Protein AF-0000000079876721 (afdb_homodimer)

pLDDT: mean 81.51, std 23.33, range [18.27, 98.5]

Foldseek 3Di:
DPDPPPPPPPPPDPPPPPPPDPDDDDDDPDDPPVPDPPPPPPPPPPPPPPPPPPPPPVVVVVVVLLLLLLLLVLQLQQLVVLVVQLVVLVPDDCVVCVVVVLLDSRAQVLLLVLLLQLLLLVLCVVQDAPLCVSNSSSSNLRRSLLSHFLQRLLLSLLVCVLVPNNVSSVVSVVVSLVSSLVSSVNSNVVNVVVLVVCVVVVPDGLDDSDDLVLVLLLLVVVLVVLVPDDLVVDDPVVSVVSVVVSVVSVVVSVVSVVSVVVSVVVSVPPDDRDHPSVVSVVVSVVVLVVLVCVLPVDDDLQVSLQSLLSNQQSVLSSQLVVLQVVCPDPVNLLAPVSQLVLNLVLNLVLLVLLLVLQVQVVPDPVSNSVCSRCVVRNPNSRRSRSNHHDSVLSVSLVVNCSNPVVSSCCNVCCSSVVSNVSSNVSNNVCCVPDPTDGPD/DPDPPPPPPPPPDPPPPPPPDDDDDDDDDDDPPVPDPPPPPPPVPPPPPPPPDPPPPVVVVLVVLLLLLLLLVLQLQQLVVLVVQLVVLVPDDPVVCVVVVLLDSRAQVLLLVLLLQLLLLVLCVVQDAPLCVSNSSSSNLRRSLLSHFLQRLLLSLLVCVLVPNNVSSVVSVVVSLVSSLVSSVNSNVVNVVVLVVCVVVVPDGLDDSDDLVLVLLLLVVVLVVLVPDDLVVDDPVVSVVSVVVSVVSVVVSVVSVVSVVVSVVVSVPPDDRDHPSVVSVVVSVVVLVVLVCVLPVDDDLQVSLSSLLSNQQSVLSSQLVVLQVVCPDPVNLLAPVSQLVLNLVLNLVLLVLLLVLQVQVVPDPVSNSVCSRCVVRNPNSRRSRSNHHDSVLSVSLVVNCSNPVVSSCCNVCCSSVVSNVSSNVSNNVCCVPDPTDGPD

Secondary structure (DSSP, 8-state):
--------------------------------------------------------THHHHHHHHHHHHHHHHHHHHHHHHHHHHHHHHHHS-GGG-HHHHHH-TTTHHHHHHHHHHHHHHHHHGGGS-GGGHHHHHIIIIIIIHHH--HHHHHHHHHHHHHTT-HHHHHHHHHHHHHHHHHHHHHHHHHHHHHHHHHHHTT---SS-SS-HHHHHHHHHHHHHHHHTS-GGGS-HHHHHHHHHHHHHHHHHHHHHHHHHHHHHHHHHHH------HHHHHHHHHHHHHHHHHHHTSS--HHHHHHHHHHHHHHHHHHHHHHHHGGGGSGGGGTS-HHHHHHHHHHHHHHHHHHHHHHHHHHH-HHHHHHIIIIIIIIIIIIIIHHHS-SHHHHHHHHHHHHH-HHHHHHHHHHHHHHHHHHHHHHHHHHHHH-SSPP--/--------------------------------------------------------THHHHHHHHHHHHHHHHHHHHHHHHHHHHHHHHHHS-GGG-HHHHHH-TTTHHHHHHHHHHHHHHHHHGGGS-GGGHHHHHIIIIIIIHHH--HHHHHHHHHHHHHTT-HHHHHHHHHHHHHHHHHHHHHHHHHHHHHHHHHHHTT---SS-SS-HHHHHHHHHHHHHHHHTS-GGGS-HHHHHHHHHHHHHHHHHHHHHHHHHHHHHHHHHHH------HHHHHHHHHHHHHHHHHHHTSS--HHHHHHHHHHHHHHHHHHHHHHHHGGGGSGGGGTS-HHHHHHHHHHHHHHHHHHHHHHHHHHH-HHHHHHIIIIIIIIIIIIIIHHHS-SHHHHHHHHHHHHH-HHHHHHHHHHHHHHHHHHHHHHHHHHHHH-SSPP--

InterPro domains:
  IPR003691 Fluoride-specific ion channel FluC [PF02537] (70-187)
  IPR003691 Fluoride-specific ion channel FluC [PF02537] (308-424)
  IPR003691 Fluoride-specific ion channel FluC [PTHR28259] (54-432)

Structure (mmCIF, N/CA/C/O backbone):
data_AF-0000000079876721-model_v1
#
loop_
_entity.id
_entity.type
_entity.pdbx_description
1 polymer 'Camphor resistance CrcB protein'
#
loop_
_atom_site.group_PDB
_atom_site.id
_atom_site.type_symbol
_atom_site.label_atom_id
_atom_site.label_alt_id
_atom_site.label_comp_id
_atom_site.label_asym_id
_atom_site.label_entity_id
_atom_site.label_seq_id
_atom_site.pdbx_PDB_ins_code
_atom_site.Cartn_x
_atom_site.Cartn_y
_atom_site.Cartn_z
_atom_site.occupancy
_atom_site.B_iso_or_equiv
_atom_site.auth_seq_id
_atom_site.auth_comp_id
_atom_site.auth_asym_id
_atom_site.auth_atom_id
_atom_site.pdbx_PDB_model_num
ATOM 1 N N . MET A 1 1 ? -32.281 11.18 18.328 1 21.39 1 MET A N 1
ATOM 2 C CA . MET A 1 1 ? -31.453 11.836 17.328 1 21.39 1 MET A CA 1
ATOM 3 C C . MET A 1 1 ? -30.547 12.883 17.969 1 21.39 1 MET A C 1
ATOM 5 O O . MET A 1 1 ? -30.781 14.086 17.797 1 21.39 1 MET A O 1
ATOM 9 N N . HIS A 1 2 ? -30.156 12.578 19.234 1 24.05 2 HIS A N 1
ATOM 10 C CA . HIS A 1 2 ? -29.438 13.406 20.188 1 24.05 2 HIS A CA 1
ATOM 11 C C . HIS A 1 2 ? -28.094 13.859 19.641 1 24.05 2 HIS A C 1
ATOM 13 O O . HIS A 1 2 ? -27.328 13.039 19.125 1 24.05 2 HIS A O 1
ATOM 19 N N . THR A 1 3 ? -28.125 15.094 19.125 1 24.52 3 THR A N 1
ATOM 20 C CA . THR A 1 3 ? -27.016 15.859 18.594 1 24.52 3 THR A CA 1
ATOM 21 C C . THR A 1 3 ? -25.797 15.742 19.516 1 24.52 3 THR A C 1
ATOM 23 O O . THR A 1 3 ? -25.875 16.031 20.703 1 24.52 3 THR A O 1
ATOM 26 N N . ILE A 1 4 ? -24.938 14.742 19.188 1 26.19 4 ILE A N 1
ATOM 27 C CA . ILE A 1 4 ? -23.656 14.523 19.844 1 26.19 4 ILE A CA 1
ATOM 28 C C . ILE A 1 4 ? -22.891 15.844 19.938 1 26.19 4 ILE A C 1
ATOM 30 O O . ILE A 1 4 ? -22.438 16.375 18.922 1 26.19 4 ILE A O 1
ATOM 34 N N . SER A 1 5 ? -23.531 16.828 20.641 1 26.7 5 SER A N 1
ATOM 35 C CA . SER A 1 5 ? -22.828 18.062 20.969 1 26.7 5 SER A CA 1
ATOM 36 C C . SER A 1 5 ? -21.375 17.781 21.344 1 26.7 5 SER A C 1
ATOM 38 O O . SER A 1 5 ? -21.109 16.969 22.219 1 26.7 5 SER A O 1
ATOM 40 N N . GLU A 1 6 ? -20.562 17.781 20.312 1 25.25 6 GLU A N 1
ATOM 41 C CA . GLU A 1 6 ? -19.109 17.75 20.438 1 25.25 6 GLU A CA 1
ATOM 42 C C . GLU A 1 6 ? -18.625 18.703 21.547 1 25.25 6 GLU A C 1
ATOM 44 O O . GLU A 1 6 ? -18.625 19.922 21.359 1 25.25 6 GLU A O 1
ATOM 49 N N . ASP A 1 7 ? -19.188 18.531 22.75 1 25.45 7 ASP A N 1
ATOM 50 C CA . ASP A 1 7 ? -18.766 19.312 23.906 1 25.45 7 ASP A CA 1
ATOM 51 C C . ASP A 1 7 ? -17.234 19.406 23.984 1 25.45 7 ASP A C 1
ATOM 53 O O . ASP A 1 7 ? -16.562 18.391 24.031 1 25.45 7 ASP A O 1
ATOM 57 N N . TYR A 1 8 ? -16.688 20.375 23.203 1 25.77 8 TYR A N 1
ATOM 58 C CA . TYR A 1 8 ? -15.297 20.797 23.312 1 25.77 8 TYR A CA 1
ATOM 59 C C . TYR A 1 8 ? -14.867 20.938 24.766 1 25.77 8 TYR A C 1
ATOM 61 O O . TYR A 1 8 ? -15.461 21.719 25.516 1 25.77 8 TYR A O 1
ATOM 69 N N . ALA A 1 9 ? -14.484 19.859 25.391 1 27.7 9 ALA A N 1
ATOM 70 C CA . ALA A 1 9 ? -13.922 19.812 26.75 1 27.7 9 ALA A CA 1
ATOM 71 C C . ALA A 1 9 ? -12.898 20.922 26.953 1 27.7 9 ALA A C 1
ATOM 73 O O . ALA A 1 9 ? -11.906 21 26.234 1 27.7 9 ALA A O 1
ATOM 74 N N . THR A 1 10 ? -13.367 22.141 27.281 1 26.62 10 THR A N 1
ATOM 75 C CA . THR A 1 10 ? -12.539 23.266 27.734 1 26.62 10 THR A CA 1
ATOM 76 C C . THR A 1 10 ? -11.43 22.781 28.656 1 26.62 10 THR A C 1
ATOM 78 O O . THR A 1 10 ? -11.703 22.094 29.656 1 26.62 10 THR A O 1
ATOM 81 N N . LEU A 1 11 ? -10.258 22.609 28.125 1 23.8 11 LEU A N 1
ATOM 82 C CA . LEU A 1 11 ? -9.031 22.281 28.828 1 23.8 11 LEU A CA 1
ATOM 83 C C . LEU A 1 11 ? -8.852 23.172 30.047 1 23.8 11 LEU A C 1
ATOM 85 O O . LEU A 1 11 ? -8.664 24.391 29.922 1 23.8 11 LEU A O 1
ATOM 89 N N . ALA A 1 12 ? -9.664 22.938 31.109 1 25.77 12 ALA A N 1
ATOM 90 C CA . ALA A 1 12 ? -9.555 23.641 32.375 1 25.77 12 ALA A CA 1
ATOM 91 C C . ALA A 1 12 ? -8.109 23.719 32.844 1 25.77 12 ALA A C 1
ATOM 93 O O . ALA A 1 12 ? -7.418 22.688 32.906 1 25.77 12 ALA A O 1
ATOM 94 N N . THR A 1 13 ? -7.461 24.859 32.562 1 24.83 13 THR A N 1
ATOM 95 C CA . THR A 1 13 ? -6.129 25.219 33.031 1 24.83 13 THR A CA 1
ATOM 96 C C . THR A 1 13 ? -5.992 25 34.531 1 24.83 13 THR A C 1
ATOM 98 O O . THR A 1 13 ? -6.859 25.422 35.312 1 24.83 13 THR A O 1
ATOM 101 N N . PRO A 1 14 ? -5.273 24.016 34.969 1 24.5 14 PRO A N 1
ATOM 102 C CA . PRO A 1 14 ? -5.121 23.641 36.375 1 24.5 14 PRO A CA 1
ATOM 103 C C . PRO A 1 14 ? -4.742 24.812 37.281 1 24.5 14 PRO A C 1
ATOM 105 O O . PRO A 1 14 ? -3.846 25.594 36.938 1 24.5 14 PRO A O 1
ATOM 108 N N . VAL A 1 15 ? -5.77 25.5 37.781 1 24.08 15 VAL A N 1
ATOM 109 C CA . VAL A 1 15 ? -5.621 26.641 38.688 1 24.08 15 VAL A CA 1
ATOM 110 C C . VAL A 1 15 ? -4.586 26.328 39.75 1 24.08 15 VAL A C 1
ATOM 112 O O . VAL A 1 15 ? -4.672 25.297 40.406 1 24.08 15 VAL A O 1
ATOM 115 N N . SER A 1 16 ? -3.393 26.891 39.625 1 22.22 16 SER A N 1
ATOM 116 C CA . SER A 1 16 ? -2.221 26.828 40.5 1 22.22 16 SER A CA 1
ATOM 117 C C . SER A 1 16 ? -2.576 27.188 41.938 1 22.22 16 SER A C 1
ATOM 119 O O . SER A 1 16 ? -3.092 28.266 42.188 1 22.22 16 SER A O 1
ATOM 121 N N . GLU A 1 17 ? -3.135 26.219 42.688 1 22.41 17 GLU A N 1
ATOM 122 C CA . GLU A 1 17 ? -3.539 26.359 44.094 1 22.41 17 GLU A CA 1
ATOM 123 C C . GLU A 1 17 ? -2.459 27.047 44.906 1 22.41 17 GLU A C 1
ATOM 125 O O . GLU A 1 17 ? -1.334 26.547 45 1 22.41 17 GLU A O 1
ATOM 130 N N . SER A 1 18 ? -2.465 28.406 44.75 1 21.98 18 SER A N 1
ATOM 131 C CA . SER A 1 18 ? -1.519 29.25 45.469 1 21.98 18 SER A CA 1
ATOM 132 C C . SER A 1 18 ? -1.49 28.891 46.969 1 21.98 18 SER A C 1
ATOM 134 O O . SER A 1 18 ? -2.539 28.672 47.594 1 21.98 18 SER A O 1
ATOM 136 N N . VAL A 1 19 ? -0.427 28.328 47.375 1 23.81 19 VAL A N 1
ATOM 137 C CA . VAL A 1 19 ? -0.068 27.812 48.688 1 23.81 19 VAL A CA 1
ATOM 138 C C . VAL A 1 19 ? -0.178 28.922 49.75 1 23.81 19 VAL A C 1
ATOM 140 O O . VAL A 1 19 ? 0.583 29.891 49.688 1 23.81 19 VAL A O 1
ATOM 143 N N . ALA A 1 20 ? -1.47 29.344 49.906 1 23.39 20 ALA A N 1
ATOM 144 C CA . ALA A 1 20 ? -1.731 30.438 50.844 1 23.39 20 ALA A CA 1
ATOM 145 C C . ALA A 1 20 ? -1.017 30.203 52.188 1 23.39 20 ALA A C 1
ATOM 147 O O . ALA A 1 20 ? -1.177 29.156 52.812 1 23.39 20 ALA A O 1
ATOM 148 N N . ASP A 1 21 ? 0.131 30.75 52.156 1 20.31 21 ASP A N 1
ATOM 149 C CA . ASP A 1 21 ? 0.982 30.75 53.344 1 20.31 21 ASP A CA 1
ATOM 150 C C . ASP A 1 21 ? 0.226 31.266 54.562 1 20.31 21 ASP A C 1
ATOM 152 O O . ASP A 1 21 ? -0.54 32.219 54.469 1 20.31 21 ASP A O 1
ATOM 156 N N . GLY A 1 22 ? -0.009 30.562 55.625 1 20.28 22 GLY A N 1
ATOM 157 C CA . GLY A 1 22 ? -0.8 30.516 56.844 1 20.28 22 GLY A CA 1
ATOM 158 C C . GLY A 1 22 ? -0.583 31.703 57.75 1 20.28 22 GLY A C 1
ATOM 159 O O . GLY A 1 22 ? -0.981 31.672 58.906 1 20.28 22 GLY A O 1
ATOM 160 N N . SER A 1 23 ? 0.168 32.812 57.125 1 18.59 23 SER A N 1
ATOM 161 C CA . SER A 1 23 ? 0.815 33.312 58.344 1 18.59 23 SER A CA 1
ATOM 162 C C . SER A 1 23 ? -0.21 33.781 59.375 1 18.59 23 SER A C 1
ATOM 164 O O . SER A 1 23 ? -1.402 33.875 59.062 1 18.59 23 SER A O 1
ATOM 166 N N . THR A 1 24 ? 0.055 35.156 59.844 1 19.25 24 THR A N 1
ATOM 167 C CA . THR A 1 24 ? 0.309 35.625 61.188 1 19.25 24 THR A CA 1
ATOM 168 C C . THR A 1 24 ? -0.986 36.062 61.875 1 19.25 24 THR A C 1
ATOM 170 O O . THR A 1 24 ? -1.98 36.344 61.188 1 19.25 24 THR A O 1
ATOM 173 N N . SER A 1 25 ? -0.875 36.844 63.031 1 18.81 25 SER A N 1
ATOM 174 C CA . SER A 1 25 ? -1.314 36.844 64.438 1 18.81 25 SER A CA 1
ATOM 175 C C . SER A 1 25 ? -2.555 37.688 64.625 1 18.81 25 SER A C 1
ATOM 177 O O . SER A 1 25 ? -3.465 37.312 65.375 1 18.81 25 SER A O 1
ATOM 179 N N . SER A 1 26 ? -2.525 39 64.062 1 19.67 26 SER A N 1
ATOM 180 C CA . SER A 1 26 ? -2.703 39.969 65.125 1 19.67 26 SER A CA 1
ATOM 181 C C . SER A 1 26 ? -4.18 40.188 65.438 1 19.67 26 SER A C 1
ATOM 183 O O . SER A 1 26 ? -5.039 39.969 64.562 1 19.67 26 SER A O 1
ATOM 185 N N . GLU A 1 27 ? -4.523 40.625 66.625 1 20.17 27 GLU A N 1
ATOM 186 C CA . GLU A 1 27 ? -5.551 40.531 67.688 1 20.17 27 GLU A CA 1
ATOM 187 C C . GLU A 1 27 ? -6.707 41.469 67.375 1 20.17 27 GLU A C 1
ATOM 189 O O . GLU A 1 27 ? -7.766 41.375 68 1 20.17 27 GLU A O 1
ATOM 194 N N . GLU A 1 28 ? -6.496 42.438 66.312 1 20.38 28 GLU A N 1
ATOM 195 C CA . GLU A 1 28 ? -7.066 43.688 66.875 1 20.38 28 GLU A CA 1
ATOM 196 C C . GLU A 1 28 ? -8.586 43.625 66.938 1 20.38 28 GLU A C 1
ATOM 198 O O . GLU A 1 28 ? -9.219 42.969 66.062 1 20.38 28 GLU A O 1
ATOM 203 N N . GLY A 1 29 ? -9.133 44.062 68 1 21.62 29 GLY A N 1
ATOM 204 C CA . GLY A 1 29 ? -10.383 43.969 68.688 1 21.62 29 GLY A CA 1
ATOM 205 C C . GLY A 1 29 ? -11.523 44.688 68 1 21.62 29 GLY A C 1
ATOM 206 O O . GLY A 1 29 ? -12.578 44.906 68.625 1 21.62 29 GLY A O 1
ATOM 207 N N . ASP A 1 30 ? -11.352 44.938 66.625 1 19.92 30 ASP A N 1
ATOM 208 C CA . ASP A 1 30 ? -12.188 46.062 66.25 1 19.92 30 ASP A CA 1
ATOM 209 C C . ASP A 1 30 ? -13.656 45.781 66.562 1 19.92 30 ASP A C 1
ATOM 211 O O . ASP A 1 30 ? -14.086 44.625 66.625 1 19.92 30 ASP A O 1
ATOM 215 N N . VAL A 1 31 ? -14.25 46.938 66.938 1 23.53 31 VAL A N 1
ATOM 216 C CA . VAL A 1 31 ? -15.523 47.375 67.5 1 23.53 31 VAL A CA 1
ATOM 217 C C . VAL A 1 31 ? -16.672 46.969 66.562 1 23.53 31 VAL A C 1
ATOM 219 O O . VAL A 1 31 ? -16.641 47.281 65.375 1 23.53 31 VAL A O 1
ATOM 222 N N . ALA A 1 32 ? -17.406 46.031 67 1 22.73 32 ALA A N 1
ATOM 223 C CA . ALA A 1 32 ? -18.453 45.188 66.438 1 22.73 32 ALA A CA 1
ATOM 224 C C . ALA A 1 32 ? -19.703 46 66.125 1 22.73 32 ALA A C 1
ATOM 226 O O . ALA A 1 32 ? -20.438 46.438 67 1 22.73 32 ALA A O 1
ATOM 227 N N . VAL A 1 33 ? -19.422 47.156 65.312 1 24.02 33 VAL A N 1
ATOM 228 C CA . VAL A 1 33 ? -20.609 48 65.25 1 24.02 33 VAL A CA 1
ATOM 229 C C . VAL A 1 33 ? -21.781 47.156 64.75 1 24.02 33 VAL A C 1
ATOM 231 O O . VAL A 1 33 ? -21.625 46.344 63.812 1 24.02 33 VAL A O 1
ATOM 234 N N . PRO A 1 34 ? -22.812 47.125 65.5 1 22.56 34 PRO A N 1
ATOM 235 C CA . PRO A 1 34 ? -24 46.281 65.438 1 22.56 34 PRO A CA 1
ATOM 236 C C . PRO A 1 34 ? -24.812 46.531 64.125 1 22.56 34 PRO A C 1
ATOM 238 O O . PRO A 1 34 ? -25.328 47.625 63.938 1 22.56 34 PRO A O 1
ATOM 241 N N . VAL A 1 35 ? -24.141 46.469 62.938 1 22.81 35 VAL A N 1
ATOM 242 C CA . VAL A 1 35 ? -24.938 46.969 61.812 1 22.81 35 VAL A CA 1
ATOM 243 C C . VAL A 1 35 ? -26.281 46.25 61.781 1 22.81 35 VAL A C 1
ATOM 245 O O . VAL A 1 35 ? -26.344 45.031 61.906 1 22.81 35 VAL A O 1
ATOM 248 N N . ASP A 1 36 ? -27.266 47.031 62.031 1 22.55 36 ASP A N 1
ATOM 249 C CA . ASP A 1 36 ? -28.703 46.75 62.062 1 22.55 36 ASP A CA 1
ATOM 250 C C . ASP A 1 36 ? -29.141 45.969 60.812 1 22.55 36 ASP A C 1
ATOM 252 O O . ASP A 1 36 ? -28.781 46.344 59.688 1 22.55 36 ASP A O 1
ATOM 256 N N . GLN A 1 37 ? -29.391 44.688 60.969 1 22.19 37 GLN A N 1
ATOM 257 C CA . GLN A 1 37 ? -29.797 43.625 60.062 1 22.19 37 GLN A CA 1
ATOM 258 C C . GLN A 1 37 ? -31.141 43.938 59.406 1 22.19 37 GLN A C 1
ATOM 260 O O . GLN A 1 37 ? -32.188 43.812 60.031 1 22.19 37 GLN A O 1
ATOM 265 N N . VAL A 1 38 ? -31.234 45.219 58.781 1 23.69 38 VAL A N 1
ATOM 266 C CA . VAL A 1 38 ? -32.531 45.5 58.188 1 23.69 38 VAL A CA 1
ATOM 267 C C . VAL A 1 38 ? -33.062 44.25 57.469 1 23.69 38 VAL A C 1
ATOM 269 O O . VAL A 1 38 ? -32.312 43.625 56.688 1 23.69 38 VAL A O 1
ATOM 272 N N . LEU A 1 39 ? -34.094 43.719 57.969 1 22.98 39 LEU A N 1
ATOM 273 C CA . LEU A 1 39 ? -34.938 42.594 57.625 1 22.98 39 LEU A CA 1
ATOM 274 C C . LEU A 1 39 ? -35.5 42.719 56.219 1 22.98 39 LEU A C 1
ATOM 276 O O . LEU A 1 39 ? -36.406 43.5 55.969 1 22.98 39 LEU A O 1
ATOM 280 N N . LEU A 1 40 ? -34.625 43.125 55.219 1 21.45 40 LEU A N 1
ATOM 281 C CA . LEU A 1 40 ? -35.312 43.344 53.938 1 21.45 40 LEU A CA 1
ATOM 282 C C . LEU A 1 40 ? -36.188 42.125 53.594 1 21.45 40 LEU A C 1
ATOM 284 O O . LEU A 1 40 ? -35.719 41 53.625 1 21.45 40 LEU A O 1
ATOM 288 N N . THR A 1 41 ? -37.438 42.219 53.875 1 22.86 41 THR A N 1
ATOM 289 C CA . THR A 1 41 ? -38.594 41.375 53.625 1 22.86 41 THR A CA 1
ATOM 290 C C . THR A 1 41 ? -38.594 40.906 52.156 1 22.86 41 THR A C 1
ATOM 292 O O . THR A 1 41 ? -38.656 41.75 51.25 1 22.86 41 THR A O 1
ATOM 295 N N . ASP A 1 42 ? -37.875 39.844 51.781 1 22.84 42 ASP A N 1
ATOM 296 C CA . ASP A 1 42 ? -37.781 39.25 50.438 1 22.84 42 ASP A CA 1
ATOM 297 C C . ASP A 1 42 ? -39.156 38.875 49.906 1 22.84 42 ASP A C 1
ATOM 299 O O . ASP A 1 42 ? -39.812 37.969 50.438 1 22.84 42 ASP A O 1
ATOM 303 N N . GLU A 1 43 ? -40.062 39.781 49.688 1 25.44 43 GLU A N 1
ATOM 304 C CA . GLU A 1 43 ? -41.281 39.406 49 1 25.44 43 GLU A CA 1
ATOM 305 C C . GLU A 1 43 ? -40.969 38.469 47.844 1 25.44 43 GLU A C 1
ATOM 307 O O . GLU A 1 43 ? -40.219 38.844 46.938 1 25.44 43 GLU A O 1
ATOM 312 N N . ALA A 1 44 ? -41.094 37.125 48 1 28.09 44 ALA A N 1
ATOM 313 C CA . ALA A 1 44 ? -40.969 35.906 47.188 1 28.09 44 ALA A CA 1
ATOM 314 C C . ALA A 1 44 ? -41.875 36.031 45.938 1 28.09 44 ALA A C 1
ATOM 316 O O . ALA A 1 44 ? -43.094 35.906 46.062 1 28.09 44 ALA A O 1
ATOM 317 N N . ALA A 1 45 ? -41.688 37.031 45.094 1 27.81 45 ALA A N 1
ATOM 318 C CA . ALA A 1 45 ? -42.469 36.938 43.875 1 27.81 45 ALA A CA 1
ATOM 319 C C . ALA A 1 45 ? -42.5 35.531 43.312 1 27.81 45 ALA A C 1
ATOM 321 O O . ALA A 1 45 ? -41.469 34.812 43.344 1 27.81 45 ALA A O 1
ATOM 322 N N . SER A 1 46 ? -43.594 34.812 43.375 1 26.58 46 SER A N 1
ATOM 323 C CA . SER A 1 46 ? -44.031 33.531 42.844 1 26.58 46 SER A CA 1
ATOM 324 C C . SER A 1 46 ? -43.562 33.312 41.438 1 26.58 46 SER A C 1
ATOM 326 O O . SER A 1 46 ? -44.031 34 40.5 1 26.58 46 SER A O 1
ATOM 328 N N . ASP A 1 47 ? -42.344 33.438 41.125 1 25.78 47 ASP A N 1
ATOM 329 C CA . ASP A 1 47 ? -41.844 33.188 39.781 1 25.78 47 ASP A CA 1
ATOM 330 C C . ASP A 1 47 ? -42.438 31.891 39.219 1 25.78 47 ASP A C 1
ATOM 332 O O . ASP A 1 47 ? -42.188 30.812 39.781 1 25.78 47 ASP A O 1
ATOM 336 N N . GLY A 1 48 ? -43.688 31.859 38.75 1 27.36 48 GLY A N 1
ATOM 337 C CA . GLY A 1 48 ? -44.281 30.797 37.938 1 27.36 48 GLY A CA 1
ATOM 338 C C . GLY A 1 48 ? -43.312 30.125 37 1 27.36 48 GLY A C 1
ATOM 339 O O . GLY A 1 48 ? -42.688 30.781 36.156 1 27.36 48 GLY A O 1
ATOM 340 N N . SER A 1 49 ? -42.625 29.094 37.469 1 28.94 49 SER A N 1
ATOM 341 C CA . SER A 1 49 ? -41.75 28.172 36.75 1 28.94 49 SER A CA 1
ATOM 342 C C . SER A 1 49 ? -42.344 27.781 35.406 1 28.94 49 SER A C 1
ATOM 344 O O . SER A 1 49 ? -43.375 27.094 35.375 1 28.94 49 SER A O 1
ATOM 346 N N . THR A 1 50 ? -42.531 28.719 34.531 1 31.14 50 THR A N 1
ATOM 347 C CA . THR A 1 50 ? -42.875 28.219 33.188 1 31.14 50 THR A CA 1
ATOM 348 C C . THR A 1 50 ? -42.094 26.953 32.875 1 31.14 50 THR A C 1
ATOM 350 O O . THR A 1 50 ? -40.844 26.953 32.875 1 31.14 50 THR A O 1
ATOM 353 N N . ALA A 1 51 ? -42.625 25.812 33.219 1 32.12 51 ALA A N 1
ATOM 354 C CA . ALA A 1 51 ? -42.188 24.469 32.844 1 32.12 51 ALA A CA 1
ATOM 355 C C . ALA A 1 51 ? -41.5 24.469 31.469 1 32.12 51 ALA A C 1
ATOM 357 O O . ALA A 1 51 ? -42.062 24.984 30.5 1 32.12 51 ALA A O 1
ATOM 358 N N . ALA A 1 52 ? -40.219 24.469 31.5 1 36 52 ALA A N 1
ATOM 359 C CA . ALA A 1 52 ? -39.406 24.188 30.312 1 36 52 ALA A CA 1
ATOM 360 C C . ALA A 1 52 ? -40.125 23.188 29.391 1 36 52 ALA A C 1
ATOM 362 O O . ALA A 1 52 ? -40.531 22.109 29.844 1 36 52 ALA A O 1
ATOM 363 N N . ALA A 1 53 ? -40.875 23.641 28.5 1 36.69 53 ALA A N 1
ATOM 364 C CA . ALA A 1 53 ? -41.406 22.766 27.484 1 36.69 53 ALA A CA 1
ATOM 365 C C . ALA A 1 53 ? -40.438 21.609 27.172 1 36.69 53 ALA A C 1
ATOM 367 O O . ALA A 1 53 ? -39.219 21.812 27.125 1 36.69 53 ALA A O 1
ATOM 368 N N . PRO A 1 54 ? -40.812 20.359 27.516 1 35.06 54 PRO A N 1
ATOM 369 C CA . PRO A 1 54 ? -39.938 19.219 27.219 1 35.06 54 PRO A CA 1
ATOM 370 C C . PRO A 1 54 ? -39.156 19.391 25.922 1 35.06 54 PRO A C 1
ATOM 372 O O . PRO A 1 54 ? -39.688 19.891 24.938 1 35.06 54 PRO A O 1
ATOM 375 N N . GLU A 1 55 ? -37.969 19.844 25.984 1 36.41 55 GLU A N 1
ATOM 376 C CA . GLU A 1 55 ? -37.062 19.828 24.844 1 36.41 55 GLU A CA 1
ATOM 377 C C . GLU A 1 55 ? -37.375 18.656 23.922 1 36.41 55 GLU A C 1
ATOM 379 O O . GLU A 1 55 ? -37.438 17.5 24.359 1 36.41 55 GLU A O 1
ATOM 384 N N . GLN A 1 56 ? -38.188 18.719 22.844 1 36.12 56 GLN A N 1
ATOM 385 C CA . GLN A 1 56 ? -38.625 17.781 21.812 1 36.12 56 GLN A CA 1
ATOM 386 C C . GLN A 1 56 ? -37.562 16.734 21.531 1 36.12 56 GLN A C 1
ATOM 388 O O . GLN A 1 56 ? -36.5 17.047 21 1 36.12 56 GLN A O 1
ATOM 393 N N . THR A 1 57 ? -37.25 15.734 22.281 1 42 57 THR A N 1
ATOM 394 C CA . THR A 1 57 ? -36.688 14.406 22.062 1 42 57 THR A CA 1
ATOM 395 C C . THR A 1 57 ? -36.969 13.922 20.641 1 42 57 THR A C 1
ATOM 397 O O . THR A 1 57 ? -36.469 12.883 20.219 1 42 57 THR A O 1
ATOM 400 N N . SER A 1 58 ? -37.938 14.352 19.922 1 44.47 58 SER A N 1
ATOM 401 C CA . SER A 1 58 ? -38.375 13.938 18.594 1 44.47 58 SER A CA 1
ATOM 402 C C . SER A 1 58 ? -37.281 14.148 17.562 1 44.47 58 SER A C 1
ATOM 404 O O . SER A 1 58 ? -37.219 13.414 16.578 1 44.47 58 SER A O 1
ATOM 406 N N . SER A 1 59 ? -36.438 15.086 17.672 1 47.88 59 SER A N 1
ATOM 407 C CA . SER A 1 59 ? -35.5 15.5 16.625 1 47.88 59 SER A CA 1
ATOM 408 C C . SER A 1 59 ? -34.344 14.516 16.5 1 47.88 59 SER A C 1
ATOM 410 O O . SER A 1 59 ? -33.844 14.273 15.398 1 47.88 59 SER A O 1
ATOM 412 N N . SER A 1 60 ? -33.844 13.922 17.625 1 51.12 60 SER A N 1
ATOM 413 C CA . SER A 1 60 ? -32.75 12.977 17.594 1 51.12 60 SER A CA 1
ATOM 414 C C . SER A 1 60 ? -33.156 11.656 16.953 1 51.12 60 SER A C 1
ATOM 416 O O . SER A 1 60 ? -32.375 11.047 16.219 1 51.12 60 SER A O 1
ATOM 418 N N . GLU A 1 61 ? -34.375 11.102 17.391 1 54.88 61 GLU A N 1
ATOM 419 C CA . GLU A 1 61 ? -34.906 9.859 16.844 1 54.88 61 GLU A CA 1
ATOM 420 C C . GLU A 1 61 ? -35.031 9.938 15.328 1 54.88 61 GLU A C 1
ATOM 422 O O . GLU A 1 61 ? -34.875 8.93 14.633 1 54.88 61 GLU A O 1
ATOM 427 N N . SER A 1 62 ? -35.062 11.18 14.883 1 67.38 62 SER A N 1
ATOM 428 C CA . SER A 1 62 ? -35.375 11.43 13.484 1 67.38 62 SER A CA 1
ATOM 429 C C . SER A 1 62 ? -34.188 11.211 12.578 1 67.38 62 SER A C 1
ATOM 431 O O . SER A 1 62 ? -34.344 10.773 11.438 1 67.38 62 SER A O 1
ATOM 433 N N . LYS A 1 63 ? -33 11.141 13.234 1 78.38 63 LYS A N 1
ATOM 434 C CA . LYS A 1 63 ? -31.828 11.039 12.359 1 78.38 63 LYS A CA 1
ATOM 435 C C . LYS A 1 63 ? -31.391 9.586 12.195 1 78.38 63 LYS A C 1
ATOM 437 O O . LYS A 1 63 ? -30.781 9.219 11.188 1 78.38 63 LYS A O 1
ATOM 442 N N . TYR A 1 64 ? -31.859 8.648 13.094 1 86.12 64 TYR A N 1
ATOM 443 C CA . TYR A 1 64 ? -31.359 7.285 13.078 1 86.12 64 TYR A CA 1
ATOM 444 C C . TYR A 1 64 ? -32.094 6.434 12.055 1 86.12 64 TYR A C 1
ATOM 446 O O . TYR A 1 64 ? -31.531 5.492 11.492 1 86.12 64 TYR A O 1
ATOM 454 N N . ILE A 1 65 ? -33.344 6.789 11.844 1 89.25 65 ILE A N 1
ATOM 455 C CA . ILE A 1 65 ? -34.156 5.977 10.945 1 89.25 65 ILE A CA 1
ATOM 456 C C . ILE A 1 65 ? -33.625 6.098 9.523 1 89.25 65 ILE A C 1
ATOM 458 O O . ILE A 1 65 ? -33.344 5.086 8.867 1 89.25 65 ILE A O 1
ATOM 462 N N . PRO A 1 66 ? -33.438 7.27 9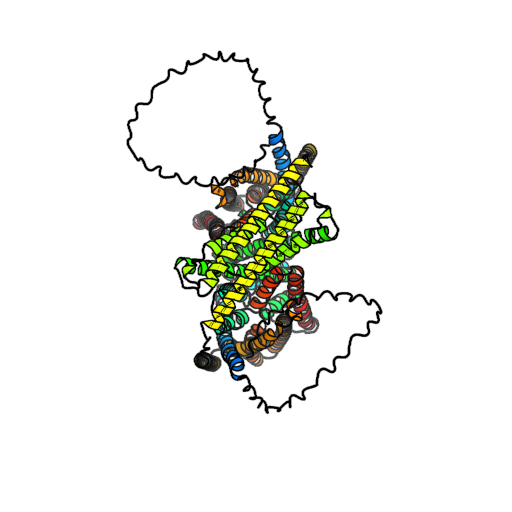.062 1 91.19 66 PRO A N 1
ATOM 463 C CA . PRO A 1 66 ? -32.875 7.363 7.715 1 91.19 66 PRO A CA 1
ATOM 464 C C . PRO A 1 66 ? -31.453 6.773 7.617 1 91.19 66 PRO A C 1
ATOM 466 O O . PRO A 1 66 ? -31.078 6.242 6.57 1 91.19 66 PRO A O 1
ATOM 469 N N . MET A 1 67 ? -30.734 6.836 8.633 1 92.5 67 MET A N 1
ATOM 470 C CA . MET A 1 67 ? -29.391 6.254 8.641 1 92.5 67 MET A CA 1
ATOM 471 C C . MET A 1 67 ? -29.453 4.734 8.523 1 92.5 67 MET A C 1
ATOM 473 O O . MET A 1 67 ? -28.703 4.133 7.762 1 92.5 67 MET A O 1
ATOM 477 N N . MET A 1 68 ? -30.375 4.164 9.266 1 94.81 68 MET A N 1
ATOM 478 C CA . MET A 1 68 ? -30.562 2.717 9.203 1 94.81 68 MET A CA 1
ATOM 479 C C . MET A 1 68 ? -30.984 2.277 7.809 1 94.81 68 MET A C 1
ATOM 481 O O . MET A 1 68 ? -30.5 1.27 7.293 1 94.81 68 MET A O 1
ATOM 485 N N . MET A 1 69 ? -31.875 3.078 7.25 1 95.62 69 MET A N 1
ATOM 486 C CA . MET A 1 69 ? -32.375 2.744 5.918 1 95.62 69 MET A CA 1
ATOM 487 C C . MET A 1 69 ? -31.266 2.91 4.879 1 95.62 69 MET A C 1
ATOM 489 O O . MET A 1 69 ? -31.156 2.121 3.938 1 95.62 69 MET A O 1
ATOM 493 N N . SER A 1 70 ? -30.484 3.875 5.074 1 95.75 70 SER A N 1
ATOM 494 C CA . SER A 1 70 ? -29.375 4.094 4.156 1 95.75 70 SER A CA 1
ATOM 495 C C . SER A 1 70 ? -28.359 2.957 4.234 1 95.75 70 SER A C 1
ATOM 497 O O . SER A 1 70 ? -27.812 2.539 3.213 1 95.75 70 SER A O 1
ATOM 499 N N . VAL A 1 71 ? -28.109 2.467 5.406 1 97.19 71 VAL A N 1
ATOM 500 C CA . VAL A 1 71 ? -27.188 1.354 5.605 1 97.19 71 VAL A CA 1
ATOM 501 C C . VAL A 1 71 ? -27.734 0.102 4.918 1 97.19 71 VAL A C 1
ATOM 503 O O . VAL A 1 71 ? -26.984 -0.638 4.277 1 97.19 71 VAL A O 1
ATOM 506 N N . VAL A 1 72 ? -29.016 -0.054 5.031 1 97.69 72 VAL A N 1
ATOM 507 C CA . VAL A 1 72 ? -29.672 -1.207 4.41 1 97.69 72 VAL A CA 1
ATOM 508 C C . VAL A 1 72 ? -29.516 -1.13 2.893 1 97.69 72 VAL A C 1
ATOM 510 O O . VAL A 1 72 ? -29.156 -2.119 2.246 1 97.69 72 VAL A O 1
ATOM 513 N N . ILE A 1 73 ? -29.75 -0.004 2.33 1 97.5 73 ILE A N 1
ATOM 514 C CA . ILE A 1 73 ? -29.625 0.198 0.891 1 97.5 73 ILE A CA 1
ATOM 515 C C . ILE A 1 73 ? -28.172 -0.04 0.465 1 97.5 73 ILE A C 1
ATOM 517 O O . ILE A 1 73 ? -27.922 -0.744 -0.514 1 97.5 73 ILE A O 1
ATOM 521 N N . GLY A 1 74 ? -27.25 0.517 1.182 1 98.12 74 GLY A N 1
ATOM 522 C CA . GLY A 1 74 ? -25.844 0.31 0.897 1 98.12 74 GLY A CA 1
ATOM 523 C C . GLY A 1 74 ? -25.422 -1.143 1.005 1 98.12 74 GLY A C 1
ATOM 524 O O . GLY A 1 74 ? -24.578 -1.608 0.23 1 98.12 74 GLY A O 1
ATOM 525 N N . ALA A 1 75 ? -26 -1.784 1.931 1 98.31 75 ALA A N 1
ATOM 526 C CA . ALA A 1 75 ? -25.656 -3.189 2.141 1 98.31 75 ALA A CA 1
ATOM 527 C C . ALA A 1 75 ? -26.047 -4.031 0.929 1 98.31 75 ALA A C 1
ATOM 529 O O . ALA A 1 75 ? -25.297 -4.918 0.513 1 98.31 75 ALA A O 1
ATOM 530 N N . TYR A 1 76 ? -27.234 -3.791 0.356 1 98 76 TYR A N 1
ATOM 531 C CA . TYR A 1 76 ? -27.688 -4.523 -0.824 1 98 76 TYR A CA 1
ATOM 532 C C . TYR A 1 76 ? -26.703 -4.344 -1.979 1 98 76 TYR A C 1
ATOM 534 O O . TYR A 1 76 ? -26.328 -5.316 -2.633 1 98 76 TYR A O 1
ATOM 542 N N . PHE A 1 77 ? -26.25 -3.166 -2.15 1 97.81 77 PHE A N 1
ATOM 543 C CA . PHE A 1 77 ? -25.328 -2.893 -3.248 1 97.81 77 PHE A CA 1
ATOM 544 C C . PHE A 1 77 ? -23.938 -3.422 -2.932 1 97.81 77 PHE A C 1
ATOM 546 O O . PHE A 1 77 ? -23.219 -3.885 -3.824 1 97.81 77 PHE A O 1
ATOM 553 N N . GLY A 1 78 ? -23.516 -3.328 -1.698 1 98.19 78 GLY A N 1
ATOM 554 C CA . GLY A 1 78 ? -22.219 -3.842 -1.3 1 98.19 78 GLY A CA 1
ATOM 555 C C . GLY A 1 78 ? -22.078 -5.34 -1.502 1 98.19 78 GLY A C 1
ATOM 556 O O . GLY A 1 78 ? -21.141 -5.801 -2.143 1 98.19 78 GLY A O 1
ATOM 557 N N . VAL A 1 79 ? -23.047 -6.062 -0.993 1 97.94 79 VAL A N 1
ATOM 558 C CA . VAL A 1 79 ? -23.047 -7.508 -1.173 1 97.94 79 VAL A CA 1
ATOM 559 C C . VAL A 1 79 ? -23.172 -7.844 -2.656 1 97.94 79 VAL A C 1
ATOM 561 O O . VAL A 1 79 ? -22.547 -8.789 -3.146 1 97.94 79 VAL A O 1
ATOM 564 N N . GLY A 1 80 ? -24.031 -7.059 -3.344 1 97.06 80 GLY A N 1
ATOM 565 C CA . GLY A 1 80 ? -24.203 -7.262 -4.773 1 97.06 80 GLY A CA 1
ATOM 566 C C . GLY A 1 80 ? -22.906 -7.16 -5.551 1 97.06 80 GLY A C 1
ATOM 567 O O . GLY A 1 80 ? -22.609 -8.023 -6.375 1 97.06 80 GLY A O 1
ATOM 568 N N . VAL A 1 81 ? -22.156 -6.18 -5.266 1 97.31 81 VAL A N 1
ATOM 569 C CA . VAL A 1 81 ? -20.891 -5.977 -5.969 1 97.31 81 VAL A CA 1
ATOM 570 C C . VAL A 1 81 ? -19.906 -7.086 -5.594 1 97.31 81 VAL A C 1
ATOM 572 O O . VAL A 1 81 ? -19.156 -7.566 -6.441 1 97.31 81 VAL A O 1
ATOM 575 N N . ARG A 1 82 ? -19.859 -7.449 -4.348 1 96.44 82 ARG A N 1
ATOM 576 C CA . ARG A 1 82 ? -19 -8.547 -3.916 1 96.44 82 ARG A CA 1
ATOM 577 C C . ARG A 1 82 ? -19.312 -9.828 -4.676 1 96.44 82 ARG A C 1
ATOM 579 O O . ARG A 1 82 ? -18.406 -10.492 -5.191 1 96.44 82 ARG A O 1
ATOM 586 N N . VAL A 1 83 ? -20.609 -10.141 -4.801 1 94.81 83 VAL A N 1
ATOM 587 C CA . VAL A 1 83 ? -21.047 -11.352 -5.488 1 94.81 83 VAL A CA 1
ATOM 588 C C . VAL A 1 83 ? -20.734 -11.242 -6.98 1 94.81 83 VAL A C 1
ATOM 590 O O . VAL A 1 83 ? -20.25 -12.203 -7.594 1 94.81 83 VAL A O 1
ATOM 593 N N . LEU A 1 84 ? -20.969 -10.062 -7.535 1 94.38 84 LEU A N 1
ATOM 594 C CA . LEU A 1 84 ? -20.703 -9.859 -8.961 1 94.38 84 LEU A CA 1
ATOM 595 C C . LEU A 1 84 ? -19.219 -10 -9.266 1 94.38 84 LEU A C 1
ATOM 597 O O . LEU A 1 84 ? -18.844 -10.594 -10.273 1 94.38 84 LEU A O 1
ATOM 601 N N . LEU A 1 85 ? -18.391 -9.469 -8.43 1 93 85 LEU A N 1
ATOM 602 C CA . LEU A 1 85 ? -16.953 -9.562 -8.633 1 93 85 LEU A CA 1
ATOM 603 C C . LEU A 1 85 ? -16.469 -11 -8.469 1 93 85 LEU A C 1
ATOM 605 O O . LEU A 1 85 ? -15.539 -11.43 -9.156 1 93 85 LEU A O 1
ATOM 609 N N . THR A 1 86 ? -17.047 -11.688 -7.582 1 89.12 86 THR A N 1
ATOM 610 C CA . THR A 1 86 ? -16.703 -13.094 -7.387 1 89.12 86 THR A CA 1
ATOM 611 C C . THR A 1 86 ? -17.094 -13.914 -8.609 1 89.12 86 THR A C 1
ATOM 613 O O . THR A 1 86 ? -16.312 -14.766 -9.062 1 89.12 86 THR A O 1
ATOM 616 N N . GLU A 1 87 ? -18.281 -13.609 -9.133 1 88.56 87 GLU A N 1
ATOM 617 C CA . GLU A 1 87 ? -18.75 -14.32 -10.32 1 88.56 87 GLU A CA 1
ATOM 618 C C . GLU A 1 87 ? -17.906 -13.953 -11.547 1 88.56 87 GLU A C 1
ATOM 620 O O . GLU A 1 87 ? -17.672 -14.789 -12.414 1 88.56 87 GLU A O 1
ATOM 625 N N . PHE A 1 88 ? -17.531 -12.719 -11.594 1 85.75 88 PHE A N 1
ATOM 626 C CA . PHE A 1 88 ? -16.672 -12.266 -12.688 1 85.75 88 PHE A CA 1
ATOM 627 C C . PHE A 1 88 ? -15.367 -13.047 -12.703 1 85.75 88 PHE A C 1
ATOM 629 O O . PHE A 1 88 ? -14.898 -13.469 -13.766 1 85.75 88 PHE A O 1
ATOM 636 N N . ALA A 1 89 ? -14.82 -13.305 -11.617 1 80.75 89 ALA A N 1
ATOM 637 C CA . ALA A 1 89 ? -13.562 -14.047 -11.5 1 80.75 89 ALA A CA 1
ATOM 638 C C . ALA A 1 89 ? -13.766 -15.516 -11.844 1 80.75 89 ALA A C 1
ATOM 640 O O . ALA A 1 89 ? -12.867 -16.156 -12.406 1 80.75 89 ALA A O 1
ATOM 641 N N . ASP A 1 90 ? -14.922 -15.992 -11.57 1 79.44 90 ASP A N 1
ATOM 642 C CA . ASP A 1 90 ? -15.211 -17.406 -11.797 1 79.44 90 ASP A CA 1
ATOM 643 C C . ASP A 1 90 ? -15.461 -17.688 -13.281 1 79.44 90 ASP A C 1
ATOM 645 O O . ASP A 1 90 ? -15.172 -18.781 -13.766 1 79.44 90 ASP A O 1
ATOM 649 N N . VAL A 1 91 ? -16.016 -16.703 -13.953 1 82.25 91 VAL A N 1
ATOM 650 C CA . VAL A 1 91 ? -16.391 -16.906 -15.352 1 82.25 91 VAL A CA 1
ATOM 651 C C . VAL A 1 91 ? -15.148 -16.797 -16.234 1 82.25 91 VAL A C 1
ATOM 653 O O . VAL A 1 91 ? -15.078 -17.422 -17.297 1 82.25 91 VAL A O 1
ATOM 656 N N . MET A 1 92 ? -14.211 -16.219 -15.727 1 81.81 92 MET A N 1
ATOM 657 C CA . MET A 1 92 ? -12.992 -16.062 -16.516 1 81.81 92 MET A CA 1
ATOM 658 C C . MET A 1 92 ? -12.211 -17.375 -16.562 1 81.81 92 MET A C 1
ATOM 660 O O . MET A 1 92 ? -12.336 -18.219 -15.68 1 81.81 92 MET A O 1
ATOM 664 N N . TYR A 1 93 ? -11.492 -17.547 -17.578 1 74.44 93 TYR A N 1
ATOM 665 C CA . TYR A 1 93 ? -10.711 -18.75 -17.812 1 74.44 93 TYR A CA 1
ATOM 666 C C . TYR A 1 93 ? -9.719 -18.984 -16.672 1 74.44 93 TYR A C 1
ATOM 668 O O . TYR A 1 93 ? -9.148 -18.016 -16.141 1 74.44 93 TYR A O 1
ATOM 676 N N . GLU A 1 94 ? -9.633 -20.188 -16.406 1 77.56 94 GLU A N 1
ATOM 677 C CA . GLU A 1 94 ? -8.75 -20.594 -15.312 1 77.56 94 GLU A CA 1
ATOM 678 C C . GLU A 1 94 ? -7.328 -20.078 -15.531 1 77.56 94 GLU A C 1
ATOM 680 O O . GLU A 1 94 ? -6.66 -19.672 -14.578 1 77.56 94 GLU A O 1
ATOM 685 N N . SER A 1 95 ? -6.98 -20.016 -16.781 1 80.06 95 SER A N 1
ATOM 686 C CA . SER A 1 95 ? -5.617 -19.609 -17.094 1 80.06 95 SER A CA 1
ATOM 687 C C . SER A 1 95 ? -5.41 -18.125 -16.812 1 80.06 95 SER A C 1
ATOM 689 O O . SER A 1 95 ? -4.277 -17.672 -16.641 1 80.06 95 SER A O 1
ATOM 691 N N . GLN A 1 96 ? -6.555 -17.438 -16.672 1 85.75 96 GLN A N 1
ATOM 692 C CA . GLN A 1 96 ? -6.469 -15.992 -16.5 1 85.75 96 GLN A CA 1
ATOM 693 C C . GLN A 1 96 ? -6.539 -15.617 -15.016 1 85.75 96 GLN A C 1
ATOM 695 O O . GLN A 1 96 ? -6.16 -14.508 -14.633 1 85.75 96 GLN A O 1
ATOM 700 N N . THR A 1 97 ? -6.938 -16.609 -14.227 1 87.38 97 THR A N 1
ATOM 701 C CA . THR A 1 97 ? -7.273 -16.188 -12.875 1 87.38 97 THR A CA 1
ATOM 702 C C . THR A 1 97 ? -6.473 -16.984 -11.844 1 87.38 97 THR A C 1
ATOM 704 O O . THR A 1 97 ? -6.898 -17.125 -10.703 1 87.38 97 THR A O 1
ATOM 707 N N . GLU A 1 98 ? -5.371 -17.453 -12.195 1 89.81 98 GLU A N 1
ATOM 708 C CA . GLU A 1 98 ? -4.566 -18.25 -11.273 1 89.81 98 GLU A CA 1
ATOM 709 C C . GLU A 1 98 ? -4.133 -17.422 -10.062 1 89.81 98 GLU A C 1
ATOM 711 O O . GLU A 1 98 ? -4.23 -17.891 -8.922 1 89.81 98 GLU A O 1
ATOM 716 N N . LEU A 1 99 ? -3.699 -16.266 -10.344 1 90.88 99 LEU A N 1
ATOM 717 C CA . LEU A 1 99 ? -3.252 -15.391 -9.266 1 90.88 99 LEU A CA 1
ATOM 718 C C . LEU A 1 99 ? -4.418 -15 -8.359 1 90.88 99 LEU A C 1
ATOM 720 O O . LEU A 1 99 ? -4.289 -15 -7.137 1 90.88 99 LEU A O 1
ATOM 724 N N . LEU A 1 100 ? -5.484 -14.75 -8.945 1 90.19 100 LEU A N 1
ATOM 725 C CA . LEU A 1 100 ? -6.664 -14.344 -8.188 1 90.19 100 LEU A CA 1
ATOM 726 C C . LEU A 1 100 ? -7.18 -15.484 -7.328 1 90.19 100 LEU A C 1
ATOM 728 O O . LEU A 1 100 ? -7.691 -15.258 -6.23 1 90.19 100 LEU A O 1
ATOM 732 N N . GLU A 1 101 ? -7.062 -16.641 -7.848 1 89.25 101 GLU A N 1
ATOM 733 C CA . GLU A 1 101 ? -7.473 -17.812 -7.086 1 89.25 101 GLU A CA 1
ATOM 734 C C . GLU A 1 101 ? -6.641 -17.969 -5.816 1 89.25 101 GLU A C 1
ATOM 736 O O . GLU A 1 101 ? -7.18 -18.266 -4.746 1 89.25 101 GLU A O 1
ATOM 741 N N . LEU A 1 102 ? -5.414 -17.688 -5.957 1 89.62 102 LEU A N 1
ATOM 742 C CA . LEU A 1 102 ? -4.516 -17.844 -4.816 1 89.62 102 LEU A CA 1
ATOM 743 C C . LEU A 1 102 ? -4.66 -16.672 -3.852 1 89.62 102 LEU A C 1
ATOM 745 O O . LEU A 1 102 ? -4.496 -16.828 -2.643 1 89.62 102 LEU A O 1
ATOM 749 N N . LEU A 1 103 ? -5.004 -15.539 -4.355 1 92 103 LEU A N 1
ATOM 750 C CA . LEU A 1 103 ? -5.219 -14.367 -3.512 1 92 103 LEU A CA 1
ATOM 751 C C . LEU A 1 103 ? -6.598 -14.406 -2.863 1 92 103 LEU A C 1
ATOM 753 O O . LEU A 1 103 ? -6.816 -13.797 -1.817 1 92 103 LEU A O 1
ATOM 757 N N . GLY A 1 104 ? -7.504 -15.062 -3.393 1 90.5 104 GLY A N 1
ATOM 758 C CA . GLY A 1 104 ? -8.859 -15.195 -2.891 1 90.5 104 GLY A CA 1
ATOM 759 C C . GLY A 1 104 ? -9.906 -14.664 -3.85 1 90.5 104 GLY A C 1
ATOM 760 O O . GLY A 1 104 ? -10.133 -13.453 -3.922 1 90.5 104 GLY A O 1
ATOM 761 N N . PHE A 1 105 ? -10.617 -15.5 -4.473 1 83.19 105 PHE A N 1
ATOM 762 C CA . PHE A 1 105 ? -11.625 -15.18 -5.48 1 83.19 105 PHE A CA 1
ATOM 763 C C . PHE A 1 105 ? -12.789 -14.414 -4.855 1 83.19 105 PHE A C 1
ATOM 765 O O . PHE A 1 105 ? -13.32 -13.484 -5.461 1 83.19 105 PHE A O 1
ATOM 772 N N . GLY A 1 106 ? -13.055 -14.758 -3.697 1 87.19 106 GLY A N 1
ATOM 773 C CA . GLY A 1 106 ? -14.297 -14.289 -3.115 1 87.19 106 GLY A CA 1
ATOM 774 C C . GLY A 1 106 ? -14.141 -13.008 -2.318 1 87.19 106 GLY A C 1
ATOM 775 O O . GLY A 1 106 ? -15.125 -12.375 -1.938 1 87.19 106 GLY A O 1
ATOM 776 N N . PHE A 1 107 ? -12.852 -12.641 -2.127 1 93 107 PHE A N 1
ATOM 777 C CA . PHE A 1 107 ? -12.75 -11.523 -1.194 1 93 107 PHE A CA 1
ATOM 778 C C . PHE A 1 107 ? -11.672 -10.539 -1.633 1 93 107 PHE A C 1
ATOM 780 O O . PHE A 1 107 ? -11.664 -9.391 -1.199 1 93 107 PHE A O 1
ATOM 787 N N . PHE A 1 108 ? -10.703 -10.883 -2.48 1 95.81 108 PHE A N 1
ATOM 788 C CA . PHE A 1 108 ? -9.578 -10.008 -2.76 1 95.81 108 PHE A CA 1
ATOM 789 C C . PHE A 1 108 ? -10.031 -8.766 -3.521 1 95.81 108 PHE A C 1
ATOM 791 O O . PHE A 1 108 ? -9.812 -7.641 -3.072 1 95.81 108 PHE A O 1
ATOM 798 N N . LEU A 1 109 ? -10.656 -8.977 -4.672 1 95.31 109 LEU A N 1
ATOM 799 C CA . LEU A 1 109 ? -11.078 -7.863 -5.512 1 95.31 109 LEU A CA 1
ATOM 800 C C . LEU A 1 109 ? -12.125 -7.016 -4.797 1 95.31 109 LEU A C 1
ATOM 802 O O . LEU A 1 109 ? -12.023 -5.785 -4.77 1 95.31 109 LEU A O 1
ATOM 806 N N . PRO A 1 110 ? -13.148 -7.656 -4.164 1 97.06 110 PRO A N 1
ATOM 807 C CA . PRO A 1 110 ? -14.125 -6.848 -3.426 1 97.06 110 PRO A CA 1
ATOM 808 C C . PRO A 1 110 ? -13.477 -6.016 -2.318 1 97.06 110 PRO A C 1
ATOM 810 O O . PRO A 1 110 ? -13.867 -4.867 -2.094 1 97.06 110 PRO A O 1
ATOM 813 N N . ASN A 1 111 ? -12.523 -6.586 -1.606 1 98 111 ASN A N 1
ATOM 814 C CA . ASN A 1 111 ? -11.836 -5.852 -0.553 1 98 111 ASN A CA 1
ATOM 815 C C . ASN A 1 111 ? -11.078 -4.652 -1.114 1 98 111 ASN A C 1
ATOM 817 O O . ASN A 1 111 ? -11.078 -3.574 -0.517 1 98 111 ASN A O 1
ATOM 821 N N . VAL A 1 112 ? -10.477 -4.844 -2.268 1 97.5 112 VAL A N 1
ATOM 822 C CA . VAL A 1 112 ? -9.727 -3.768 -2.902 1 97.5 112 VAL A CA 1
ATOM 823 C C . VAL A 1 112 ? -10.68 -2.678 -3.377 1 97.5 112 VAL A C 1
ATOM 825 O O . VAL A 1 112 ? -10.453 -1.491 -3.123 1 97.5 112 VAL A O 1
ATOM 828 N N . VAL A 1 113 ? -11.781 -3.066 -3.965 1 97.38 113 VAL A N 1
ATOM 829 C CA . VAL A 1 113 ? -12.75 -2.119 -4.496 1 97.38 113 VAL A CA 1
ATOM 830 C C . VAL A 1 113 ? -13.438 -1.383 -3.348 1 97.38 113 VAL A C 1
ATOM 832 O O . VAL A 1 113 ? -13.617 -0.164 -3.404 1 97.38 113 VAL A O 1
ATOM 835 N N . GLY A 1 114 ? -13.836 -2.131 -2.359 1 98.25 114 GLY A N 1
ATOM 836 C CA . GLY A 1 114 ? -14.469 -1.514 -1.202 1 98.25 114 GLY A CA 1
ATOM 837 C C . GLY A 1 114 ? -13.578 -0.499 -0.509 1 98.25 114 GLY A C 1
ATOM 838 O O . GLY A 1 114 ? -14.047 0.566 -0.1 1 98.25 114 GLY A O 1
ATOM 839 N N . CYS A 1 115 ? -12.312 -0.803 -0.396 1 98.44 115 CYS A N 1
ATOM 840 C CA . CYS A 1 115 ? -11.375 0.124 0.234 1 98.44 115 CYS A CA 1
ATOM 841 C C . CYS A 1 115 ? -11.164 1.357 -0.636 1 98.44 115 CYS A C 1
ATOM 843 O O . CYS A 1 115 ? -10.977 2.461 -0.12 1 98.44 115 CYS A O 1
ATOM 845 N N . PHE A 1 116 ? -11.172 1.168 -1.945 1 98.19 116 PHE A N 1
ATOM 846 C CA . PHE A 1 116 ? -11.047 2.283 -2.877 1 98.19 116 PHE A CA 1
ATOM 847 C C . PHE A 1 116 ? -12.195 3.27 -2.689 1 98.19 116 PHE A C 1
ATOM 849 O O . PHE A 1 116 ? -11.977 4.477 -2.568 1 98.19 116 PHE A O 1
ATOM 856 N N . VAL A 1 117 ? -13.367 2.771 -2.584 1 98.25 117 VAL A N 1
ATOM 857 C CA . VAL A 1 117 ? -14.555 3.609 -2.416 1 98.25 117 VAL A CA 1
ATOM 858 C C . VAL A 1 117 ? -14.531 4.254 -1.031 1 98.25 117 VAL A C 1
ATOM 860 O O . VAL A 1 117 ? -14.93 5.414 -0.874 1 98.25 117 VAL A O 1
ATOM 863 N N . MET A 1 118 ? -14.141 3.521 -0.015 1 97.69 118 MET A N 1
ATOM 864 C CA . MET A 1 118 ? -14.008 4.066 1.333 1 97.69 118 MET A CA 1
ATOM 865 C C . MET A 1 118 ? -13.078 5.27 1.346 1 97.69 118 MET A C 1
ATOM 867 O O . MET A 1 118 ? -13.359 6.277 1.992 1 97.69 118 MET A O 1
ATOM 871 N N . GLY A 1 119 ? -11.953 5.152 0.622 1 97.12 119 GLY A N 1
ATOM 872 C CA . GLY A 1 119 ? -11.031 6.273 0.521 1 97.12 119 GLY A CA 1
ATOM 873 C C . GLY A 1 119 ? -11.656 7.512 -0.094 1 97.12 119 GLY A C 1
ATOM 874 O O . GLY A 1 119 ? -11.477 8.617 0.407 1 97.12 119 GLY A O 1
ATOM 875 N N . ILE A 1 120 ? -12.414 7.297 -1.129 1 96.12 120 ILE A N 1
ATOM 876 C CA . ILE A 1 120 ? -13.102 8.406 -1.791 1 96.12 120 ILE A CA 1
ATOM 877 C C . ILE A 1 120 ? -14.086 9.055 -0.825 1 96.12 120 ILE A C 1
ATOM 879 O O . ILE A 1 120 ? -14.102 10.273 -0.667 1 96.12 120 ILE A O 1
ATOM 883 N N . ALA A 1 121 ? -14.844 8.195 -0.149 1 94.75 121 ALA A N 1
ATOM 884 C CA . ALA A 1 121 ? -15.898 8.68 0.733 1 94.75 121 ALA A CA 1
ATOM 885 C C . ALA A 1 121 ? -15.312 9.414 1.936 1 94.75 121 ALA A C 1
ATOM 887 O O . ALA A 1 121 ? -15.844 10.445 2.361 1 94.75 121 ALA A O 1
ATOM 888 N N . THR A 1 122 ? -14.281 8.938 2.504 1 90.69 122 THR A N 1
ATOM 889 C CA . THR A 1 122 ? -13.695 9.523 3.703 1 90.69 122 THR A CA 1
ATOM 890 C C . THR A 1 122 ? -13.102 10.898 3.395 1 90.69 122 THR A C 1
ATOM 892 O O . THR A 1 122 ? -13.125 11.797 4.238 1 90.69 122 THR A O 1
ATOM 895 N N . ARG A 1 123 ? -12.562 11.047 2.219 1 89.69 123 ARG A N 1
ATOM 896 C CA . ARG A 1 123 ? -11.961 12.32 1.845 1 89.69 123 ARG A CA 1
ATOM 897 C C . ARG A 1 123 ? -13.031 13.328 1.438 1 89.69 123 ARG A C 1
ATOM 899 O O . ARG A 1 123 ? -12.859 14.539 1.628 1 89.69 123 ARG A O 1
ATOM 906 N N . ILE A 1 124 ? -14.125 12.875 0.951 1 88.19 124 ILE A N 1
ATOM 907 C CA . ILE A 1 124 ? -15.172 13.766 0.473 1 88.19 124 ILE A CA 1
ATOM 908 C C . ILE A 1 124 ? -16.078 14.18 1.639 1 88.19 124 ILE A C 1
ATOM 910 O O . ILE A 1 124 ? -16.719 15.227 1.591 1 88.19 124 ILE A O 1
ATOM 914 N N . LYS A 1 125 ? -16.078 13.453 2.693 1 85.06 125 LYS A N 1
ATOM 915 C CA . LYS A 1 125 ? -16.969 13.656 3.838 1 85.06 125 LYS A CA 1
ATOM 916 C C . LYS A 1 125 ? -16.812 15.062 4.41 1 85.06 125 LYS A C 1
ATOM 918 O O . LYS A 1 125 ? -17.812 15.766 4.613 1 85.06 125 LYS A O 1
ATOM 923 N N . PRO A 1 126 ? -15.602 15.516 4.594 1 77.69 126 PRO A N 1
ATOM 924 C CA . PRO A 1 126 ? -15.445 16.844 5.203 1 77.69 126 PRO A CA 1
ATOM 925 C C . PRO A 1 126 ? -15.914 17.969 4.289 1 77.69 126 PRO A C 1
ATOM 927 O O . PRO A 1 126 ? -16.188 19.078 4.758 1 77.69 126 PRO A O 1
ATOM 930 N N . VAL A 1 127 ? -16.016 17.688 3.037 1 77.12 127 VAL A N 1
ATOM 931 C CA . VAL A 1 127 ? -16.344 18.734 2.076 1 77.12 127 VAL A CA 1
ATOM 932 C C . VAL A 1 127 ? -17.859 18.797 1.884 1 77.12 127 VAL A C 1
ATOM 934 O O . VAL A 1 127 ? -18.391 19.828 1.476 1 77.12 127 VAL A O 1
ATOM 937 N N . LEU A 1 128 ? -18.469 17.734 2.236 1 75.94 128 LEU A N 1
ATOM 938 C CA . LEU A 1 128 ? -19.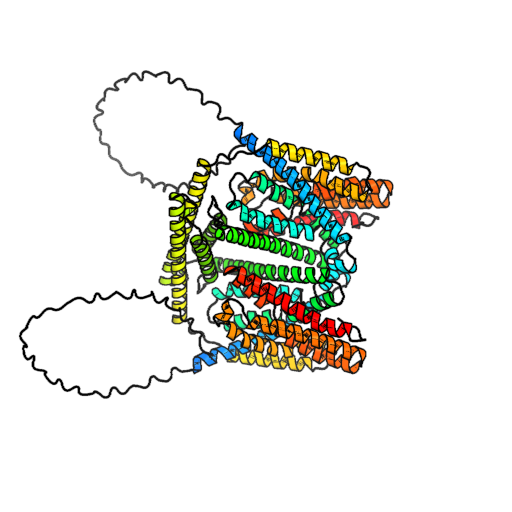906 17.672 2.014 1 75.94 128 LEU A CA 1
ATOM 939 C C . LEU A 1 128 ? -20.672 18.156 3.244 1 75.94 128 LEU A C 1
ATOM 941 O O . LEU A 1 128 ? -20.156 18.062 4.367 1 75.94 128 LEU A O 1
ATOM 945 N N . ARG A 1 129 ? -21.844 18.703 2.977 1 64.5 129 ARG A N 1
ATOM 946 C CA . ARG A 1 129 ? -22.734 19.266 4 1 64.5 129 ARG A CA 1
ATOM 947 C C . ARG A 1 129 ? -23.297 18.156 4.895 1 64.5 129 ARG A C 1
ATOM 949 O O . ARG A 1 129 ? -23.219 16.984 4.551 1 64.5 129 ARG A O 1
ATOM 956 N N . GLY A 1 130 ? -23.812 18.578 6.016 1 67.75 130 GLY A N 1
ATOM 957 C CA . GLY A 1 130 ? -24.453 17.688 6.965 1 67.75 130 GLY A CA 1
ATOM 958 C C . GLY A 1 130 ? -25.594 16.891 6.363 1 67.75 130 GLY A C 1
ATOM 959 O O . GLY A 1 130 ? -25.906 15.797 6.82 1 67.75 130 GLY A O 1
ATOM 960 N N . GLN A 1 131 ? -26.156 17.422 5.219 1 69 131 GLN A N 1
ATOM 961 C CA . GLN A 1 131 ? -27.297 16.766 4.59 1 69 131 GLN A CA 1
ATOM 962 C C . GLN A 1 131 ? -26.875 15.438 3.967 1 69 131 GLN A C 1
ATOM 964 O O . GLN A 1 131 ? -27.703 14.531 3.834 1 69 131 GLN A O 1
ATOM 969 N N . TYR A 1 132 ? -25.641 15.312 3.689 1 82 132 TYR A N 1
ATOM 970 C CA . TYR A 1 132 ? -25.203 14.109 2.986 1 82 132 TYR A CA 1
ATOM 971 C C . TYR A 1 132 ? -24.625 13.086 3.959 1 82 132 TYR A C 1
ATOM 973 O O . TYR A 1 132 ? -24.047 12.086 3.543 1 82 132 TYR A O 1
ATOM 981 N N . GLU A 1 133 ? -24.859 13.352 5.168 1 84.31 133 GLU A N 1
ATOM 982 C CA . GLU A 1 133 ? -24.375 12.438 6.195 1 84.31 133 GLU A CA 1
ATOM 983 C C . GLU A 1 133 ? -25.047 11.07 6.09 1 84.31 133 GLU A C 1
ATOM 985 O O . GLU A 1 133 ? -24.391 10.039 6.277 1 84.31 133 GLU A O 1
ATOM 990 N N . VAL A 1 134 ? -26.375 11.102 5.809 1 89.88 134 VAL A N 1
ATOM 991 C CA . VAL A 1 134 ? -27.141 9.867 5.68 1 89.88 134 VAL A CA 1
ATOM 992 C C . VAL A 1 134 ? -26.609 9.055 4.492 1 89.88 134 VAL A C 1
ATOM 994 O O . VAL A 1 134 ? -26.375 7.855 4.613 1 89.88 134 VAL A O 1
ATOM 997 N N . LEU A 1 135 ? -26.344 9.719 3.418 1 91.06 135 LEU A N 1
ATOM 998 C CA . LEU A 1 135 ? -25.828 9.062 2.217 1 91.06 135 LEU A CA 1
ATOM 999 C C . LEU A 1 135 ? -24.438 8.508 2.451 1 91.06 135 LEU A C 1
ATOM 1001 O O . LEU A 1 135 ? -24.125 7.398 2.025 1 91.06 135 LEU A O 1
ATOM 1005 N N . LEU A 1 136 ? -23.672 9.258 3.119 1 92.56 136 LEU A N 1
ATOM 1006 C CA . LEU A 1 136 ? -22.281 8.852 3.355 1 92.56 136 LEU A CA 1
ATOM 1007 C C . LEU A 1 136 ? -22.219 7.648 4.285 1 92.56 136 LEU A C 1
ATOM 1009 O O . LEU A 1 136 ? -21.359 6.781 4.121 1 92.56 136 LEU A O 1
ATOM 1013 N N . THR A 1 137 ? -23.094 7.613 5.234 1 93 137 THR A N 1
ATOM 1014 C CA . THR A 1 137 ? -23.156 6.457 6.121 1 93 137 THR A CA 1
ATOM 1015 C C . THR A 1 137 ? -23.562 5.203 5.348 1 93 137 THR A C 1
ATOM 1017 O O . THR A 1 137 ? -23.031 4.117 5.598 1 93 137 THR A O 1
ATOM 1020 N N . GLY A 1 138 ? -24.469 5.387 4.418 1 96.06 138 GLY A N 1
ATOM 1021 C CA . GLY A 1 138 ? -24.875 4.277 3.564 1 96.06 138 GLY A CA 1
ATOM 1022 C C . GLY A 1 138 ? -23.75 3.781 2.672 1 96.06 138 GLY A C 1
ATOM 1023 O O . GLY A 1 138 ? -23.625 2.578 2.439 1 96.06 138 GLY A O 1
ATOM 1024 N N . VAL A 1 139 ? -22.938 4.676 2.271 1 96.81 139 VAL A N 1
ATOM 1025 C CA . VAL A 1 139 ? -21.844 4.316 1.374 1 96.81 139 VAL A CA 1
ATOM 1026 C C . VAL A 1 139 ? -20.703 3.68 2.172 1 96.81 139 VAL A C 1
ATOM 1028 O O . VAL A 1 139 ? -20.172 2.639 1.781 1 96.81 139 VAL A O 1
ATOM 1031 N N . THR A 1 140 ? -20.297 4.227 3.293 1 95.88 140 THR A N 1
ATOM 1032 C CA . THR A 1 140 ? -19.141 3.756 4.062 1 95.88 140 THR A CA 1
ATOM 1033 C C . THR A 1 140 ? -19.5 2.506 4.855 1 95.88 140 THR A C 1
ATOM 1035 O O . THR A 1 140 ? -18.984 1.423 4.59 1 95.88 140 THR A O 1
ATOM 1038 N N . THR A 1 141 ? -20.531 2.592 5.66 1 94.62 141 THR A N 1
ATOM 1039 C CA . THR A 1 141 ? -20.906 1.478 6.523 1 94.62 141 THR A CA 1
ATOM 1040 C C . THR A 1 141 ? -21.719 0.44 5.746 1 94.62 141 THR A C 1
ATOM 1042 O O . THR A 1 141 ? -21.547 -0.765 5.941 1 94.62 141 THR A O 1
ATOM 1045 N N . GLY A 1 142 ? -22.578 0.9 4.922 1 97.44 142 GLY A N 1
ATOM 1046 C CA . GLY A 1 142 ? -23.438 -0.012 4.176 1 97.44 142 GLY A CA 1
ATOM 1047 C C . GLY A 1 142 ? -22.734 -0.642 2.986 1 97.44 142 GLY A C 1
ATOM 1048 O O . GLY A 1 142 ? -22.406 -1.831 3.008 1 97.44 142 GLY A O 1
ATOM 1049 N N . PHE A 1 143 ? -22.406 0.105 2.006 1 98.19 143 PHE A N 1
ATOM 1050 C CA . PHE A 1 143 ? -21.828 -0.404 0.762 1 98.19 143 PHE A CA 1
ATOM 1051 C C . PHE A 1 143 ? -20.422 -0.945 0.988 1 98.19 143 PHE A C 1
ATOM 1053 O O . PHE A 1 143 ? -20.156 -2.121 0.734 1 98.19 143 PHE A O 1
ATOM 1060 N N . CYS A 1 144 ? -19.469 -0.09 1.48 1 98.25 144 CYS A N 1
ATOM 1061 C CA . CYS A 1 144 ? -18.094 -0.519 1.666 1 98.25 144 CYS A CA 1
ATOM 1062 C C . CYS A 1 144 ? -18 -1.647 2.686 1 98.25 144 CYS A C 1
ATOM 1064 O O . CYS A 1 144 ? -17.281 -2.621 2.479 1 98.25 144 CYS A O 1
ATOM 1066 N N . GLY A 1 145 ? -18.719 -1.542 3.723 1 97.44 145 GLY A N 1
ATOM 1067 C CA . GLY A 1 145 ? -18.703 -2.555 4.766 1 97.44 145 GLY A CA 1
ATOM 1068 C C . GLY A 1 145 ? -19.172 -3.914 4.285 1 97.44 145 GLY A C 1
ATOM 1069 O O . GLY A 1 145 ? -18.688 -4.945 4.75 1 97.44 145 GLY A O 1
ATOM 1070 N N . CYS A 1 146 ? -20.094 -3.908 3.391 1 98.25 146 CYS A N 1
ATOM 1071 C CA . CYS A 1 146 ? -20.672 -5.168 2.936 1 98.25 146 CYS A CA 1
ATOM 1072 C C . CYS A 1 146 ? -19.969 -5.66 1.673 1 98.25 146 CYS A C 1
ATOM 1074 O O . CYS A 1 146 ? -20.094 -6.832 1.311 1 98.25 146 CYS A O 1
ATOM 1076 N N . CYS A 1 147 ? -19.328 -4.754 1.054 1 98 147 CYS A N 1
ATOM 1077 C CA . CYS A 1 147 ? -18.531 -5.145 -0.105 1 98 147 CYS A CA 1
ATOM 1078 C C . CYS A 1 147 ? -17.25 -5.863 0.324 1 98 147 CYS A C 1
ATOM 1080 O O . CYS A 1 147 ? -16.797 -6.781 -0.356 1 98 147 CYS A O 1
ATOM 1082 N N . THR A 1 148 ? -16.719 -5.414 1.423 1 98.12 148 THR A N 1
ATOM 1083 C CA . THR A 1 148 ? -15.492 -6.023 1.939 1 98.12 148 THR A CA 1
ATOM 1084 C C . THR A 1 148 ? -15.82 -7.055 3.018 1 98.12 148 THR A C 1
ATOM 1086 O O . THR A 1 148 ? -16.891 -7.008 3.627 1 98.12 148 THR A O 1
ATOM 1089 N N . THR A 1 149 ? -14.953 -7.953 3.215 1 97.69 149 THR A N 1
ATOM 1090 C CA . THR A 1 149 ? -15.172 -8.992 4.219 1 97.69 149 THR A CA 1
ATOM 1091 C C . THR A 1 149 ? -13.844 -9.406 4.855 1 97.69 149 THR A C 1
ATOM 1093 O O . THR A 1 149 ? -12.898 -9.758 4.148 1 97.69 149 THR A O 1
ATOM 1096 N N . PHE A 1 150 ? -13.773 -9.367 6.078 1 98.12 150 PHE A N 1
ATOM 1097 C CA . PHE A 1 150 ? -12.625 -9.797 6.859 1 98.12 150 PHE A CA 1
ATOM 1098 C C . PHE A 1 150 ? -12.688 -11.289 7.156 1 98.12 150 PHE A C 1
ATOM 1100 O O . PHE A 1 150 ? -11.664 -11.977 7.152 1 98.12 150 PHE A O 1
ATOM 1107 N N . ALA A 1 151 ? -13.844 -11.781 7.328 1 97.62 151 ALA A N 1
ATOM 1108 C CA . ALA A 1 151 ? -14.07 -13.164 7.738 1 97.62 151 ALA A CA 1
ATOM 1109 C C . ALA A 1 151 ? -13.648 -14.141 6.637 1 97.62 151 ALA A C 1
ATOM 1111 O O . ALA A 1 151 ? -12.953 -15.125 6.902 1 97.62 151 ALA A O 1
ATOM 1112 N N . SER A 1 152 ? -14.109 -13.812 5.418 1 95.81 152 SER A N 1
ATOM 1113 C CA . SER A 1 152 ? -13.758 -14.68 4.305 1 95.81 152 SER A CA 1
ATOM 1114 C C . SER A 1 152 ? -12.25 -14.68 4.055 1 95.81 152 SER A C 1
ATOM 1116 O O . SER A 1 152 ? -11.672 -15.719 3.715 1 95.81 152 SER A O 1
ATOM 1118 N N . TRP A 1 153 ? -11.672 -13.57 4.18 1 96.19 153 TRP A N 1
ATOM 1119 C CA . TRP A 1 153 ? -10.227 -13.445 4.027 1 96.19 153 TRP A CA 1
ATOM 1120 C C . TRP A 1 153 ? -9.492 -14.25 5.094 1 96.19 153 TRP A C 1
ATOM 1122 O O . TRP A 1 153 ? -8.547 -14.977 4.785 1 96.19 153 TRP A O 1
ATOM 1132 N N . ASP A 1 154 ? -9.953 -14.164 6.336 1 97.31 154 ASP A N 1
ATOM 1133 C CA . ASP A 1 154 ? -9.359 -14.906 7.449 1 97.31 154 ASP A CA 1
ATOM 1134 C C . ASP A 1 154 ? -9.531 -16.406 7.258 1 97.31 154 ASP A C 1
ATOM 1136 O O . ASP A 1 154 ? -8.609 -17.188 7.539 1 97.31 154 ASP A O 1
ATOM 1140 N N . LEU A 1 155 ? -10.688 -16.781 6.812 1 96.56 155 LEU A N 1
ATOM 1141 C CA . LEU A 1 155 ? -10.961 -18.203 6.562 1 96.56 155 LEU A CA 1
ATOM 1142 C C . LEU A 1 155 ? -10.031 -18.75 5.488 1 96.56 155 LEU A C 1
ATOM 1144 O O . LEU A 1 155 ? -9.484 -19.844 5.637 1 96.56 155 LEU A O 1
ATOM 1148 N N . GLY A 1 156 ? -9.906 -17.953 4.414 1 95.38 156 GLY A N 1
ATOM 1149 C CA . GLY A 1 156 ? -9.008 -18.375 3.35 1 95.38 156 GLY A CA 1
ATOM 1150 C C . GLY A 1 156 ? -7.586 -18.609 3.824 1 95.38 156 GLY A C 1
ATOM 1151 O O . GLY A 1 156 ? -6.961 -19.609 3.479 1 95.38 156 GLY A O 1
ATOM 1152 N N . ALA A 1 157 ? -7.086 -17.734 4.574 1 96.38 157 ALA A N 1
ATOM 1153 C CA . ALA A 1 157 ? -5.742 -17.859 5.129 1 96.38 157 ALA A CA 1
ATOM 1154 C C . ALA A 1 157 ? -5.668 -19.031 6.113 1 96.38 157 ALA A C 1
ATOM 1156 O O . ALA A 1 157 ? -4.695 -19.781 6.113 1 96.38 157 ALA A O 1
ATOM 1157 N N . GLY A 1 158 ? -6.691 -19.188 6.953 1 96.38 158 GLY A N 1
ATOM 1158 C CA . GLY A 1 158 ? -6.727 -20.281 7.918 1 96.38 158 GLY A CA 1
ATOM 1159 C C . GLY A 1 158 ? -6.664 -21.641 7.273 1 96.38 158 GLY A C 1
ATOM 1160 O O . GLY A 1 158 ? -5.973 -22.531 7.766 1 96.38 158 GLY A O 1
ATOM 1161 N N . LEU A 1 159 ? -7.375 -21.781 6.207 1 95.31 159 LEU A N 1
ATOM 1162 C CA . LEU A 1 159 ? -7.379 -23.047 5.488 1 95.31 159 LEU A CA 1
ATOM 1163 C C . LEU A 1 159 ? -5.996 -23.344 4.922 1 95.31 159 LEU A C 1
ATOM 1165 O O . LEU A 1 159 ? -5.559 -24.5 4.934 1 95.31 159 LEU A O 1
ATOM 1169 N N . MET A 1 160 ? -5.301 -22.359 4.422 1 94.5 160 MET A N 1
ATOM 1170 C CA . MET A 1 160 ? -3.945 -22.547 3.912 1 94.5 160 MET A CA 1
ATOM 1171 C C . MET A 1 160 ? -2.996 -22.984 5.027 1 94.5 160 MET A C 1
ATOM 1173 O O . MET A 1 160 ? -2.145 -23.844 4.824 1 94.5 160 MET A O 1
ATOM 1177 N N . PHE A 1 161 ? -3.154 -22.406 6.18 1 95 161 PHE A N 1
ATOM 1178 C CA . PHE A 1 161 ? -2.314 -22.766 7.316 1 95 161 PHE A CA 1
ATOM 1179 C C . PHE A 1 161 ? -2.535 -24.219 7.719 1 95 161 PHE A C 1
ATOM 1181 O O . PHE A 1 161 ? -1.574 -24.953 7.941 1 95 161 PHE A O 1
ATOM 1188 N N . VAL A 1 162 ? -3.797 -24.625 7.812 1 94.44 162 VAL A N 1
ATOM 1189 C CA . VAL A 1 162 ? -4.145 -25.969 8.273 1 94.44 162 VAL A CA 1
ATOM 1190 C C . VAL A 1 162 ? -3.691 -27 7.25 1 94.44 162 VAL A C 1
ATOM 1192 O O . VAL A 1 162 ? -3.305 -28.125 7.613 1 94.44 162 VAL A O 1
ATOM 1195 N N . ARG A 1 163 ? -3.617 -26.656 5.977 1 92.19 163 ARG A N 1
ATOM 1196 C CA . ARG A 1 163 ? -3.186 -27.547 4.91 1 92.19 163 ARG A CA 1
ATOM 1197 C C . ARG A 1 163 ? -1.667 -27.547 4.777 1 92.19 163 ARG A C 1
ATOM 1199 O O . ARG A 1 163 ? -1.121 -28.141 3.842 1 92.19 163 ARG A O 1
ATOM 1206 N N . GLY A 1 164 ? -0.984 -26.797 5.582 1 91.12 164 GLY A N 1
ATOM 1207 C CA . GLY A 1 164 ? 0.469 -26.828 5.629 1 91.12 164 GLY A CA 1
ATOM 1208 C C . GLY A 1 164 ? 1.109 -25.828 4.68 1 91.12 164 GLY A C 1
ATOM 1209 O O . GLY A 1 164 ? 2.32 -25.859 4.457 1 91.12 164 GLY A O 1
ATOM 1210 N N . ARG A 1 165 ? 0.367 -25.047 4.047 1 92.88 165 ARG A N 1
ATOM 1211 C CA . ARG A 1 165 ? 0.878 -24.031 3.133 1 92.88 165 ARG A CA 1
ATOM 1212 C C . ARG A 1 165 ? 1.072 -22.688 3.852 1 92.88 165 ARG A C 1
ATOM 1214 O O . ARG A 1 165 ? 0.444 -21.688 3.498 1 92.88 165 ARG A O 1
ATOM 1221 N N . TRP A 1 166 ? 1.989 -22.672 4.789 1 92.75 166 TRP A N 1
ATOM 1222 C CA . TRP A 1 166 ? 2.121 -21.531 5.691 1 92.75 166 TRP A CA 1
ATOM 1223 C C . TRP A 1 166 ? 2.705 -20.328 4.969 1 92.75 166 TRP A C 1
ATOM 1225 O O . TRP A 1 166 ? 2.328 -19.188 5.246 1 92.75 166 TRP A O 1
ATOM 1235 N N . LEU A 1 167 ? 3.652 -20.469 4.004 1 92 167 LEU A N 1
ATOM 1236 C CA . LEU A 1 167 ? 4.254 -19.344 3.301 1 92 167 LEU A CA 1
ATOM 1237 C C . LEU A 1 167 ? 3.229 -18.656 2.404 1 92 167 LEU A C 1
ATOM 1239 O O . LEU A 1 167 ? 3.178 -17.422 2.344 1 92 167 LEU A O 1
ATOM 1243 N N . ASN A 1 168 ? 2.451 -19.469 1.741 1 93.88 168 ASN A N 1
ATOM 1244 C CA . ASN A 1 168 ? 1.374 -18.906 0.936 1 93.88 168 ASN A CA 1
ATOM 1245 C C . ASN A 1 168 ? 0.406 -18.078 1.787 1 93.88 168 ASN A C 1
ATOM 1247 O O . ASN A 1 168 ? -0.05 -17.016 1.366 1 93.88 168 ASN A O 1
ATOM 1251 N N . ALA A 1 169 ? 0.08 -18.641 3.002 1 95.88 169 ALA A N 1
ATOM 1252 C CA . ALA A 1 169 ? -0.852 -17.969 3.902 1 95.88 169 ALA A CA 1
ATOM 1253 C C . ALA A 1 169 ? -0.303 -16.609 4.348 1 95.88 169 ALA A C 1
ATOM 1255 O O . ALA A 1 169 ? -1.007 -15.602 4.297 1 95.88 169 ALA A O 1
ATOM 1256 N N . ILE A 1 170 ? 0.927 -16.594 4.68 1 95 170 ILE A N 1
ATOM 1257 C CA . ILE A 1 170 ? 1.55 -15.359 5.168 1 95 170 ILE A CA 1
ATOM 1258 C C . ILE A 1 170 ? 1.626 -14.336 4.035 1 95 170 ILE A C 1
ATOM 1260 O O . ILE A 1 170 ? 1.319 -13.156 4.238 1 95 170 ILE A O 1
ATOM 1264 N N . LEU A 1 171 ? 2.033 -14.766 2.865 1 94.19 171 LEU A N 1
ATOM 1265 C CA . LEU A 1 171 ? 2.129 -13.867 1.718 1 94.19 171 LEU A CA 1
ATOM 1266 C C . LEU A 1 171 ? 0.759 -13.312 1.349 1 94.19 171 LEU A C 1
ATOM 1268 O O . LEU A 1 171 ? 0.629 -12.125 1.044 1 94.19 171 LEU A O 1
ATOM 1272 N N . MET A 1 172 ? -0.219 -14.172 1.388 1 95.62 172 MET A N 1
ATOM 1273 C CA . MET A 1 172 ? -1.574 -13.734 1.064 1 95.62 172 MET A CA 1
ATOM 1274 C C . MET A 1 172 ? -2.057 -12.68 2.055 1 95.62 172 MET A C 1
ATOM 1276 O O . MET A 1 172 ? -2.67 -11.688 1.66 1 95.62 172 MET A O 1
ATOM 1280 N N . LEU A 1 173 ? -1.78 -12.891 3.326 1 96.62 173 LEU A N 1
ATOM 1281 C CA . LEU A 1 173 ? -2.158 -11.938 4.363 1 96.62 173 LEU A CA 1
ATOM 1282 C C . LEU A 1 173 ? -1.475 -10.586 4.137 1 96.62 173 LEU A C 1
ATOM 1284 O O . LEU A 1 173 ? -2.125 -9.539 4.184 1 96.62 173 LEU A O 1
ATOM 1288 N N . CYS A 1 174 ? -0.227 -10.633 3.771 1 95.88 174 CYS A N 1
ATOM 1289 C CA . CYS A 1 174 ? 0.546 -9.414 3.576 1 95.88 174 CYS A CA 1
ATOM 1290 C C . CYS A 1 174 ? 0.097 -8.68 2.318 1 95.88 174 CYS A C 1
ATOM 1292 O O . CYS A 1 174 ? -0.064 -7.457 2.33 1 95.88 174 CYS A O 1
ATOM 1294 N N . VAL A 1 175 ? -0.107 -9.406 1.26 1 96.44 175 VAL A N 1
ATOM 1295 C CA . VAL A 1 175 ? -0.501 -8.812 -0.013 1 96.44 175 VAL A CA 1
ATOM 1296 C C . VAL A 1 175 ? -1.888 -8.188 0.116 1 96.44 175 VAL A C 1
ATOM 1298 O O . VAL A 1 175 ? -2.146 -7.113 -0.438 1 96.44 175 VAL A O 1
ATOM 1301 N N . GLN A 1 176 ? -2.764 -8.828 0.876 1 96.38 176 GLN A N 1
ATOM 1302 C CA . GLN A 1 176 ? -4.105 -8.305 1.09 1 96.38 176 GLN A CA 1
ATOM 1303 C C . GLN A 1 176 ? -4.059 -6.969 1.829 1 96.38 176 GLN A C 1
ATOM 1305 O O . GLN A 1 176 ? -4.699 -6 1.414 1 96.38 176 GLN A O 1
ATOM 1310 N N . VAL A 1 177 ? -3.32 -6.93 2.852 1 96.5 177 VAL A N 1
ATOM 1311 C CA . VAL A 1 177 ? -3.225 -5.711 3.645 1 96.5 177 VAL A CA 1
ATOM 1312 C C . VAL A 1 177 ? -2.596 -4.598 2.809 1 96.5 177 VAL A C 1
ATOM 1314 O O . VAL A 1 177 ? -3.09 -3.467 2.797 1 96.5 177 VAL A O 1
ATOM 1317 N N . ALA A 1 178 ? -1.562 -4.953 2.072 1 96.94 178 ALA A N 1
ATOM 1318 C CA . ALA A 1 178 ? -0.875 -3.971 1.236 1 96.94 178 ALA A CA 1
ATOM 1319 C C . ALA A 1 178 ? -1.808 -3.418 0.161 1 96.94 178 ALA A C 1
ATOM 1321 O O . ALA A 1 178 ? -1.868 -2.205 -0.053 1 96.94 178 ALA A O 1
ATOM 1322 N N . SER A 1 179 ? -2.51 -4.297 -0.463 1 97.56 179 SER A N 1
ATOM 1323 C CA . SER A 1 179 ? -3.4 -3.893 -1.547 1 97.56 179 SER A CA 1
ATOM 1324 C C . SER A 1 179 ? -4.566 -3.061 -1.022 1 97.56 179 SER A C 1
ATOM 1326 O O . SER A 1 179 ? -4.969 -2.082 -1.653 1 97.56 179 SER A O 1
ATOM 1328 N N . ALA A 1 180 ? -5.086 -3.502 0.14 1 97.69 180 ALA A N 1
ATOM 1329 C CA . ALA A 1 180 ? -6.203 -2.77 0.73 1 97.69 180 ALA A CA 1
ATOM 1330 C C . ALA A 1 180 ? -5.777 -1.365 1.151 1 97.69 180 ALA A C 1
ATOM 1332 O O . ALA A 1 180 ? -6.488 -0.391 0.897 1 97.69 180 ALA A O 1
ATOM 1333 N N . MET A 1 181 ? -4.625 -1.239 1.738 1 97.19 181 MET A N 1
ATOM 1334 C CA . MET A 1 181 ? -4.113 0.055 2.18 1 97.19 181 MET A CA 1
ATOM 1335 C C . MET A 1 181 ? -3.84 0.967 0.989 1 97.19 181 MET A C 1
ATOM 1337 O O . MET A 1 181 ? -4.18 2.15 1.018 1 97.19 181 MET A O 1
ATOM 1341 N N . THR A 1 182 ? -3.203 0.454 -0.004 1 96.88 182 THR A N 1
ATOM 1342 C CA . THR A 1 182 ? -2.883 1.239 -1.191 1 96.88 182 THR A CA 1
ATOM 1343 C C . THR A 1 182 ? -4.156 1.651 -1.926 1 96.88 182 THR A C 1
ATOM 1345 O O . THR A 1 182 ? -4.234 2.754 -2.473 1 96.88 182 THR A O 1
ATOM 1348 N N . SER A 1 183 ? -5.117 0.719 -1.944 1 97.81 183 SER A N 1
ATOM 1349 C CA . SER A 1 183 ? -6.391 1.031 -2.586 1 97.81 183 SER A CA 1
ATOM 1350 C C . SER A 1 183 ? -7.109 2.17 -1.869 1 97.81 183 SER A C 1
ATOM 1352 O O . SER A 1 183 ? -7.695 3.043 -2.512 1 97.81 183 SER A O 1
ATOM 1354 N N . LEU A 1 184 ? -7.09 2.152 -0.561 1 97.62 184 LEU A N 1
ATOM 1355 C CA . LEU A 1 184 ? -7.672 3.242 0.215 1 97.62 184 LEU A CA 1
ATOM 1356 C C . LEU A 1 184 ? -7.004 4.57 -0.129 1 97.62 184 LEU A C 1
ATOM 1358 O O . LEU A 1 184 ? -7.688 5.57 -0.363 1 97.62 184 LEU A O 1
ATOM 1362 N N . ARG A 1 185 ? -5.691 4.57 -0.21 1 95.38 185 ARG A N 1
ATOM 1363 C CA . ARG A 1 185 ? -4.945 5.785 -0.521 1 95.38 185 ARG A CA 1
ATOM 1364 C C . ARG A 1 185 ? -5.242 6.262 -1.938 1 95.38 185 ARG A C 1
ATOM 1366 O O . ARG A 1 185 ? -5.32 7.469 -2.189 1 95.38 185 ARG A O 1
ATOM 1373 N N . LEU A 1 186 ? -5.32 5.344 -2.793 1 96.12 186 LEU A N 1
ATOM 1374 C CA . LEU A 1 186 ? -5.688 5.691 -4.16 1 96.12 186 LEU A CA 1
ATOM 1375 C C . LEU A 1 186 ? -7.051 6.371 -4.203 1 96.12 186 LEU A C 1
ATOM 1377 O O . LEU A 1 186 ? -7.25 7.328 -4.953 1 96.12 186 LEU A O 1
ATOM 1381 N N . GLY A 1 187 ? -7.988 5.801 -3.416 1 97.19 187 GLY A N 1
ATOM 1382 C CA . GLY A 1 187 ? -9.297 6.434 -3.32 1 97.19 187 GLY A CA 1
ATOM 1383 C C . GLY A 1 187 ? -9.234 7.855 -2.795 1 97.19 187 GLY A C 1
ATOM 1384 O O . GLY A 1 187 ? -9.914 8.742 -3.311 1 97.19 187 GLY A O 1
ATOM 1385 N N . VAL A 1 188 ? -8.43 8.07 -1.845 1 94.31 188 VAL A N 1
ATOM 1386 C CA . VAL A 1 188 ? -8.25 9.406 -1.277 1 94.31 188 VA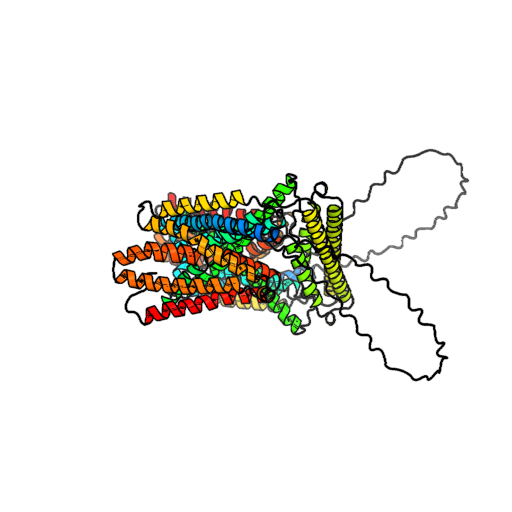L A CA 1
ATOM 1387 C C . VAL A 1 188 ? -7.684 10.344 -2.338 1 94.31 188 VAL A C 1
ATOM 1389 O O . VAL A 1 188 ? -8.141 11.477 -2.479 1 94.31 188 VAL A O 1
ATOM 1392 N N . HIS A 1 189 ? -6.691 9.898 -3.125 1 94.25 189 HIS A N 1
ATOM 1393 C CA . HIS A 1 189 ? -6.082 10.711 -4.176 1 94.25 189 HIS A CA 1
ATOM 1394 C C . HIS A 1 189 ? -7.098 11.07 -5.25 1 94.25 189 HIS A C 1
ATOM 1396 O O . HIS A 1 189 ? -7.098 12.195 -5.754 1 94.25 189 HIS A O 1
ATOM 1402 N N . VAL A 1 190 ? -7.914 10.109 -5.57 1 94.69 190 VAL A N 1
ATOM 1403 C CA . VAL A 1 190 ? -8.938 10.359 -6.578 1 94.69 190 VAL A CA 1
ATOM 1404 C C . VAL A 1 190 ? -9.922 11.414 -6.07 1 94.69 190 VAL A C 1
ATOM 1406 O O . VAL A 1 190 ? -10.305 12.32 -6.812 1 94.69 190 VAL A O 1
ATOM 1409 N N . ALA A 1 191 ? -10.312 11.266 -4.832 1 93.75 191 ALA A N 1
ATOM 1410 C CA . ALA A 1 191 ? -11.211 12.242 -4.227 1 93.75 191 ALA A CA 1
ATOM 1411 C C . ALA A 1 191 ? -10.586 13.633 -4.223 1 93.75 191 ALA A C 1
ATOM 1413 O O . ALA A 1 191 ? -11.266 14.633 -4.461 1 93.75 191 ALA A O 1
ATOM 1414 N N . GLU A 1 192 ? -9.305 13.703 -3.938 1 89 192 GLU A N 1
ATOM 1415 C CA . GLU A 1 192 ? -8.594 14.977 -3.973 1 89 192 GLU A CA 1
ATOM 1416 C C . GLU A 1 192 ? -8.609 15.578 -5.375 1 89 192 GLU A C 1
ATOM 1418 O O . GLU A 1 192 ? -8.758 16.781 -5.535 1 89 192 GLU A O 1
ATOM 1423 N N . GLY A 1 193 ? -8.43 14.742 -6.355 1 87.38 193 GLY A N 1
ATOM 1424 C CA . GLY A 1 193 ? -8.516 15.203 -7.73 1 87.38 193 GLY A CA 1
ATOM 1425 C C . GLY A 1 193 ? -9.898 15.727 -8.094 1 87.38 193 GLY A C 1
ATOM 1426 O O . GLY A 1 193 ? -10.023 16.734 -8.789 1 87.38 193 GLY A O 1
ATOM 1427 N N . ILE A 1 194 ? -10.906 15.086 -7.609 1 87.31 194 ILE A N 1
ATOM 1428 C CA . ILE A 1 194 ? -12.281 15.477 -7.879 1 87.31 194 ILE A CA 1
ATOM 1429 C C . ILE A 1 194 ? -12.578 16.828 -7.215 1 87.31 194 ILE A C 1
ATOM 1431 O O . ILE A 1 194 ? -13.164 17.719 -7.832 1 87.31 194 ILE A O 1
ATOM 1435 N N . VAL A 1 195 ? -12.195 16.938 -5.984 1 84.25 195 VAL A N 1
ATOM 1436 C CA . VAL A 1 195 ? -12.406 18.188 -5.242 1 84.25 195 VAL A CA 1
ATOM 1437 C C . VAL A 1 195 ? -11.664 19.328 -5.922 1 84.25 195 VAL A C 1
ATOM 1439 O O . VAL A 1 195 ? -12.195 20.438 -6.043 1 84.25 195 VAL A O 1
ATOM 1442 N N . HIS A 1 196 ? -10.461 19.047 -6.395 1 82.31 196 HIS A N 1
ATOM 1443 C CA . HIS A 1 196 ? -9.68 20.062 -7.09 1 82.31 196 HIS A CA 1
ATOM 1444 C C . HIS A 1 196 ? -10.344 20.469 -8.406 1 82.31 196 HIS A C 1
ATOM 1446 O O . HIS A 1 196 ? -10.367 21.641 -8.758 1 82.31 196 HIS A O 1
ATOM 1452 N N . TYR A 1 197 ? -10.828 19.5 -9.094 1 82.12 197 TYR A N 1
ATOM 1453 C CA . TYR A 1 197 ? -11.5 19.766 -10.359 1 82.12 197 TYR A CA 1
ATOM 1454 C C . TYR A 1 197 ? -12.734 20.641 -10.141 1 82.12 197 TYR A C 1
ATOM 1456 O O . TYR A 1 197 ? -12.953 21.609 -10.875 1 82.12 197 TYR A O 1
ATOM 1464 N N . PHE A 1 198 ? -13.508 20.359 -9.141 1 81.38 198 PHE A N 1
ATOM 1465 C CA . PHE A 1 198 ? -14.727 21.109 -8.883 1 81.38 198 PHE A CA 1
ATOM 1466 C C . PHE A 1 198 ? -14.398 22.484 -8.312 1 81.38 198 PHE A C 1
ATOM 1468 O O . PHE A 1 198 ? -15.164 23.438 -8.492 1 81.38 198 PHE A O 1
ATOM 1475 N N . THR A 1 199 ? -13.328 22.578 -7.652 1 75.81 199 THR A N 1
ATOM 1476 C CA . THR A 1 199 ? -12.875 23.891 -7.188 1 75.81 199 THR A CA 1
ATOM 1477 C C . THR A 1 199 ? -12.5 24.781 -8.367 1 75.81 199 THR A C 1
ATOM 1479 O O . THR A 1 199 ? -12.805 25.984 -8.367 1 75.81 199 THR A O 1
ATOM 1482 N N . LEU A 1 200 ? -11.859 24.188 -9.359 1 74.69 200 LEU A N 1
ATOM 1483 C CA . LEU A 1 200 ? -11.484 24.938 -10.555 1 74.69 200 LEU A CA 1
ATOM 1484 C C . LEU A 1 200 ? -12.719 25.375 -11.336 1 74.69 200 LEU A C 1
ATOM 1486 O O . LEU A 1 200 ? -12.719 26.422 -11.977 1 74.69 200 LEU A O 1
ATOM 1490 N N . GLN A 1 201 ? -13.812 24.547 -11.242 1 76 201 GLN A N 1
ATOM 1491 C CA . GLN A 1 201 ? -15.055 24.875 -11.938 1 76 201 GLN A CA 1
ATOM 1492 C C . GLN A 1 201 ? -15.93 25.797 -11.102 1 76 201 GLN A C 1
ATOM 1494 O O . GLN A 1 201 ? -17.047 26.141 -11.508 1 76 201 GLN A O 1
ATOM 1499 N N . GLU A 1 202 ? -15.43 26.281 -10 1 71.62 202 GLU A N 1
ATOM 1500 C CA . GLU A 1 202 ? -16.094 27.234 -9.102 1 71.62 202 GLU A CA 1
ATOM 1501 C C . GLU A 1 202 ? -17.391 26.656 -8.555 1 71.62 202 GLU A C 1
ATOM 1503 O O . GLU A 1 202 ? -18.422 27.312 -8.562 1 71.62 202 GLU A O 1
ATOM 1508 N N . TYR A 1 203 ? -17.25 25.391 -8.25 1 70.69 203 TYR A N 1
ATOM 1509 C CA . TYR A 1 203 ? -18.406 24.797 -7.594 1 70.69 203 TYR A CA 1
ATOM 1510 C C . TYR A 1 203 ? -18.641 25.438 -6.227 1 70.69 203 TYR A C 1
ATOM 1512 O O . TYR A 1 203 ? -17.703 25.688 -5.484 1 70.69 203 TYR A O 1
ATOM 1520 N N . PRO A 1 204 ? -19.766 25.859 -6.035 1 67.25 204 PRO A N 1
ATOM 1521 C CA . PRO A 1 204 ? -20.047 26.531 -4.77 1 67.25 204 PRO A CA 1
ATOM 1522 C C . PRO A 1 204 ? -20.016 25.594 -3.572 1 67.25 204 PRO A C 1
ATOM 1524 O O . PRO A 1 204 ? -21.047 25.016 -3.203 1 67.25 204 PRO A O 1
ATOM 1527 N N . TYR A 1 205 ? -18.719 25.484 -3.109 1 66.31 205 TYR A N 1
ATOM 1528 C CA . TYR A 1 205 ? -18.625 24.688 -1.897 1 66.31 205 TYR A CA 1
ATOM 1529 C C . TYR A 1 205 ? -19.156 25.453 -0.691 1 66.31 205 TYR A C 1
ATOM 1531 O O . TYR A 1 205 ? -19 26.672 -0.611 1 66.31 205 TYR A O 1
ATOM 1539 N N . ARG A 1 206 ? -19.844 24.875 0.023 1 65.25 206 ARG A N 1
ATOM 1540 C CA . ARG A 1 206 ? -20.297 25.547 1.24 1 65.25 206 ARG A CA 1
ATOM 1541 C C . ARG A 1 206 ? -19.234 25.469 2.332 1 65.25 206 ARG A C 1
ATOM 1543 O O . ARG A 1 206 ? -19.281 26.234 3.301 1 65.25 206 ARG A O 1
ATOM 1550 N N . LYS A 1 207 ? -18.297 24.547 2.186 1 75.38 207 LYS A N 1
ATOM 1551 C CA . LYS A 1 207 ? -17.156 24.391 3.066 1 75.38 207 LYS A CA 1
ATOM 1552 C C . LYS A 1 207 ? -15.844 24.422 2.275 1 75.38 207 LYS A C 1
ATOM 1554 O O . LYS A 1 207 ? -15.812 24.047 1.104 1 75.38 207 LYS A O 1
ATOM 1559 N N . PRO A 1 208 ? -14.914 25.031 2.961 1 77.88 208 PRO A N 1
ATOM 1560 C CA . PRO A 1 208 ? -13.633 25.031 2.25 1 77.88 208 PRO A CA 1
ATOM 1561 C C . PRO A 1 208 ? -13.188 23.625 1.86 1 77.88 208 PRO A C 1
ATOM 1563 O O . PRO A 1 208 ? -13.328 22.672 2.648 1 77.88 208 PRO A O 1
ATOM 1566 N N . PRO A 1 209 ? -12.789 23.5 0.615 1 78.88 209 PRO A N 1
ATOM 1567 C CA . PRO A 1 209 ? -12.43 22.188 0.086 1 78.88 209 PRO A CA 1
ATOM 1568 C C . PRO A 1 209 ? -11.094 21.688 0.617 1 78.88 209 PRO A C 1
ATOM 1570 O O . PRO A 1 209 ? -10.195 21.359 -0.167 1 78.88 209 PRO A O 1
ATOM 1573 N N . VAL A 1 210 ? -10.766 21.891 1.89 1 80.81 210 VAL A N 1
ATOM 1574 C CA . VAL A 1 210 ? -9.539 21.406 2.521 1 80.81 210 VAL A CA 1
ATOM 1575 C C . VAL A 1 210 ? -9.891 20.453 3.654 1 80.81 210 VAL A C 1
ATOM 1577 O O . VAL A 1 210 ? -10.914 20.609 4.32 1 80.81 210 VAL A O 1
ATOM 1580 N N . ASN A 1 211 ? -9.109 19.438 3.697 1 82.94 211 ASN A N 1
ATOM 1581 C CA . ASN A 1 211 ? -9.273 18.5 4.793 1 82.94 211 ASN A CA 1
ATOM 1582 C C . ASN A 1 211 ? -8.695 19.031 6.098 1 82.94 211 ASN A C 1
ATOM 1584 O O . ASN A 1 211 ? -7.578 18.688 6.477 1 82.94 211 ASN A O 1
ATOM 1588 N N . LEU A 1 212 ? -9.477 19.781 6.809 1 85.38 212 LEU A N 1
ATOM 1589 C CA . LEU A 1 212 ? -9.031 20.469 8.016 1 85.38 212 LEU A CA 1
ATOM 1590 C C . LEU A 1 212 ? -8.758 19.469 9.141 1 85.38 212 LEU A C 1
ATOM 1592 O O . LEU A 1 212 ? -7.871 19.688 9.969 1 85.38 212 LEU A O 1
ATOM 1596 N N . GLY A 1 213 ? -9.508 18.391 9.172 1 82.75 213 GLY A N 1
ATOM 1597 C CA . GLY A 1 213 ? -9.266 17.375 10.188 1 82.75 213 GLY A CA 1
ATOM 1598 C C . GLY A 1 213 ? -7.891 16.734 10.078 1 82.75 213 GLY A C 1
ATOM 1599 O O . GLY A 1 213 ? -7.191 16.594 11.086 1 82.75 213 GLY A O 1
ATOM 1600 N N . GLN A 1 214 ? -7.523 16.422 8.906 1 84.06 214 GLN A N 1
ATOM 1601 C CA . GLN A 1 214 ? -6.215 15.828 8.68 1 84.06 214 GLN A CA 1
ATOM 1602 C C . GLN A 1 214 ? -5.094 16.828 8.953 1 84.06 214 GLN A C 1
ATOM 1604 O O . GLN A 1 214 ? -4.055 16.469 9.5 1 84.06 214 GLN A O 1
ATOM 1609 N N . LEU A 1 215 ? -5.316 18.047 8.484 1 87.62 215 LEU A N 1
ATOM 1610 C CA . LEU A 1 215 ? -4.332 19.094 8.742 1 87.62 215 LEU A CA 1
ATOM 1611 C C . LEU A 1 215 ? -4.098 19.266 10.234 1 87.62 215 LEU A C 1
ATOM 1613 O O . LEU A 1 215 ? -2.953 19.359 10.688 1 87.62 215 LEU A O 1
ATOM 1617 N N . ASN A 1 216 ? -5.176 19.297 10.984 1 89 216 ASN A N 1
ATOM 1618 C CA . ASN A 1 216 ? -5.09 19.453 12.43 1 89 216 ASN A CA 1
ATOM 1619 C C . ASN A 1 216 ? -4.344 18.297 13.078 1 89 216 ASN A C 1
ATOM 1621 O O . ASN A 1 216 ? -3.518 18.5 13.969 1 89 216 ASN A O 1
ATOM 1625 N N . LEU A 1 217 ? -4.613 17.156 12.617 1 85.38 217 LEU A N 1
ATOM 1626 C CA . LEU A 1 217 ? -3.941 15.969 13.141 1 85.38 217 LEU A CA 1
ATOM 1627 C C . LEU A 1 217 ? -2.451 16 12.82 1 85.38 217 LEU A C 1
ATOM 1629 O O . LEU A 1 217 ? -1.624 15.648 13.664 1 85.38 217 LEU A O 1
ATOM 1633 N N . ASP A 1 218 ? -2.117 16.375 11.641 1 86.69 218 ASP A N 1
ATOM 1634 C CA . ASP A 1 218 ? -0.72 16.469 11.227 1 86.69 218 ASP A CA 1
ATOM 1635 C C . ASP A 1 218 ? 0.037 17.5 12.055 1 86.69 218 ASP A C 1
ATOM 1637 O O . ASP A 1 218 ? 1.179 17.266 12.453 1 86.69 218 ASP A O 1
ATOM 1641 N N . LEU A 1 219 ? -0.61 18.625 12.242 1 90 219 LEU A N 1
ATOM 1642 C CA . LEU A 1 219 ? 0.009 19.688 13.031 1 90 219 LEU A CA 1
ATOM 1643 C C . LEU A 1 219 ? 0.228 19.234 14.477 1 90 219 LEU A C 1
ATOM 1645 O O . LEU A 1 219 ? 1.299 19.453 15.039 1 90 219 LEU A O 1
ATOM 1649 N N . GLU A 1 220 ? -0.735 18.547 15.016 1 88.44 220 GLU A N 1
ATOM 1650 C CA . GLU A 1 220 ? -0.625 18.062 16.391 1 88.44 220 GLU A CA 1
ATOM 1651 C C . GLU A 1 220 ? 0.5 17.031 16.516 1 88.44 220 GLU A C 1
ATOM 1653 O O . GLU A 1 220 ? 1.243 17.031 17.484 1 88.44 220 GLU A O 1
ATOM 1658 N N . ARG A 1 221 ? 0.631 16.219 15.547 1 84.19 221 ARG A N 1
ATOM 1659 C CA . ARG A 1 221 ? 1.681 15.211 15.547 1 84.19 221 ARG A CA 1
ATOM 1660 C C . ARG A 1 221 ? 3.062 15.852 15.508 1 84.19 221 ARG A C 1
ATOM 1662 O O . ARG A 1 221 ? 3.963 15.445 16.25 1 84.19 221 ARG A O 1
ATOM 1669 N N . ASN A 1 222 ? 3.219 16.797 14.633 1 87.12 222 ASN A N 1
ATOM 1670 C CA . ASN A 1 222 ? 4.5 17.484 14.523 1 87.12 222 ASN A CA 1
ATOM 1671 C C . ASN A 1 222 ? 4.836 18.25 15.797 1 87.12 222 ASN A C 1
ATOM 1673 O O . ASN A 1 222 ? 5.992 18.281 16.219 1 87.12 222 ASN A O 1
ATOM 1677 N N . ILE A 1 223 ? 3.836 18.891 16.406 1 89.94 223 ILE A N 1
ATOM 1678 C CA . ILE A 1 223 ? 4.031 19.625 17.641 1 89.94 223 ILE A CA 1
ATOM 1679 C C . ILE A 1 223 ? 4.535 18.672 18.734 1 89.94 223 ILE A C 1
ATOM 1681 O O . ILE A 1 223 ? 5.48 18.984 19.453 1 89.94 223 ILE A O 1
ATOM 1685 N N . ASN A 1 224 ? 3.938 17.531 18.797 1 84.81 224 ASN A N 1
ATOM 1686 C CA . ASN A 1 224 ? 4.344 16.531 19.781 1 84.81 224 ASN A CA 1
ATOM 1687 C C . ASN A 1 224 ? 5.766 16.047 19.531 1 84.81 224 ASN A C 1
ATOM 1689 O O . ASN A 1 224 ? 6.508 15.773 20.484 1 84.81 224 ASN A O 1
ATOM 1693 N N . HIS A 1 225 ? 6.16 15.922 18.297 1 83.06 225 HIS A N 1
ATOM 1694 C CA . HIS A 1 225 ? 7.523 15.531 17.969 1 83.06 225 HIS A CA 1
ATOM 1695 C C . HIS A 1 225 ? 8.531 16.578 18.422 1 83.06 225 HIS A C 1
ATOM 1697 O O . HIS A 1 225 ? 9.602 16.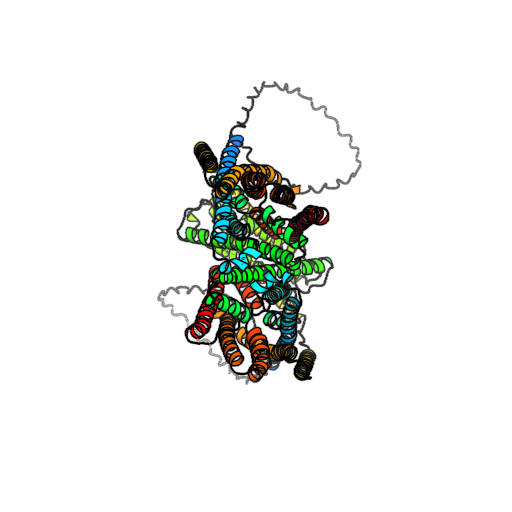25 18.922 1 83.06 225 HIS A O 1
ATOM 1703 N N . PHE A 1 226 ? 8.133 17.828 18.234 1 85.81 226 PHE A N 1
ATOM 1704 C CA . PHE A 1 226 ? 9.031 18.922 18.641 1 85.81 226 PHE A CA 1
ATOM 1705 C C . PHE A 1 226 ? 9.125 19.016 20.156 1 85.81 226 PHE A C 1
ATOM 1707 O O . PHE A 1 226 ? 10.188 19.312 20.703 1 85.81 226 PHE A O 1
ATOM 1714 N N . ARG A 1 227 ? 8.023 18.797 20.812 1 83.5 227 ARG A N 1
ATOM 1715 C CA . ARG A 1 227 ? 8 18.844 22.266 1 83.5 227 ARG A CA 1
ATOM 1716 C C . ARG A 1 227 ? 8.805 17.703 22.859 1 83.5 227 ARG A C 1
ATOM 1718 O O . ARG A 1 227 ? 9.297 17.812 23.984 1 83.5 227 ARG A O 1
ATOM 1725 N N . GLY A 1 228 ? 8.969 16.672 22.109 1 77.44 228 GLY A N 1
ATOM 1726 C CA . GLY A 1 228 ? 9.719 15.523 22.578 1 77.44 228 GLY A CA 1
ATOM 1727 C C . GLY A 1 228 ? 11.219 15.688 22.422 1 77.44 228 GLY A C 1
ATOM 1728 O O . GLY A 1 228 ? 11.992 14.883 22.953 1 77.44 228 GLY A O 1
ATOM 1729 N N . ILE A 1 229 ? 11.672 16.719 21.703 1 78.25 229 ILE A N 1
ATOM 1730 C CA . ILE A 1 229 ? 13.094 16.953 21.484 1 78.25 229 ILE A CA 1
ATOM 1731 C C . ILE A 1 229 ? 13.742 17.422 22.781 1 78.25 229 ILE A C 1
ATOM 1733 O O . ILE A 1 229 ? 13.242 18.359 23.422 1 78.25 229 ILE A O 1
ATOM 1737 N N . LYS A 1 230 ? 14.719 16.672 23.141 1 73.12 230 LYS A N 1
ATOM 1738 C CA . LYS A 1 230 ? 15.492 17.094 24.312 1 73.12 230 LYS A CA 1
ATOM 1739 C C . LYS A 1 230 ? 16.484 18.188 23.938 1 73.12 230 LYS A C 1
ATOM 1741 O O . LYS A 1 230 ? 17.516 17.922 23.312 1 73.12 230 LYS A O 1
ATOM 1746 N N . MET A 1 231 ? 16.25 19.422 24.234 1 67.75 231 MET A N 1
ATOM 1747 C CA . MET A 1 231 ? 16.891 20.641 23.781 1 67.75 231 MET A CA 1
ATOM 1748 C C . MET A 1 231 ? 18.297 20.766 24.359 1 67.75 231 MET A C 1
ATOM 1750 O O . MET A 1 231 ? 19.141 21.469 23.797 1 67.75 231 MET A O 1
ATOM 1754 N N . HIS A 1 232 ? 18.484 20.062 25.359 1 65.62 232 HIS A N 1
ATOM 1755 C CA . HIS A 1 232 ? 19.781 20.219 26.016 1 65.62 232 HIS A CA 1
ATOM 1756 C C . HIS A 1 232 ? 20.891 19.625 25.172 1 65.62 232 HIS A C 1
ATOM 1758 O O . HIS A 1 232 ? 22.062 19.938 25.375 1 65.62 232 HIS A O 1
ATOM 1764 N N . MET A 1 233 ? 20.531 18.938 24.172 1 66.69 233 MET A N 1
ATOM 1765 C CA . MET A 1 233 ? 21.547 18.25 23.375 1 66.69 233 MET A CA 1
ATOM 1766 C C . MET A 1 233 ? 22.016 19.125 22.219 1 66.69 233 MET A C 1
ATOM 1768 O O . MET A 1 233 ? 22.984 18.797 21.531 1 66.69 233 MET A O 1
ATOM 1772 N N . PHE A 1 234 ? 21.281 20.312 22.172 1 76 234 PHE A N 1
ATOM 1773 C CA . PHE A 1 234 ? 21.578 21.172 21.016 1 76 234 PHE A CA 1
ATOM 1774 C C . PHE A 1 234 ? 22.094 22.531 21.484 1 76 234 PHE A C 1
ATOM 1776 O O . PHE A 1 234 ? 21.953 22.891 22.656 1 76 234 PHE A O 1
ATOM 1783 N N . GLY A 1 235 ? 22.797 23.203 20.672 1 76.38 235 GLY A N 1
ATOM 1784 C CA . GLY A 1 235 ? 23.234 24.562 20.984 1 76.38 235 GLY A CA 1
ATOM 1785 C C . GLY A 1 235 ? 22.094 25.516 21.25 1 76.38 235 GLY A C 1
ATOM 1786 O O . GLY A 1 235 ? 20.953 25.234 20.891 1 76.38 235 GLY A O 1
ATOM 1787 N N . PRO A 1 236 ? 22.297 26.516 21.984 1 81.69 236 PRO A N 1
ATOM 1788 C CA . PRO A 1 236 ? 21.25 27.453 22.375 1 81.69 236 PRO A CA 1
ATOM 1789 C C . PRO A 1 236 ? 20.516 28.062 21.188 1 81.69 236 PRO A C 1
ATOM 1791 O O . PRO A 1 236 ? 19.312 28.297 21.25 1 81.69 236 PRO A O 1
ATOM 1794 N N . LEU A 1 237 ? 21.234 28.312 20.109 1 82.88 237 LEU A N 1
ATOM 1795 C CA . LEU A 1 237 ? 20.609 28.906 18.938 1 82.88 237 LEU A CA 1
ATOM 1796 C C . LEU A 1 237 ? 19.625 27.953 18.297 1 82.88 237 LEU A C 1
ATOM 1798 O O . LEU A 1 237 ? 18.5 28.328 17.969 1 82.88 237 LEU A O 1
ATOM 1802 N N . VAL A 1 238 ? 20.094 26.766 18.219 1 84.56 238 VAL A N 1
ATOM 1803 C CA . VAL A 1 238 ? 19.234 25.75 17.625 1 84.56 238 VAL A CA 1
ATOM 1804 C C . VAL A 1 238 ? 18.047 25.453 18.562 1 84.56 238 VAL A C 1
ATOM 1806 O O . VAL A 1 238 ? 16.922 25.266 18.094 1 84.56 238 VAL A O 1
ATOM 1809 N N . ALA A 1 239 ? 18.266 25.484 19.781 1 86.06 239 ALA A N 1
ATOM 1810 C CA . ALA A 1 239 ? 17.219 25.234 20.75 1 86.06 239 ALA A CA 1
ATOM 1811 C C . ALA A 1 239 ? 16.156 26.328 20.703 1 86.06 239 ALA A C 1
ATOM 1813 O O . ALA A 1 239 ? 14.953 26.047 20.797 1 86.06 239 ALA A O 1
ATOM 1814 N N . ARG A 1 240 ? 16.609 27.594 20.547 1 87.44 240 ARG A N 1
ATOM 1815 C CA . ARG A 1 240 ? 15.664 28.703 20.453 1 87.44 240 ARG A CA 1
ATOM 1816 C C . ARG A 1 240 ? 14.82 28.594 19.188 1 87.44 240 ARG A C 1
ATOM 1818 O O . ARG A 1 240 ? 13.617 28.891 19.219 1 87.44 240 ARG A O 1
ATOM 1825 N N . ARG A 1 241 ? 15.469 28.172 18.141 1 89 241 ARG A N 1
ATOM 1826 C CA . ARG A 1 241 ? 14.742 28.062 16.875 1 89 241 ARG A CA 1
ATOM 1827 C C . ARG A 1 241 ? 13.758 26.891 16.922 1 89 241 ARG A C 1
ATOM 1829 O O . ARG A 1 241 ? 12.695 26.953 16.312 1 89 241 ARG A O 1
ATOM 1836 N N . VAL A 1 242 ? 14.148 25.828 17.625 1 88.62 242 VAL A N 1
ATOM 1837 C CA . VAL A 1 242 ? 13.258 24.688 17.766 1 88.62 242 VAL A CA 1
ATOM 1838 C C . VAL A 1 242 ? 12.008 25.094 18.547 1 88.62 242 VAL A C 1
ATOM 1840 O O . VAL A 1 242 ? 10.891 24.734 18.172 1 88.62 242 VAL A O 1
ATOM 1843 N N . HIS A 1 243 ? 12.18 25.906 19.547 1 90.12 243 HIS A N 1
ATOM 1844 C CA . HIS A 1 243 ? 11.047 26.391 20.328 1 90.12 243 HIS A CA 1
ATOM 1845 C C . HIS A 1 243 ? 10.18 27.344 19.5 1 90.12 243 HIS A C 1
ATOM 1847 O O . HIS A 1 243 ? 8.953 27.312 19.609 1 90.12 243 HIS A O 1
ATOM 1853 N N . ALA A 1 244 ? 10.836 28.172 18.734 1 91.12 244 ALA A N 1
ATOM 1854 C CA . ALA A 1 244 ? 10.102 29.109 17.875 1 91.12 244 ALA A CA 1
ATOM 1855 C C . ALA A 1 244 ? 9.258 28.375 16.844 1 91.12 244 ALA A C 1
ATOM 1857 O O . ALA A 1 244 ? 8.133 28.781 16.547 1 91.12 244 ALA A O 1
ATOM 1858 N N . THR A 1 245 ? 9.859 27.328 16.312 1 91.56 245 THR A N 1
ATOM 1859 C CA . THR A 1 245 ? 9.125 26.547 15.32 1 91.56 245 THR A CA 1
ATOM 1860 C C . THR A 1 245 ? 7.957 25.812 15.969 1 91.56 245 THR A C 1
ATOM 1862 O O . THR A 1 245 ? 6.871 25.719 15.391 1 91.56 245 THR A O 1
ATOM 1865 N N . GLU A 1 246 ? 8.156 25.25 17.125 1 92.88 246 GLU A N 1
ATOM 1866 C CA . GLU A 1 246 ? 7.078 24.594 17.859 1 92.88 246 GLU A CA 1
ATOM 1867 C C . GLU A 1 246 ? 5.934 25.562 18.141 1 92.88 246 GLU A C 1
ATOM 1869 O O . GLU A 1 246 ? 4.762 25.203 18 1 92.88 246 GLU A O 1
ATOM 1874 N N . GLU A 1 247 ? 6.25 26.812 18.531 1 93.12 247 GLU A N 1
ATOM 1875 C CA . GLU A 1 247 ? 5.242 27.828 18.828 1 93.12 247 GLU A CA 1
ATOM 1876 C C . GLU A 1 247 ? 4.48 28.234 17.578 1 93.12 247 GLU A C 1
ATOM 1878 O O . GLU A 1 247 ? 3.27 28.453 17.625 1 93.12 247 GLU A O 1
ATOM 1883 N N . SER A 1 248 ? 5.223 28.359 16.5 1 93.81 248 SER A N 1
ATOM 1884 C CA . SER A 1 248 ? 4.574 28.719 15.25 1 93.81 248 SER A CA 1
ATOM 1885 C C . SER A 1 248 ? 3.604 27.641 14.797 1 93.81 248 SER A C 1
ATOM 1887 O O . SER A 1 248 ? 2.537 27.938 14.258 1 93.81 248 SER A O 1
ATOM 1889 N N . LEU A 1 249 ? 3.986 26.391 15 1 93.81 249 LEU A N 1
ATOM 1890 C CA . LEU A 1 249 ? 3.109 25.281 14.656 1 93.81 249 LEU A CA 1
ATOM 1891 C C . LEU A 1 249 ? 1.878 25.25 15.555 1 93.81 249 LEU A C 1
ATOM 1893 O O . LEU A 1 249 ? 0.776 24.938 15.094 1 93.81 249 LEU A O 1
ATOM 1897 N N . ALA A 1 250 ? 2.047 25.609 16.766 1 94.06 250 ALA A N 1
ATOM 1898 C CA . ALA A 1 250 ? 0.933 25.672 17.703 1 94.06 250 ALA A CA 1
ATOM 1899 C C . ALA A 1 250 ? -0.054 26.766 17.328 1 94.06 250 ALA A C 1
ATOM 1901 O O . ALA A 1 250 ? -1.269 26.594 17.453 1 94.06 250 ALA A O 1
ATOM 1902 N N . VAL A 1 251 ? 0.495 27.844 16.922 1 93.62 251 VAL A N 1
ATOM 1903 C CA . VAL A 1 251 ? -0.351 28.953 16.484 1 93.62 251 VAL A CA 1
ATOM 1904 C C . VAL A 1 251 ? -1.157 28.531 15.258 1 93.62 251 VAL A C 1
ATOM 1906 O O . VAL A 1 251 ? -2.34 28.875 15.141 1 93.62 251 VAL A O 1
ATOM 1909 N N . ALA A 1 252 ? -0.516 27.859 14.375 1 93.81 252 ALA A N 1
ATOM 1910 C CA . ALA A 1 252 ? -1.202 27.375 13.18 1 93.81 252 ALA A CA 1
ATOM 1911 C C . ALA A 1 252 ? -2.312 26.391 13.547 1 93.81 252 ALA A C 1
ATOM 1913 O O . ALA A 1 252 ? -3.398 26.422 12.961 1 93.81 252 ALA A O 1
ATOM 1914 N N . ARG A 1 253 ? -2.037 25.484 14.469 1 93.44 253 ARG A N 1
ATOM 1915 C CA . ARG A 1 253 ? -3.039 24.516 14.93 1 93.44 253 ARG A CA 1
ATOM 1916 C C . ARG A 1 253 ? -4.238 25.234 15.547 1 93.44 253 ARG A C 1
ATOM 1918 O O . ARG A 1 253 ? -5.387 24.875 15.273 1 93.44 253 ARG A O 1
ATOM 1925 N N . ASP A 1 254 ? -3.984 26.266 16.375 1 93.5 254 ASP A N 1
ATOM 1926 C CA . ASP A 1 254 ? -5.059 27.016 17.016 1 93.5 254 ASP A CA 1
ATOM 1927 C C . ASP A 1 254 ? -5.895 27.766 15.969 1 93.5 254 ASP A C 1
ATOM 1929 O O . ASP A 1 254 ? -7.117 27.844 16.094 1 93.5 254 ASP A O 1
ATOM 1933 N N . SER A 1 255 ? -5.227 28.297 14.992 1 93.06 255 SER A N 1
ATOM 1934 C CA . SER A 1 255 ? -5.945 28.969 13.914 1 93.06 255 SER A CA 1
ATOM 1935 C C . SER A 1 255 ? -6.828 27.984 13.148 1 93.06 255 SER A C 1
ATOM 1937 O O . SER A 1 255 ? -7.941 28.328 12.742 1 93.06 255 SER A O 1
ATOM 1939 N N . CYS A 1 256 ? -6.324 26.797 12.953 1 91 256 CYS A N 1
ATOM 1940 C CA . CYS A 1 256 ? -7.094 25.75 12.281 1 91 256 CYS A CA 1
ATOM 1941 C C . CYS A 1 256 ? -8.32 25.375 13.102 1 91 256 CYS A C 1
ATOM 1943 O O . CYS A 1 256 ? -9.406 25.188 12.555 1 91 256 CYS A O 1
ATOM 1945 N N . ASN A 1 257 ? -8.164 25.266 14.352 1 92.06 257 ASN A N 1
ATOM 1946 C CA . ASN A 1 257 ? -9.281 24.938 15.234 1 92.06 257 ASN A CA 1
ATOM 1947 C C . ASN A 1 257 ? -10.344 26.031 15.219 1 92.06 257 ASN A C 1
ATOM 1949 O O . ASN A 1 257 ? -11.539 25.734 15.242 1 92.06 257 ASN A O 1
ATOM 1953 N N . GLU A 1 258 ? -9.898 27.234 15.188 1 91.81 258 GLU A N 1
ATOM 1954 C CA . GLU A 1 258 ? -10.828 28.359 15.125 1 91.81 258 GLU A CA 1
ATOM 1955 C C . GLU A 1 258 ? -11.594 28.359 13.805 1 91.81 258 GLU A C 1
ATOM 1957 O O . GLU A 1 258 ? -12.789 28.672 13.781 1 91.81 258 GLU A O 1
ATOM 1962 N N . LEU A 1 259 ? -10.898 28.078 12.781 1 90.25 259 LEU A N 1
ATOM 1963 C CA . LEU A 1 259 ? -11.539 28 11.477 1 90.25 259 LEU A CA 1
ATOM 1964 C C . LEU A 1 259 ? -12.586 26.891 11.453 1 90.25 259 LEU A C 1
ATOM 1966 O O . LEU A 1 259 ? -13.695 27.094 10.945 1 90.25 259 LEU A O 1
ATOM 1970 N N . MET A 1 260 ? -12.258 25.75 11.977 1 88.31 260 MET A N 1
ATOM 1971 C CA . MET A 1 260 ? -13.188 24.625 12.031 1 88.31 260 MET A CA 1
ATOM 1972 C C . MET A 1 260 ? -14.422 24.984 12.852 1 88.31 260 MET A C 1
ATOM 1974 O O . MET A 1 260 ? -15.547 24.641 12.477 1 88.31 260 MET A O 1
ATOM 1978 N N . ALA A 1 261 ? -14.227 25.672 13.938 1 87.69 261 ALA A N 1
ATOM 1979 C CA . ALA A 1 261 ? -15.328 26.094 14.805 1 87.69 261 ALA A CA 1
ATOM 1980 C C . ALA A 1 261 ? -16.25 27.078 14.086 1 87.69 261 ALA A C 1
ATOM 1982 O O . ALA A 1 261 ? -17.469 27 14.227 1 87.69 261 ALA A O 1
ATOM 1983 N N . GLU A 1 262 ? -15.648 27.938 13.391 1 87 262 GLU A N 1
ATOM 1984 C CA . GLU A 1 262 ? -16.438 28.922 12.656 1 87 262 GLU A CA 1
ATOM 1985 C C . GLU A 1 262 ? -17.266 28.266 11.555 1 87 262 GLU A C 1
ATOM 1987 O O . GLU A 1 262 ? -18.406 28.656 11.305 1 87 262 GLU A O 1
ATOM 1992 N N . ILE A 1 263 ? -16.703 27.312 10.867 1 84.06 263 ILE A N 1
ATOM 1993 C CA . ILE A 1 263 ? -17.406 26.609 9.797 1 84.06 263 ILE A CA 1
ATOM 1994 C C . ILE A 1 263 ? -18.594 25.859 10.367 1 84.06 263 ILE A C 1
ATOM 1996 O O . ILE A 1 263 ? -19.688 25.859 9.773 1 84.06 263 ILE A O 1
ATOM 2000 N N . VAL A 1 264 ? -18.391 25.219 11.508 1 79.69 264 VAL A N 1
ATOM 2001 C CA . VAL A 1 264 ? -19.469 24.453 12.141 1 79.69 264 VAL A CA 1
ATOM 2002 C C . VAL A 1 264 ? -20.594 25.406 12.562 1 79.69 264 VAL A C 1
ATOM 2004 O O . VAL A 1 264 ? -21.766 25.062 12.43 1 79.69 264 VAL A O 1
ATOM 2007 N N . GLN A 1 265 ? -20.219 26.578 13.031 1 80.38 265 GLN A N 1
ATOM 2008 C CA . GLN A 1 265 ? -21.203 27.562 13.461 1 80.38 265 GLN A CA 1
ATOM 2009 C C . GLN A 1 265 ? -22.031 28.078 12.289 1 80.38 265 GLN A C 1
ATOM 2011 O O . GLN A 1 265 ? -23.25 28.203 12.383 1 80.38 265 GLN A O 1
ATOM 2016 N N . VAL A 1 266 ? -21.375 28.344 11.219 1 78.88 266 VAL A N 1
ATOM 2017 C CA . VAL A 1 266 ? -22.062 28.859 10.039 1 78.88 266 VAL A CA 1
ATOM 2018 C C . VAL A 1 266 ? -22.969 27.781 9.453 1 78.88 266 VAL A C 1
ATOM 2020 O O . VAL A 1 266 ? -24.062 28.078 8.961 1 78.88 266 VAL A O 1
ATOM 2023 N N . GLU A 1 267 ? -22.562 26.562 9.469 1 75.69 267 GLU A N 1
ATOM 2024 C CA . GLU A 1 267 ? -23.359 25.438 8.969 1 75.69 267 GLU A CA 1
ATOM 2025 C C . GLU A 1 267 ? -24.625 25.25 9.781 1 75.69 267 GLU A C 1
ATOM 2027 O O . GLU A 1 267 ? -25.688 24.938 9.234 1 75.69 267 GLU A O 1
ATOM 2032 N N . HIS A 1 268 ? -24.531 25.406 11.07 1 73.38 268 HIS A N 1
ATOM 2033 C CA . HIS A 1 268 ? -25.688 25.25 11.953 1 73.38 268 HIS A CA 1
ATOM 2034 C C . HIS A 1 268 ? -26.703 26.359 11.742 1 73.38 268 HIS A C 1
ATOM 2036 O O . HIS A 1 268 ? -27.906 26.125 11.867 1 73.38 268 HIS A O 1
ATOM 2042 N N . GLU A 1 269 ? -26.188 27.484 11.422 1 73.25 269 GLU A N 1
ATOM 2043 C CA . GLU A 1 269 ? -27.062 28.625 11.273 1 73.25 269 GLU A CA 1
ATOM 2044 C C . GLU A 1 269 ? -27.766 28.609 9.922 1 73.25 269 GLU A C 1
ATOM 2046 O O . GLU A 1 269 ? -28.922 29.031 9.805 1 73.25 269 GLU A O 1
ATOM 2051 N N . GLN A 1 270 ? -27.203 28.281 8.852 1 67.56 270 GLN A N 1
ATOM 2052 C CA . GLN A 1 270 ? -27.734 28.516 7.508 1 67.56 270 GLN A CA 1
ATOM 2053 C C . GLN A 1 270 ? -28.609 27.359 7.059 1 67.56 270 GLN A C 1
ATOM 2055 O O . GLN A 1 270 ? -29.5 27.531 6.219 1 67.56 270 GLN A O 1
ATOM 2060 N N . HIS A 1 271 ? -28.375 26.047 7.383 1 63.16 271 HIS A N 1
ATOM 2061 C CA . HIS A 1 271 ? -29.156 25.078 6.633 1 63.16 271 HIS A CA 1
ATOM 2062 C C . HIS A 1 271 ? -29.703 23.984 7.547 1 63.16 271 HIS A C 1
ATOM 2064 O O . HIS A 1 271 ? -28.922 23.25 8.164 1 63.16 271 HIS A O 1
ATOM 2070 N N . PRO A 1 272 ? -31 24.266 7.93 1 64.31 272 PRO A N 1
ATOM 2071 C CA . PRO A 1 272 ? -31.578 23.109 8.625 1 64.31 272 PRO A CA 1
ATOM 2072 C C . PRO A 1 272 ? -31.5 21.828 7.805 1 64.31 272 PRO A C 1
ATOM 2074 O O . PRO A 1 272 ? -31.766 21.844 6.598 1 64.31 272 PRO A O 1
ATOM 2077 N N . VAL A 1 273 ? -30.844 20.859 8.211 1 68.56 273 VAL A N 1
ATOM 2078 C CA . VAL A 1 273 ? -30.672 19.594 7.523 1 68.56 273 VAL A CA 1
ATOM 2079 C C . VAL A 1 273 ? -32 18.828 7.516 1 68.56 273 VAL A C 1
ATOM 2081 O O . VAL A 1 273 ? -32.594 18.578 8.57 1 68.56 273 VAL A O 1
ATOM 2084 N N . HIS A 1 274 ? -32.781 18.891 6.363 1 70.62 274 HIS A N 1
ATOM 2085 C CA . HIS A 1 274 ? -33.969 18.047 6.234 1 70.62 274 HIS A CA 1
ATOM 2086 C C . HIS A 1 274 ? -33.594 16.656 5.738 1 70.62 274 HIS A C 1
ATOM 2088 O O . HIS A 1 274 ? -33 16.5 4.668 1 70.62 274 HIS A O 1
ATOM 2094 N N . HIS A 1 275 ? -33.844 15.742 6.73 1 72.94 275 HIS A N 1
ATOM 2095 C CA . HIS A 1 275 ? -33.562 14.367 6.324 1 72.94 275 HIS A CA 1
ATOM 2096 C C . HIS A 1 275 ? -34.781 13.758 5.617 1 72.94 275 HIS A C 1
ATOM 2098 O O . HIS A 1 275 ? -35.906 13.852 6.113 1 72.94 275 HIS A O 1
ATOM 2104 N N . HIS A 1 276 ? -35 13.742 4.344 1 80.38 276 HIS A N 1
ATOM 2105 C CA . HIS A 1 276 ? -36.094 13.117 3.57 1 80.38 276 HIS A CA 1
ATOM 2106 C C . HIS A 1 276 ? -36.281 11.672 3.992 1 80.38 276 HIS A C 1
ATOM 2108 O O . HIS A 1 276 ? -36.094 10.75 3.195 1 80.38 276 HIS A O 1
ATOM 2114 N N . ASN A 1 277 ? -36.906 11.43 5.141 1 85.56 277 ASN A N 1
ATOM 2115 C CA . ASN A 1 277 ? -37.062 10.117 5.773 1 85.56 277 ASN A CA 1
ATOM 2116 C C . ASN A 1 277 ? -37.875 9.172 4.91 1 85.56 277 ASN A C 1
ATOM 2118 O O . ASN A 1 277 ? -37.531 8 4.762 1 85.56 277 ASN A O 1
ATOM 2122 N N . LEU A 1 278 ? -38.906 9.703 4.301 1 89.06 278 LEU A N 1
ATOM 2123 C CA . LEU A 1 278 ? -39.844 8.859 3.555 1 89.06 278 LEU A CA 1
ATOM 2124 C C . LEU A 1 278 ? -39.156 8.25 2.334 1 89.06 278 LEU A C 1
ATOM 2126 O O . LEU A 1 278 ? -39.406 7.09 1.994 1 89.06 278 LEU A O 1
ATOM 2130 N N . VAL A 1 279 ? -38.312 8.969 1.7 1 89.81 279 VAL A N 1
ATOM 2131 C CA . VAL A 1 279 ? -37.625 8.484 0.502 1 89.81 279 VAL A CA 1
ATOM 2132 C C . VAL A 1 279 ? -36.688 7.344 0.866 1 89.81 279 VAL A C 1
ATOM 2134 O O . VAL A 1 279 ? -36.625 6.34 0.155 1 89.81 279 VAL A O 1
ATOM 2137 N N . TRP A 1 280 ? -36.031 7.492 1.981 1 91.81 280 TRP A N 1
ATOM 2138 C CA . TRP A 1 280 ? -35.094 6.457 2.42 1 91.81 280 TRP A CA 1
ATOM 2139 C C . TRP A 1 280 ? -35.844 5.188 2.82 1 91.81 280 TRP A C 1
ATOM 2141 O O . TRP A 1 280 ? -35.438 4.082 2.455 1 91.81 280 TRP A O 1
ATOM 2151 N N . ILE A 1 281 ? -36.969 5.312 3.459 1 93.69 281 ILE A N 1
ATOM 2152 C CA . ILE A 1 281 ? -37.75 4.176 3.938 1 93.69 281 ILE A CA 1
ATOM 2153 C C . ILE A 1 281 ? -38.344 3.443 2.75 1 93.69 281 ILE A C 1
ATOM 2155 O O . ILE A 1 281 ? -38.281 2.217 2.658 1 93.69 281 ILE A O 1
ATOM 2159 N N . MET A 1 282 ? -38.938 4.145 1.813 1 95.19 282 MET A N 1
ATOM 2160 C CA . MET A 1 282 ? -39.594 3.531 0.667 1 95.19 282 MET A CA 1
ATOM 2161 C C . MET A 1 282 ? -38.594 2.805 -0.218 1 95.19 282 MET A C 1
ATOM 2163 O O . MET A 1 282 ? -38.875 1.707 -0.707 1 95.19 282 MET A O 1
ATOM 2167 N N . THR A 1 283 ? -37.469 3.449 -0.392 1 95.25 283 THR A N 1
ATOM 2168 C CA . THR A 1 283 ? -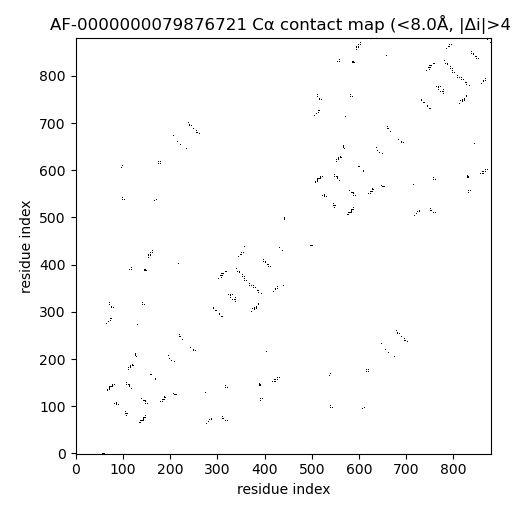36.438 2.816 -1.218 1 95.25 283 THR A CA 1
ATOM 2169 C C . THR A 1 283 ? -35.938 1.533 -0.565 1 95.25 283 THR A C 1
ATOM 2171 O O . THR A 1 283 ? -35.75 0.518 -1.24 1 95.25 283 THR A O 1
ATOM 2174 N N . ALA A 1 284 ? -35.688 1.562 0.729 1 96 284 ALA A N 1
ATOM 2175 C CA . ALA A 1 284 ? -35.219 0.385 1.449 1 96 284 ALA A CA 1
ATOM 2176 C C . ALA A 1 284 ? -36.25 -0.742 1.406 1 96 284 ALA A C 1
ATOM 2178 O O . ALA A 1 284 ? -35.875 -1.904 1.192 1 96 284 ALA A O 1
ATOM 2179 N N . LEU A 1 285 ? -37.5 -0.395 1.582 1 95.62 285 LEU A N 1
ATOM 2180 C CA . LEU A 1 285 ? -38.562 -1.391 1.575 1 95.62 285 LEU A CA 1
ATOM 2181 C C . LEU A 1 285 ? -38.719 -2.002 0.188 1 95.62 285 LEU A C 1
ATOM 2183 O O . LEU A 1 285 ? -38.938 -3.213 0.058 1 95.62 285 LEU A O 1
ATOM 2187 N N . LEU A 1 286 ? -38.656 -1.159 -0.808 1 96.44 286 LEU A N 1
ATOM 2188 C CA . LEU A 1 286 ? -38.781 -1.637 -2.18 1 96.44 286 LEU A CA 1
ATOM 2189 C C . LEU A 1 286 ? -37.625 -2.592 -2.535 1 96.44 286 LEU A C 1
ATOM 2191 O O . LEU A 1 286 ? -37.875 -3.641 -3.139 1 96.44 286 LEU A O 1
ATOM 2195 N N . LEU A 1 287 ? -36.438 -2.232 -2.139 1 96.12 287 LEU A N 1
ATOM 2196 C CA . LEU A 1 287 ? -35.281 -3.092 -2.418 1 96.12 287 LEU A CA 1
ATOM 2197 C C . LEU A 1 287 ? -35.375 -4.402 -1.643 1 96.12 287 LEU A C 1
ATOM 2199 O O . LEU A 1 287 ? -35.062 -5.465 -2.166 1 96.12 287 LEU A O 1
ATOM 2203 N N . THR A 1 288 ? -35.844 -4.328 -0.392 1 96.12 288 THR A N 1
ATOM 2204 C CA . THR A 1 288 ? -36 -5.531 0.422 1 96.12 288 THR A CA 1
ATOM 2205 C C . THR A 1 288 ? -37.031 -6.473 -0.201 1 96.12 288 THR A C 1
ATOM 2207 O O . THR A 1 288 ? -36.781 -7.672 -0.332 1 96.12 288 THR A O 1
ATOM 2210 N N . ALA A 1 289 ? -38.094 -5.91 -0.634 1 95.75 289 ALA A N 1
ATOM 2211 C CA . ALA A 1 289 ? -39.125 -6.727 -1.269 1 95.75 289 ALA A CA 1
ATOM 2212 C C . ALA A 1 289 ? -38.625 -7.332 -2.574 1 95.75 289 ALA A C 1
ATOM 2214 O O . ALA A 1 289 ? -38.844 -8.516 -2.842 1 95.75 289 ALA A O 1
ATOM 2215 N N . LEU A 1 290 ? -37.969 -6.57 -3.275 1 94.62 290 LEU A N 1
ATOM 2216 C CA . LEU A 1 290 ? -37.469 -7.012 -4.574 1 94.62 290 LEU A CA 1
ATOM 2217 C C . LEU A 1 290 ? -36.5 -8.18 -4.422 1 94.62 290 LEU A C 1
ATOM 2219 O O . LEU A 1 290 ? -36.688 -9.227 -5.062 1 94.62 290 LEU A O 1
ATOM 2223 N N . PHE A 1 291 ? -35.5 -8.094 -3.586 1 94.19 291 PHE A N 1
ATOM 2224 C CA . PHE A 1 291 ? -34.469 -9.117 -3.496 1 94.19 291 PHE A CA 1
ATOM 2225 C C . PHE A 1 291 ? -34.969 -10.359 -2.785 1 94.19 291 PHE A C 1
ATOM 2227 O O . PHE A 1 291 ? -34.562 -11.477 -3.107 1 94.19 291 PHE A O 1
ATOM 2234 N N . TRP A 1 292 ? -35.906 -10.211 -1.848 1 93.88 292 TRP A N 1
ATOM 2235 C CA . TRP A 1 292 ? -36.5 -11.367 -1.174 1 93.88 292 TRP A CA 1
ATOM 2236 C C . TRP A 1 292 ? -37.375 -12.164 -2.121 1 93.88 292 TRP A C 1
ATOM 2238 O O . TRP A 1 292 ? -37.406 -13.398 -2.076 1 93.88 292 TRP A O 1
ATOM 2248 N N . VAL A 1 293 ? -38.031 -11.484 -3.025 1 93.69 293 VAL A N 1
ATOM 2249 C CA . VAL A 1 293 ? -38.875 -12.164 -4.016 1 93.69 293 VAL A CA 1
ATOM 2250 C C . VAL A 1 293 ? -37.969 -12.852 -5.047 1 93.69 293 VAL A C 1
ATOM 2252 O O . VAL A 1 293 ? -38.219 -14 -5.418 1 93.69 293 VAL A O 1
ATOM 2255 N N . LEU A 1 294 ? -36.969 -12.203 -5.418 1 92.19 294 LEU A N 1
ATOM 2256 C CA . LEU A 1 294 ? -36.062 -12.75 -6.43 1 92.19 294 LEU A CA 1
ATOM 2257 C C . LEU A 1 294 ? -35.344 -13.984 -5.902 1 92.19 294 LEU A C 1
ATOM 2259 O O . LEU A 1 294 ? -35.031 -14.906 -6.66 1 92.19 294 LEU A O 1
ATOM 2263 N N . ALA A 1 295 ? -35.031 -14.008 -4.602 1 91.25 295 ALA A N 1
ATOM 2264 C CA . ALA A 1 295 ? -34.281 -15.117 -4.004 1 91.25 295 ALA A CA 1
ATOM 2265 C C . ALA A 1 295 ? -35.125 -16.391 -4.012 1 91.25 295 ALA A C 1
ATOM 2267 O O . ALA A 1 295 ? -34.562 -17.5 -4.02 1 91.25 295 ALA A O 1
ATOM 2268 N N . PHE A 1 296 ? -36.469 -16.281 -4.105 1 89.81 296 PHE A N 1
ATOM 2269 C CA . PHE A 1 296 ? -37.344 -17.453 -4.023 1 89.81 296 PHE A CA 1
ATOM 2270 C C . PHE A 1 296 ? -38.156 -17.609 -5.297 1 89.81 296 PHE A C 1
ATOM 2272 O O . PHE A 1 296 ? -39.188 -18.297 -5.297 1 89.81 296 PHE A O 1
ATOM 2279 N N . CYS A 1 297 ? -37.75 -17 -6.449 1 87.12 297 CYS A N 1
ATOM 2280 C CA . CYS A 1 297 ? -38.469 -17.047 -7.707 1 87.12 297 CYS A CA 1
ATOM 2281 C C . CYS A 1 297 ? -38.094 -18.281 -8.516 1 87.12 297 CYS A C 1
ATOM 2283 O O . CYS A 1 297 ? -38.375 -18.344 -9.719 1 87.12 297 CYS A O 1
ATOM 2285 N N . GLY A 1 298 ? -37.438 -19.281 -7.973 1 82.75 298 GLY A N 1
ATOM 2286 C CA . GLY A 1 298 ? -37.25 -20.562 -8.641 1 82.75 298 GLY A CA 1
ATOM 2287 C C . GLY A 1 298 ? -35.969 -20.625 -9.43 1 82.75 298 GLY A C 1
ATOM 2288 O O . GLY A 1 298 ? -35.875 -21.328 -10.438 1 82.75 298 GLY A O 1
ATOM 2289 N N . PHE A 1 299 ? -34.969 -19.844 -9.18 1 85.5 299 PHE A N 1
ATOM 2290 C CA . PHE A 1 299 ? -33.656 -19.969 -9.805 1 85.5 299 PHE A CA 1
ATOM 2291 C C . PHE A 1 299 ? -32.938 -21.234 -9.305 1 85.5 299 PHE A C 1
ATOM 2293 O O . PHE A 1 299 ? -33.406 -21.875 -8.367 1 85.5 299 PHE A O 1
ATOM 2300 N N . ASP A 1 300 ? -31.891 -21.578 -10.031 1 88.31 300 ASP A N 1
ATOM 2301 C CA . ASP A 1 300 ? -31.078 -22.703 -9.594 1 88.31 300 ASP A CA 1
ATOM 2302 C C . ASP A 1 300 ? -30.5 -22.453 -8.195 1 88.31 300 ASP A C 1
ATOM 2304 O O . ASP A 1 300 ? -30.547 -21.328 -7.695 1 88.31 300 ASP A O 1
ATOM 2308 N N . ASN A 1 301 ? -30.078 -23.406 -7.613 1 85.94 301 ASN A N 1
ATOM 2309 C CA . ASN A 1 301 ? -29.625 -23.375 -6.223 1 85.94 301 ASN A CA 1
ATOM 2310 C C . ASN A 1 301 ? -28.531 -22.344 -6.004 1 85.94 301 ASN A C 1
ATOM 2312 O O . ASN A 1 301 ? -28.609 -21.547 -5.066 1 85.94 301 ASN A O 1
ATOM 2316 N N . TYR A 1 302 ? -27.547 -22.312 -6.898 1 87.31 302 TYR A N 1
ATOM 2317 C CA . TYR A 1 302 ? -26.406 -21.438 -6.688 1 87.31 302 TYR A CA 1
ATOM 2318 C C . TYR A 1 302 ? -26.797 -19.969 -6.867 1 87.31 302 TYR A C 1
ATOM 2320 O O . TYR A 1 302 ? -26.547 -19.141 -5.988 1 87.31 302 TYR A O 1
ATOM 2328 N N . PRO A 1 303 ? -27.469 -19.609 -7.941 1 88.81 303 PRO A N 1
ATOM 2329 C CA . PRO A 1 303 ? -27.891 -18.219 -8.062 1 88.81 303 PRO A CA 1
ATOM 2330 C C . PRO A 1 303 ? -28.844 -17.797 -6.945 1 88.81 303 PRO A C 1
ATOM 2332 O O . PRO A 1 303 ? -28.781 -16.641 -6.48 1 88.81 303 PRO A O 1
ATOM 2335 N N . SER A 1 304 ? -29.656 -18.719 -6.555 1 91.31 304 SER A N 1
ATOM 2336 C CA . SER A 1 304 ? -30.562 -18.422 -5.445 1 91.31 304 SER A CA 1
ATOM 2337 C C . SER A 1 304 ? -29.781 -18.203 -4.148 1 91.31 304 SER A C 1
ATOM 2339 O O . SER A 1 304 ? -30.156 -17.359 -3.334 1 91.31 304 SER A O 1
ATOM 2341 N N . SER A 1 305 ? -28.766 -18.953 -3.957 1 93.06 305 SER A N 1
ATOM 2342 C CA . SER A 1 305 ? -27.906 -18.797 -2.787 1 93.06 305 SER A CA 1
ATOM 2343 C C . SER A 1 305 ? -27.281 -17.406 -2.748 1 93.06 305 SER A C 1
ATOM 2345 O O . SER A 1 305 ? -27.203 -16.781 -1.688 1 93.06 305 SER A O 1
ATOM 2347 N N . ARG A 1 306 ? -26.844 -16.906 -3.904 1 93.25 306 ARG A N 1
ATOM 2348 C CA . ARG A 1 306 ? -26.219 -15.586 -3.982 1 93.25 306 ARG A CA 1
ATOM 2349 C C . ARG A 1 306 ? -27.25 -14.477 -3.779 1 93.25 306 ARG A C 1
ATOM 2351 O O . ARG A 1 306 ? -26.938 -13.438 -3.186 1 93.25 306 ARG A O 1
ATOM 2358 N N . LEU A 1 307 ? -28.422 -14.734 -4.285 1 94.25 307 LEU A N 1
ATOM 2359 C CA . LEU A 1 307 ? -29.5 -13.773 -4.043 1 94.25 307 LEU A CA 1
ATOM 2360 C C . LEU A 1 307 ? -29.891 -13.766 -2.574 1 94.25 307 LEU A C 1
ATOM 2362 O O . LEU A 1 307 ? -30.234 -12.711 -2.025 1 94.25 307 LEU A O 1
ATOM 2366 N N . LEU A 1 308 ? -29.859 -14.891 -1.924 1 95 308 LEU A N 1
ATOM 2367 C CA . LEU A 1 308 ? -30.141 -14.969 -0.496 1 95 308 LEU A CA 1
ATOM 2368 C C . LEU A 1 308 ? -29.078 -14.25 0.314 1 95 308 LEU A C 1
ATOM 2370 O O . LEU A 1 308 ? -29.359 -13.672 1.363 1 95 308 LEU A O 1
ATOM 2374 N N . ALA A 1 309 ? -27.828 -14.312 -0.158 1 96.44 309 ALA A N 1
ATOM 2375 C CA . ALA A 1 309 ? -26.766 -13.555 0.472 1 96.44 309 ALA A CA 1
ATOM 2376 C C . ALA A 1 309 ? -27.094 -12.062 0.514 1 96.44 309 ALA A C 1
ATOM 2378 O O . ALA A 1 309 ? -26.828 -11.391 1.511 1 96.44 309 ALA A O 1
ATOM 2379 N N . LEU A 1 310 ? -27.688 -11.578 -0.544 1 96.75 310 LEU A N 1
ATOM 2380 C CA . LEU A 1 310 ? -28.094 -10.18 -0.602 1 96.75 310 LEU A CA 1
ATOM 2381 C C . LEU A 1 310 ? -29.156 -9.891 0.452 1 96.75 310 LEU A C 1
ATOM 2383 O O . LEU A 1 310 ? -29.188 -8.797 1.022 1 96.75 310 LEU A O 1
ATOM 2387 N N . CYS A 1 311 ? -29.984 -10.867 0.707 1 96.31 311 CYS A N 1
ATOM 2388 C CA . CYS A 1 311 ? -31.094 -10.688 1.638 1 96.31 311 CYS A CA 1
ATOM 2389 C C . CYS A 1 311 ? -30.594 -10.625 3.076 1 96.31 311 CYS A C 1
ATOM 2391 O O . CYS A 1 311 ? -31.141 -9.898 3.9 1 96.31 311 CYS A O 1
ATOM 2393 N N . PHE A 1 312 ? -29.578 -11.312 3.391 1 97.31 312 PHE A N 1
ATOM 2394 C CA . PHE A 1 312 ? -29.109 -11.391 4.766 1 97.31 312 PHE A CA 1
ATOM 2395 C C . PHE A 1 312 ? -28.031 -10.336 5.023 1 97.31 312 PHE A C 1
ATOM 2397 O O . PHE A 1 312 ? -27.672 -10.078 6.172 1 97.31 312 PHE A O 1
ATOM 2404 N N . GLY A 1 313 ? -27.5 -9.711 4 1 97.31 313 GLY A N 1
ATOM 2405 C CA . GLY A 1 313 ? -26.469 -8.695 4.117 1 97.31 313 GLY A CA 1
ATOM 2406 C C . GLY A 1 313 ? -26.859 -7.543 5.02 1 97.31 313 GLY A C 1
ATOM 2407 O O . GLY A 1 313 ? -26.125 -7.195 5.949 1 97.31 313 GLY A O 1
ATOM 2408 N N . PRO A 1 314 ? -28.047 -7.031 4.82 1 97.75 314 PRO A N 1
ATOM 2409 C CA . PRO A 1 314 ? -28.469 -5.883 5.621 1 97.75 314 PRO A CA 1
ATOM 2410 C C . PRO A 1 314 ? -28.547 -6.199 7.113 1 97.75 314 PRO A C 1
ATOM 2412 O O . PRO A 1 314 ? -28.297 -5.32 7.945 1 97.75 314 PRO A O 1
ATOM 2415 N N . ILE A 1 315 ? -28.844 -7.422 7.5 1 97.19 315 ILE A N 1
ATOM 2416 C CA . ILE A 1 315 ? -28.906 -7.801 8.906 1 97.19 315 ILE A CA 1
ATOM 2417 C C . ILE A 1 315 ? -27.516 -7.688 9.539 1 97.19 315 ILE A C 1
ATOM 2419 O O . ILE A 1 315 ? -27.375 -7.125 10.625 1 97.19 315 ILE A O 1
ATOM 2423 N N . GLY A 1 316 ? -26.547 -8.211 8.898 1 97.69 316 GLY A N 1
ATOM 2424 C CA . GLY A 1 316 ? -25.172 -8.078 9.383 1 97.69 316 GLY A CA 1
ATOM 2425 C C . GLY A 1 316 ? -24.688 -6.645 9.422 1 97.69 316 GLY A C 1
ATOM 2426 O O . GLY A 1 316 ? -24 -6.238 10.367 1 97.69 316 GLY A O 1
ATOM 2427 N N . ALA A 1 317 ? -25.047 -5.906 8.422 1 97.81 317 ALA A N 1
ATOM 2428 C CA . ALA A 1 317 ? -24.625 -4.512 8.32 1 97.81 317 ALA A CA 1
ATOM 2429 C C . ALA A 1 317 ? -25.234 -3.672 9.438 1 97.81 317 ALA A C 1
ATOM 2431 O O . ALA A 1 317 ? -24.562 -2.811 10.008 1 97.81 317 ALA A O 1
ATOM 2432 N N . LEU A 1 318 ? -26.516 -3.914 9.703 1 97.44 318 LEU A N 1
ATOM 2433 C CA . LEU A 1 318 ? -27.203 -3.154 10.75 1 97.44 318 LEU A CA 1
ATOM 2434 C C . LEU A 1 318 ? -26.625 -3.471 12.125 1 97.44 318 LEU A C 1
ATOM 2436 O O . LEU A 1 318 ? -26.453 -2.574 12.953 1 97.44 318 LEU A O 1
ATOM 2440 N N . LEU A 1 319 ? -26.344 -4.719 12.32 1 97.12 319 LEU A N 1
ATOM 2441 C CA . LEU A 1 319 ? -25.703 -5.086 13.578 1 97.12 319 LEU A CA 1
ATOM 2442 C C . LEU A 1 319 ? -24.328 -4.434 13.711 1 97.12 319 LEU A C 1
ATOM 2444 O O . LEU A 1 319 ? -23.984 -3.926 14.781 1 97.12 319 LEU A O 1
ATOM 2448 N N . ARG A 1 320 ? -23.562 -4.438 12.695 1 96.25 320 ARG A N 1
ATOM 2449 C CA . ARG A 1 320 ? -22.25 -3.801 12.68 1 96.25 320 ARG A CA 1
ATOM 2450 C C . ARG A 1 320 ? -22.359 -2.299 12.93 1 96.25 320 ARG A C 1
ATOM 2452 O O . ARG A 1 320 ? -21.562 -1.723 13.672 1 96.25 320 ARG A O 1
ATOM 2459 N N . TRP A 1 321 ? -23.344 -1.729 12.281 1 95.56 321 TRP A N 1
ATOM 2460 C CA . TRP A 1 321 ? -23.578 -0.302 12.469 1 95.56 321 TRP A CA 1
ATOM 2461 C C . TRP A 1 321 ? -23.938 0.001 13.922 1 95.56 321 TRP A C 1
ATOM 2463 O O . TRP A 1 321 ? -23.406 0.941 14.516 1 95.56 321 TRP A O 1
ATOM 2473 N N . TYR A 1 322 ? -24.812 -0.808 14.453 1 94.81 322 TYR A N 1
ATOM 2474 C CA . TYR A 1 322 ? -25.219 -0.633 15.836 1 94.81 322 TYR A CA 1
ATOM 2475 C C . TYR A 1 322 ? -24.031 -0.753 16.781 1 94.81 322 TYR A C 1
ATOM 2477 O O . TYR A 1 322 ? -23.859 0.065 17.688 1 94.81 322 TYR A O 1
ATOM 2485 N N . LEU A 1 323 ? -23.203 -1.691 16.594 1 94.44 323 LEU A N 1
ATOM 2486 C CA . LEU A 1 323 ? -22.031 -1.902 17.438 1 94.44 323 LEU A CA 1
ATOM 2487 C C . LEU A 1 323 ? -21.031 -0.773 17.266 1 94.44 323 LEU A C 1
ATOM 2489 O O . LEU A 1 323 ? -20.344 -0.382 18.219 1 94.44 323 LEU A O 1
ATOM 2493 N N . SER A 1 324 ? -20.922 -0.218 16.078 1 92.69 324 SER A N 1
ATOM 2494 C CA . SER A 1 324 ? -19.938 0.821 15.781 1 92.69 324 SER A CA 1
ATOM 2495 C C . SER A 1 324 ? -20.25 2.113 16.531 1 92.69 324 SER A C 1
ATOM 2497 O O . SER A 1 324 ? -19.375 2.957 16.719 1 92.69 324 SER A O 1
ATOM 2499 N N . LEU A 1 325 ? -21.531 2.268 16.906 1 90.38 325 LEU A N 1
ATOM 2500 C CA . LEU A 1 325 ? -21.922 3.449 17.656 1 90.38 325 LEU A CA 1
ATOM 2501 C C . LEU A 1 325 ? -21.188 3.494 19 1 90.38 325 LEU A C 1
ATOM 2503 O O . LEU A 1 325 ? -20.953 4.574 19.547 1 90.38 325 LEU A O 1
ATOM 2507 N N . TYR A 1 326 ? -20.75 2.393 19.422 1 90.38 326 TYR A N 1
ATOM 2508 C CA . TYR A 1 326 ? -20.078 2.312 20.719 1 90.38 326 TYR A CA 1
ATOM 2509 C C . TYR A 1 326 ? -18.578 2.586 20.578 1 90.38 326 TYR A C 1
ATOM 2511 O O . TYR A 1 326 ? -17.859 2.705 21.578 1 90.38 326 TYR A O 1
ATOM 2519 N N . ASN A 1 327 ? -18.062 2.717 19.422 1 89.38 327 ASN A N 1
ATOM 2520 C CA . ASN A 1 327 ? -16.656 3.025 19.188 1 89.38 327 ASN A CA 1
ATOM 2521 C C . ASN A 1 327 ? -16.344 4.488 19.5 1 89.38 327 ASN A C 1
ATOM 2523 O O . ASN A 1 327 ? -15.18 4.887 19.516 1 89.38 327 ASN A O 1
ATOM 2527 N N . SER A 1 328 ? -17.344 5.316 19.766 1 84 328 SER A N 1
ATOM 2528 C CA . SER A 1 328 ? -17.141 6.719 20.109 1 84 328 SER A CA 1
ATOM 2529 C C . SER A 1 328 ? -16.672 6.879 21.547 1 84 328 SER A C 1
ATOM 2531 O O . SER A 1 328 ? -16.188 7.945 21.938 1 84 328 SER A O 1
ATOM 2533 N N . GLU A 1 329 ? -16.719 5.852 22.266 1 85.31 329 GLU A N 1
ATOM 2534 C CA . GLU A 1 329 ? -16.25 5.891 23.656 1 85.31 329 GLU A CA 1
ATOM 2535 C C . GLU A 1 329 ? -14.75 6.102 23.719 1 85.31 329 GLU A C 1
ATOM 2537 O O . GLU A 1 329 ? -14.016 5.648 22.844 1 85.31 329 GLU A O 1
ATOM 2542 N N . PRO A 1 330 ? -14.289 6.754 24.719 1 83.25 330 PRO A N 1
ATOM 2543 C CA . PRO A 1 330 ? -12.875 7.121 24.828 1 83.25 330 PRO A CA 1
ATOM 2544 C C . PRO A 1 330 ? -11.953 5.906 24.828 1 83.25 330 PRO A C 1
ATOM 2546 O O . PRO A 1 330 ? -10.852 5.961 24.266 1 83.25 330 PRO A O 1
ATOM 2549 N N . ILE A 1 331 ? -12.414 4.836 25.438 1 82.06 331 ILE A N 1
ATOM 2550 C CA . ILE A 1 331 ? -11.578 3.641 25.5 1 82.06 331 ILE A CA 1
ATOM 2551 C C . ILE A 1 331 ? -11.383 3.074 24.094 1 82.06 331 ILE A C 1
ATOM 2553 O O . ILE A 1 331 ? -10.344 2.482 23.797 1 82.06 331 ILE A O 1
ATOM 2557 N N . CYS A 1 332 ? -12.266 3.393 23.234 1 86.25 332 CYS A N 1
ATOM 2558 C CA . CYS A 1 332 ? -12.266 2.809 21.891 1 86.25 332 CYS A CA 1
ATOM 2559 C C . CYS A 1 332 ? -11.523 3.703 20.906 1 86.25 332 CYS A C 1
ATOM 2561 O O . CYS A 1 332 ? -11.344 3.342 19.75 1 86.25 332 CYS A O 1
ATOM 2563 N N . LYS A 1 333 ? -11.008 4.754 21.422 1 85.94 333 LYS A N 1
ATOM 2564 C CA . LYS A 1 333 ? -10.289 5.664 20.531 1 85.94 333 LYS A CA 1
ATOM 2565 C C . LYS A 1 333 ? -8.891 5.141 20.219 1 85.94 333 LYS A C 1
ATOM 2567 O O . LYS A 1 333 ? -8.32 5.449 19.172 1 85.94 333 LYS A O 1
ATOM 2572 N N . ARG A 1 334 ? -8.359 4.277 21.094 1 89.19 334 ARG A N 1
ATOM 2573 C CA . ARG A 1 334 ? -7.027 3.709 20.891 1 89.19 334 ARG A CA 1
ATOM 2574 C C . ARG A 1 334 ? -7.113 2.328 20.234 1 89.19 334 ARG A C 1
ATOM 2576 O O . ARG A 1 334 ? -6.148 1.861 19.641 1 89.19 334 ARG A O 1
ATOM 2583 N N . PHE A 1 335 ? -8.242 1.715 20.5 1 94.69 335 PHE A N 1
ATOM 2584 C CA . PHE A 1 335 ? -8.492 0.374 19.984 1 94.69 335 PHE A CA 1
ATOM 2585 C C . PHE A 1 335 ? -9.977 0.174 19.703 1 94.69 335 PHE A C 1
ATOM 2587 O O . PHE A 1 335 ? -10.75 -0.136 20.609 1 94.69 335 PHE A O 1
ATOM 2594 N N . PRO A 1 336 ? -10.352 0.339 18.469 1 94.88 336 PRO A N 1
ATOM 2595 C CA . PRO A 1 336 ? -11.766 0.172 18.156 1 94.88 336 PRO A CA 1
ATOM 2596 C C . PRO A 1 336 ? -12.266 -1.253 18.391 1 94.88 336 PRO A C 1
ATOM 2598 O O . PRO A 1 336 ? -12.32 -2.057 17.469 1 94.88 336 PRO A O 1
ATOM 2601 N N . PHE A 1 337 ? -12.773 -1.555 19.5 1 94.44 337 PHE A N 1
ATOM 2602 C CA . PHE A 1 337 ? -13.18 -2.875 19.969 1 94.44 337 PHE A CA 1
ATOM 2603 C C . PHE A 1 337 ? -14.398 -3.373 19.188 1 94.44 337 PHE A C 1
ATOM 2605 O O . PHE A 1 337 ? -14.539 -4.574 18.953 1 94.44 337 PHE A O 1
ATOM 2612 N N . PHE A 1 338 ? -15.219 -2.441 18.797 1 94.19 338 PHE A N 1
ATOM 2613 C CA . PHE A 1 338 ? -16.5 -2.855 18.234 1 94.19 338 PHE A CA 1
ATOM 2614 C C . PHE A 1 338 ? -16.406 -3.016 16.719 1 94.19 338 PHE A C 1
ATOM 2616 O O . PHE A 1 338 ? -17.422 -3.191 16.047 1 94.19 338 PHE A O 1
ATOM 2623 N N . THR A 1 339 ? -15.32 -2.877 16.219 1 95.25 339 THR A N 1
ATOM 2624 C CA . THR A 1 339 ? -14.977 -3.375 14.891 1 95.25 339 THR A CA 1
ATOM 2625 C C . THR A 1 339 ? -14.148 -4.652 14.984 1 95.25 339 THR A C 1
ATOM 2627 O O . THR A 1 339 ? -14.344 -5.586 14.203 1 95.25 339 THR A O 1
ATOM 2630 N N . PHE A 1 340 ? -13.336 -4.734 15.961 1 97 340 PHE A N 1
ATOM 2631 C CA . PHE A 1 340 ? -12.453 -5.867 16.219 1 97 340 PHE A CA 1
ATOM 2632 C C . PHE A 1 340 ? -13.258 -7.113 16.562 1 97 340 PHE A C 1
ATOM 2634 O O . PHE A 1 340 ? -13.047 -8.18 15.984 1 97 340 PHE A O 1
ATOM 2641 N N . ILE A 1 341 ? -14.188 -6.957 17.453 1 96.69 341 ILE A N 1
ATOM 2642 C CA . ILE A 1 341 ? -14.93 -8.094 17.984 1 96.69 341 ILE A CA 1
ATOM 2643 C C . ILE A 1 341 ? -15.789 -8.719 16.891 1 96.69 341 ILE A C 1
ATOM 2645 O O . ILE A 1 341 ? -15.75 -9.938 16.688 1 96.69 341 ILE A O 1
ATOM 2649 N N . PRO A 1 342 ? -16.547 -7.918 16.172 1 97.69 342 PRO A N 1
ATOM 2650 C CA . PRO A 1 342 ? -17.328 -8.539 15.094 1 97.69 342 PRO A CA 1
ATOM 2651 C C . PRO A 1 342 ? -16.469 -9.188 14.023 1 97.69 342 PRO A C 1
ATOM 2653 O O . PRO A 1 342 ? -16.844 -10.211 13.453 1 97.69 342 PRO A O 1
ATOM 2656 N N . ASN A 1 343 ? -15.336 -8.695 13.703 1 97.94 343 ASN A N 1
ATOM 2657 C CA . ASN A 1 343 ? -14.43 -9.312 12.734 1 97.94 343 ASN A CA 1
ATOM 2658 C C . ASN A 1 343 ? -13.922 -10.664 13.227 1 97.94 343 ASN A C 1
ATOM 2660 O O . ASN A 1 343 ? -13.93 -11.641 12.469 1 97.94 343 ASN A O 1
ATOM 2664 N N . VAL A 1 344 ? -13.547 -10.727 14.445 1 98.06 344 VAL A N 1
ATOM 2665 C CA . VAL A 1 344 ? -13.031 -11.969 15.008 1 98.06 344 VAL A CA 1
ATOM 2666 C C . VAL A 1 344 ? -14.164 -12.984 15.141 1 98.06 344 VAL A C 1
ATOM 2668 O O . VAL A 1 344 ? -14.008 -14.148 14.773 1 98.06 344 VAL A O 1
ATOM 2671 N N . ALA A 1 345 ? -15.305 -12.484 15.641 1 98.19 345 ALA A N 1
ATOM 2672 C CA . ALA A 1 345 ? -16.453 -13.367 15.812 1 98.19 345 ALA A CA 1
ATOM 2673 C C . ALA A 1 345 ? -16.922 -13.93 14.477 1 98.19 345 ALA A C 1
ATOM 2675 O O . ALA A 1 345 ? -17.188 -15.125 14.359 1 98.19 345 ALA A O 1
ATOM 2676 N N . ALA A 1 346 ? -17.031 -13.055 13.516 1 98.5 346 ALA A N 1
ATOM 2677 C CA . ALA A 1 346 ? -17.453 -13.5 12.188 1 98.5 346 ALA A CA 1
ATOM 2678 C C . ALA A 1 346 ? -16.469 -14.492 11.602 1 98.5 346 ALA A C 1
ATOM 2680 O O . ALA A 1 346 ? -16.859 -15.43 10.898 1 98.5 346 ALA A O 1
ATOM 2681 N N . SER A 1 347 ? -15.172 -14.312 11.852 1 98.25 347 SER A N 1
ATOM 2682 C CA . SER A 1 347 ? -14.148 -15.234 11.367 1 98.25 347 SER A CA 1
ATOM 2683 C C . SER A 1 347 ? -14.289 -16.609 12.016 1 98.25 347 SER A C 1
ATOM 2685 O O . SER A 1 347 ? -14.227 -17.625 11.336 1 98.25 347 SER A O 1
ATOM 2687 N N . CYS A 1 348 ? -14.523 -16.625 13.281 1 98 348 CYS A N 1
ATOM 2688 C CA . CYS A 1 348 ? -14.695 -17.875 14 1 98 348 CYS A CA 1
ATOM 2689 C C . CYS A 1 348 ? -15.938 -18.625 13.516 1 98 348 CYS A C 1
ATOM 2691 O O . CYS A 1 348 ? -15.891 -19.828 13.258 1 98 348 CYS A O 1
ATOM 2693 N N . LEU A 1 349 ? -16.984 -17.828 13.359 1 98.12 349 LEU A N 1
ATOM 2694 C CA . LEU A 1 349 ? -18.234 -18.438 12.93 1 98.12 349 LEU A CA 1
ATOM 2695 C C . LEU A 1 349 ? -18.141 -18.922 11.492 1 98.12 349 LEU A C 1
ATOM 2697 O O . LEU A 1 349 ? -18.766 -19.938 11.133 1 98.12 349 LEU A O 1
ATOM 2701 N N . SER A 1 350 ? -17.422 -18.234 10.688 1 97.62 350 SER A N 1
ATOM 2702 C CA . SER A 1 350 ? -17.219 -18.672 9.32 1 97.62 350 SER A CA 1
ATOM 2703 C C . SER A 1 350 ? -16.453 -20 9.281 1 97.62 350 SER A C 1
ATOM 2705 O O . SER A 1 350 ? -16.719 -20.859 8.438 1 97.62 350 SER A O 1
ATOM 2707 N N . CYS A 1 351 ? -15.469 -20.172 10.133 1 97.12 351 CYS A N 1
ATOM 2708 C CA . CYS A 1 351 ? -14.734 -21.438 10.234 1 97.12 351 CYS A CA 1
ATOM 2709 C C . CYS A 1 351 ? -15.656 -22.562 10.672 1 97.12 351 CYS A C 1
ATOM 2711 O O . CYS A 1 351 ? -15.586 -23.672 10.133 1 97.12 351 CYS A O 1
ATOM 2713 N N . ALA A 1 352 ? -16.531 -22.281 11.648 1 96.5 352 ALA A N 1
ATOM 2714 C CA . ALA A 1 352 ? -17.5 -23.266 12.102 1 96.5 352 ALA A CA 1
ATOM 2715 C C . ALA A 1 352 ? -18.438 -23.688 10.961 1 96.5 352 ALA A C 1
ATOM 2717 O O . ALA A 1 352 ? -18.75 -24.875 10.812 1 96.5 352 ALA A O 1
ATOM 2718 N N . MET A 1 353 ? -18.828 -22.719 10.195 1 96.19 353 MET A N 1
ATOM 2719 C CA . MET A 1 353 ? -19.719 -23.016 9.078 1 96.19 353 MET A CA 1
ATOM 2720 C C . MET A 1 353 ? -19 -23.828 8.008 1 96.19 353 MET A C 1
ATOM 2722 O O . MET A 1 353 ? -19.609 -24.672 7.344 1 96.19 353 MET A O 1
ATOM 2726 N N . GLU A 1 354 ? -17.734 -23.531 7.836 1 94.88 354 GLU A N 1
ATOM 2727 C CA . GLU A 1 354 ? -16.953 -24.328 6.898 1 94.88 354 GLU A CA 1
ATOM 2728 C C . GLU A 1 354 ? -16.906 -25.797 7.324 1 94.88 354 GLU A C 1
ATOM 2730 O O . GLU A 1 354 ? -16.969 -26.703 6.48 1 94.88 354 GLU A O 1
ATOM 2735 N N . ILE A 1 355 ? -16.812 -26.062 8.586 1 94.69 355 ILE A N 1
ATOM 2736 C CA . ILE A 1 355 ? -16.812 -27.422 9.125 1 94.69 355 ILE A CA 1
ATOM 2737 C C . ILE A 1 355 ? -18.172 -28.078 8.891 1 94.69 355 ILE A C 1
ATOM 2739 O O . ILE A 1 355 ? -18.266 -29.219 8.422 1 94.69 355 ILE A O 1
ATOM 2743 N N . VAL A 1 356 ? -19.25 -27.312 9.172 1 94 356 VAL A N 1
ATOM 2744 C CA . VAL A 1 356 ? -20.609 -27.812 8.961 1 94 356 VAL A CA 1
ATOM 2745 C C . VAL A 1 356 ? -20.797 -28.172 7.488 1 94 356 VAL A C 1
ATOM 2747 O O . VAL A 1 356 ? -21.359 -29.219 7.164 1 94 356 VAL A O 1
ATOM 2750 N N . GLY A 1 357 ? -20.375 -27.297 6.641 1 93.06 357 GLY A N 1
ATOM 2751 C CA . GLY A 1 357 ? -20.484 -27.562 5.215 1 93.06 357 GLY A CA 1
ATOM 2752 C C . GLY A 1 357 ? -19.719 -28.797 4.785 1 93.06 357 GLY A C 1
ATOM 2753 O O . GLY A 1 357 ? -20.203 -29.562 3.947 1 93.06 357 GLY A O 1
ATOM 2754 N N . SER A 1 358 ? -18.562 -29.062 5.371 1 91.56 358 SER A N 1
ATOM 2755 C CA . SER A 1 358 ? -17.75 -30.234 5.031 1 91.56 358 SER A CA 1
ATOM 2756 C C . SER A 1 358 ? -18.406 -31.516 5.516 1 91.56 358 SER A C 1
ATOM 2758 O O . SER A 1 358 ? -18.391 -32.531 4.82 1 91.56 358 SER A O 1
ATOM 2760 N N . VAL A 1 359 ? -19.047 -31.469 6.648 1 91.06 359 VAL A N 1
ATOM 2761 C CA . VAL A 1 359 ? -19.719 -32.625 7.211 1 91.06 359 VAL A CA 1
ATOM 2762 C C . VAL A 1 359 ? -20.938 -32.969 6.371 1 91.06 359 VAL A C 1
ATOM 2764 O O . VAL A 1 359 ? -21.172 -34.125 6.023 1 91.06 359 VAL A O 1
ATOM 2767 N N . VAL A 1 360 ? -21.656 -31.938 6.016 1 90.94 360 VAL A N 1
ATOM 2768 C CA . VAL A 1 360 ? -22.906 -32.125 5.281 1 90.94 360 VAL A CA 1
ATOM 2769 C C . VAL A 1 360 ? -22.609 -32.625 3.865 1 90.94 360 VAL A C 1
ATOM 2771 O O . VAL A 1 360 ? -23.359 -33.406 3.299 1 90.94 360 VAL A O 1
ATOM 2774 N N . TYR A 1 361 ? -21.547 -32.156 3.279 1 88.62 361 TYR A N 1
ATOM 2775 C CA . TYR A 1 361 ? -21.141 -32.562 1.943 1 88.62 361 TYR A CA 1
ATOM 2776 C C . TYR A 1 361 ? -20.906 -34.062 1.876 1 88.62 361 TYR A C 1
ATOM 2778 O O . TYR A 1 361 ? -21.266 -34.688 0.881 1 88.62 361 TYR A O 1
ATOM 2786 N N . HIS A 1 362 ? -20.375 -34.719 2.932 1 86.94 362 HIS A N 1
ATOM 2787 C CA . HIS A 1 362 ? -20.062 -36.125 2.965 1 86.94 362 HIS A CA 1
ATOM 2788 C C . HIS A 1 362 ? -21.281 -36.938 3.361 1 86.94 362 HIS A C 1
ATOM 2790 O O . HIS A 1 362 ? -21.375 -38.156 3.051 1 86.94 362 HIS A O 1
ATOM 2796 N N . ASP A 1 363 ? -22.25 -36.375 3.938 1 86.94 363 ASP A N 1
ATOM 2797 C CA . ASP A 1 363 ? -23.391 -37.094 4.457 1 86.94 363 ASP A CA 1
ATOM 2798 C C . ASP A 1 363 ? -24.438 -37.344 3.369 1 86.94 363 ASP A C 1
ATOM 2800 O O . ASP A 1 363 ? -24.828 -38.469 3.1 1 86.94 363 ASP A O 1
ATOM 2804 N N . SER A 1 364 ? -24.984 -36.094 2.799 1 89.94 364 SER A N 1
ATOM 2805 C CA . SER A 1 364 ? -26.062 -36.219 1.823 1 89.94 364 SER A CA 1
ATOM 2806 C C . SER A 1 364 ? -26.031 -35.094 0.817 1 89.94 364 SER A C 1
ATOM 2808 O O . SER A 1 364 ? -25.797 -33.938 1.188 1 89.94 364 SER A O 1
ATOM 2810 N N . ALA A 1 365 ? -26.375 -35.406 -0.368 1 88.19 365 ALA A N 1
ATOM 2811 C CA . ALA A 1 365 ? -26.406 -34.406 -1.448 1 88.19 365 ALA A CA 1
ATOM 2812 C C . ALA A 1 365 ? -27.531 -33.406 -1.23 1 88.19 365 ALA A C 1
ATOM 2814 O O . ALA A 1 365 ? -27.375 -32.219 -1.516 1 88.19 365 ALA A O 1
ATOM 2815 N N . SER A 1 366 ? -28.594 -33.906 -0.762 1 90.12 366 SER A N 1
ATOM 2816 C CA . SER A 1 366 ? -29.734 -33.031 -0.517 1 90.12 366 SER A CA 1
ATOM 2817 C C . SER A 1 366 ? -29.438 -32.031 0.598 1 90.12 366 SER A C 1
ATOM 2819 O O . SER A 1 366 ? -29.766 -30.859 0.488 1 90.12 366 SER A O 1
ATOM 2821 N N . ALA A 1 367 ? -28.812 -32.5 1.614 1 90.25 367 ALA A N 1
ATOM 2822 C CA . ALA A 1 367 ? -28.453 -31.656 2.736 1 90.25 367 ALA A CA 1
ATOM 2823 C C . ALA A 1 367 ? -27.422 -30.609 2.314 1 90.25 367 ALA A C 1
ATOM 2825 O O . ALA A 1 367 ? -27.453 -29.469 2.789 1 90.25 367 ALA A O 1
ATOM 2826 N N . TYR A 1 368 ? -26.594 -31.016 1.438 1 91.38 368 TYR A N 1
ATOM 2827 C CA . TYR A 1 368 ? -25.578 -30.094 0.97 1 91.38 368 TYR A CA 1
ATOM 2828 C C . TYR A 1 368 ? -26.188 -28.969 0.127 1 91.38 368 TYR A C 1
ATOM 2830 O O . TYR A 1 368 ? -25.734 -27.828 0.177 1 91.38 368 TYR A O 1
ATOM 2838 N N . ARG A 1 369 ? -27.219 -29.297 -0.636 1 91.62 369 ARG A N 1
ATOM 2839 C CA . ARG A 1 369 ? -27.906 -28.281 -1.418 1 91.62 369 ARG A CA 1
ATOM 2840 C C . ARG A 1 369 ? -28.531 -27.219 -0.511 1 91.62 369 ARG A C 1
ATOM 2842 O O . ARG A 1 369 ? -28.5 -26.031 -0.826 1 91.62 369 ARG A O 1
ATOM 2849 N N . HIS A 1 370 ? -29.062 -27.688 0.615 1 92.31 370 HIS A N 1
ATOM 2850 C CA . HIS A 1 370 ? -29.625 -26.75 1.584 1 92.31 370 HIS A CA 1
ATOM 2851 C C . HIS A 1 370 ? -28.531 -25.906 2.232 1 92.31 370 HIS A C 1
ATOM 2853 O O . HIS A 1 370 ? -28.734 -24.719 2.512 1 92.31 370 HIS A O 1
ATOM 2859 N N . PHE A 1 371 ? -27.438 -26.531 2.455 1 93.5 371 PHE A N 1
ATOM 2860 C CA . PHE A 1 371 ? -26.328 -25.797 3.062 1 93.5 371 PHE A CA 1
ATOM 2861 C C . PHE A 1 371 ? -25.828 -24.719 2.125 1 93.5 371 PHE A C 1
ATOM 2863 O O . PHE A 1 371 ? -25.484 -23.609 2.568 1 93.5 371 PHE A O 1
ATOM 2870 N N . VAL A 1 372 ? -25.766 -25.047 0.863 1 93.31 372 VAL A N 1
ATOM 2871 C CA . VAL A 1 372 ? -25.297 -24.078 -0.115 1 93.31 372 VAL A CA 1
ATOM 2872 C C . VAL A 1 372 ? -26.219 -22.859 -0.122 1 93.31 372 VAL A C 1
ATOM 2874 O O . VAL A 1 372 ? -25.734 -21.719 -0.142 1 93.31 372 VAL A O 1
ATOM 2877 N N . MET A 1 373 ? -27.453 -23.062 -0.037 1 92.5 373 MET A N 1
ATOM 2878 C CA . MET A 1 373 ? -28.422 -21.984 -0.103 1 92.5 373 MET A CA 1
ATOM 2879 C C . MET A 1 373 ? -28.422 -21.172 1.193 1 92.5 373 MET A C 1
ATOM 2881 O O . MET A 1 373 ? -28.156 -19.969 1.185 1 92.5 373 MET A O 1
ATOM 2885 N N . TRP A 1 374 ? -28.562 -21.812 2.326 1 93.81 374 TRP A N 1
ATOM 2886 C CA . TRP A 1 374 ? -28.766 -21.125 3.594 1 93.81 374 TRP A CA 1
ATOM 2887 C C . TRP A 1 374 ? -27.422 -20.891 4.297 1 93.81 374 TRP A C 1
ATOM 2889 O O . TRP A 1 374 ? -27.156 -19.797 4.812 1 93.81 374 TRP A O 1
ATOM 2899 N N . GLY A 1 375 ? -26.625 -21.953 4.316 1 94.81 375 GLY A N 1
ATOM 2900 C CA . GLY A 1 375 ? -25.359 -21.875 5.031 1 94.81 375 GLY A CA 1
ATOM 2901 C C . GLY A 1 375 ? -24.328 -21.016 4.336 1 94.81 375 GLY A C 1
ATOM 2902 O O . GLY A 1 375 ? -23.875 -20 4.891 1 94.81 375 GLY A O 1
ATOM 2903 N N . GLN A 1 376 ? -23.984 -21.375 3.148 1 93.88 376 GLN A N 1
ATOM 2904 C CA . GLN A 1 376 ? -22.953 -20.656 2.406 1 93.88 376 GLN A CA 1
ATOM 2905 C C . GLN A 1 376 ? -23.453 -19.312 1.918 1 93.88 376 GLN A C 1
ATOM 2907 O O . GLN A 1 376 ? -22.828 -18.281 2.154 1 93.88 376 GLN A O 1
ATOM 2912 N N . GLY A 1 377 ? -24.594 -19.234 1.318 1 94.12 377 GLY A N 1
ATOM 2913 C CA . GLY A 1 377 ? -25.141 -18 0.77 1 94.12 377 GLY A CA 1
ATOM 2914 C C . GLY A 1 377 ? -25.672 -17.062 1.833 1 94.12 377 GLY A C 1
ATOM 2915 O O . GLY A 1 377 ? -25.156 -15.961 2.01 1 94.12 377 GLY A O 1
ATOM 2916 N N . GLY A 1 378 ? -26.625 -17.5 2.582 1 95.31 378 GLY A N 1
ATOM 2917 C CA . GLY A 1 378 ? -27.297 -16.656 3.562 1 95.31 378 GLY A CA 1
ATOM 2918 C C . GLY A 1 378 ? -26.406 -16.297 4.738 1 95.31 378 GLY A C 1
ATOM 2919 O O . GLY A 1 378 ? -26.188 -15.117 5.008 1 95.31 378 GLY A O 1
ATOM 2920 N N . VAL A 1 379 ? -25.781 -17.25 5.316 1 96.75 379 VAL A N 1
ATOM 2921 C CA . VAL A 1 379 ? -25.094 -17.031 6.582 1 96.75 379 VAL A CA 1
ATOM 2922 C C . VAL A 1 379 ? -23.656 -16.578 6.316 1 96.75 379 VAL A C 1
ATOM 2924 O O . VAL A 1 379 ? -23.25 -15.492 6.754 1 96.75 379 VAL A O 1
ATOM 2927 N N . MET A 1 380 ? -22.859 -17.297 5.543 1 96.38 380 MET A N 1
ATOM 2928 C CA . MET A 1 380 ? -21.438 -17.016 5.379 1 96.38 380 MET A CA 1
ATOM 2929 C C . MET A 1 380 ? -21.219 -15.781 4.512 1 96.38 380 MET A C 1
ATOM 2931 O O . MET A 1 380 ? -20.609 -14.805 4.957 1 96.38 380 MET A O 1
ATOM 2935 N N . VAL A 1 381 ? -21.797 -15.766 3.336 1 95.69 381 VAL A N 1
ATOM 2936 C CA . VAL A 1 381 ? -21.562 -14.68 2.393 1 95.69 381 VAL A CA 1
ATOM 2937 C C . VAL A 1 381 ? -22.406 -13.469 2.77 1 95.69 381 VAL A C 1
ATOM 2939 O O . VAL A 1 381 ? -21.938 -12.328 2.727 1 95.69 381 VAL A O 1
ATOM 2942 N N . GLY A 1 382 ? -23.609 -13.711 3.186 1 97 382 GLY A N 1
ATOM 2943 C CA . GLY A 1 382 ? -24.531 -12.625 3.471 1 97 382 GLY A CA 1
ATOM 2944 C C . GLY A 1 382 ? -24.344 -12.031 4.855 1 97 382 GLY A C 1
ATOM 2945 O O . GLY A 1 382 ? -23.828 -10.922 4.996 1 97 382 GLY A O 1
ATOM 2946 N N . PHE A 1 383 ? -24.656 -12.82 5.879 1 97.81 383 PHE A N 1
ATOM 2947 C CA . PHE A 1 383 ? -24.688 -12.305 7.242 1 97.81 383 PHE A CA 1
ATOM 2948 C C . PHE A 1 383 ? -23.266 -12.102 7.781 1 97.81 383 PHE A C 1
ATOM 2950 O O . PHE A 1 383 ? -22.875 -10.984 8.125 1 97.81 383 PHE A O 1
ATOM 2957 N N . LEU A 1 384 ? -22.422 -13.109 7.82 1 97.94 384 LEU A N 1
ATOM 2958 C CA . LEU A 1 384 ? -21.094 -13.039 8.398 1 97.94 384 LEU A CA 1
ATOM 2959 C C . LEU A 1 384 ? -20.172 -12.156 7.547 1 97.94 384 LEU A C 1
ATOM 2961 O O . LEU A 1 384 ? -19.328 -11.438 8.078 1 97.94 384 LEU A O 1
ATOM 2965 N N . GLY A 1 385 ? -20.344 -12.234 6.227 1 97.06 385 GLY A N 1
ATOM 2966 C CA . GLY A 1 385 ? -19.578 -11.367 5.34 1 97.06 385 GLY A CA 1
ATOM 2967 C C . GLY A 1 385 ? -19.859 -9.891 5.574 1 97.06 385 GLY A C 1
ATOM 2968 O O . GLY A 1 385 ? -18.969 -9.055 5.426 1 97.06 385 GLY A O 1
ATOM 2969 N N . SER A 1 386 ? -21.031 -9.594 5.918 1 97.94 386 SER A N 1
ATOM 2970 C CA . SER A 1 386 ? -21.422 -8.203 6.121 1 97.94 386 SER A CA 1
ATOM 2971 C C . SER A 1 386 ? -21.188 -7.766 7.566 1 97.94 386 SER A C 1
ATOM 2973 O O . SER A 1 386 ? -21.156 -6.57 7.859 1 97.94 386 SER A O 1
ATOM 2975 N N . LEU A 1 387 ? -21.094 -8.75 8.414 1 97.75 387 LEU A N 1
ATOM 2976 C CA . LEU A 1 387 ? -20.766 -8.445 9.805 1 97.75 387 LEU A CA 1
ATOM 2977 C C . LEU A 1 387 ? -19.281 -8.078 9.945 1 97.75 387 LEU A C 1
ATOM 2979 O O . LEU A 1 387 ? -18.906 -7.324 10.844 1 97.75 387 LEU A O 1
ATOM 2983 N N . SER A 1 388 ? -18.484 -8.602 9.109 1 97.81 388 SER A N 1
ATOM 2984 C CA . SER A 1 388 ? -17.047 -8.305 9.102 1 97.81 388 SER A CA 1
ATOM 2985 C C . SER A 1 388 ? -16.688 -7.359 7.961 1 97.81 388 SER A C 1
ATOM 2987 O O . SER A 1 388 ? -17.422 -7.258 6.973 1 97.81 388 SER A O 1
ATOM 2989 N N . THR A 1 389 ? -15.648 -6.621 8.133 1 97.31 389 THR A N 1
ATOM 2990 C CA . THR A 1 389 ? -15.289 -5.652 7.102 1 97.31 389 THR A CA 1
ATOM 2991 C C . THR A 1 389 ? -13.789 -5.371 7.113 1 97.31 389 THR A C 1
ATOM 2993 O O . THR A 1 389 ? -13.156 -5.402 8.172 1 97.31 389 THR A O 1
ATOM 2996 N N . VAL A 1 390 ? -13.234 -5.18 5.953 1 98 390 VAL A N 1
ATOM 2997 C CA . VAL A 1 390 ? -11.836 -4.793 5.812 1 98 390 VAL A CA 1
ATOM 2998 C C . VAL A 1 390 ? -11.734 -3.291 5.566 1 98 390 VAL A C 1
ATOM 3000 O O . VAL A 1 390 ? -10.758 -2.652 5.969 1 98 390 VAL A O 1
ATOM 3003 N N . SER A 1 391 ? -12.711 -2.701 4.93 1 97.94 391 SER A N 1
ATOM 3004 C CA . SER A 1 391 ? -12.664 -1.287 4.574 1 97.94 391 SER A CA 1
ATOM 3005 C C . SER A 1 391 ? -12.617 -0.403 5.812 1 97.94 391 SER A C 1
ATOM 3007 O O . SER A 1 391 ? -11.758 0.479 5.922 1 97.94 391 SER A O 1
ATOM 3009 N N . THR A 1 392 ? -13.539 -0.669 6.805 1 97 392 THR A N 1
ATOM 3010 C CA . THR A 1 392 ? -13.539 0.101 8.047 1 97 392 THR A CA 1
ATOM 3011 C C . THR A 1 392 ? -12.273 -0.178 8.852 1 97 392 THR A C 1
ATOM 3013 O O . THR A 1 392 ? -11.711 0.732 9.461 1 97 392 THR A O 1
ATOM 3016 N N . TRP A 1 393 ? -11.852 -1.412 8.859 1 97.31 393 TRP A N 1
ATOM 3017 C CA . TRP A 1 393 ? -10.641 -1.804 9.578 1 97.31 393 TRP A CA 1
ATOM 3018 C C . TRP A 1 393 ? -9.43 -1.045 9.055 1 97.31 393 TRP A C 1
ATOM 3020 O O . TRP A 1 393 ? -8.656 -0.483 9.836 1 97.31 393 TRP A O 1
ATOM 3030 N N . VAL A 1 394 ? -9.266 -1.012 7.746 1 97.31 394 VAL A N 1
ATOM 3031 C CA . VAL A 1 394 ? -8.133 -0.341 7.121 1 97.31 394 VAL A CA 1
ATOM 3032 C C . VAL A 1 394 ? -8.242 1.168 7.332 1 97.31 394 VAL A C 1
ATOM 3034 O O . VAL A 1 394 ? -7.234 1.85 7.539 1 97.31 394 VAL A O 1
ATOM 3037 N N . ASN A 1 395 ? -9.445 1.713 7.227 1 95.81 395 ASN A N 1
ATOM 3038 C CA . ASN A 1 395 ? -9.656 3.135 7.477 1 95.81 395 ASN A CA 1
ATOM 3039 C C . ASN A 1 395 ? -9.273 3.516 8.906 1 95.81 395 ASN A C 1
ATOM 3041 O O . ASN A 1 395 ? -8.648 4.551 9.133 1 95.81 395 ASN A O 1
ATOM 3045 N N . GLU A 1 396 ? -9.688 2.689 9.844 1 95.62 396 GLU A N 1
ATOM 3046 C CA . GLU A 1 396 ? -9.328 2.922 11.242 1 95.62 396 GLU A CA 1
ATOM 3047 C C . GLU A 1 396 ? -7.82 2.818 11.445 1 95.62 396 GLU A C 1
ATOM 3049 O O . GLU A 1 396 ? -7.242 3.576 12.234 1 95.62 396 GLU A O 1
ATOM 3054 N N . LEU A 1 397 ? -7.195 1.899 10.75 1 95.69 397 LEU A N 1
ATOM 3055 C CA . LEU A 1 397 ? -5.746 1.765 10.812 1 95.69 397 LEU A CA 1
ATOM 3056 C C . LEU A 1 397 ? -5.059 3.031 10.312 1 95.69 397 LEU A C 1
ATOM 3058 O O . LEU A 1 397 ? -4.094 3.5 10.922 1 95.69 397 LEU A O 1
ATOM 3062 N N . ASP A 1 398 ? -5.543 3.51 9.242 1 92.44 398 ASP A N 1
ATOM 3063 C CA . ASP A 1 398 ? -4.98 4.727 8.664 1 92.44 398 ASP A CA 1
ATOM 3064 C C . ASP A 1 398 ? -5.145 5.914 9.609 1 92.44 398 ASP A C 1
ATOM 3066 O O . ASP A 1 398 ? -4.215 6.703 9.789 1 92.44 398 ASP A O 1
ATOM 3070 N N . THR A 1 399 ? -6.301 6.016 10.203 1 90.06 399 THR A N 1
ATOM 3071 C CA . THR A 1 399 ? -6.574 7.105 11.133 1 90.06 399 THR A CA 1
ATOM 3072 C C . THR A 1 399 ? -5.688 6.992 12.367 1 90.06 399 THR A C 1
ATOM 3074 O O . THR A 1 399 ? -5.125 7.992 12.828 1 90.06 399 THR A O 1
ATOM 3077 N N . LEU A 1 400 ? -5.594 5.793 12.891 1 91.06 400 LEU A N 1
ATOM 3078 C CA . LEU A 1 400 ? -4.77 5.566 14.07 1 91.06 400 LEU A CA 1
ATOM 3079 C C . LEU A 1 400 ? -3.299 5.836 13.766 1 91.06 400 LEU A C 1
ATOM 3081 O O . LEU A 1 400 ? -2.562 6.32 14.625 1 91.06 400 LEU A O 1
ATOM 3085 N N . SER A 1 401 ? -2.854 5.465 12.539 1 89.38 401 SER A N 1
ATOM 3086 C CA . SER A 1 401 ? -1.463 5.68 12.148 1 89.38 401 SER A CA 1
ATOM 3087 C C . SER A 1 401 ? -1.119 7.164 12.133 1 89.38 401 SER A C 1
ATOM 3089 O O . SER A 1 401 ? 0.032 7.543 12.352 1 89.38 401 SER A O 1
ATOM 3091 N N . SER A 1 402 ? -2.1 8.008 11.82 1 83.69 402 SER A N 1
ATOM 3092 C CA . SER A 1 402 ? -1.897 9.453 11.797 1 83.69 402 SER A CA 1
ATOM 3093 C C . SER A 1 402 ? -1.816 10.023 13.211 1 83.69 402 SER A C 1
ATOM 3095 O O . SER A 1 402 ? -1.274 11.109 13.422 1 83.69 402 SER A O 1
ATOM 3097 N N . LYS A 1 403 ? -2.367 9.266 14.188 1 85.69 403 LYS A N 1
ATOM 3098 C CA . LYS A 1 403 ? -2.307 9.703 15.578 1 85.69 403 LYS A CA 1
ATOM 3099 C C . LYS A 1 403 ? -1.059 9.164 16.266 1 85.69 403 LYS A C 1
ATOM 3101 O O . LYS A 1 403 ? -0.143 9.93 16.594 1 85.69 403 LYS A O 1
ATOM 3106 N N . ARG A 1 404 ? -1.048 7.879 16.438 1 86.75 404 ARG A N 1
ATOM 3107 C CA . ARG A 1 404 ? 0.099 7.176 17 1 86.75 404 ARG A CA 1
ATOM 3108 C C . ARG A 1 404 ? 0.352 5.863 16.281 1 86.75 404 ARG A C 1
ATOM 3110 O O . ARG A 1 404 ? -0.523 4.996 16.219 1 86.75 404 ARG A O 1
ATOM 3117 N N . LEU A 1 405 ? 1.543 5.668 15.867 1 88.81 405 LEU A N 1
ATOM 3118 C CA . LEU A 1 405 ? 1.896 4.488 15.086 1 88.81 405 LEU A CA 1
ATOM 3119 C C . LEU A 1 405 ? 1.758 3.221 15.914 1 88.81 405 LEU A C 1
ATOM 3121 O O . LEU A 1 405 ? 1.336 2.18 15.406 1 88.81 405 LEU A O 1
ATOM 3125 N N . TYR A 1 406 ? 2.08 3.293 17.188 1 90.12 406 TYR A N 1
ATOM 3126 C CA . TYR A 1 406 ? 2.014 2.129 18.062 1 90.12 406 TYR A CA 1
ATOM 3127 C C . TYR A 1 406 ? 0.586 1.602 18.156 1 90.12 406 TYR A C 1
ATOM 3129 O O . TYR A 1 406 ? 0.366 0.388 18.156 1 90.12 406 TYR A O 1
ATOM 3137 N N . TRP A 1 407 ? -0.385 2.504 18.25 1 92.69 407 TRP A N 1
ATOM 3138 C CA . TRP A 1 407 ? -1.786 2.107 18.328 1 92.69 407 TRP A CA 1
ATOM 3139 C C . TRP A 1 407 ? -2.234 1.406 17.062 1 92.69 407 TRP A C 1
ATOM 3141 O O . TRP A 1 407 ? -2.979 0.425 17.109 1 92.69 407 TRP A O 1
ATOM 3151 N N . ALA A 1 408 ? -1.76 1.941 15.969 1 94.38 408 ALA A N 1
ATOM 3152 C CA . ALA A 1 408 ? -2.15 1.374 14.68 1 94.38 408 ALA A CA 1
ATOM 3153 C C . ALA A 1 408 ? -1.606 -0.043 14.516 1 94.38 408 ALA A C 1
ATOM 3155 O O . ALA A 1 408 ? -2.338 -0.955 14.125 1 94.38 408 ALA A O 1
ATOM 3156 N N . TYR A 1 409 ? -0.32 -0.336 14.836 1 95.25 409 TYR A N 1
ATOM 3157 C CA . TYR A 1 409 ? 0.295 -1.647 14.664 1 95.25 409 TYR A CA 1
ATOM 3158 C C . TYR A 1 409 ? -0.26 -2.645 15.68 1 95.25 409 TYR A C 1
ATOM 3160 O O . TYR A 1 409 ? -0.439 -3.822 15.367 1 95.25 409 TYR A O 1
ATOM 3168 N N . ARG A 1 410 ? -0.502 -2.195 16.906 1 95.56 410 ARG A N 1
ATOM 3169 C CA . ARG A 1 410 ? -1.126 -3.064 17.891 1 95.56 410 ARG A CA 1
ATOM 3170 C C . ARG A 1 410 ? -2.51 -3.512 17.438 1 95.56 410 ARG A C 1
ATOM 3172 O O . ARG A 1 410 ? -2.84 -4.699 17.516 1 95.56 410 ARG A O 1
ATOM 3179 N N . TYR A 1 411 ? -3.307 -2.535 16.984 1 96.56 411 TYR A N 1
ATOM 3180 C CA . TYR A 1 411 ? -4.656 -2.82 16.5 1 96.56 411 TYR A CA 1
ATOM 3181 C C . TYR A 1 411 ? -4.621 -3.736 15.289 1 96.56 411 TYR A C 1
ATOM 3183 O O . TYR A 1 411 ? -5.344 -4.734 15.234 1 96.56 411 TYR A O 1
ATOM 3191 N N . GLY A 1 412 ? -3.742 -3.447 14.32 1 96.94 412 GLY A N 1
ATOM 3192 C CA . GLY A 1 412 ? -3.637 -4.238 13.109 1 96.94 412 GLY A CA 1
ATOM 3193 C C . GLY A 1 412 ? -3.15 -5.652 13.352 1 96.94 412 GLY A C 1
ATOM 3194 O O . GLY A 1 412 ? -3.766 -6.613 12.891 1 96.94 412 GLY A O 1
ATOM 3195 N N . LEU A 1 413 ? -2.082 -5.852 14.102 1 96.62 413 LEU A N 1
ATOM 3196 C CA . LEU A 1 413 ? -1.498 -7.16 14.375 1 96.62 413 LEU A CA 1
ATOM 3197 C C . LEU A 1 413 ? -2.418 -7.996 15.258 1 96.62 413 LEU A C 1
ATOM 3199 O O . LEU A 1 413 ? -2.588 -9.195 15.023 1 96.62 413 LEU A O 1
ATOM 3203 N N . ALA A 1 414 ? -3.023 -7.344 16.219 1 97.31 414 ALA A N 1
ATOM 3204 C CA . ALA A 1 414 ? -3.938 -8.07 17.094 1 97.31 414 ALA A CA 1
ATOM 3205 C C . ALA A 1 414 ? -5.129 -8.617 16.312 1 97.31 414 ALA A C 1
ATOM 3207 O O . ALA A 1 414 ? -5.539 -9.766 16.516 1 97.31 414 ALA A O 1
ATOM 3208 N N . SER A 1 415 ? -5.691 -7.773 15.445 1 97.88 415 SER A N 1
ATOM 3209 C CA . SER A 1 415 ? -6.852 -8.203 14.664 1 97.88 415 SER A CA 1
ATOM 3210 C C . SER A 1 415 ? -6.523 -9.414 13.812 1 97.88 415 SER A C 1
ATOM 3212 O O . SER A 1 415 ? -7.285 -10.383 13.781 1 97.88 415 SER A O 1
ATOM 3214 N N . VAL A 1 416 ? -5.355 -9.438 13.164 1 97.56 416 VAL A N 1
ATOM 3215 C CA . VAL A 1 416 ? -4.996 -10.5 12.227 1 97.56 416 VAL A CA 1
ATOM 3216 C C . VAL A 1 416 ? -4.527 -11.734 13 1 97.56 416 VAL A C 1
ATOM 3218 O O . VAL A 1 416 ? -4.98 -12.844 12.734 1 97.56 416 VAL A O 1
ATOM 3221 N N . ILE A 1 417 ? -3.678 -11.602 14 1 97.5 417 ILE A N 1
ATOM 3222 C CA . ILE A 1 417 ? -3.055 -12.719 14.711 1 97.5 417 ILE A CA 1
ATOM 3223 C C . ILE A 1 417 ? -4.102 -13.445 15.547 1 97.5 417 ILE A C 1
ATOM 3225 O O . ILE A 1 417 ? -4.188 -14.68 15.508 1 97.5 417 ILE A O 1
ATOM 3229 N N . ILE A 1 418 ? -4.918 -12.688 16.234 1 98 418 ILE A N 1
ATOM 3230 C CA . ILE A 1 418 ? -5.922 -13.312 17.094 1 98 418 ILE A CA 1
ATOM 3231 C C . ILE A 1 418 ? -6.945 -14.047 16.234 1 98 418 ILE A C 1
ATOM 3233 O O . ILE A 1 418 ? -7.328 -15.18 16.547 1 98 418 ILE A O 1
ATOM 3237 N N . SER A 1 419 ? -7.414 -13.414 15.18 1 98.19 419 SER A N 1
ATOM 3238 C CA . SER A 1 419 ? -8.375 -14.07 14.305 1 98.19 419 SER A CA 1
ATOM 3239 C C . SER A 1 419 ? -7.777 -15.312 13.656 1 98.19 419 SER A C 1
ATOM 3241 O O . SER A 1 419 ? -8.438 -16.344 13.562 1 98.19 419 SER A O 1
ATOM 3243 N N . GLN A 1 420 ? -6.52 -15.227 13.242 1 97.69 420 GLN A N 1
ATOM 3244 C CA . GLN A 1 420 ? -5.879 -16.359 12.578 1 97.69 420 GLN A CA 1
ATOM 3245 C C . GLN A 1 420 ? -5.621 -17.5 13.57 1 97.69 420 GLN A C 1
ATOM 3247 O O . GLN A 1 420 ? -5.785 -18.672 13.234 1 97.69 420 GLN A O 1
ATOM 3252 N N . LEU A 1 421 ? -5.152 -17.172 14.742 1 97.44 421 LEU A N 1
ATOM 3253 C CA . LEU A 1 421 ? -4.934 -18.203 15.758 1 97.44 421 LEU A CA 1
ATOM 3254 C C . LEU A 1 421 ? -6.234 -18.938 16.078 1 97.44 421 LEU A C 1
ATOM 3256 O O . LEU A 1 421 ? -6.25 -20.156 16.188 1 97.44 421 LEU A O 1
ATOM 3260 N N . ALA A 1 422 ? -7.297 -18.188 16.188 1 97.88 422 ALA A N 1
ATOM 3261 C CA . ALA A 1 422 ? -8.602 -18.797 16.438 1 97.88 422 ALA A CA 1
ATOM 3262 C C . ALA A 1 422 ? -9.039 -19.672 15.273 1 97.88 422 ALA A C 1
ATOM 3264 O O . ALA A 1 422 ? -9.539 -20.781 15.477 1 97.88 422 ALA A O 1
ATOM 3265 N N . SER A 1 423 ? -8.914 -19.188 14.109 1 97.38 423 SER A N 1
ATOM 3266 C CA . SER A 1 423 ? -9.32 -19.922 12.922 1 97.38 423 SER A CA 1
ATOM 3267 C C . SER A 1 423 ? -8.516 -21.219 12.773 1 97.38 423 SER A C 1
ATOM 3269 O O . SER A 1 423 ? -9.078 -22.281 12.477 1 97.38 423 SER A O 1
ATOM 3271 N N . VAL A 1 424 ? -7.195 -21.141 12.938 1 96.44 424 VAL A N 1
ATOM 3272 C CA . VAL A 1 424 ? -6.34 -22.328 12.812 1 96.44 424 VAL A CA 1
ATOM 3273 C C . VAL A 1 424 ? -6.688 -23.328 13.906 1 96.44 424 VAL A C 1
ATOM 3275 O O . VAL A 1 424 ? -6.652 -24.547 13.672 1 96.44 424 VAL A O 1
ATOM 3278 N N . PHE A 1 425 ? -7.02 -22.797 15.062 1 96.81 425 PHE A N 1
ATOM 3279 C CA . PHE A 1 425 ? -7.41 -23.688 16.156 1 96.81 425 PHE A CA 1
ATOM 3280 C C . PHE A 1 425 ? -8.711 -24.406 15.836 1 96.81 425 PHE A C 1
ATOM 3282 O O . PHE A 1 425 ? -8.797 -25.625 15.992 1 96.81 425 PHE A O 1
ATOM 3289 N N . ILE A 1 426 ? -9.719 -23.719 15.344 1 96.62 426 ILE A N 1
ATOM 3290 C CA . ILE A 1 426 ? -11.031 -24.297 15.062 1 96.62 426 ILE A CA 1
ATOM 3291 C C . ILE A 1 426 ? -10.922 -25.266 13.898 1 96.62 426 ILE A C 1
ATOM 3293 O O . ILE A 1 426 ? -11.375 -26.422 14 1 96.62 426 ILE A O 1
ATOM 3297 N N . LEU A 1 427 ? -10.352 -24.859 12.836 1 96.25 427 LEU A N 1
ATOM 3298 C CA . LEU A 1 427 ? -10.219 -25.703 11.656 1 96.25 427 LEU A CA 1
ATOM 3299 C C . LEU A 1 427 ? -9.25 -26.859 11.914 1 96.25 427 LEU A C 1
ATOM 3301 O O . LEU A 1 427 ? -9.469 -27.969 11.445 1 96.25 427 LEU A O 1
ATOM 3305 N N . GLY A 1 428 ? -8.156 -26.547 12.617 1 94.38 428 GLY A N 1
ATOM 3306 C CA . GLY A 1 428 ? -7.152 -27.547 12.922 1 94.38 428 GLY A CA 1
ATOM 3307 C C . GLY A 1 428 ? -7.676 -28.672 13.797 1 94.38 428 GLY A C 1
ATOM 3308 O O . GLY A 1 428 ? -7.34 -29.844 13.586 1 94.38 428 GLY A O 1
ATOM 3309 N N . MET A 1 429 ? -8.484 -28.344 14.742 1 93.44 429 MET A N 1
ATOM 3310 C CA . MET A 1 429 ? -9.078 -29.359 15.617 1 93.44 429 MET A CA 1
ATOM 3311 C C . MET A 1 429 ? -9.953 -30.312 14.812 1 93.44 429 MET A C 1
ATOM 3313 O O . MET A 1 429 ? -9.93 -31.531 15.047 1 93.44 429 MET A O 1
ATOM 3317 N N . TYR A 1 430 ? -10.719 -29.797 13.914 1 92.19 430 TYR A N 1
ATOM 3318 C CA . TYR A 1 430 ? -11.539 -30.641 13.062 1 92.19 430 TYR A CA 1
ATOM 3319 C C . TYR A 1 430 ? -10.68 -31.5 12.141 1 92.19 430 TYR A C 1
ATOM 3321 O O . TYR A 1 430 ? -10.953 -32.688 11.945 1 92.19 430 TYR A O 1
ATOM 3329 N N . ASP A 1 431 ? -9.703 -30.953 11.547 1 90.31 431 ASP A N 1
ATOM 3330 C CA . ASP A 1 431 ? -8.852 -31.656 10.594 1 90.31 431 ASP A CA 1
ATOM 3331 C C . ASP A 1 431 ? -8.117 -32.812 11.258 1 90.31 431 ASP A C 1
ATOM 3333 O O . ASP A 1 431 ? -7.91 -33.875 10.641 1 90.31 431 ASP A O 1
ATOM 3337 N N . VAL A 1 432 ? -7.719 -32.688 12.539 1 89.06 432 VAL A N 1
ATOM 3338 C CA . VAL A 1 432 ? -6.949 -33.688 13.242 1 89.06 432 VAL A CA 1
ATOM 3339 C C . VAL A 1 432 ? -7.883 -34.781 13.75 1 89.06 432 VAL A C 1
ATOM 3341 O O . VAL A 1 432 ? -7.543 -35.969 13.703 1 89.06 432 VAL A O 1
ATOM 3344 N N . TYR A 1 433 ? -9.094 -34.406 14.148 1 87.56 433 TYR A N 1
ATOM 3345 C CA . TYR A 1 433 ? -9.93 -35.375 14.867 1 87.56 433 TYR A CA 1
ATOM 3346 C C . TYR A 1 433 ? -11 -35.938 13.953 1 87.56 433 TYR A C 1
ATOM 3348 O O . TYR A 1 433 ? -11.648 -36.938 14.297 1 87.56 433 TYR A O 1
ATOM 3356 N N . SER A 1 434 ? -11.18 -35.344 12.844 1 84.5 434 SER A N 1
ATOM 3357 C CA . SER A 1 434 ? -12.227 -35.844 11.969 1 84.5 434 SER A CA 1
ATOM 3358 C C . SER A 1 434 ? -11.641 -36.688 10.836 1 84.5 434 SER A C 1
ATOM 3360 O O . SER A 1 434 ? -10.5 -36.469 10.422 1 84.5 434 SER A O 1
ATOM 3362 N N . SER A 1 435 ? -12.414 -37.688 10.352 1 80.94 435 SER A N 1
ATOM 3363 C CA . SER A 1 435 ? -12.008 -38.562 9.258 1 80.94 435 SER A CA 1
ATOM 3364 C C . SER A 1 435 ? -12.312 -37.906 7.902 1 80.94 435 SER A C 1
ATOM 3366 O O . SER A 1 435 ? -11.711 -38.281 6.891 1 80.94 435 SER A O 1
ATOM 3368 N N . ASP A 1 436 ? -13.195 -36.938 7.938 1 81.75 436 ASP A N 1
ATOM 3369 C CA . ASP A 1 436 ? -13.586 -36.312 6.68 1 81.75 436 ASP A CA 1
ATOM 3370 C C . ASP A 1 436 ? -12.766 -35.062 6.422 1 81.75 436 ASP A C 1
ATOM 3372 O O . ASP A 1 436 ? -12.609 -34.219 7.312 1 81.75 436 ASP A O 1
ATOM 3376 N N . PRO A 1 437 ? -12.273 -34.938 5.242 1 83 437 PRO A N 1
ATOM 3377 C CA . PRO A 1 437 ? -11.438 -33.781 4.918 1 83 437 PRO A CA 1
ATOM 3378 C C . PRO A 1 437 ? -12.25 -32.5 4.742 1 83 437 PRO A C 1
ATOM 3380 O O . PRO A 1 437 ? -13.438 -32.562 4.434 1 83 437 PRO A O 1
ATOM 3383 N N . LEU A 1 438 ? -11.641 -31.422 4.984 1 86.12 438 LEU A N 1
ATOM 3384 C CA . LEU A 1 438 ? -12.227 -30.109 4.738 1 86.12 438 LEU A CA 1
ATOM 3385 C C . LEU A 1 438 ? -12.344 -29.844 3.244 1 86.12 438 LEU A C 1
ATOM 3387 O O . LEU A 1 438 ? -11.43 -30.141 2.479 1 86.12 438 LEU A O 1
ATOM 3391 N N . ILE A 1 439 ? -13.523 -29.391 2.83 1 73.12 439 ILE A N 1
ATOM 3392 C CA . ILE A 1 439 ? -13.758 -29.141 1.411 1 73.12 439 ILE A CA 1
ATOM 3393 C C . ILE A 1 439 ? -13.07 -27.859 0.981 1 73.12 439 ILE A C 1
ATOM 3395 O O . ILE A 1 439 ? -12.625 -27.734 -0.16 1 73.12 439 ILE A O 1
ATOM 3399 N N . GLY A 1 440 ? -12.836 -26.891 1.759 1 67.56 440 GLY A N 1
ATOM 3400 C CA . GLY A 1 440 ? -12.266 -25.625 1.312 1 67.56 440 GLY A CA 1
ATOM 3401 C C . GLY A 1 440 ? -10.766 -25.688 1.104 1 67.56 440 GLY A C 1
ATOM 3402 O O . GLY A 1 440 ? -10.109 -26.609 1.58 1 67.56 440 GLY A O 1
ATOM 3403 N N . MET B 1 1 ? 34.219 16.453 -7.414 1 21.22 1 MET B N 1
ATOM 3404 C CA . MET B 1 1 ? 33.312 16.125 -6.32 1 21.22 1 MET B CA 1
ATOM 3405 C C . MET B 1 1 ? 32.656 17.375 -5.75 1 21.22 1 MET B C 1
ATOM 3407 O O . MET B 1 1 ? 33.031 17.828 -4.66 1 21.22 1 MET B O 1
ATOM 3411 N N . HIS B 1 2 ? 32.375 18.328 -6.684 1 24.09 2 HIS B N 1
ATOM 3412 C CA . HIS B 1 2 ? 31.922 19.703 -6.453 1 24.09 2 HIS B CA 1
ATOM 3413 C C . HIS B 1 2 ? 30.609 19.734 -5.66 1 24.09 2 HIS B C 1
ATOM 3415 O O . HIS B 1 2 ? 29.703 18.953 -5.926 1 24.09 2 HIS B O 1
ATOM 3421 N N . THR B 1 3 ? 30.781 20.094 -4.379 1 24.52 3 THR B N 1
ATOM 3422 C CA . THR B 1 3 ? 29.766 20.297 -3.359 1 24.52 3 THR B CA 1
ATOM 3423 C C . THR B 1 3 ? 28.594 21.109 -3.922 1 24.52 3 THR B C 1
ATOM 3425 O O . THR B 1 3 ? 28.781 22.203 -4.445 1 24.52 3 THR B O 1
ATOM 3428 N N . ILE B 1 4 ? 27.562 20.359 -4.418 1 26.38 4 ILE B N 1
ATOM 3429 C CA . ILE B 1 4 ? 26.312 20.938 -4.902 1 26.38 4 ILE B CA 1
ATOM 3430 C C . ILE B 1 4 ? 25.781 21.922 -3.877 1 26.38 4 ILE B C 1
ATOM 3432 O O . ILE B 1 4 ? 25.344 21.531 -2.793 1 26.38 4 ILE B O 1
ATOM 3436 N N . SER B 1 5 ? 26.609 22.984 -3.57 1 26.92 5 SER B N 1
ATOM 3437 C CA . SER B 1 5 ? 26.109 24.094 -2.771 1 26.92 5 SER B CA 1
ATOM 3438 C C . SER B 1 5 ? 24.656 24.422 -3.123 1 26.92 5 SER B C 1
ATOM 3440 O O . SER B 1 5 ? 24.328 24.625 -4.293 1 26.92 5 SER B O 1
ATOM 3442 N N . GLU B 1 6 ? 23.781 23.797 -2.418 1 25.41 6 GLU B N 1
ATOM 3443 C CA . GLU B 1 6 ? 22.359 24.109 -2.424 1 25.41 6 GLU B CA 1
ATOM 3444 C C . GLU B 1 6 ? 22.125 25.625 -2.404 1 25.41 6 GLU B C 1
ATOM 3446 O O . GLU B 1 6 ? 22.281 26.266 -1.368 1 25.41 6 GLU B O 1
ATOM 3451 N N . ASP B 1 7 ? 22.734 26.328 -3.361 1 25.98 7 ASP B N 1
ATOM 3452 C CA . ASP B 1 7 ? 22.531 27.766 -3.506 1 25.98 7 ASP B CA 1
ATOM 3453 C C . ASP B 1 7 ? 21.047 28.125 -3.41 1 25.98 7 ASP B C 1
ATOM 3455 O O . ASP B 1 7 ? 20.234 27.625 -4.176 1 25.98 7 ASP B O 1
ATOM 3459 N N . TYR B 1 8 ? 20.578 28.312 -2.145 1 26.27 8 TYR B N 1
ATOM 3460 C CA . TYR B 1 8 ? 19.281 28.891 -1.812 1 26.27 8 TYR B CA 1
ATOM 3461 C C . TYR B 1 8 ? 18.984 30.109 -2.682 1 26.27 8 TYR B C 1
ATOM 3463 O O . TYR B 1 8 ? 19.766 31.062 -2.701 1 26.27 8 TYR B O 1
ATOM 3471 N N . ALA B 1 9 ? 18.406 29.906 -3.844 1 28.2 9 ALA B N 1
ATOM 3472 C CA . ALA B 1 9 ? 17.922 30.922 -4.762 1 28.2 9 ALA B CA 1
ATOM 3473 C C . ALA B 1 9 ? 17.172 32.031 -4.012 1 28.2 9 ALA B C 1
ATOM 3475 O O . ALA B 1 9 ? 16.141 31.766 -3.373 1 28.2 9 ALA B O 1
ATOM 3476 N N . THR B 1 10 ? 17.891 33 -3.422 1 27.5 10 THR B N 1
ATOM 3477 C CA . THR B 1 10 ? 17.312 34.219 -2.875 1 27.5 10 THR B CA 1
ATOM 3478 C C . THR B 1 10 ? 16.219 34.75 -3.783 1 27.5 10 THR B C 1
ATOM 3480 O O . THR B 1 10 ? 16.422 34.938 -4.984 1 27.5 10 THR B O 1
ATOM 3483 N N . LEU B 1 11 ? 14.984 34.469 -3.467 1 24.19 11 LEU B N 1
ATOM 3484 C CA . LEU B 1 11 ? 13.789 35 -4.102 1 24.19 11 LEU B CA 1
ATOM 3485 C C . LEU B 1 11 ? 13.883 36.531 -4.258 1 24.19 11 LEU B C 1
ATOM 3487 O O . LEU B 1 11 ? 13.898 37.25 -3.264 1 24.19 11 LEU B O 1
ATOM 3491 N N . ALA B 1 12 ? 14.703 37 -5.223 1 26.39 12 ALA B N 1
ATOM 3492 C CA . ALA B 1 12 ? 14.836 38.406 -5.574 1 26.39 12 ALA B CA 1
ATOM 3493 C C . ALA B 1 12 ? 13.469 39.062 -5.73 1 26.39 12 ALA B C 1
ATOM 3495 O O . ALA B 1 12 ? 12.617 38.594 -6.484 1 26.39 12 ALA B O 1
ATOM 3496 N N . THR B 1 13 ? 13.023 39.75 -4.66 1 25.5 13 THR B N 1
ATOM 3497 C CA . THR B 1 13 ? 11.82 40.594 -4.609 1 25.5 13 THR B CA 1
ATOM 3498 C C . THR B 1 13 ? 11.805 41.562 -5.773 1 25.5 13 THR B C 1
ATOM 3500 O O . THR B 1 13 ? 12.812 42.219 -6.062 1 25.5 13 THR B O 1
ATOM 3503 N N . PRO B 1 14 ? 10.938 41.438 -6.719 1 24.33 14 PRO B N 1
ATOM 3504 C CA . PRO B 1 14 ? 10.859 42.281 -7.934 1 24.33 14 PRO B CA 1
ATOM 3505 C C . PRO B 1 14 ? 10.836 43.75 -7.633 1 24.33 14 PRO B C 1
ATOM 3507 O O . PRO B 1 14 ? 10.094 44.219 -6.754 1 24.33 14 PRO B O 1
ATOM 3510 N N . VAL B 1 15 ? 12.023 44.375 -7.602 1 24.25 15 VAL B N 1
ATOM 3511 C CA . VAL B 1 15 ? 12.234 45.812 -7.344 1 24.25 15 VAL B CA 1
ATOM 3512 C C . VAL B 1 15 ? 11.258 46.625 -8.18 1 24.25 15 VAL B C 1
ATOM 3514 O O . VAL B 1 15 ? 11.195 46.469 -9.406 1 24.25 15 VAL B O 1
ATOM 3517 N N . SER B 1 16 ? 10.203 47.188 -7.562 1 22.11 16 SER B N 1
ATOM 3518 C CA . SER B 1 16 ? 9.148 48.031 -8.07 1 22.11 16 SER B CA 1
ATOM 3519 C C . SER B 1 16 ? 9.719 49.25 -8.789 1 22.11 16 SER B C 1
ATOM 3521 O O . SER B 1 16 ? 10.531 50 -8.219 1 22.11 16 SER B O 1
ATOM 3523 N N . GLU B 1 17 ? 10 49.188 -10.078 1 22.7 17 GLU B N 1
ATOM 3524 C CA . GLU B 1 17 ? 10.539 50.188 -10.977 1 22.7 17 GLU B CA 1
ATOM 3525 C C . GLU B 1 17 ? 9.812 51.531 -10.812 1 22.7 17 GLU B C 1
ATOM 3527 O O . GLU B 1 17 ? 8.609 51.625 -11.047 1 22.7 17 GLU B O 1
ATOM 3532 N N . SER B 1 18 ? 10.227 52.25 -9.672 1 22.06 18 SER B N 1
ATOM 3533 C CA . SER B 1 18 ? 9.625 53.531 -9.352 1 22.06 18 SER B CA 1
ATOM 3534 C C . SER B 1 18 ? 9.609 54.469 -10.562 1 22.06 18 SER B C 1
ATOM 3536 O O . SER B 1 18 ? 10.617 54.594 -11.266 1 22.06 18 SER B O 1
ATOM 3538 N N . VAL B 1 19 ? 8.492 54.719 -11.086 1 23.64 19 VAL B N 1
ATOM 3539 C CA . VAL B 1 19 ? 8.133 55.531 -12.258 1 23.64 19 VAL B CA 1
ATOM 3540 C C . VAL B 1 19 ? 8.602 56.969 -12.062 1 23.64 19 VAL B C 1
ATOM 3542 O O . VAL B 1 19 ? 8.102 57.688 -11.188 1 23.64 19 VAL B O 1
ATOM 3545 N N . ALA B 1 20 ? 9.992 57.125 -12.062 1 23.16 20 ALA B N 1
ATOM 3546 C CA . ALA B 1 20 ? 10.602 58.438 -11.875 1 23.16 20 ALA B CA 1
ATOM 3547 C C . ALA B 1 20 ? 9.922 59.5 -12.75 1 23.16 20 ALA B C 1
ATOM 3549 O O . ALA B 1 20 ? 9.828 59.344 -13.969 1 23.16 20 ALA B O 1
ATOM 3550 N N . ASP B 1 21 ? 9 60.094 -12.078 1 20.09 21 ASP B N 1
ATOM 3551 C CA . ASP B 1 21 ? 8.227 61.219 -12.633 1 20.09 21 ASP B CA 1
ATOM 3552 C C . ASP B 1 21 ? 9.148 62.312 -13.156 1 20.09 21 ASP B C 1
ATOM 3554 O O . ASP B 1 21 ? 10.164 62.625 -12.539 1 20.09 21 ASP B O 1
ATOM 3558 N N . GLY B 1 22 ? 9.086 62.812 -14.352 1 19.23 22 GLY B N 1
ATOM 3559 C CA . GLY B 1 22 ? 9.852 63.562 -15.336 1 19.23 22 GLY B CA 1
ATOM 3560 C C . GLY B 1 22 ? 10.141 65 -14.906 1 19.23 22 GLY B C 1
ATOM 3561 O O . GLY B 1 22 ? 10.742 65.75 -15.656 1 19.23 22 GLY B O 1
ATOM 3562 N N . SER B 1 23 ? 9.469 65.5 -13.734 1 19.12 23 SER B N 1
ATOM 3563 C CA . SER B 1 23 ? 9.117 66.812 -14.164 1 19.12 23 SER B CA 1
ATOM 3564 C C . SER B 1 23 ? 10.359 67.688 -14.289 1 19.12 23 SER B C 1
ATOM 3566 O O . SER B 1 23 ? 11.43 67.375 -13.781 1 19.12 23 SER B O 1
ATOM 3568 N N . THR B 1 24 ? 10.133 69.188 -14.172 1 19.39 24 THR B N 1
ATOM 3569 C CA . THR B 1 24 ? 10.391 70.375 -14.977 1 19.39 24 THR B CA 1
ATOM 3570 C C . THR B 1 24 ? 11.703 71.062 -14.562 1 19.39 24 THR B C 1
ATOM 3572 O O . THR B 1 24 ? 12.242 70.75 -13.492 1 19.39 24 THR B O 1
ATOM 3575 N N . SER B 1 25 ? 11.859 72.438 -14.664 1 18.27 25 SER B N 1
ATOM 3576 C CA . SER B 1 25 ? 12.68 73.375 -15.477 1 18.27 25 SER B CA 1
ATOM 3577 C C . SER B 1 25 ? 13.805 74 -14.648 1 18.27 25 SER B C 1
ATOM 3579 O O . SER B 1 25 ? 14.922 74.125 -15.141 1 18.27 25 SER B O 1
ATOM 3581 N N . SER B 1 26 ? 13.516 74.438 -13.344 1 19.86 26 SER B N 1
ATOM 3582 C CA . SER B 1 26 ? 13.797 75.875 -13.281 1 19.86 26 SER B CA 1
ATOM 3583 C C . SER B 1 26 ? 15.289 76.125 -13.102 1 19.86 26 SER B C 1
ATOM 3585 O O . SER B 1 26 ? 16.031 75.25 -12.672 1 19.86 26 SER B O 1
ATOM 3587 N N . GLU B 1 27 ? 15.711 77.5 -12.953 1 19.61 27 GLU B N 1
ATOM 3588 C CA . GLU B 1 27 ? 16.703 78.438 -13.531 1 19.61 27 GLU B CA 1
ATOM 3589 C C . GLU B 1 27 ? 17.953 78.5 -12.656 1 19.61 27 GLU B C 1
ATOM 3591 O O . GLU B 1 27 ? 19.031 78.812 -13.148 1 19.61 27 GLU B O 1
ATOM 3596 N N . GLU B 1 28 ? 17.781 78.188 -11.289 1 20.59 28 GLU B N 1
ATOM 3597 C CA . GLU B 1 28 ? 18.422 79.312 -10.539 1 20.59 28 GLU B CA 1
ATOM 3598 C C . GLU B 1 28 ? 19.953 79.188 -10.617 1 20.59 28 GLU B C 1
ATOM 3600 O O . GLU B 1 28 ? 20.5 78.125 -10.719 1 20.59 28 GLU B O 1
ATOM 3605 N N . GLY B 1 29 ? 20.594 80.312 -10.734 1 22.03 29 GLY B N 1
ATOM 3606 C CA . GLY B 1 29 ? 21.875 80.812 -11.219 1 22.03 29 GLY B CA 1
ATOM 3607 C C . GLY B 1 29 ? 23.031 80.5 -10.289 1 22.03 29 GLY B C 1
ATOM 3608 O O . GLY B 1 29 ? 24.109 81.062 -10.445 1 22.03 29 GLY B O 1
ATOM 3609 N N . ASP B 1 30 ? 22.781 79.5 -9.367 1 20.44 30 ASP B N 1
ATOM 3610 C CA . ASP B 1 30 ? 23.625 79.688 -8.195 1 20.44 30 ASP B CA 1
ATOM 3611 C C . ASP B 1 30 ? 25.109 79.75 -8.586 1 20.44 30 ASP B C 1
ATOM 3613 O O . ASP B 1 30 ? 25.5 79.25 -9.633 1 20.44 30 ASP B O 1
ATOM 3617 N N . VAL B 1 31 ? 25.781 80.5 -7.691 1 24.7 31 VAL B N 1
ATOM 3618 C CA . VAL B 1 31 ? 27.094 81.125 -7.52 1 24.7 31 VAL B CA 1
ATOM 3619 C C . VAL B 1 31 ? 28.172 80.062 -7.539 1 24.7 31 VAL B C 1
ATOM 3621 O O . VAL B 1 31 ? 28.109 79.125 -6.77 1 24.7 31 VAL B O 1
ATOM 3624 N N . ALA B 1 32 ? 28.844 80.062 -8.617 1 24.02 32 ALA B N 1
ATOM 3625 C CA . ALA B 1 32 ? 29.766 79.062 -9.172 1 24.02 32 ALA B CA 1
ATOM 3626 C C . ALA B 1 32 ? 31.031 78.938 -8.328 1 24.02 32 ALA B C 1
ATOM 3628 O O . ALA B 1 32 ? 31.922 79.812 -8.398 1 24.02 32 ALA B O 1
ATOM 3629 N N . VAL B 1 33 ? 30.719 78.875 -6.922 1 25.08 33 VAL B N 1
ATOM 3630 C CA . VAL B 1 33 ? 31.984 79.125 -6.223 1 25.08 33 VAL B CA 1
ATOM 3631 C C . VAL B 1 33 ? 33.031 78.125 -6.75 1 25.08 33 VAL B C 1
ATOM 3633 O O . VAL B 1 33 ? 32.719 76.938 -7.016 1 25.08 33 VAL B O 1
ATOM 3636 N N . PRO B 1 34 ? 34.094 78.688 -7.27 1 22.39 34 PRO B N 1
ATOM 3637 C CA . PRO B 1 34 ? 35.125 78 -8.016 1 22.39 34 PRO B CA 1
ATOM 3638 C C . PRO B 1 34 ? 35.812 76.875 -7.191 1 22.39 34 PRO B C 1
ATOM 3640 O O . PRO B 1 34 ? 36.469 77.188 -6.176 1 22.39 34 PRO B O 1
ATOM 3643 N N . VAL B 1 35 ? 35.031 76 -6.633 1 22.69 35 VAL B N 1
ATOM 3644 C CA . VAL B 1 35 ? 35.719 75.125 -5.672 1 22.69 35 VAL B CA 1
ATOM 3645 C C . VAL B 1 35 ? 36.969 74.5 -6.312 1 22.69 35 VAL B C 1
ATOM 3647 O O . VAL B 1 35 ? 36.938 74 -7.434 1 22.69 35 VAL B O 1
ATOM 3650 N N . ASP B 1 36 ? 38.031 75.062 -5.844 1 22.66 36 ASP B N 1
ATOM 3651 C CA . ASP B 1 36 ? 39.438 74.75 -6.172 1 22.66 36 ASP B CA 1
ATOM 3652 C C . ASP B 1 36 ? 39.625 73.25 -6.223 1 22.66 36 ASP B C 1
ATOM 3654 O O . ASP B 1 36 ? 39.219 72.5 -5.312 1 22.66 36 ASP B O 1
ATOM 3658 N N . GLN B 1 37 ? 39.688 72.688 -7.441 1 22.33 37 GLN B N 1
ATOM 3659 C CA . GLN B 1 37 ? 39.844 71.312 -7.887 1 22.33 37 GLN B CA 1
ATOM 3660 C C . GLN B 1 37 ? 41.156 70.688 -7.34 1 22.33 37 GLN B C 1
ATOM 3662 O O . GLN B 1 37 ? 42.219 71 -7.859 1 22.33 37 GLN B O 1
ATOM 3667 N N . VAL B 1 38 ? 41.406 70.938 -6.004 1 23.86 38 VAL B N 1
ATOM 3668 C CA . VAL B 1 38 ? 42.688 70.375 -5.574 1 23.86 38 VAL B CA 1
ATOM 3669 C C . VAL B 1 38 ? 42.875 69 -6.211 1 23.86 38 VAL B C 1
ATOM 3671 O O . VAL B 1 38 ? 42 68.125 -6.168 1 23.86 38 VAL B O 1
ATOM 3674 N N . LEU B 1 39 ? 43.781 68.938 -7.074 1 23.02 39 LEU B N 1
ATOM 3675 C CA . LEU B 1 39 ? 44.375 67.875 -7.883 1 23.02 39 LEU B CA 1
ATOM 3676 C C . LEU B 1 39 ? 44.812 66.75 -7.012 1 23.02 39 LEU B C 1
ATOM 3678 O O . LEU B 1 39 ? 45.844 66.812 -6.352 1 23.02 39 LEU B O 1
ATOM 3682 N N . LEU B 1 40 ? 44 66.312 -6.004 1 21.86 40 LEU B N 1
ATOM 3683 C CA . LEU B 1 40 ? 44.625 65.25 -5.203 1 21.86 40 LEU B CA 1
ATOM 3684 C C . LEU B 1 40 ? 45.156 64.188 -6.098 1 21.86 40 LEU B C 1
ATOM 3686 O O . LEU B 1 40 ? 44.469 63.688 -6.984 1 21.86 40 LEU B O 1
ATOM 3690 N N . THR B 1 41 ? 46.438 64.188 -6.395 1 22.2 41 THR B N 1
ATOM 3691 C CA . THR B 1 41 ? 47.344 63.281 -7.078 1 22.2 41 THR B CA 1
ATOM 3692 C C . THR B 1 41 ? 47.062 61.844 -6.648 1 22.2 41 THR B C 1
ATOM 3694 O O . THR B 1 41 ? 47 61.531 -5.457 1 22.2 41 THR B O 1
ATOM 3697 N N . ASP B 1 42 ? 46.281 61.062 -7.418 1 22.86 42 ASP B N 1
ATOM 3698 C CA . ASP B 1 42 ? 45.906 59.656 -7.309 1 22.86 42 ASP B CA 1
ATOM 3699 C C . ASP B 1 42 ? 47.156 58.75 -7.227 1 22.86 42 ASP B C 1
ATOM 3701 O O . ASP B 1 42 ? 47.781 58.469 -8.242 1 22.86 42 ASP B O 1
ATOM 3705 N N . GLU B 1 43 ? 48.094 59 -6.41 1 25.2 43 GLU B N 1
ATOM 3706 C CA . GLU B 1 43 ? 49.125 58 -6.379 1 25.2 43 GLU B CA 1
ATOM 3707 C C . GLU B 1 43 ? 48.531 56.594 -6.379 1 25.2 43 GLU B C 1
ATOM 3709 O O . GLU B 1 43 ? 47.719 56.25 -5.5 1 25.2 43 GLU B O 1
ATOM 3714 N N . ALA B 1 44 ? 48.406 55.938 -7.559 1 27.55 44 ALA B N 1
ATOM 3715 C CA . ALA B 1 44 ? 48.031 54.625 -7.992 1 27.55 44 ALA B CA 1
ATOM 3716 C C . ALA B 1 44 ? 48.719 53.531 -7.164 1 27.55 44 ALA B C 1
ATOM 3718 O O . ALA B 1 44 ? 49.906 53.281 -7.344 1 27.55 44 ALA B O 1
ATOM 3719 N N . ALA B 1 45 ? 48.594 53.5 -5.871 1 27.19 45 ALA B N 1
ATOM 3720 C CA . ALA B 1 45 ? 49.188 52.375 -5.176 1 27.19 45 ALA B CA 1
ATOM 3721 C C . ALA B 1 45 ? 48.844 51.062 -5.91 1 27.19 45 ALA B C 1
ATOM 3723 O O . ALA B 1 45 ? 47.719 50.844 -6.359 1 27.19 45 ALA B O 1
ATOM 3724 N N . SER B 1 46 ? 49.812 50.438 -6.625 1 26.5 46 SER B N 1
ATOM 3725 C CA . SER B 1 46 ? 49.875 49.125 -7.297 1 26.5 46 SER B CA 1
ATOM 3726 C C . SER B 1 46 ? 49.219 48.031 -6.473 1 26.5 46 SER B C 1
ATOM 3728 O O . SER B 1 46 ? 49.656 47.719 -5.367 1 26.5 46 SER B O 1
ATOM 3730 N N . ASP B 1 47 ? 47.969 48.094 -6.238 1 25.33 47 ASP B N 1
ATOM 3731 C CA . ASP B 1 47 ? 47.25 47 -5.562 1 25.33 47 ASP B CA 1
ATOM 3732 C C . ASP B 1 47 ? 47.656 45.656 -6.133 1 25.33 47 ASP B C 1
ATOM 3734 O O . ASP B 1 47 ? 47.375 45.344 -7.297 1 25.33 47 ASP B O 1
ATOM 3738 N N . GLY B 1 48 ? 48.875 45.156 -5.895 1 27.67 48 GLY B N 1
ATOM 3739 C CA . GLY B 1 48 ? 49.219 43.75 -6.156 1 27.67 48 GLY B CA 1
ATOM 3740 C C . GLY B 1 48 ? 48.094 42.781 -5.887 1 27.67 48 GLY B C 1
ATOM 3741 O O . GLY B 1 48 ? 47.625 42.688 -4.754 1 27.67 48 GLY B O 1
ATOM 3742 N N . SER B 1 49 ? 47.188 42.656 -6.832 1 29.33 49 SER B N 1
ATOM 3743 C CA . SER B 1 49 ? 46.156 41.625 -6.836 1 29.33 49 SER B CA 1
ATOM 3744 C C . SER B 1 49 ? 46.656 40.281 -6.301 1 29.33 49 SER B C 1
ATOM 3746 O O . SER B 1 49 ? 47.562 39.688 -6.891 1 29.33 49 SER B O 1
ATOM 3748 N N . THR B 1 50 ? 46.969 40.188 -5.047 1 31.12 50 THR B N 1
ATOM 3749 C CA . THR B 1 50 ? 47.188 38.844 -4.531 1 31.12 50 THR B CA 1
ATOM 3750 C C . THR B 1 50 ? 46.219 37.844 -5.188 1 31.12 50 THR B C 1
ATOM 3752 O O . THR B 1 50 ? 45 38 -5.074 1 31.12 50 THR B O 1
ATOM 3755 N N . ALA B 1 51 ? 46.594 37.312 -6.316 1 32.66 51 ALA B N 1
ATOM 3756 C CA . ALA B 1 51 ? 45.938 36.188 -6.969 1 32.66 51 ALA B CA 1
ATOM 3757 C C . ALA B 1 51 ? 45.312 35.25 -5.938 1 32.66 51 ALA B C 1
ATOM 3759 O O . ALA B 1 51 ? 46 34.781 -5.031 1 32.66 51 ALA B O 1
ATOM 3760 N N . ALA B 1 52 ? 44.031 35.469 -5.66 1 35.75 52 ALA B N 1
ATOM 3761 C CA . ALA B 1 52 ? 43.312 34.469 -4.91 1 35.75 52 ALA B CA 1
ATOM 3762 C C . ALA B 1 52 ? 43.812 33.062 -5.207 1 35.75 52 ALA B C 1
ATOM 3764 O O . ALA B 1 52 ? 43.969 32.688 -6.371 1 35.75 52 ALA B O 1
ATOM 3765 N N . ALA B 1 53 ? 44.625 32.531 -4.41 1 36.47 53 ALA B N 1
ATOM 3766 C CA . ALA B 1 53 ? 45.031 31.141 -4.457 1 36.47 53 ALA B CA 1
ATOM 3767 C C . ALA B 1 53 ? 43.875 30.281 -5.012 1 36.47 53 ALA B C 1
ATOM 3769 O O . ALA B 1 53 ? 42.719 30.516 -4.719 1 36.47 53 ALA B O 1
ATOM 3770 N N . PRO B 1 54 ? 44.062 29.719 -6.219 1 34.91 54 PRO B N 1
ATOM 3771 C CA . PRO B 1 54 ? 43.031 28.844 -6.75 1 34.91 54 PRO B CA 1
ATOM 3772 C C . PRO B 1 54 ? 42.312 28.047 -5.656 1 34.91 54 PRO B C 1
ATOM 3774 O O . PRO B 1 54 ? 42.938 27.578 -4.715 1 34.91 54 PRO B O 1
ATOM 3777 N N . GLU B 1 55 ? 41.219 28.484 -5.195 1 36.59 55 GLU B N 1
ATOM 3778 C CA . GLU B 1 55 ? 40.375 27.656 -4.34 1 36.59 55 GLU B CA 1
ATOM 3779 C C . GLU B 1 55 ? 40.531 26.172 -4.648 1 36.59 55 GLU B C 1
ATOM 3781 O O . GLU B 1 55 ? 40.438 25.766 -5.805 1 36.59 55 GLU B O 1
ATOM 3786 N N . GLN B 1 56 ? 41.406 25.375 -4.027 1 36.03 56 GLN B N 1
ATOM 3787 C CA . GLN B 1 56 ? 41.719 23.953 -4.09 1 36.03 56 GLN B CA 1
ATOM 3788 C C . GLN B 1 56 ? 40.531 23.125 -4.559 1 36.03 56 GLN B C 1
ATOM 3790 O O . GLN B 1 56 ? 39.5 23.047 -3.859 1 36.03 56 GLN B O 1
ATOM 3795 N N . THR B 1 57 ? 40.125 23 -5.75 1 42.16 57 THR B N 1
ATOM 3796 C CA . THR B 1 57 ? 39.375 21.984 -6.512 1 42.16 57 THR B CA 1
ATOM 3797 C C . THR B 1 57 ? 39.562 20.609 -5.895 1 42.16 57 THR B C 1
ATOM 3799 O O . THR B 1 57 ? 38.969 19.641 -6.344 1 42.16 57 THR B O 1
ATOM 3802 N N . SER B 1 58 ? 40.594 20.297 -5.148 1 44.34 58 SER B N 1
ATOM 3803 C CA . SER B 1 58 ? 40.938 19 -4.559 1 44.34 58 SER B CA 1
ATOM 3804 C C . SER B 1 58 ? 39.812 18.5 -3.645 1 44.34 58 SER B C 1
ATOM 3806 O O . SER B 1 58 ? 39.625 17.297 -3.514 1 44.34 58 SER B O 1
ATOM 3808 N N . SER B 1 59 ? 39.094 19.312 -2.986 1 47.69 59 SER B N 1
ATOM 3809 C CA . SER B 1 59 ? 38.156 18.938 -1.93 1 47.69 59 SER B CA 1
ATOM 3810 C C . SER B 1 59 ? 36.906 18.281 -2.506 1 47.69 59 SER B C 1
ATOM 3812 O O . SER B 1 59 ? 36.344 17.359 -1.904 1 47.69 59 SER B O 1
ATOM 3814 N N . SER B 1 60 ? 36.438 18.75 -3.689 1 51.22 60 SER B N 1
ATOM 3815 C CA . SER B 1 60 ? 35.219 18.203 -4.293 1 51.22 60 SER B CA 1
ATOM 3816 C C . SER B 1 60 ? 35.438 16.797 -4.828 1 51.22 60 SER B C 1
ATOM 3818 O O . SER B 1 60 ? 34.562 15.93 -4.734 1 51.22 60 SER B O 1
ATOM 3820 N N . GLU B 1 61 ? 36.625 16.578 -5.586 1 55.03 61 GLU B N 1
ATOM 3821 C CA . GLU B 1 61 ? 37 15.281 -6.137 1 55.03 61 GLU B CA 1
ATOM 3822 C C . GLU B 1 61 ? 37.062 14.219 -5.043 1 55.03 61 GLU B C 1
ATOM 3824 O O . GLU B 1 61 ? 36.781 13.047 -5.293 1 55.03 61 GLU B O 1
ATOM 3829 N N . SER B 1 62 ? 37.188 14.734 -3.836 1 67.44 62 SER B N 1
ATOM 3830 C CA . SER B 1 62 ? 37.5 13.852 -2.713 1 67.44 62 SER B CA 1
ATOM 3831 C C . SER B 1 62 ? 36.219 13.18 -2.193 1 67.44 62 SER B C 1
ATOM 3833 O O . SER B 1 62 ? 36.281 12.031 -1.729 1 67.44 62 SER B O 1
ATOM 3835 N N . LYS B 1 63 ? 35.094 13.719 -2.652 1 78.19 63 LYS B N 1
ATOM 3836 C CA . LYS B 1 63 ? 33.875 13.141 -2.074 1 78.19 63 LYS B CA 1
ATOM 3837 C C . LYS B 1 63 ? 33.281 12.07 -2.992 1 78.19 63 LYS B C 1
ATOM 3839 O O . LYS B 1 63 ? 32.594 11.156 -2.529 1 78.19 63 LYS B O 1
ATOM 3844 N N . TYR B 1 64 ? 33.719 12.031 -4.305 1 86 64 TYR B N 1
ATOM 3845 C CA . TYR B 1 64 ? 33.062 11.141 -5.262 1 86 64 TYR B CA 1
ATOM 3846 C C . TYR B 1 64 ? 33.656 9.742 -5.207 1 86 64 TYR B C 1
ATOM 3848 O O . TYR B 1 64 ? 33 8.75 -5.477 1 86 64 TYR B O 1
ATOM 3856 N N . ILE B 1 65 ? 34.938 9.695 -4.859 1 89.06 65 ILE B N 1
ATOM 3857 C CA . ILE B 1 65 ? 35.625 8.406 -4.859 1 89.06 65 ILE B CA 1
ATOM 3858 C C . ILE B 1 65 ? 35.031 7.516 -3.766 1 89.06 65 ILE B C 1
ATOM 3860 O O . ILE B 1 65 ? 34.625 6.383 -4.031 1 89.06 65 ILE B O 1
ATOM 3864 N N . PRO B 1 66 ? 34.938 8.016 -2.598 1 91.06 66 PRO B N 1
ATOM 3865 C CA . PRO B 1 66 ? 34.344 7.16 -1.572 1 91.06 66 PRO B CA 1
ATOM 3866 C C . PRO B 1 66 ? 32.875 6.832 -1.866 1 91.06 66 PRO B C 1
ATOM 3868 O O . PRO B 1 66 ? 32.375 5.754 -1.509 1 91.06 66 PRO B O 1
ATOM 3871 N N . MET B 1 67 ? 32.188 7.68 -2.488 1 92.38 67 MET B N 1
ATOM 3872 C CA . MET B 1 67 ? 30.812 7.426 -2.854 1 92.38 67 MET B CA 1
ATOM 3873 C C . MET B 1 67 ? 30.703 6.293 -3.873 1 92.38 67 MET B C 1
ATOM 3875 O O . MET B 1 67 ? 29.859 5.41 -3.748 1 92.38 67 MET B O 1
ATOM 3879 N N . MET B 1 68 ? 31.609 6.344 -4.836 1 94.69 68 MET B N 1
ATOM 3880 C CA . MET B 1 68 ? 31.641 5.293 -5.848 1 94.69 68 MET B CA 1
ATOM 3881 C C . MET B 1 68 ? 31.953 3.939 -5.215 1 94.69 68 MET B C 1
ATOM 3883 O O . MET B 1 68 ? 31.328 2.93 -5.566 1 94.69 68 MET B O 1
ATOM 3887 N N . MET B 1 69 ? 32.875 3.994 -4.301 1 95.44 69 MET B N 1
ATOM 3888 C CA . MET B 1 69 ? 33.281 2.752 -3.639 1 95.44 69 MET B CA 1
ATOM 3889 C C . MET B 1 69 ? 32.156 2.232 -2.752 1 95.44 69 MET B C 1
ATOM 3891 O O . MET B 1 69 ? 31.922 1.022 -2.666 1 95.44 69 MET B O 1
ATOM 3895 N N . SER B 1 70 ? 31.484 3.111 -2.152 1 95.62 70 SER B N 1
ATOM 3896 C CA . SER B 1 70 ? 30.359 2.717 -1.312 1 95.62 70 SER B CA 1
ATOM 3897 C C . SER B 1 70 ? 29.234 2.096 -2.143 1 95.62 70 SER B C 1
ATOM 3899 O O . SER B 1 70 ? 28.609 1.13 -1.714 1 95.62 70 SER B O 1
ATOM 3901 N N . VAL B 1 71 ? 28.984 2.635 -3.297 1 97.12 71 VAL B N 1
ATOM 3902 C CA . VAL B 1 71 ? 27.969 2.111 -4.195 1 97.12 71 VAL B CA 1
ATOM 3903 C C . VAL B 1 71 ? 28.344 0.703 -4.648 1 97.12 71 VAL B C 1
ATOM 3905 O O . VAL B 1 71 ? 27.5 -0.188 -4.707 1 97.12 71 VAL B O 1
ATOM 3908 N N . VAL B 1 72 ? 29.625 0.539 -4.898 1 97.62 72 VAL B N 1
ATOM 3909 C CA . VAL B 1 72 ? 30.109 -0.765 -5.328 1 97.62 72 VAL B CA 1
ATOM 3910 C C . VAL B 1 72 ? 29.906 -1.79 -4.219 1 97.62 72 VAL B C 1
ATOM 3912 O O . VAL B 1 72 ? 29.422 -2.898 -4.469 1 97.62 72 VAL B O 1
ATOM 3915 N N . ILE B 1 73 ? 30.219 -1.449 -3.029 1 97.44 73 ILE B N 1
ATOM 3916 C CA . ILE B 1 73 ? 30.047 -2.334 -1.883 1 97.44 73 ILE B CA 1
ATOM 3917 C C . ILE B 1 73 ? 28.562 -2.652 -1.698 1 97.44 73 ILE B C 1
ATOM 3919 O O . ILE B 1 73 ? 28.188 -3.814 -1.515 1 97.44 73 ILE B O 1
ATOM 3923 N N . GLY B 1 74 ? 27.75 -1.657 -1.751 1 98.12 74 GLY B N 1
ATOM 3924 C CA . GLY B 1 74 ? 26.312 -1.855 -1.644 1 98.12 74 GLY B CA 1
ATOM 3925 C C . GLY B 1 74 ? 25.75 -2.729 -2.746 1 98.12 74 GLY B C 1
ATOM 3926 O O . GLY B 1 74 ? 24.828 -3.518 -2.512 1 98.12 74 GLY B O 1
ATOM 3927 N N . ALA B 1 75 ? 26.297 -2.551 -3.877 1 98.25 75 ALA B N 1
ATOM 3928 C CA . ALA B 1 75 ? 25.828 -3.33 -5.02 1 98.25 75 ALA B CA 1
ATOM 3929 C C . ALA B 1 75 ? 26.078 -4.82 -4.805 1 98.25 75 ALA B C 1
ATOM 3931 O O . ALA B 1 75 ? 25.219 -5.648 -5.121 1 98.25 75 ALA B O 1
ATOM 3932 N N . TYR B 1 76 ? 27.25 -5.195 -4.285 1 97.94 76 TYR B N 1
ATOM 3933 C CA . TYR B 1 76 ? 27.562 -6.594 -4.012 1 97.94 76 TYR B CA 1
ATOM 3934 C C . TYR B 1 76 ? 26.562 -7.199 -3.041 1 97.94 76 TYR B C 1
ATOM 3936 O O . TYR B 1 76 ? 26.047 -8.297 -3.273 1 97.94 76 TYR B O 1
ATOM 3944 N N . PHE B 1 77 ? 26.203 -6.473 -2.051 1 97.75 77 PHE B N 1
ATOM 3945 C CA . PHE B 1 77 ? 25.281 -6.98 -1.055 1 97.75 77 PHE B CA 1
ATOM 3946 C C . PHE B 1 77 ? 23.844 -6.969 -1.595 1 97.75 77 PHE B C 1
ATOM 3948 O O . PHE B 1 77 ? 23.047 -7.855 -1.28 1 97.75 77 PHE B O 1
ATOM 3955 N N . GLY B 1 78 ? 23.516 -5.973 -2.357 1 98.12 78 GLY B N 1
ATOM 3956 C CA . GLY B 1 78 ? 22.188 -5.902 -2.947 1 98.12 78 GLY B CA 1
ATOM 3957 C C . GLY B 1 78 ? 21.875 -7.062 -3.881 1 98.12 78 GLY B C 1
ATOM 3958 O O . GLY B 1 78 ? 20.859 -7.738 -3.73 1 98.12 78 GLY B O 1
ATOM 3959 N N . VAL B 1 79 ? 22.797 -7.285 -4.801 1 97.88 79 VAL B N 1
ATOM 3960 C CA . VAL B 1 79 ? 22.625 -8.406 -5.719 1 97.88 79 VAL B CA 1
ATOM 3961 C C . VAL B 1 79 ? 22.656 -9.719 -4.941 1 97.88 79 VAL B C 1
ATOM 3963 O O . VAL B 1 79 ? 21.922 -10.648 -5.254 1 97.88 79 VAL B O 1
ATOM 3966 N N . GLY B 1 80 ? 23.562 -9.766 -3.945 1 96.94 80 GLY B N 1
ATOM 3967 C CA . GLY B 1 80 ? 23.641 -10.961 -3.113 1 96.94 80 GLY B CA 1
ATOM 3968 C C . GLY B 1 80 ? 22.328 -11.312 -2.443 1 96.94 80 GLY B C 1
ATOM 3969 O O . GLY B 1 80 ? 21.906 -12.469 -2.484 1 96.94 80 GLY B O 1
ATOM 3970 N N . VAL B 1 81 ? 21.703 -10.352 -1.891 1 97.25 81 VAL B N 1
ATOM 3971 C CA . VAL B 1 81 ? 20.438 -10.594 -1.205 1 97.25 81 VAL B CA 1
ATOM 3972 C C . VAL B 1 81 ? 19.359 -10.977 -2.221 1 97.25 81 VAL B C 1
ATOM 3974 O O . VAL B 1 81 ? 18.516 -11.836 -1.946 1 97.25 81 VAL B O 1
ATOM 3977 N N . ARG B 1 82 ? 19.328 -10.328 -3.344 1 96.38 82 ARG B N 1
ATOM 3978 C CA . ARG B 1 82 ? 18.375 -10.672 -4.391 1 96.38 82 ARG B CA 1
ATOM 3979 C C . ARG B 1 82 ? 18.516 -12.133 -4.801 1 96.38 82 ARG B C 1
ATOM 3981 O O . ARG B 1 82 ? 17.531 -12.867 -4.887 1 96.38 82 ARG B O 1
ATOM 3988 N N . VAL B 1 83 ? 19.781 -12.57 -5.012 1 94.62 83 VAL B N 1
ATOM 3989 C CA . VAL B 1 83 ? 20.047 -13.945 -5.43 1 94.62 83 VAL B CA 1
ATOM 3990 C C . VAL B 1 83 ? 19.672 -14.906 -4.305 1 94.62 83 VAL B C 1
ATOM 3992 O O . VAL B 1 83 ? 19.094 -15.961 -4.551 1 94.62 83 VAL B O 1
ATOM 3995 N N . LEU B 1 84 ? 20.016 -14.531 -3.078 1 94.12 84 LEU B N 1
ATOM 3996 C CA . LEU B 1 84 ? 19.703 -15.383 -1.937 1 94.12 84 LEU B CA 1
ATOM 3997 C C . LEU B 1 84 ? 18.203 -15.547 -1.761 1 94.12 84 LEU B C 1
ATOM 3999 O O . LEU B 1 84 ? 17.719 -16.641 -1.475 1 94.12 84 LEU B O 1
ATOM 4003 N N . LEU B 1 85 ? 17.469 -14.5 -1.915 1 92.81 85 LEU B N 1
ATOM 4004 C CA . LEU B 1 85 ? 16.016 -14.555 -1.778 1 92.81 85 LEU B CA 1
ATOM 4005 C C . LEU B 1 85 ? 15.398 -15.367 -2.908 1 92.81 85 LEU B C 1
ATOM 4007 O O . LEU B 1 85 ? 14.406 -16.062 -2.701 1 92.81 85 LEU B O 1
ATOM 4011 N N . THR B 1 86 ? 15.945 -15.258 -4.043 1 88.88 86 THR B N 1
ATOM 4012 C CA . THR B 1 86 ? 15.469 -16.047 -5.172 1 88.88 86 THR B CA 1
ATOM 4013 C C . THR B 1 86 ? 15.711 -17.531 -4.938 1 88.88 86 THR B C 1
ATOM 4015 O O . THR B 1 86 ? 14.836 -18.359 -5.203 1 88.88 86 THR B O 1
ATOM 4018 N N . GLU B 1 87 ? 16.906 -17.828 -4.414 1 88.31 87 GLU B N 1
ATOM 4019 C CA . GLU B 1 87 ? 17.234 -19.219 -4.121 1 88.31 87 GLU B CA 1
ATOM 4020 C C . GLU B 1 87 ? 16.391 -19.766 -2.977 1 88.31 87 GLU B C 1
ATOM 4022 O O . GLU B 1 87 ? 16.016 -20.938 -2.967 1 88.31 87 GLU B O 1
ATOM 4027 N N . PHE B 1 88 ? 16.125 -18.922 -2.035 1 85.44 88 PHE B N 1
ATOM 4028 C CA . PHE B 1 88 ? 15.273 -19.297 -0.919 1 85.44 88 PHE B CA 1
ATOM 4029 C C . PHE B 1 88 ? 13.898 -19.719 -1.413 1 85.44 88 PHE B C 1
ATOM 4031 O O . PHE B 1 88 ? 13.344 -20.719 -0.965 1 85.44 88 PHE B O 1
ATOM 4038 N N . ALA B 1 89 ? 13.375 -19.047 -2.314 1 80.56 89 ALA B N 1
ATOM 4039 C CA . ALA B 1 89 ? 12.055 -19.328 -2.875 1 80.56 89 ALA B CA 1
ATOM 4040 C C . ALA B 1 89 ? 12.086 -20.609 -3.705 1 80.56 89 ALA B C 1
ATOM 4042 O O . ALA B 1 89 ? 11.109 -21.359 -3.738 1 80.56 89 ALA B O 1
ATOM 4043 N N . ASP B 1 90 ? 13.195 -20.859 -4.289 1 79.25 90 ASP B N 1
ATOM 4044 C CA . ASP B 1 90 ? 13.328 -22.031 -5.156 1 79.25 90 ASP B CA 1
ATOM 4045 C C . ASP B 1 90 ? 13.477 -23.312 -4.34 1 79.25 90 ASP B C 1
ATOM 4047 O O . ASP B 1 90 ? 13.055 -24.391 -4.773 1 79.25 90 ASP B O 1
ATOM 4051 N N . VAL B 1 91 ? 14.094 -23.203 -3.195 1 82.06 91 VAL B N 1
ATOM 4052 C CA . VAL B 1 91 ? 14.375 -24.375 -2.387 1 82.06 91 VAL B CA 1
ATOM 4053 C C . VAL B 1 91 ? 13.109 -24.812 -1.641 1 82.06 91 VAL B C 1
ATOM 4055 O O . VAL B 1 91 ? 12.93 -25.984 -1.343 1 82.06 91 VAL B O 1
ATOM 4058 N N . MET B 1 92 ? 12.273 -23.938 -1.54 1 81.5 92 MET B N 1
ATOM 4059 C CA . MET B 1 92 ? 11.047 -24.266 -0.829 1 81.5 92 MET B CA 1
ATOM 4060 C C . MET B 1 92 ? 10.125 -25.125 -1.701 1 81.5 92 MET B C 1
ATOM 4062 O O . MET B 1 92 ? 10.211 -25.062 -2.93 1 81.5 92 MET B O 1
ATOM 4066 N N . TYR B 1 93 ? 9.352 -25.891 -1.089 1 74.25 93 TYR B N 1
ATOM 4067 C CA . TYR B 1 93 ? 8.438 -26.797 -1.772 1 74.25 93 TYR B CA 1
ATOM 4068 C C . TYR B 1 93 ? 7.484 -26.031 -2.68 1 74.25 93 TYR B C 1
ATOM 4070 O O . TYR B 1 93 ? 7.039 -24.938 -2.338 1 74.25 93 TYR B O 1
ATOM 4078 N N . GLU B 1 94 ? 7.289 -26.656 -3.729 1 77.5 94 GLU B N 1
ATOM 4079 C CA . GLU B 1 94 ? 6.422 -26.078 -4.746 1 77.5 94 GLU B CA 1
ATOM 4080 C C . GLU B 1 94 ? 5.055 -25.719 -4.164 1 77.5 94 GLU B C 1
ATOM 4082 O O . GLU B 1 94 ? 4.477 -24.688 -4.52 1 77.5 94 GLU B O 1
ATOM 4087 N N . SER B 1 95 ? 4.656 -26.531 -3.24 1 79.94 95 SER B N 1
ATOM 4088 C CA . SER B 1 95 ? 3.328 -26.328 -2.668 1 79.94 95 SER B CA 1
ATOM 4089 C C . SER B 1 95 ? 3.295 -25.094 -1.788 1 79.94 95 SER B C 1
ATOM 4091 O O . SER B 1 95 ? 2.227 -24.516 -1.552 1 79.94 95 SER B O 1
ATOM 4093 N N . GLN B 1 96 ? 4.516 -24.641 -1.446 1 85.75 96 GLN B N 1
ATOM 4094 C CA . GLN B 1 96 ? 4.594 -23.516 -0.527 1 85.75 96 GLN B CA 1
ATOM 4095 C C . GLN B 1 96 ? 4.777 -22.203 -1.283 1 85.75 96 GLN B C 1
ATOM 4097 O O . GLN B 1 96 ? 4.539 -21.125 -0.734 1 85.75 96 GLN B O 1
ATOM 4102 N N . THR B 1 97 ? 5.09 -22.344 -2.547 1 87.19 97 THR B N 1
ATOM 4103 C CA . THR B 1 97 ? 5.531 -21.125 -3.201 1 87.19 97 THR B CA 1
ATOM 4104 C C . THR B 1 97 ? 4.695 -20.844 -4.445 1 87.19 97 THR B C 1
ATOM 4106 O O . THR B 1 97 ? 5.148 -20.156 -5.363 1 87.19 97 THR B O 1
ATOM 4109 N N . GLU B 1 98 ? 3.543 -21.312 -4.512 1 89.56 98 GLU B N 1
ATOM 4110 C CA . GLU B 1 98 ? 2.697 -21.109 -5.684 1 89.56 98 GLU B CA 1
ATOM 4111 C C . GLU B 1 98 ? 2.404 -19.625 -5.898 1 89.56 98 GLU B C 1
ATOM 4113 O O . GLU B 1 98 ? 2.494 -19.125 -7.023 1 89.56 98 GLU B O 1
ATOM 4118 N N . LEU B 1 99 ? 2.08 -18.984 -4.844 1 90.81 99 LEU B N 1
ATOM 4119 C CA . LEU B 1 99 ? 1.777 -17.562 -4.934 1 90.81 99 LEU B CA 1
ATOM 4120 C C . LEU B 1 99 ? 3.016 -16.766 -5.332 1 90.81 99 LEU B C 1
ATOM 4122 O O . LEU B 1 99 ? 2.939 -15.875 -6.176 1 90.81 99 LEU B O 1
ATOM 4126 N N . LEU B 1 100 ? 4.078 -17.125 -4.801 1 90.19 100 LEU B N 1
ATOM 4127 C CA . LEU B 1 100 ? 5.324 -16.422 -5.082 1 90.19 100 LEU B CA 1
ATOM 4128 C C . LEU B 1 100 ? 5.758 -16.641 -6.531 1 90.19 100 LEU B C 1
ATOM 4130 O O . LEU B 1 100 ? 6.336 -15.742 -7.148 1 90.19 100 LEU B O 1
ATOM 4134 N N . GLU B 1 101 ? 5.492 -17.797 -7 1 89.25 101 GLU B N 1
ATOM 4135 C CA . GLU B 1 101 ? 5.809 -18.094 -8.391 1 89.25 101 GLU B CA 1
ATOM 4136 C C . GLU B 1 101 ? 5.023 -17.188 -9.344 1 89.25 101 GLU B C 1
ATOM 4138 O O . GLU B 1 101 ? 5.57 -16.672 -10.312 1 89.25 101 GLU B O 1
ATOM 4143 N N . LEU B 1 102 ? 3.824 -16.969 -8.977 1 89.75 102 LEU B N 1
ATOM 4144 C CA . LEU B 1 102 ? 2.969 -16.156 -9.836 1 89.75 102 LEU B CA 1
ATOM 4145 C C . LEU B 1 102 ? 3.281 -14.664 -9.664 1 89.75 102 LEU B C 1
ATOM 4147 O O . LEU B 1 102 ? 3.15 -13.883 -10.602 1 89.75 102 LEU B O 1
ATOM 4151 N N . LEU B 1 103 ? 3.721 -14.289 -8.516 1 92.06 103 LEU B N 1
ATOM 4152 C CA . LEU B 1 103 ? 4.098 -12.906 -8.258 1 92.06 103 LEU B CA 1
ATOM 4153 C C . LEU B 1 103 ? 5.496 -12.617 -8.805 1 92.06 103 LEU B C 1
ATOM 4155 O O . LEU B 1 103 ? 5.828 -11.461 -9.086 1 92.06 103 LEU B O 1
ATOM 4159 N N . GLY B 1 104 ? 6.297 -13.547 -8.945 1 90.44 104 GLY B N 1
ATOM 4160 C CA . GLY B 1 104 ? 7.656 -13.422 -9.453 1 90.44 104 GLY B CA 1
ATOM 4161 C C . GLY B 1 104 ? 8.711 -13.859 -8.453 1 90.44 104 GLY B C 1
ATOM 4162 O O . GLY B 1 104 ? 9.055 -13.102 -7.539 1 90.44 104 GLY B O 1
ATOM 4163 N N . PHE B 1 105 ? 9.289 -14.961 -8.648 1 83.06 105 PHE B N 1
ATOM 4164 C CA . PHE B 1 105 ? 10.281 -15.57 -7.77 1 83.06 105 PHE B CA 1
ATOM 4165 C C . PHE B 1 105 ? 11.547 -14.719 -7.695 1 83.06 105 PHE B C 1
ATOM 4167 O O . PHE B 1 105 ? 12.141 -14.57 -6.629 1 83.06 105 PHE B O 1
ATOM 4174 N N . GLY B 1 106 ? 11.82 -14.148 -8.766 1 87.19 106 GLY B N 1
ATOM 4175 C CA . GLY B 1 106 ? 13.133 -13.539 -8.883 1 87.19 106 GLY B CA 1
ATOM 4176 C C . GLY B 1 106 ? 13.141 -12.07 -8.5 1 87.19 106 GLY B C 1
ATOM 4177 O O . GLY B 1 106 ? 14.211 -11.469 -8.352 1 87.19 106 GLY B O 1
ATOM 4178 N N . PHE B 1 107 ? 11.906 -11.539 -8.312 1 92.88 107 PHE B N 1
ATOM 4179 C CA . PHE B 1 107 ? 11.977 -10.094 -8.148 1 92.88 107 PHE B CA 1
ATOM 4180 C C . PHE B 1 107 ? 10.984 -9.617 -7.094 1 92.88 107 PHE B C 1
ATOM 4182 O O . PHE B 1 107 ? 11.117 -8.523 -6.555 1 92.88 107 PHE B O 1
ATOM 4189 N N . PHE B 1 108 ? 9.961 -10.352 -6.719 1 95.56 108 PHE B N 1
ATOM 4190 C CA . PHE B 1 108 ? 8.922 -9.828 -5.84 1 95.56 108 PHE B CA 1
ATOM 4191 C C . PHE B 1 108 ? 9.469 -9.578 -4.441 1 95.56 108 PHE B C 1
ATOM 4193 O O . PHE B 1 108 ? 9.383 -8.461 -3.928 1 95.56 108 PHE B O 1
ATOM 4200 N N . LEU B 1 109 ? 10.016 -10.633 -3.826 1 95.25 109 LEU B N 1
ATOM 4201 C CA . LEU B 1 109 ? 10.508 -10.516 -2.461 1 95.25 109 LEU B CA 1
ATOM 4202 C C . LEU B 1 109 ? 11.672 -9.531 -2.385 1 95.25 109 LEU B C 1
ATOM 4204 O O . LEU B 1 109 ? 11.695 -8.656 -1.513 1 95.25 109 LEU B O 1
ATOM 4208 N N . PRO B 1 110 ? 12.641 -9.625 -3.322 1 97 110 PRO B N 1
ATOM 4209 C CA . PRO B 1 110 ? 13.727 -8.641 -3.291 1 97 110 PRO B CA 1
ATOM 4210 C C . PRO B 1 110 ? 13.219 -7.207 -3.426 1 97 110 PRO B C 1
ATOM 4212 O O . PRO B 1 110 ? 13.742 -6.301 -2.766 1 97 110 PRO B O 1
ATOM 4215 N N . ASN B 1 111 ? 12.25 -6.98 -4.293 1 98 111 ASN B N 1
ATOM 4216 C CA . ASN B 1 111 ? 11.695 -5.645 -4.457 1 98 111 ASN B CA 1
ATOM 4217 C C . ASN B 1 111 ? 11.039 -5.148 -3.174 1 98 111 ASN B C 1
ATOM 4219 O O . ASN B 1 111 ? 11.18 -3.979 -2.811 1 98 111 ASN B O 1
ATOM 4223 N N . VAL B 1 112 ? 10.367 -6.051 -2.48 1 97.5 112 VAL B N 1
ATOM 4224 C CA . VAL B 1 112 ? 9.703 -5.695 -1.23 1 97.5 112 VAL B CA 1
ATOM 4225 C C . VAL B 1 112 ? 10.742 -5.391 -0.159 1 97.5 112 VAL B C 1
ATOM 4227 O O . VAL B 1 112 ? 10.656 -4.375 0.534 1 97.5 112 VAL B O 1
ATOM 4230 N N . VAL B 1 113 ? 11.773 -6.195 -0.087 1 97.38 113 VAL B N 1
ATOM 4231 C CA . VAL B 1 113 ? 12.812 -6.031 0.92 1 97.38 113 VAL B CA 1
ATOM 4232 C C . VAL B 1 113 ? 13.625 -4.77 0.625 1 97.38 113 VAL B C 1
ATOM 4234 O O . VAL B 1 113 ? 13.938 -3.996 1.535 1 97.38 113 VAL B O 1
ATOM 4237 N N . GLY B 1 114 ? 13.984 -4.613 -0.605 1 98.25 114 GLY B N 1
ATOM 4238 C CA . GLY B 1 114 ? 14.727 -3.426 -0.99 1 98.25 114 GLY B CA 1
ATOM 4239 C C . GLY B 1 114 ? 13.984 -2.137 -0.699 1 98.25 114 GLY B C 1
ATOM 4240 O O . GLY B 1 114 ? 14.578 -1.161 -0.234 1 98.25 114 GLY B O 1
ATOM 4241 N N . CYS B 1 115 ? 12.711 -2.127 -0.957 1 98.44 115 CYS B N 1
ATOM 4242 C CA . CYS B 1 115 ? 11.906 -0.939 -0.683 1 98.44 115 CYS B CA 1
ATOM 4243 C C . CYS B 1 115 ? 11.781 -0.698 0.817 1 98.44 115 CYS B C 1
ATOM 4245 O O . CYS B 1 115 ? 11.734 0.449 1.265 1 98.44 115 CYS B O 1
ATOM 4247 N N . PHE B 1 116 ? 11.703 -1.772 1.598 1 98.19 116 PHE B N 1
ATOM 4248 C CA . PHE B 1 116 ? 11.664 -1.667 3.051 1 98.19 116 PHE B CA 1
ATOM 4249 C C . PHE B 1 116 ? 12.914 -0.978 3.58 1 98.19 116 PHE B C 1
ATOM 4251 O O . PHE B 1 116 ? 12.828 -0.04 4.375 1 98.19 116 PHE B O 1
ATOM 4258 N N . VAL B 1 117 ? 14.031 -1.366 3.092 1 98.25 117 VAL B N 1
ATOM 4259 C CA . VAL B 1 117 ? 15.305 -0.793 3.525 1 98.25 117 VAL B CA 1
ATOM 4260 C C . VAL B 1 117 ? 15.414 0.648 3.035 1 98.25 117 VAL B C 1
ATOM 4262 O O . VAL B 1 117 ? 15.93 1.515 3.744 1 98.25 117 VAL B O 1
ATOM 4265 N N . MET B 1 118 ? 14.984 0.916 1.828 1 97.69 118 MET B N 1
ATOM 4266 C CA . MET B 1 118 ? 14.977 2.273 1.294 1 97.69 118 MET B CA 1
ATOM 4267 C C . MET B 1 118 ? 14.172 3.207 2.193 1 97.69 118 MET B C 1
ATOM 4269 O O . MET B 1 118 ? 14.594 4.332 2.461 1 97.69 118 MET B O 1
ATOM 4273 N N . GLY B 1 119 ? 13.023 2.729 2.652 1 97.06 119 GLY B N 1
ATOM 4274 C CA . GLY B 1 119 ? 12.219 3.52 3.57 1 97.06 119 GLY B CA 1
ATOM 4275 C C . GLY B 1 119 ? 12.938 3.859 4.859 1 97.06 119 GLY B C 1
ATOM 4276 O O . GLY B 1 119 ? 12.898 5 5.32 1 97.06 119 GLY B O 1
ATOM 4277 N N . ILE B 1 120 ? 13.625 2.885 5.391 1 96.19 120 ILE B N 1
ATOM 4278 C CA . ILE B 1 120 ? 14.391 3.094 6.613 1 96.19 120 ILE B CA 1
ATOM 4279 C C . ILE B 1 120 ? 15.484 4.133 6.367 1 96.19 120 ILE B C 1
ATOM 4281 O O . ILE B 1 120 ? 15.633 5.082 7.141 1 96.19 120 ILE B O 1
ATOM 4285 N N . ALA B 1 121 ? 16.172 3.953 5.25 1 94.75 121 ALA B N 1
ATOM 4286 C CA . ALA B 1 121 ? 17.312 4.812 4.945 1 94.75 121 ALA B CA 1
ATOM 4287 C C . ALA B 1 121 ? 16.859 6.246 4.668 1 94.75 121 ALA B C 1
ATOM 4289 O O . ALA B 1 121 ? 17.5 7.203 5.094 1 94.75 121 ALA B O 1
ATOM 4290 N N . THR B 1 122 ? 15.812 6.43 3.969 1 90.75 122 THR B N 1
ATOM 4291 C CA . THR B 1 122 ? 15.336 7.758 3.594 1 90.75 122 THR B CA 1
ATOM 4292 C C . THR B 1 122 ? 14.875 8.531 4.824 1 90.75 122 THR B C 1
ATOM 4294 O O . THR B 1 122 ? 15.031 9.758 4.891 1 90.75 122 THR B O 1
ATOM 4297 N N . ARG B 1 123 ? 14.32 7.848 5.766 1 89.69 123 ARG B N 1
ATOM 4298 C CA . ARG B 1 123 ? 13.836 8.516 6.973 1 89.69 123 ARG B CA 1
ATOM 4299 C C . ARG B 1 123 ? 14.984 8.797 7.934 1 89.69 123 ARG B C 1
ATOM 4301 O O . ARG B 1 123 ? 14.953 9.781 8.68 1 89.69 123 ARG B O 1
ATOM 4308 N N . ILE B 1 124 ? 15.992 8.008 7.891 1 88.19 124 ILE B N 1
ATOM 4309 C CA . ILE B 1 124 ? 17.109 8.164 8.82 1 88.19 124 ILE B CA 1
ATOM 4310 C C . ILE B 1 124 ? 18.094 9.195 8.273 1 88.19 124 ILE B C 1
ATOM 4312 O O . ILE B 1 124 ? 18.844 9.805 9.031 1 88.19 124 ILE B O 1
ATOM 4316 N N . LYS B 1 125 ? 18.094 9.469 7.023 1 84.94 125 LYS B N 1
ATOM 4317 C CA . LYS B 1 125 ? 19.031 10.344 6.34 1 84.94 125 LYS B CA 1
ATOM 4318 C C . LYS B 1 125 ? 19.062 11.734 6.965 1 84.94 125 LYS B C 1
ATOM 4320 O O . LYS B 1 125 ? 20.125 12.258 7.281 1 84.94 125 LYS B O 1
ATOM 4325 N N . PRO B 1 126 ? 17.891 12.305 7.223 1 77.56 126 PRO B N 1
ATOM 4326 C CA . PRO B 1 126 ? 17.906 13.664 7.762 1 77.56 126 PRO B CA 1
ATOM 4327 C C . PRO B 1 126 ? 18.438 13.727 9.188 1 77.56 126 PRO B C 1
ATOM 4329 O O . PRO B 1 126 ? 18.844 14.797 9.656 1 77.56 126 PRO B O 1
ATOM 4332 N N . VAL B 1 127 ? 18.469 12.625 9.844 1 77.12 127 VAL B N 1
ATOM 4333 C CA . VAL B 1 127 ? 18.859 12.617 11.25 1 77.12 127 VAL B CA 1
ATOM 4334 C C . VAL B 1 127 ? 20.359 12.359 11.359 1 77.12 127 VAL B C 1
ATOM 4336 O O . VAL B 1 127 ? 20.984 12.711 12.359 1 77.12 127 VAL B O 1
ATOM 4339 N N . LEU B 1 128 ? 20.859 11.82 10.328 1 75.75 128 LEU B N 1
ATOM 4340 C CA . LEU B 1 128 ? 22.281 11.461 10.375 1 75.75 128 LEU B CA 1
ATOM 4341 C C . LEU B 1 128 ? 23.141 12.594 9.836 1 75.75 128 LEU B C 1
ATOM 4343 O O . LEU B 1 128 ? 22.688 13.398 9.023 1 75.75 128 LEU B O 1
ATOM 4347 N N . ARG B 1 129 ? 24.359 12.641 10.375 1 64.31 129 ARG B N 1
ATOM 4348 C CA . ARG B 1 129 ? 25.344 13.664 10.023 1 64.31 129 ARG B CA 1
ATOM 4349 C C . ARG B 1 129 ? 25.828 13.492 8.586 1 64.31 129 ARG B C 1
ATOM 4351 O O . ARG B 1 129 ? 25.594 12.453 7.969 1 64.31 129 ARG B O 1
ATOM 4358 N N . GLY B 1 130 ? 26.422 14.539 8.109 1 67.19 130 GLY B N 1
ATOM 4359 C CA . GLY B 1 130 ? 27.016 14.555 6.781 1 67.19 130 GLY B CA 1
ATOM 4360 C C . GLY B 1 130 ? 28.047 13.453 6.574 1 67.19 130 GLY B C 1
ATOM 4361 O O . GLY B 1 130 ? 28.266 13 5.445 1 67.19 130 GLY B O 1
ATOM 4362 N N . GLN B 1 131 ? 28.578 12.938 7.719 1 68.31 131 GLN B N 1
ATOM 4363 C CA . GLN B 1 131 ? 29.625 11.914 7.625 1 68.31 131 GLN B CA 1
ATOM 4364 C C . GLN B 1 131 ? 29.047 10.594 7.109 1 68.31 131 GLN B C 1
ATOM 4366 O O . GLN B 1 131 ? 29.766 9.797 6.504 1 68.31 131 GLN B O 1
ATOM 4371 N N . TYR B 1 132 ? 27.797 10.438 7.27 1 81.5 132 TYR B N 1
ATOM 4372 C CA . TYR B 1 132 ? 27.203 9.156 6.902 1 81.5 132 TYR B CA 1
ATOM 4373 C C . TYR B 1 132 ? 26.578 9.219 5.52 1 81.5 132 TYR B C 1
ATOM 4375 O O . TYR B 1 132 ? 25.875 8.297 5.105 1 81.5 132 TYR B O 1
ATOM 4383 N N . GLU B 1 133 ? 26.891 10.25 4.867 1 84.06 133 GLU B N 1
ATOM 4384 C CA . GLU B 1 133 ? 26.359 10.422 3.521 1 84.06 133 GLU B CA 1
ATOM 4385 C C . GLU B 1 133 ? 26.875 9.344 2.576 1 84.06 133 GLU B C 1
ATOM 4387 O O . GLU B 1 133 ? 26.141 8.844 1.73 1 84.06 133 GLU B O 1
ATOM 4392 N N . VAL B 1 134 ? 28.188 9.023 2.734 1 89.56 134 VAL B N 1
ATOM 4393 C CA . VAL B 1 134 ? 28.828 8.008 1.896 1 89.56 134 VAL B CA 1
ATOM 4394 C C . VAL B 1 134 ? 28.172 6.652 2.152 1 89.56 134 VAL B C 1
ATOM 4396 O O . VAL B 1 134 ? 27.797 5.945 1.21 1 89.56 134 VAL B O 1
ATOM 4399 N N . LEU B 1 135 ? 27.906 6.352 3.389 1 90.88 135 LEU B N 1
ATOM 4400 C CA . LEU B 1 135 ? 27.281 5.09 3.766 1 90.88 135 LEU B CA 1
ATOM 4401 C C . LEU B 1 135 ? 25.844 5.027 3.266 1 90.88 135 LEU B C 1
ATOM 4403 O O . LEU B 1 135 ? 25.391 3.99 2.77 1 90.88 135 LEU B O 1
ATOM 4407 N N . LEU B 1 136 ? 25.188 6.102 3.377 1 92.44 136 LEU B N 1
ATOM 4408 C CA . LEU B 1 136 ? 23.781 6.145 2.986 1 92.44 136 LEU B CA 1
ATOM 4409 C C . LEU B 1 136 ? 23.641 5.996 1.477 1 92.44 136 LEU B C 1
ATOM 4411 O O . LEU B 1 136 ? 22.672 5.375 1 1 92.44 136 LEU B O 1
ATOM 4415 N N . THR B 1 137 ? 24.547 6.57 0.758 1 92.94 137 THR B N 1
ATOM 4416 C CA . THR B 1 137 ? 24.516 6.41 -0.691 1 92.94 137 THR B CA 1
ATOM 4417 C C . THR B 1 137 ? 24.75 4.953 -1.079 1 92.94 137 THR B C 1
ATOM 4419 O O . THR B 1 137 ? 24.125 4.445 -2.012 1 92.94 137 THR B O 1
ATOM 4422 N N . GLY B 1 138 ? 25.641 4.301 -0.356 1 96.06 138 GLY B N 1
ATOM 4423 C CA . GLY B 1 138 ? 25.875 2.887 -0.586 1 96.06 138 GLY B CA 1
ATOM 4424 C C . GLY B 1 138 ? 24.672 2.02 -0.274 1 96.06 138 GLY B C 1
ATOM 4425 O O . GLY B 1 138 ? 24.406 1.041 -0.974 1 96.06 138 GLY B O 1
ATOM 4426 N N . VAL B 1 139 ? 23.938 2.43 0.686 1 96.75 139 VAL B N 1
ATOM 4427 C CA . VAL B 1 139 ? 22.781 1.65 1.095 1 96.75 139 VAL B CA 1
ATOM 4428 C C . VAL B 1 139 ? 21.625 1.907 0.134 1 96.75 139 VAL B C 1
ATOM 4430 O O . VAL B 1 139 ? 20.969 0.967 -0.327 1 96.75 139 VAL B O 1
ATOM 4433 N N . THR B 1 140 ? 21.328 3.141 -0.225 1 95.81 140 THR B N 1
ATOM 4434 C CA . THR B 1 140 ? 20.172 3.494 -1.046 1 95.81 140 THR B CA 1
ATOM 4435 C C . THR B 1 140 ? 20.438 3.174 -2.514 1 95.81 140 THR B C 1
ATOM 4437 O O . THR B 1 140 ? 19.781 2.301 -3.092 1 95.81 140 THR B O 1
ATOM 4440 N N . THR B 1 141 ? 21.5 3.699 -3.047 1 94.56 141 THR B N 1
ATOM 4441 C CA . THR B 1 141 ? 21.797 3.52 -4.465 1 94.56 141 THR B CA 1
ATOM 4442 C C . THR B 1 141 ? 22.453 2.168 -4.711 1 94.56 141 THR B C 1
ATOM 4444 O O . THR B 1 141 ? 22.172 1.507 -5.715 1 94.56 141 THR B O 1
ATOM 4447 N N . GLY B 1 142 ? 23.328 1.802 -3.854 1 97.38 142 GLY B N 1
ATOM 4448 C CA . GLY B 1 142 ? 24.047 0.551 -4.031 1 97.38 142 GLY B CA 1
ATOM 4449 C C . GLY B 1 142 ? 23.234 -0.667 -3.633 1 97.38 142 GLY B C 1
ATOM 4450 O O . GLY B 1 142 ? 22.781 -1.428 -4.492 1 97.38 142 GLY B O 1
ATOM 4451 N N . PHE B 1 143 ? 22.922 -0.834 -2.389 1 98.19 143 PHE B N 1
ATOM 4452 C CA . PHE B 1 143 ? 22.25 -2.021 -1.873 1 98.19 143 PHE B CA 1
ATOM 4453 C C . PHE B 1 143 ? 20.812 -2.082 -2.357 1 98.19 143 PHE B C 1
ATOM 4455 O O . PHE B 1 143 ? 20.406 -3.043 -3.02 1 98.19 143 PHE B O 1
ATOM 4462 N N . CYS B 1 144 ? 19.969 -1.043 -2.047 1 98.19 144 CYS B N 1
ATOM 4463 C CA . CYS B 1 144 ? 18.562 -1.056 -2.426 1 98.19 144 CYS B CA 1
ATOM 4464 C C . CYS B 1 144 ? 18.406 -1.086 -3.941 1 98.19 144 CYS B C 1
ATOM 4466 O O . CYS B 1 144 ? 17.578 -1.828 -4.469 1 98.19 144 CYS B O 1
ATOM 4468 N N . GLY B 1 145 ? 19.188 -0.338 -4.617 1 97.38 145 GLY B N 1
ATOM 4469 C CA . GLY B 1 145 ? 19.109 -0.278 -6.07 1 97.38 145 GLY B CA 1
ATOM 4470 C C . GLY B 1 145 ? 19.422 -1.605 -6.738 1 97.38 145 GLY B C 1
ATOM 4471 O O . GLY B 1 145 ? 18.844 -1.926 -7.785 1 97.38 145 GLY B O 1
ATOM 4472 N N . CYS B 1 146 ? 20.297 -2.346 -6.156 1 98.25 146 CYS B N 1
ATOM 4473 C CA . CYS B 1 146 ? 20.703 -3.598 -6.773 1 98.25 146 CYS B CA 1
ATOM 4474 C C . CYS B 1 146 ? 19.906 -4.773 -6.227 1 98.25 146 CYS B C 1
ATOM 4476 O O . CYS B 1 146 ? 19.875 -5.848 -6.824 1 98.25 146 CYS B O 1
ATOM 4478 N N . CYS B 1 147 ? 19.312 -4.527 -5.113 1 98 147 CYS B N 1
ATOM 4479 C CA . CYS B 1 147 ? 18.438 -5.547 -4.559 1 98 147 CYS B CA 1
ATOM 4480 C C . CYS B 1 147 ? 17.109 -5.594 -5.316 1 98 147 CYS B C 1
ATOM 4482 O O . CYS B 1 147 ? 16.531 -6.664 -5.484 1 98 147 CYS B O 1
ATOM 4484 N N . THR B 1 148 ? 16.672 -4.434 -5.73 1 98.12 148 THR B N 1
ATOM 4485 C CA . THR B 1 148 ? 15.422 -4.348 -6.469 1 98.12 148 THR B CA 1
ATOM 4486 C C . THR B 1 148 ? 15.688 -4.312 -7.973 1 98.12 148 THR B C 1
ATOM 4488 O O . THR B 1 148 ? 16.781 -3.953 -8.406 1 98.12 148 THR B O 1
ATOM 4491 N N . THR B 1 149 ? 14.742 -4.695 -8.719 1 97.69 149 THR B N 1
ATOM 4492 C CA . THR B 1 149 ? 14.891 -4.707 -10.172 1 97.69 149 THR B CA 1
ATOM 4493 C C . THR B 1 149 ? 13.562 -4.398 -10.852 1 97.69 149 THR B C 1
ATOM 4495 O O . THR B 1 149 ? 12.555 -5.051 -10.586 1 97.69 149 THR B O 1
ATOM 4498 N N . PHE B 1 150 ? 13.555 -3.473 -11.664 1 98.06 150 PHE B N 1
ATOM 4499 C CA . PHE B 1 150 ? 12.398 -3.078 -12.469 1 98.06 150 PHE B CA 1
ATOM 4500 C C . PHE B 1 150 ? 12.32 -3.896 -13.75 1 98.06 150 PHE B C 1
ATOM 4502 O O . PHE B 1 150 ? 11.234 -4.262 -14.203 1 98.06 150 PHE B O 1
ATOM 4509 N N . ALA B 1 151 ? 13.43 -4.23 -14.273 1 97.56 151 ALA B N 1
ATOM 4510 C CA . ALA B 1 151 ? 13.531 -4.906 -15.57 1 97.56 151 ALA B CA 1
ATOM 4511 C C . ALA B 1 151 ? 12.969 -6.32 -15.492 1 97.56 151 ALA B C 1
ATOM 4513 O O . ALA B 1 151 ? 12.188 -6.738 -16.359 1 97.56 151 ALA B O 1
ATOM 4514 N N . SER B 1 152 ? 13.391 -7.035 -14.43 1 95.88 152 SER B N 1
ATOM 4515 C CA . SER B 1 152 ? 12.906 -8.398 -14.266 1 95.88 152 SER B CA 1
ATOM 4516 C C . SER B 1 152 ? 11.398 -8.422 -14.031 1 95.88 152 SER B C 1
ATOM 4518 O O . SER B 1 152 ? 10.703 -9.312 -14.516 1 95.88 152 SER B O 1
ATOM 4520 N N . TRP B 1 153 ? 10.945 -7.5 -13.289 1 96.31 153 TRP B N 1
ATOM 4521 C CA . TRP B 1 153 ? 9.516 -7.371 -13.031 1 96.31 153 TRP B CA 1
ATOM 4522 C C . TRP B 1 153 ? 8.75 -7.082 -14.32 1 96.31 153 TRP B C 1
ATOM 4524 O O . TRP B 1 153 ? 7.719 -7.699 -14.586 1 96.31 153 TRP B O 1
ATOM 4534 N N . ASP B 1 154 ? 9.273 -6.176 -15.133 1 97.31 154 ASP B N 1
ATOM 4535 C CA . ASP B 1 154 ? 8.664 -5.82 -16.406 1 97.31 154 ASP B CA 1
ATOM 4536 C C . ASP B 1 154 ? 8.664 -7.008 -17.375 1 97.31 154 ASP B C 1
ATOM 4538 O O . ASP B 1 154 ? 7.68 -7.238 -18.078 1 97.31 154 ASP B O 1
ATOM 4542 N N . LEU B 1 155 ? 9.758 -7.711 -17.391 1 96.62 155 LEU B N 1
ATOM 4543 C CA . LEU B 1 155 ? 9.867 -8.891 -18.234 1 96.62 155 LEU B CA 1
ATOM 4544 C C . LEU B 1 155 ? 8.844 -9.945 -17.844 1 96.62 155 LEU B C 1
ATOM 4546 O O . LEU B 1 155 ? 8.188 -10.531 -18.719 1 96.62 155 LEU B O 1
ATOM 4550 N N . GLY B 1 156 ? 8.75 -10.156 -16.531 1 95.38 156 GLY B N 1
ATOM 4551 C CA . GLY B 1 156 ? 7.766 -11.117 -16.062 1 95.38 156 GLY B CA 1
ATOM 4552 C C . GLY B 1 156 ? 6.348 -10.781 -16.484 1 95.38 156 GLY B C 1
ATOM 4553 O O . GLY B 1 156 ? 5.605 -11.648 -16.938 1 95.38 156 GLY B O 1
ATOM 4554 N N . ALA B 1 157 ? 5.973 -9.578 -16.359 1 96.44 157 ALA B N 1
ATOM 4555 C CA . ALA B 1 157 ? 4.648 -9.133 -16.781 1 96.44 157 ALA B CA 1
ATOM 4556 C C . ALA B 1 157 ? 4.496 -9.211 -18.297 1 96.44 157 ALA B C 1
ATOM 4558 O O . ALA B 1 157 ? 3.449 -9.625 -18.797 1 96.44 157 ALA B O 1
ATOM 4559 N N . GLY B 1 158 ? 5.535 -8.82 -19.031 1 96.5 158 GLY B N 1
ATOM 4560 C CA . GLY B 1 158 ? 5.504 -8.883 -20.484 1 96.5 158 GLY B CA 1
ATOM 4561 C C . GLY B 1 158 ? 5.27 -10.281 -21.031 1 96.5 158 GLY B C 1
ATOM 4562 O O . GLY B 1 158 ? 4.512 -10.461 -21.984 1 96.5 158 GLY B O 1
ATOM 4563 N N . LEU B 1 159 ? 5.918 -11.211 -20.422 1 95.44 159 LEU B N 1
ATOM 4564 C CA . LEU B 1 159 ? 5.754 -12.602 -20.828 1 95.44 159 LEU B CA 1
ATOM 4565 C C . LEU B 1 159 ? 4.32 -13.07 -20.609 1 95.44 159 LEU B C 1
ATOM 4567 O O . LEU B 1 159 ? 3.768 -13.812 -21.422 1 95.44 159 LEU B O 1
ATOM 4571 N N . MET B 1 160 ? 3.709 -12.68 -19.516 1 94.62 160 MET B N 1
ATOM 4572 C CA . MET B 1 160 ? 2.32 -13.031 -19.234 1 94.62 160 MET B CA 1
ATOM 4573 C C . MET B 1 160 ? 1.385 -12.422 -20.281 1 94.62 160 MET B C 1
ATOM 4575 O O . MET B 1 160 ? 0.436 -13.07 -20.719 1 94.62 160 MET B O 1
ATOM 4579 N N . PHE B 1 161 ? 1.648 -11.227 -20.672 1 95.06 161 PHE B N 1
ATOM 4580 C CA . PHE B 1 161 ? 0.828 -10.562 -21.672 1 95.06 161 PHE B CA 1
ATOM 4581 C C . PHE B 1 161 ? 0.912 -11.289 -23.016 1 95.06 161 PHE B C 1
ATOM 4583 O O . PHE B 1 161 ? -0.111 -11.539 -23.656 1 95.06 161 PHE B O 1
ATOM 4590 N N . VAL B 1 162 ? 2.127 -11.633 -23.438 1 94.5 162 VAL B N 1
ATOM 4591 C CA . VAL B 1 162 ? 2.354 -12.25 -24.734 1 94.5 162 VAL B CA 1
ATOM 4592 C C . VAL B 1 162 ? 1.748 -13.656 -24.75 1 94.5 162 VAL B C 1
ATOM 4594 O O . VAL B 1 162 ? 1.26 -14.117 -25.781 1 94.5 162 VAL B O 1
ATOM 4597 N N . ARG B 1 163 ? 1.649 -14.32 -23.609 1 92.25 163 ARG B N 1
ATOM 4598 C CA . ARG B 1 163 ? 1.079 -15.664 -23.5 1 92.25 163 ARG B CA 1
ATOM 4599 C C . ARG B 1 163 ? -0.436 -15.602 -23.344 1 92.25 163 ARG B C 1
ATOM 4601 O O . ARG B 1 163 ? -1.082 -16.625 -23.094 1 92.25 163 ARG B O 1
ATOM 4608 N N . GLY B 1 164 ? -0.997 -14.445 -23.328 1 91.12 164 GLY B N 1
ATOM 4609 C CA . GLY B 1 164 ? -2.441 -14.266 -23.312 1 91.12 164 GLY B CA 1
ATOM 4610 C C . GLY B 1 164 ? -3.016 -14.203 -21.906 1 91.12 164 GLY B C 1
ATOM 4611 O O . GLY B 1 164 ? -4.234 -14.266 -21.734 1 91.12 164 GLY B O 1
ATOM 4612 N N . ARG B 1 165 ? -2.229 -14.203 -20.938 1 92.94 165 ARG B N 1
ATOM 4613 C CA . ARG B 1 165 ? -2.67 -14.109 -19.547 1 92.94 165 ARG B CA 1
ATOM 4614 C C . ARG B 1 165 ? -2.689 -12.656 -19.078 1 92.94 165 ARG B C 1
ATOM 4616 O O . ARG B 1 165 ? -1.969 -12.297 -18.156 1 92.94 165 ARG B O 1
ATOM 4623 N N . TRP B 1 166 ? -3.553 -11.867 -19.672 1 92.81 166 TRP B N 1
ATOM 4624 C CA . TRP B 1 166 ? -3.525 -10.422 -19.469 1 92.81 166 TRP B CA 1
ATOM 4625 C C . TRP B 1 166 ? -4.008 -10.055 -18.062 1 92.81 166 TRP B C 1
ATOM 4627 O O . TRP B 1 166 ? -3.502 -9.117 -17.453 1 92.81 166 TRP B O 1
ATOM 4637 N N . LEU B 1 167 ? -5.016 -10.766 -17.453 1 92.06 167 LEU B N 1
ATOM 4638 C CA . LEU B 1 167 ? -5.523 -10.438 -16.125 1 92.06 167 LEU B CA 1
ATOM 4639 C C . LEU B 1 167 ? -4.473 -10.719 -15.055 1 92.06 167 LEU B C 1
ATOM 4641 O O . LEU B 1 167 ? -4.293 -9.93 -14.125 1 92.06 167 LEU B O 1
ATOM 4645 N N . ASN B 1 168 ? -3.812 -11.828 -15.227 1 94 168 ASN B N 1
ATOM 4646 C CA . ASN B 1 168 ? -2.719 -12.141 -14.312 1 94 168 ASN B CA 1
ATOM 4647 C C . ASN B 1 168 ? -1.635 -11.062 -14.352 1 94 168 ASN B C 1
ATOM 4649 O O . ASN B 1 168 ? -1.093 -10.688 -13.312 1 94 168 ASN B O 1
ATOM 4653 N N . ALA B 1 169 ? -1.314 -10.609 -15.594 1 95.94 169 ALA B N 1
ATOM 4654 C CA . ALA B 1 169 ? -0.277 -9.594 -15.773 1 95.94 169 ALA B CA 1
ATOM 4655 C C . ALA B 1 169 ? -0.66 -8.289 -15.078 1 95.94 169 ALA B C 1
ATOM 4657 O O . ALA B 1 169 ? 0.143 -7.711 -14.344 1 95.94 169 ALA B O 1
ATOM 4658 N N . ILE B 1 170 ? -1.866 -7.895 -15.258 1 95.06 170 ILE B N 1
ATOM 4659 C CA . ILE B 1 170 ? -2.336 -6.641 -14.68 1 95.06 170 ILE B CA 1
ATOM 4660 C C . ILE B 1 170 ? -2.355 -6.746 -13.156 1 95.06 170 ILE B C 1
ATOM 4662 O O . ILE B 1 170 ? -1.923 -5.824 -12.461 1 95.06 170 ILE B O 1
ATOM 4666 N N . LEU B 1 171 ? -2.855 -7.84 -12.625 1 94.25 171 LEU B N 1
ATOM 4667 C CA . LEU B 1 171 ? -2.904 -8.047 -11.18 1 94.25 171 LEU B CA 1
ATOM 4668 C C . LEU B 1 171 ? -1.501 -8.07 -10.586 1 94.25 171 LEU B C 1
ATOM 4670 O O . LEU B 1 171 ? -1.26 -7.492 -9.523 1 94.25 171 LEU B O 1
ATOM 4674 N N . MET B 1 172 ? -0.617 -8.742 -11.281 1 95.69 172 MET B N 1
ATOM 4675 C CA . MET B 1 172 ? 0.761 -8.812 -10.805 1 95.69 172 MET B CA 1
ATOM 4676 C C . MET B 1 172 ? 1.393 -7.426 -10.75 1 95.69 172 MET B C 1
ATOM 4678 O O . MET B 1 172 ? 2.084 -7.094 -9.781 1 95.69 172 MET B O 1
ATOM 4682 N N . LEU B 1 173 ? 1.148 -6.625 -11.766 1 96.69 173 LEU B N 1
ATOM 4683 C CA . LEU B 1 173 ? 1.669 -5.266 -11.812 1 96.69 173 LEU B CA 1
ATOM 4684 C C . LEU B 1 173 ? 1.121 -4.434 -10.656 1 96.69 173 LEU B C 1
ATOM 4686 O O . LEU B 1 173 ? 1.878 -3.752 -9.961 1 96.69 173 LEU B O 1
ATOM 4690 N N . CYS B 1 174 ? -0.138 -4.586 -10.383 1 95.94 174 CYS B N 1
ATOM 4691 C CA . CYS B 1 174 ? -0.787 -3.809 -9.328 1 95.94 174 CYS B CA 1
ATOM 4692 C C . CYS B 1 174 ? -0.323 -4.262 -7.953 1 95.94 174 CYS B C 1
ATOM 4694 O O . CYS B 1 174 ? -0.037 -3.432 -7.086 1 95.94 174 CYS B O 1
ATOM 4696 N N . VAL B 1 175 ? -0.247 -5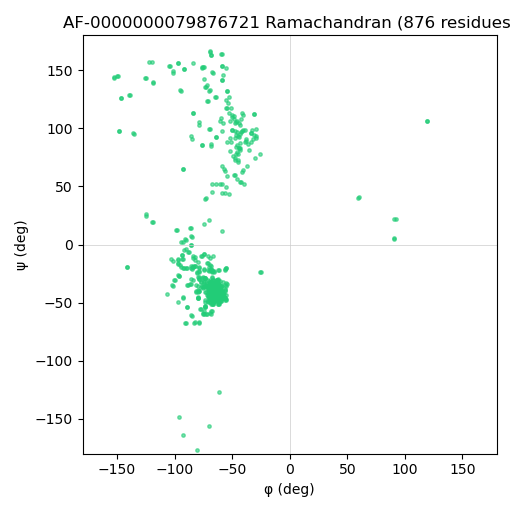.547 -7.758 1 96.44 175 VAL B N 1
ATOM 4697 C CA . VAL B 1 175 ? 0.148 -6.098 -6.465 1 96.44 175 VAL B CA 1
ATOM 4698 C C . VAL B 1 175 ? 1.597 -5.719 -6.164 1 96.44 175 VAL B C 1
ATOM 4700 O O . VAL B 1 175 ? 1.94 -5.414 -5.02 1 96.44 175 VAL B O 1
ATOM 4703 N N . GLN B 1 176 ? 2.434 -5.715 -7.188 1 96.38 176 GLN B N 1
ATOM 4704 C CA . GLN B 1 176 ? 3.832 -5.336 -7.012 1 96.38 176 GLN B CA 1
ATOM 4705 C C . GLN B 1 176 ? 3.957 -3.885 -6.559 1 96.38 176 GLN B C 1
ATOM 4707 O O . GLN B 1 176 ? 4.676 -3.584 -5.605 1 96.38 176 GLN B O 1
ATOM 4712 N N . VAL B 1 177 ? 3.268 -3.045 -7.207 1 96.56 177 VAL B N 1
ATOM 4713 C CA . VAL B 1 177 ? 3.332 -1.626 -6.875 1 96.56 177 VAL B CA 1
ATOM 4714 C C . VAL B 1 177 ? 2.787 -1.4 -5.465 1 96.56 177 VAL B C 1
ATOM 4716 O O . VAL B 1 177 ? 3.395 -0.685 -4.664 1 96.56 177 VAL B O 1
ATOM 4719 N N . ALA B 1 178 ? 1.695 -2.062 -5.168 1 97 178 ALA B N 1
ATOM 4720 C CA . ALA B 1 178 ? 1.079 -1.92 -3.85 1 97 178 ALA B CA 1
ATOM 4721 C C . ALA B 1 178 ? 2.014 -2.414 -2.75 1 97 178 ALA B C 1
ATOM 4723 O O . ALA B 1 178 ? 2.193 -1.743 -1.73 1 97 178 ALA B O 1
ATOM 4724 N N . SER B 1 179 ? 2.59 -3.543 -2.984 1 97.56 179 SER B N 1
ATOM 4725 C CA . SER B 1 179 ? 3.469 -4.137 -1.983 1 97.56 179 SER B CA 1
ATOM 4726 C C . SER B 1 179 ? 4.738 -3.311 -1.798 1 97.56 179 SER B C 1
ATOM 4728 O O . SER B 1 179 ? 5.211 -3.137 -0.674 1 97.56 179 SER B O 1
ATOM 4730 N N . ALA B 1 180 ? 5.266 -2.83 -2.939 1 97.69 180 ALA B N 1
ATOM 4731 C CA . ALA B 1 180 ? 6.477 -2.02 -2.869 1 97.69 180 ALA B CA 1
ATOM 4732 C C . ALA B 1 180 ? 6.219 -0.709 -2.131 1 97.69 180 ALA B C 1
ATOM 4734 O O . ALA B 1 180 ? 7.016 -0.298 -1.285 1 97.69 180 ALA B O 1
ATOM 4735 N N . MET B 1 181 ? 5.109 -0.078 -2.391 1 97.19 181 MET B N 1
ATOM 4736 C CA . MET B 1 181 ? 4.754 1.181 -1.74 1 97.19 181 MET B CA 1
ATOM 4737 C C . MET B 1 181 ? 4.523 0.976 -0.247 1 97.19 181 MET B C 1
ATOM 4739 O O . MET B 1 181 ? 4.984 1.773 0.571 1 97.19 181 MET B O 1
ATOM 4743 N N . THR B 1 182 ? 3.797 -0.024 0.098 1 96.94 182 THR B N 1
ATOM 4744 C CA . THR B 1 182 ? 3.512 -0.31 1.499 1 96.94 182 THR B CA 1
ATOM 4745 C C . THR B 1 182 ? 4.785 -0.687 2.246 1 96.94 182 THR B C 1
ATOM 4747 O O . THR B 1 182 ? 4.957 -0.333 3.416 1 96.94 182 THR B O 1
ATOM 4750 N N . SER B 1 183 ? 5.645 -1.441 1.546 1 97.88 183 SER B N 1
ATOM 4751 C CA . SER B 1 183 ? 6.914 -1.821 2.156 1 97.88 183 SER B CA 1
ATOM 4752 C C . SER B 1 183 ? 7.773 -0.597 2.449 1 97.88 183 SER B C 1
ATOM 4754 O O . SER B 1 183 ? 8.422 -0.522 3.496 1 97.88 183 SER B O 1
ATOM 4756 N N . LEU B 1 184 ? 7.816 0.33 1.524 1 97.62 184 LEU B N 1
ATOM 4757 C CA . LEU B 1 184 ? 8.539 1.575 1.745 1 97.62 184 LEU B CA 1
ATOM 4758 C C . LEU B 1 184 ? 8 2.307 2.971 1 97.62 184 LEU B C 1
ATOM 4760 O O . LEU B 1 184 ? 8.781 2.754 3.82 1 97.62 184 LEU B O 1
ATOM 4764 N N . ARG B 1 185 ? 6.695 2.395 3.094 1 95.44 185 ARG B N 1
ATOM 4765 C CA . ARG B 1 185 ? 6.066 3.082 4.219 1 95.44 185 ARG B CA 1
ATOM 4766 C C . ARG B 1 185 ? 6.352 2.355 5.531 1 95.44 185 ARG B C 1
ATOM 4768 O O . ARG B 1 185 ? 6.547 2.992 6.566 1 95.44 185 ARG B O 1
ATOM 4775 N N . LEU B 1 186 ? 6.301 1.101 5.453 1 96.25 186 LEU B N 1
ATOM 4776 C CA . LEU B 1 186 ? 6.641 0.312 6.633 1 96.25 186 LEU B CA 1
ATOM 4777 C C . LEU B 1 186 ? 8.062 0.602 7.09 1 96.25 186 LEU B C 1
ATOM 4779 O O . LEU B 1 186 ? 8.328 0.696 8.289 1 96.25 186 LEU B O 1
ATOM 4783 N N . GLY B 1 187 ? 8.961 0.68 6.094 1 97.19 187 GLY B N 1
ATOM 4784 C CA . GLY B 1 187 ? 10.336 1.044 6.422 1 97.19 187 GLY B CA 1
ATOM 4785 C C . GLY B 1 187 ? 10.445 2.402 7.09 1 97.19 187 GLY B C 1
ATOM 4786 O O . GLY B 1 187 ? 11.195 2.568 8.047 1 97.19 187 GLY B O 1
ATOM 4787 N N . VAL B 1 188 ? 9.711 3.322 6.621 1 94.31 188 VAL B N 1
ATOM 4788 C CA . VAL B 1 188 ? 9.703 4.664 7.199 1 94.31 188 VAL B CA 1
ATOM 4789 C C . VAL B 1 188 ? 9.195 4.602 8.641 1 94.31 188 VAL B C 1
ATOM 4791 O O . VAL B 1 188 ? 9.766 5.23 9.531 1 94.31 188 VAL B O 1
ATOM 4794 N N . HIS B 1 189 ? 8.125 3.83 8.906 1 94.31 189 HIS B N 1
ATOM 4795 C CA . HIS B 1 189 ? 7.559 3.691 10.242 1 94.31 189 HIS B CA 1
ATOM 4796 C C . HIS B 1 189 ? 8.562 3.059 11.203 1 94.31 189 HIS B C 1
ATOM 4798 O O . HIS B 1 189 ? 8.656 3.467 12.359 1 94.31 189 HIS B O 1
ATOM 4804 N N . VAL B 1 190 ? 9.25 2.082 10.695 1 94.75 190 VAL B N 1
ATOM 4805 C CA . VAL B 1 190 ? 10.258 1.419 11.523 1 94.75 190 VAL B CA 1
ATOM 4806 C C . VAL B 1 190 ? 11.359 2.406 11.891 1 94.75 190 VAL B C 1
ATOM 4808 O O . VAL B 1 190 ? 11.805 2.447 13.039 1 94.75 190 VAL B O 1
ATOM 4811 N N . ALA B 1 191 ? 11.789 3.156 10.906 1 93.81 191 ALA B N 1
ATOM 4812 C CA . ALA B 1 191 ? 12.812 4.172 11.148 1 93.81 191 ALA B CA 1
ATOM 4813 C C . ALA B 1 191 ? 12.328 5.191 12.18 1 93.81 191 ALA B C 1
ATOM 4815 O O . ALA B 1 191 ? 13.109 5.629 13.031 1 93.81 191 ALA B O 1
ATOM 4816 N N . GLU B 1 192 ? 11.086 5.578 12.086 1 89.06 192 GLU B N 1
ATOM 4817 C CA . GLU B 1 192 ? 10.508 6.496 13.062 1 89.06 192 GLU B CA 1
ATOM 4818 C C . GLU B 1 192 ? 10.523 5.898 14.461 1 89.06 192 GLU B C 1
ATOM 4820 O O . GLU B 1 192 ? 10.789 6.598 15.445 1 89.06 192 GLU B O 1
ATOM 4825 N N . GLY B 1 193 ? 10.211 4.637 14.555 1 87.5 193 GLY B N 1
ATOM 4826 C CA . GLY B 1 193 ? 10.289 3.955 15.836 1 87.5 193 GLY B CA 1
ATOM 4827 C C . GLY B 1 193 ? 11.695 3.902 16.391 1 87.5 193 GLY B C 1
ATOM 4828 O O . GLY B 1 193 ? 11.898 4.078 17.594 1 87.5 193 GLY B O 1
ATOM 4829 N N . ILE B 1 194 ? 12.648 3.709 15.547 1 87.38 194 ILE B N 1
ATOM 4830 C CA . ILE B 1 194 ? 14.047 3.643 15.953 1 87.38 194 ILE B CA 1
ATOM 4831 C C . ILE B 1 194 ? 14.508 5.012 16.453 1 87.38 194 ILE B C 1
ATOM 4833 O O . ILE B 1 194 ? 15.156 5.117 17.5 1 87.38 194 ILE B O 1
ATOM 4837 N N . VAL B 1 195 ? 14.195 6.023 15.719 1 84.38 195 VAL B N 1
ATOM 4838 C CA . VAL B 1 195 ? 14.57 7.383 16.094 1 84.38 195 VAL B CA 1
ATOM 4839 C C . VAL B 1 195 ? 13.914 7.758 17.422 1 84.38 195 VAL B C 1
ATOM 4841 O O . VAL B 1 195 ? 14.555 8.375 18.281 1 84.38 195 VAL B O 1
ATOM 4844 N N . HIS B 1 196 ? 12.672 7.352 17.594 1 82.31 196 HIS B N 1
ATOM 4845 C CA . HIS B 1 196 ? 11.969 7.625 18.844 1 82.31 196 HIS B CA 1
ATOM 4846 C C . HIS B 1 196 ? 12.609 6.891 20.016 1 82.31 196 HIS B C 1
ATOM 4848 O O . HIS B 1 196 ? 12.734 7.445 21.109 1 82.31 196 HIS B O 1
ATOM 4854 N N . TYR B 1 197 ? 12.961 5.684 19.766 1 82.12 197 TYR B N 1
ATOM 4855 C CA . TYR B 1 197 ? 13.609 4.883 20.797 1 82.12 197 TYR B CA 1
ATOM 4856 C C . TYR B 1 197 ? 14.93 5.508 21.219 1 82.12 197 TYR B C 1
ATOM 4858 O O . TYR B 1 197 ? 15.219 5.617 22.422 1 82.12 197 TYR B O 1
ATOM 4866 N N . PHE B 1 198 ? 15.711 5.953 20.297 1 81.12 198 PHE B N 1
ATOM 4867 C CA . PHE B 1 198 ? 17.016 6.535 20.609 1 81.12 198 PHE B CA 1
ATOM 4868 C C . PHE B 1 198 ? 16.859 7.922 21.219 1 81.12 198 PHE B C 1
ATOM 4870 O O . PHE B 1 198 ? 17.703 8.367 21.984 1 81.12 198 PHE B O 1
ATOM 4877 N N . THR B 1 199 ? 15.828 8.586 20.875 1 75.75 199 THR B N 1
ATOM 4878 C CA . THR B 1 199 ? 15.539 9.867 21.516 1 75.75 199 THR B CA 1
ATOM 4879 C C . THR B 1 199 ? 15.211 9.672 22.984 1 75.75 199 THR B C 1
ATOM 4881 O O . THR B 1 199 ? 15.641 10.461 23.828 1 75.75 199 THR B O 1
ATOM 4884 N N . LEU B 1 200 ? 14.461 8.609 23.281 1 74.38 200 LEU B N 1
ATOM 4885 C CA . LEU B 1 200 ? 14.117 8.305 24.656 1 74.38 200 LEU B CA 1
ATOM 4886 C C . LEU B 1 200 ? 15.352 7.914 25.453 1 74.38 200 LEU B C 1
ATOM 4888 O O . LEU B 1 200 ? 15.422 8.172 26.656 1 74.38 200 LEU B O 1
ATOM 4892 N N . GLN B 1 201 ? 16.359 7.293 24.75 1 75.69 201 GLN B N 1
ATOM 4893 C CA . GLN B 1 201 ? 17.594 6.883 25.406 1 75.69 201 GLN B CA 1
ATOM 4894 C C . GLN B 1 201 ? 18.594 8.031 25.469 1 75.69 201 GLN B C 1
ATOM 4896 O O . GLN B 1 201 ? 19.719 7.863 25.953 1 75.69 201 GLN B O 1
ATOM 4901 N N . GLU B 1 202 ? 18.188 9.211 25.078 1 71.19 202 GLU B N 1
ATOM 4902 C CA . GLU B 1 202 ? 18.984 10.438 25.109 1 71.19 202 GLU B CA 1
ATOM 4903 C C . GLU B 1 202 ? 20.25 10.305 24.266 1 71.19 202 GLU B C 1
ATOM 4905 O O . GLU B 1 202 ? 21.344 10.641 24.703 1 71.19 202 GLU B O 1
ATOM 4910 N N . TYR B 1 203 ? 20 9.664 23.156 1 70.38 203 TYR B N 1
ATOM 4911 C CA . TYR B 1 203 ? 21.109 9.609 22.219 1 70.38 203 TYR B CA 1
ATOM 4912 C C . TYR B 1 203 ? 21.469 11 21.719 1 70.38 203 TYR B C 1
ATOM 4914 O O . TYR B 1 203 ? 20.594 11.812 21.422 1 70.38 203 TYR B O 1
ATOM 4922 N N . PRO B 1 204 ? 22.641 11.32 21.828 1 67 204 PRO B N 1
ATOM 4923 C CA . PRO B 1 204 ? 23.062 12.664 21.422 1 67 204 PRO B CA 1
ATOM 4924 C C . PRO B 1 204 ? 22.984 12.875 19.922 1 67 204 PRO B C 1
ATOM 4926 O O . PRO B 1 204 ? 23.969 12.656 19.219 1 67 204 PRO B O 1
ATOM 4929 N N . TYR B 1 205 ? 21.688 13.25 19.578 1 66.38 205 TYR B N 1
ATOM 4930 C CA . TYR B 1 205 ? 21.562 13.586 18.156 1 66.38 205 TYR B CA 1
ATOM 4931 C C . TYR B 1 205 ? 22.234 14.922 17.859 1 66.38 205 TYR B C 1
ATOM 4933 O O . TYR B 1 205 ? 22.219 15.828 18.688 1 66.38 205 TYR B O 1
ATOM 4941 N N . ARG B 1 206 ? 22.891 14.969 16.922 1 65.12 206 ARG B N 1
ATOM 4942 C CA . ARG B 1 206 ? 23.469 16.25 16.547 1 65.12 206 ARG B CA 1
ATOM 4943 C C . ARG B 1 206 ? 22.453 17.109 15.773 1 65.12 206 ARG B C 1
ATOM 4945 O O . ARG B 1 206 ? 22.625 18.328 15.648 1 65.12 206 ARG B O 1
ATOM 4952 N N . LYS B 1 207 ? 21.422 16.453 15.242 1 75.25 207 LYS B N 1
ATOM 4953 C CA . LYS B 1 207 ? 20.297 17.109 14.578 1 75.25 207 LYS B CA 1
ATOM 4954 C C . LYS B 1 207 ? 18.969 16.703 15.203 1 75.25 207 LYS B C 1
ATOM 4956 O O . LYS B 1 207 ? 18.844 15.602 15.742 1 75.25 207 LYS B O 1
ATOM 4961 N N . PRO B 1 208 ? 18.156 17.719 15.211 1 77.62 208 PRO B N 1
ATOM 4962 C CA . PRO B 1 208 ? 16.844 17.328 15.758 1 77.62 208 PRO B CA 1
ATOM 4963 C C . PRO B 1 208 ? 16.234 16.141 15.039 1 77.62 208 PRO B C 1
ATOM 4965 O O . PRO B 1 208 ? 16.312 16.031 13.805 1 77.62 208 PRO B O 1
ATOM 4968 N N . PRO B 1 209 ? 15.773 15.195 15.836 1 78.81 209 PRO B N 1
ATOM 4969 C CA . PRO B 1 209 ? 15.242 13.945 15.273 1 78.81 209 PRO B CA 1
ATOM 4970 C C . PRO B 1 209 ? 13.883 14.125 14.602 1 78.81 209 PRO B C 1
ATOM 4972 O O . PRO B 1 209 ? 12.922 13.438 14.953 1 78.81 209 PRO B O 1
ATOM 4975 N N . VAL B 1 210 ? 13.648 15.219 13.875 1 80.5 210 VAL B N 1
ATOM 4976 C CA . VAL B 1 210 ? 12.414 15.477 13.141 1 80.5 210 VAL B CA 1
ATOM 4977 C C . VAL B 1 210 ? 12.711 15.602 11.648 1 80.5 210 VAL B C 1
ATOM 4979 O O . VAL B 1 210 ? 13.781 16.078 11.258 1 80.5 210 VAL B O 1
ATOM 4982 N N . ASN B 1 211 ? 11.828 15.031 10.93 1 83 211 ASN B N 1
ATOM 4983 C CA . ASN B 1 211 ? 11.945 15.156 9.477 1 83 211 ASN B CA 1
ATOM 4984 C C . ASN B 1 211 ? 11.492 16.531 8.992 1 83 211 ASN B C 1
ATOM 4986 O O . ASN B 1 211 ? 10.359 16.688 8.531 1 83 211 ASN B O 1
ATOM 4990 N N . LEU B 1 212 ? 12.375 17.469 9.016 1 85.19 212 LEU B N 1
ATOM 4991 C CA . LEU B 1 212 ? 12.062 18.859 8.695 1 85.19 212 LEU B CA 1
ATOM 4992 C C . LEU B 1 212 ? 11.734 19.016 7.215 1 85.19 212 LEU B C 1
ATOM 4994 O O . LEU B 1 212 ? 10.914 19.844 6.844 1 85.19 212 LEU B O 1
ATOM 4998 N N . GLY B 1 213 ? 12.367 18.219 6.367 1 82.75 213 GLY B N 1
ATOM 4999 C CA . GLY B 1 213 ? 12.07 18.281 4.945 1 82.75 213 GLY B CA 1
ATOM 5000 C C . GLY B 1 213 ? 10.633 17.922 4.625 1 82.75 213 GLY B C 1
ATOM 5001 O O . GLY B 1 213 ? 9.961 18.609 3.857 1 82.75 213 GLY B O 1
ATOM 5002 N N . GLN B 1 214 ? 10.188 16.875 5.242 1 84.19 214 GLN B N 1
ATOM 5003 C CA . GLN B 1 214 ? 8.812 16.438 5.02 1 84.19 214 GLN B CA 1
ATOM 5004 C C . GLN B 1 214 ? 7.816 17.438 5.605 1 84.19 214 GLN B C 1
ATOM 5006 O O . GLN B 1 214 ? 6.77 17.703 5.012 1 84.19 214 GLN B O 1
ATOM 5011 N N . LEU B 1 215 ? 8.148 17.938 6.785 1 87.5 215 LEU B N 1
ATOM 5012 C CA . LEU B 1 215 ? 7.289 18.938 7.406 1 87.5 215 LEU B CA 1
ATOM 5013 C C . LEU B 1 215 ? 7.145 20.156 6.504 1 87.5 215 LEU B C 1
ATOM 5015 O O . LEU B 1 215 ? 6.035 20.656 6.305 1 87.5 215 LEU B O 1
ATOM 5019 N N . ASN B 1 216 ? 8.25 20.609 5.961 1 89.06 216 ASN B N 1
ATOM 5020 C CA . ASN B 1 216 ? 8.242 21.766 5.07 1 89.06 216 ASN B CA 1
ATOM 5021 C C . ASN B 1 216 ? 7.406 21.5 3.822 1 89.06 216 ASN B C 1
ATOM 5023 O O . ASN B 1 216 ? 6.648 22.375 3.389 1 89.06 216 ASN B O 1
ATOM 5027 N N . LEU B 1 217 ? 7.535 20.375 3.314 1 85.38 217 LEU B N 1
ATOM 5028 C CA . LEU B 1 217 ? 6.766 20 2.129 1 85.38 217 LEU B CA 1
ATOM 5029 C C . LEU B 1 217 ? 5.273 19.953 2.441 1 85.38 217 LEU B C 1
ATOM 5031 O O . LEU B 1 217 ? 4.453 20.406 1.64 1 85.38 217 LEU B O 1
ATOM 5035 N N . ASP B 1 218 ? 4.926 19.406 3.541 1 86.69 218 ASP B N 1
ATOM 5036 C CA . ASP B 1 218 ? 3.529 19.297 3.953 1 86.69 218 ASP B CA 1
ATOM 5037 C C . ASP B 1 218 ? 2.922 20.688 4.164 1 86.69 218 ASP B C 1
ATOM 5039 O O . ASP B 1 218 ? 1.782 20.938 3.766 1 86.69 218 ASP B O 1
ATOM 5043 N N . LEU B 1 219 ? 3.693 21.531 4.809 1 90.06 219 LEU B N 1
ATOM 5044 C CA . LEU B 1 219 ? 3.225 22.891 5.051 1 90.06 219 LEU B CA 1
ATOM 5045 C C . LEU B 1 219 ? 3.023 23.641 3.736 1 90.06 219 LEU B C 1
ATOM 5047 O O . LEU B 1 219 ? 2.01 24.312 3.553 1 90.06 219 LEU B O 1
ATOM 5051 N N . GLU B 1 220 ? 3.939 23.453 2.826 1 88.31 220 GLU B N 1
ATOM 5052 C CA . GLU B 1 220 ? 3.84 24.109 1.524 1 88.31 220 GLU B CA 1
ATOM 5053 C C . GLU B 1 220 ? 2.619 23.609 0.753 1 88.31 220 GLU B C 1
ATOM 5055 O O . GLU B 1 220 ? 1.924 24.406 0.109 1 88.31 220 GLU B O 1
ATOM 5060 N N . ARG B 1 221 ? 2.352 22.375 0.847 1 84.12 221 ARG B N 1
ATOM 5061 C CA . ARG B 1 221 ? 1.201 21.797 0.167 1 84.12 221 ARG B CA 1
ATOM 5062 C C . ARG B 1 221 ? -0.105 22.359 0.72 1 84.12 221 ARG B C 1
ATOM 5064 O O . ARG B 1 221 ? -1.01 22.703 -0.042 1 84.12 221 ARG B O 1
ATOM 5071 N N . ASN B 1 222 ? -0.197 22.391 2.012 1 87.12 222 ASN B N 1
ATOM 5072 C CA . ASN B 1 222 ? -1.404 22.922 2.639 1 87.12 222 ASN B CA 1
ATOM 5073 C C . ASN B 1 222 ? -1.597 24.406 2.332 1 87.12 222 ASN B C 1
ATOM 5075 O O . ASN B 1 222 ? -2.723 24.859 2.111 1 87.12 222 ASN B O 1
ATOM 5079 N N . ILE B 1 223 ? -0.51 25.172 2.324 1 89.81 223 ILE B N 1
ATOM 5080 C CA . ILE B 1 223 ? -0.572 26.578 1.996 1 89.81 223 ILE B CA 1
ATOM 5081 C C . ILE B 1 223 ? -1.123 26.766 0.583 1 89.81 223 ILE B C 1
ATOM 5083 O O . ILE B 1 223 ? -1.999 27.594 0.354 1 89.81 223 ILE B O 1
ATOM 5087 N N . ASN B 1 224 ? -0.65 25.953 -0.317 1 84.69 224 ASN B N 1
ATOM 5088 C CA . ASN B 1 224 ? -1.113 26.031 -1.698 1 84.69 224 ASN B CA 1
ATOM 5089 C C . ASN B 1 224 ? -2.592 25.672 -1.813 1 84.69 224 ASN B C 1
ATOM 5091 O O . ASN B 1 224 ? -3.316 26.25 -2.625 1 84.69 224 ASN B O 1
ATOM 5095 N N . HIS B 1 225 ? -3.043 24.734 -1.021 1 83 225 HIS B N 1
ATOM 5096 C CA . HIS B 1 225 ? -4.457 24.375 -1.01 1 83 225 HIS B CA 1
ATOM 5097 C C . HIS B 1 225 ? -5.32 25.531 -0.52 1 83 225 HIS B C 1
ATOM 5099 O O . HIS B 1 225 ? -6.398 25.781 -1.063 1 83 225 HIS B O 1
ATOM 5105 N N . PHE B 1 226 ? -4.809 26.219 0.479 1 85.88 226 PHE B N 1
ATOM 5106 C CA . PHE B 1 226 ? -5.562 27.344 1.025 1 85.88 226 PHE B CA 1
ATOM 5107 C C . PHE B 1 226 ? -5.578 28.516 0.048 1 85.88 226 PHE B C 1
ATOM 5109 O O . PHE B 1 226 ? -6.582 29.219 -0.066 1 85.88 226 PHE B O 1
ATOM 5116 N N . ARG B 1 227 ? -4.477 28.703 -0.598 1 83.75 227 ARG B N 1
ATOM 5117 C CA . ARG B 1 227 ? -4.387 29.797 -1.566 1 83.75 227 ARG B CA 1
ATOM 5118 C C . ARG B 1 227 ? -5.277 29.531 -2.775 1 83.75 227 ARG B C 1
ATOM 5120 O O . ARG B 1 227 ? -5.699 30.469 -3.459 1 83.75 227 ARG B O 1
ATOM 5127 N N . GLY B 1 228 ? -5.602 28.297 -2.986 1 77.31 228 GLY B N 1
ATOM 5128 C CA . GLY B 1 228 ? -6.445 27.938 -4.113 1 77.31 228 GLY B CA 1
ATOM 5129 C C . GLY B 1 228 ? -7.926 28.094 -3.822 1 77.31 228 GLY B C 1
ATOM 5130 O O . GLY B 1 228 ? -8.758 28 -4.73 1 77.31 228 GLY B O 1
ATOM 5131 N N . ILE B 1 229 ? -8.281 28.328 -2.549 1 78.06 229 ILE B N 1
ATOM 5132 C CA . ILE B 1 229 ? -9.688 28.484 -2.17 1 78.06 229 ILE B CA 1
ATOM 5133 C C . ILE B 1 229 ? -10.219 29.812 -2.689 1 78.06 229 ILE B C 1
ATOM 5135 O O . ILE B 1 229 ? -9.594 30.859 -2.494 1 78.06 229 ILE B O 1
ATOM 5139 N N . LYS B 1 230 ? -11.258 29.656 -3.447 1 72.62 230 LYS B N 1
ATOM 5140 C CA . LYS B 1 230 ? -11.922 30.875 -3.902 1 72.62 230 LYS B CA 1
ATOM 5141 C C . LYS B 1 230 ? -12.805 31.453 -2.803 1 72.62 230 LYS B C 1
ATOM 5143 O O . LYS B 1 230 ? -13.875 30.938 -2.512 1 72.62 230 LYS B O 1
ATOM 5148 N N . MET B 1 231 ? -12.43 32.5 -2.158 1 67.75 231 MET B N 1
ATOM 5149 C CA . MET B 1 231 ? -12.953 33.094 -0.928 1 67.75 231 MET B CA 1
ATOM 5150 C C . MET B 1 231 ? -14.312 33.719 -1.168 1 67.75 231 MET B C 1
ATOM 5152 O O . MET B 1 231 ? -15.102 33.875 -0.234 1 67.75 231 MET B O 1
ATOM 5156 N N . HIS B 1 232 ? -14.539 34 -2.363 1 65.69 232 HIS B N 1
ATOM 5157 C CA . HIS B 1 232 ? -15.781 34.688 -2.639 1 65.69 232 HIS B CA 1
ATOM 5158 C C . HIS B 1 232 ? -16.984 33.781 -2.422 1 65.69 232 HIS B C 1
ATOM 5160 O O . HIS B 1 232 ? -18.125 34.281 -2.289 1 65.69 232 HIS B O 1
ATOM 5166 N N . MET B 1 233 ? -16.75 32.562 -2.271 1 66.56 233 MET B N 1
ATOM 5167 C CA . MET B 1 233 ? -17.859 31.594 -2.16 1 66.56 233 MET B CA 1
ATOM 5168 C C . MET B 1 233 ? -18.266 31.422 -0.706 1 66.56 233 MET B C 1
ATOM 5170 O O . MET B 1 233 ? -19.297 30.797 -0.424 1 66.56 233 MET B O 1
ATOM 5174 N N . PHE B 1 234 ? -17.438 32.156 0.143 1 75.94 234 PHE B N 1
ATOM 5175 C CA . PHE B 1 234 ? -17.688 31.938 1.564 1 75.94 234 PHE B CA 1
ATOM 5176 C C . PHE B 1 234 ? -18.031 33.25 2.254 1 75.94 234 PHE B C 1
ATOM 5178 O O . PHE B 1 234 ? -17.797 34.312 1.698 1 75.94 234 PHE B O 1
ATOM 5185 N N . GLY B 1 235 ? -18.688 33.219 3.33 1 76.5 235 GLY B N 1
ATOM 5186 C CA . GLY B 1 235 ? -18.969 34.406 4.117 1 76.5 235 GLY B CA 1
ATOM 5187 C C . GLY B 1 235 ? -17.719 35.125 4.559 1 76.5 235 GLY B C 1
ATOM 5188 O O . GLY B 1 235 ? -16.625 34.562 4.551 1 76.5 235 GLY B O 1
ATOM 5189 N N . PRO B 1 236 ? -17.797 36.375 4.777 1 81.81 236 PRO B N 1
ATOM 5190 C CA . PRO B 1 236 ? -16.625 37.188 5.125 1 81.81 236 PRO B CA 1
ATOM 5191 C C . PRO B 1 236 ? -15.891 36.688 6.359 1 81.81 236 PRO B C 1
ATOM 5193 O O . PRO B 1 236 ? -14.664 36.75 6.43 1 81.81 236 PRO B O 1
ATOM 5196 N N . LEU B 1 237 ? -16.625 36.156 7.316 1 82.88 237 LEU B N 1
ATOM 5197 C CA . LEU B 1 237 ? -16 35.656 8.531 1 82.88 237 LEU B CA 1
ATOM 5198 C C . LEU B 1 237 ? -15.141 34.438 8.234 1 82.88 237 LEU B C 1
ATOM 5200 O O . LEU B 1 237 ? -14 34.344 8.688 1 82.88 237 LEU B O 1
ATOM 5204 N N . VAL B 1 238 ? -15.742 33.594 7.457 1 84.69 238 VAL B N 1
ATOM 5205 C CA . VAL B 1 238 ? -15.023 32.375 7.105 1 84.69 238 VAL B CA 1
ATOM 5206 C C . VAL B 1 238 ? -13.836 32.719 6.199 1 84.69 238 VAL B C 1
ATOM 5208 O O . VAL B 1 238 ? -12.758 32.156 6.332 1 84.69 238 VAL B O 1
ATOM 5211 N N . ALA B 1 239 ? -13.984 33.656 5.387 1 86.19 239 ALA B N 1
ATOM 5212 C CA . ALA B 1 239 ? -12.922 34.062 4.48 1 86.19 239 ALA B CA 1
ATOM 5213 C C . ALA B 1 239 ? -11.75 34.656 5.254 1 86.19 239 ALA B C 1
ATOM 5215 O O . ALA B 1 239 ? -10.586 34.406 4.93 1 86.19 239 ALA B O 1
ATOM 5216 N N . ARG B 1 240 ? -12.078 35.469 6.297 1 87.44 240 ARG B N 1
ATOM 5217 C CA . ARG B 1 240 ? -11.031 36.062 7.121 1 87.44 240 ARG B CA 1
ATOM 5218 C C . ARG B 1 240 ? -10.258 35 7.879 1 87.44 240 ARG B C 1
ATOM 5220 O O . ARG B 1 240 ? -9.039 35.094 8.023 1 87.44 240 ARG B O 1
ATOM 5227 N N . ARG B 1 241 ? -10.992 34.031 8.328 1 89 241 ARG B N 1
ATOM 5228 C CA . ARG B 1 241 ? -10.344 32.938 9.078 1 89 241 ARG B CA 1
ATOM 5229 C C . ARG B 1 241 ? -9.484 32.062 8.172 1 89 241 ARG B C 1
ATOM 5231 O O . ARG B 1 241 ? -8.445 31.562 8.586 1 89 241 ARG B O 1
ATOM 5238 N N . VAL B 1 242 ? -9.961 31.906 6.949 1 88.75 242 VAL B N 1
ATOM 5239 C CA . VAL B 1 242 ? -9.195 31.125 5.977 1 88.75 242 VAL B CA 1
ATOM 5240 C C . VAL B 1 242 ? -7.875 31.844 5.684 1 88.75 242 VAL B C 1
ATOM 5242 O O . VAL B 1 242 ? -6.82 31.203 5.621 1 88.75 242 VAL B O 1
ATOM 5245 N N . HIS B 1 243 ? -7.91 33.125 5.586 1 90.19 243 HIS B N 1
ATOM 5246 C CA . HIS B 1 243 ? -6.703 33.906 5.34 1 90.19 243 HIS B CA 1
ATOM 5247 C C . HIS B 1 243 ? -5.773 33.875 6.551 1 90.19 243 HIS B C 1
ATOM 5249 O O . HIS B 1 243 ? -4.555 33.812 6.402 1 90.19 243 HIS B O 1
ATOM 5255 N N . ALA B 1 244 ? -6.379 33.969 7.707 1 91.19 244 ALA B N 1
ATOM 5256 C CA . ALA B 1 244 ? -5.59 33.906 8.938 1 91.19 244 ALA B CA 1
ATOM 5257 C C . ALA B 1 244 ? -4.871 32.562 9.078 1 91.19 244 ALA B C 1
ATOM 5259 O O . ALA B 1 244 ? -3.721 32.531 9.516 1 91.19 244 ALA B O 1
ATOM 5260 N N . THR B 1 245 ? -5.598 31.531 8.742 1 91.69 245 THR B N 1
ATOM 5261 C CA . THR B 1 245 ? -4.996 30.203 8.828 1 91.69 245 THR B CA 1
ATOM 5262 C C . THR B 1 245 ? -3.883 30.047 7.797 1 91.69 245 THR B C 1
ATOM 5264 O O . THR B 1 245 ? -2.84 29.453 8.086 1 91.69 245 THR B O 1
ATOM 5267 N N . GLU B 1 246 ? -4.086 30.5 6.598 1 92.94 246 GLU B N 1
ATOM 5268 C CA . GLU B 1 246 ? -3.057 30.469 5.562 1 92.94 246 GLU B CA 1
ATOM 5269 C C . GLU B 1 246 ? -1.803 31.219 6.008 1 92.94 246 GLU B C 1
ATOM 5271 O O . GLU B 1 246 ? -0.684 30.75 5.797 1 92.94 246 GLU B O 1
ATOM 5276 N N . GLU B 1 247 ? -1.965 32.375 6.652 1 93.06 247 GLU B N 1
ATOM 5277 C CA . GLU B 1 247 ? -0.844 33.188 7.129 1 93.06 247 GLU B CA 1
ATOM 5278 C C . GLU B 1 247 ? -0.099 32.5 8.258 1 93.06 247 GLU B C 1
ATOM 5280 O O . GLU B 1 247 ? 1.131 32.562 8.328 1 93.06 247 GLU B O 1
ATOM 5285 N N . SER B 1 248 ? -0.868 31.891 9.133 1 93.81 248 SER B N 1
ATOM 5286 C CA . SER B 1 248 ? -0.237 31.172 10.227 1 93.81 248 SER B CA 1
ATOM 5287 C C . SER B 1 248 ? 0.59 30 9.711 1 93.81 248 SER B C 1
ATOM 5289 O O . SER B 1 248 ? 1.655 29.703 10.258 1 93.81 248 SER B O 1
ATOM 5291 N N . LEU B 1 249 ? 0.089 29.328 8.688 1 93.81 249 LEU B N 1
ATOM 5292 C CA . LEU B 1 249 ? 0.827 28.219 8.086 1 93.81 249 LEU B CA 1
ATOM 5293 C C . LEU B 1 249 ? 2.088 28.719 7.391 1 93.81 249 LEU B C 1
ATOM 5295 O O . LEU B 1 249 ? 3.131 28.062 7.434 1 93.81 249 LEU B O 1
ATOM 5299 N N . ALA B 1 250 ? 2.01 29.859 6.824 1 94.06 250 ALA B N 1
ATOM 5300 C CA . ALA B 1 250 ? 3.164 30.453 6.16 1 94.06 250 ALA B CA 1
ATOM 5301 C C . ALA B 1 250 ? 4.242 30.828 7.168 1 94.06 250 ALA B C 1
ATOM 5303 O O . ALA B 1 250 ? 5.438 30.672 6.902 1 94.06 250 ALA B O 1
ATOM 5304 N N . VAL B 1 251 ? 3.789 31.344 8.25 1 93.69 251 VAL B N 1
ATOM 5305 C CA . VAL B 1 251 ? 4.727 31.703 9.312 1 93.69 251 VAL B CA 1
ATOM 5306 C C . VAL B 1 251 ? 5.43 30.438 9.828 1 93.69 251 VAL B C 1
ATOM 5308 O O . VAL B 1 251 ? 6.633 30.469 10.094 1 93.69 251 VAL B O 1
ATOM 5311 N N . ALA B 1 252 ? 4.688 29.406 9.984 1 93.81 252 ALA B N 1
ATOM 5312 C CA . ALA B 1 252 ? 5.262 28.141 10.438 1 93.81 252 ALA B CA 1
ATOM 5313 C C . ALA B 1 252 ? 6.277 27.625 9.43 1 93.81 252 ALA B C 1
ATOM 5315 O O . ALA B 1 252 ? 7.332 27.109 9.805 1 93.81 252 ALA B O 1
ATOM 5316 N N . ARG B 1 253 ? 5.949 27.688 8.141 1 93.38 253 ARG B N 1
ATOM 5317 C CA . ARG B 1 253 ? 6.863 27.25 7.09 1 93.38 253 ARG B CA 1
ATOM 5318 C C . ARG B 1 253 ? 8.156 28.047 7.125 1 93.38 253 ARG B C 1
ATOM 5320 O O . ARG B 1 253 ? 9.25 27.484 7.004 1 93.38 253 ARG B O 1
ATOM 5327 N N . ASP B 1 254 ? 8.055 29.375 7.297 1 93.38 254 ASP B N 1
ATOM 5328 C CA . ASP B 1 254 ? 9.234 30.234 7.355 1 93.38 254 ASP B CA 1
ATOM 5329 C C . ASP B 1 254 ? 10.094 29.922 8.57 1 93.38 254 ASP B C 1
ATOM 5331 O O . ASP B 1 254 ? 11.328 29.922 8.484 1 93.38 254 ASP B O 1
ATOM 5335 N N . SER B 1 255 ? 9.445 29.656 9.656 1 93 255 SER B N 1
ATOM 5336 C CA . SER B 1 255 ? 10.172 29.266 10.859 1 93 255 SER B CA 1
ATOM 5337 C C . SER B 1 255 ? 10.914 27.953 10.641 1 93 255 SER B C 1
ATOM 5339 O O . SER B 1 255 ? 12.039 27.781 11.117 1 93 255 SER B O 1
ATOM 5341 N N . CYS B 1 256 ? 10.281 27.031 9.961 1 90.88 256 CYS B N 1
ATOM 5342 C CA . CYS B 1 256 ? 10.906 25.75 9.641 1 90.88 256 CYS B CA 1
ATOM 5343 C C . CYS B 1 256 ? 12.117 25.953 8.742 1 90.88 256 CYS B C 1
ATOM 5345 O O . CYS B 1 256 ? 13.156 25.312 8.945 1 90.88 256 CYS B O 1
ATOM 5347 N N . ASN B 1 257 ? 12.016 26.797 7.801 1 92.06 257 ASN B N 1
ATOM 5348 C CA . ASN B 1 257 ? 13.125 27.078 6.906 1 92.06 257 ASN B CA 1
ATOM 5349 C C . ASN B 1 257 ? 14.305 27.703 7.652 1 92.06 257 ASN B C 1
ATOM 5351 O O . ASN B 1 257 ? 15.461 27.391 7.371 1 92.06 257 ASN B O 1
ATOM 5355 N N . GLU B 1 258 ? 13.977 28.562 8.562 1 91.75 258 GLU B N 1
ATOM 5356 C CA . GLU B 1 258 ? 15.023 29.188 9.367 1 91.75 258 GLU B CA 1
ATOM 5357 C C . GLU B 1 258 ? 15.727 28.172 10.25 1 91.75 258 GLU B C 1
ATOM 5359 O O . GLU B 1 258 ? 16.938 28.234 10.438 1 91.75 258 GLU B O 1
ATOM 5364 N N . LEU B 1 259 ? 14.945 27.328 10.789 1 90.19 259 LEU B N 1
ATOM 5365 C CA . LEU B 1 259 ? 15.516 26.266 11.609 1 90.19 259 LEU B CA 1
ATOM 5366 C C . LEU B 1 259 ? 16.438 25.375 10.789 1 90.19 259 LEU B C 1
ATOM 5368 O O . LEU B 1 259 ? 17.547 25.031 11.234 1 90.19 259 LEU B O 1
ATOM 5372 N N . MET B 1 260 ? 16.016 25 9.617 1 88.25 260 MET B N 1
ATOM 5373 C CA . MET B 1 260 ? 16.828 24.156 8.734 1 88.25 260 MET B CA 1
ATOM 5374 C C . MET B 1 260 ? 18.125 24.859 8.359 1 88.25 260 MET B C 1
ATOM 5376 O O . MET B 1 260 ? 19.188 24.234 8.32 1 88.25 260 MET B O 1
ATOM 5380 N N . ALA B 1 261 ? 18.062 26.141 8.109 1 87.62 261 ALA B N 1
ATOM 5381 C CA . ALA B 1 261 ? 19.234 26.938 7.766 1 87.62 261 ALA B CA 1
ATOM 5382 C C . ALA B 1 261 ? 20.219 27 8.93 1 87.62 261 ALA B C 1
ATOM 5384 O O . ALA B 1 261 ? 21.438 26.922 8.734 1 87.62 261 ALA B O 1
ATOM 5385 N N . GLU B 1 262 ? 19.688 27.141 10.055 1 87 262 GLU B N 1
ATOM 5386 C CA . GLU B 1 262 ? 20.531 27.219 11.242 1 87 262 GLU B CA 1
ATOM 5387 C C . GLU B 1 262 ? 21.234 25.891 11.5 1 87 262 GLU B C 1
ATOM 5389 O O . GLU B 1 262 ? 22.391 25.859 11.906 1 87 262 GLU B O 1
ATOM 5394 N N . ILE B 1 263 ? 20.562 24.812 11.328 1 84.06 263 ILE B N 1
ATOM 5395 C CA . ILE B 1 263 ? 21.125 23.484 11.539 1 84.06 263 ILE B CA 1
ATOM 5396 C C . ILE B 1 263 ? 22.266 23.25 10.555 1 84.06 263 ILE B C 1
ATOM 5398 O O . ILE B 1 263 ? 23.312 22.719 10.922 1 84.06 263 ILE B O 1
ATOM 5402 N N . VAL B 1 264 ? 22.047 23.641 9.305 1 79.62 264 VAL B N 1
ATOM 5403 C CA . VAL B 1 264 ? 23.062 23.453 8.273 1 79.62 264 VAL B CA 1
ATOM 5404 C C . VAL B 1 264 ? 24.297 24.297 8.602 1 79.62 264 VAL B C 1
ATOM 5406 O O . VAL B 1 264 ? 25.422 23.844 8.406 1 79.62 264 VAL B O 1
ATOM 5409 N N . GLN B 1 265 ? 24.062 25.469 9.141 1 80.31 265 GLN B N 1
ATOM 5410 C CA . GLN B 1 265 ? 25.172 26.359 9.5 1 80.31 265 GLN B CA 1
ATOM 5411 C C . GLN B 1 265 ? 25.984 25.781 10.656 1 80.31 265 GLN B C 1
ATOM 5413 O O . GLN B 1 265 ? 27.219 25.812 10.633 1 80.31 265 GLN B O 1
ATOM 5418 N N . VAL B 1 266 ? 25.312 25.281 11.625 1 78.75 266 VAL B N 1
ATOM 5419 C CA . VAL B 1 266 ? 26 24.703 12.781 1 78.75 266 VAL B CA 1
ATOM 5420 C C . VAL B 1 266 ? 26.766 23.453 12.375 1 78.75 266 VAL B C 1
ATOM 5422 O O . VAL B 1 266 ? 27.844 23.188 12.883 1 78.75 266 VAL B O 1
ATOM 5425 N N . GLU B 1 267 ? 26.219 22.672 11.508 1 75.56 267 GLU B N 1
ATOM 5426 C CA . GLU B 1 267 ? 26.875 21.453 11.023 1 75.56 267 GLU B CA 1
ATOM 5427 C C . GLU B 1 267 ? 28.156 21.781 10.266 1 75.56 267 GLU B C 1
ATOM 5429 O O . GLU B 1 267 ? 29.156 21.062 10.383 1 75.56 267 GLU B O 1
ATOM 5434 N N . HIS B 1 268 ? 28.125 22.812 9.484 1 73.25 268 HIS B N 1
ATOM 5435 C CA . HIS B 1 268 ? 29.281 23.203 8.703 1 73.25 268 HIS B CA 1
ATOM 5436 C C . HIS B 1 268 ? 30.406 23.703 9.602 1 73.25 268 HIS B C 1
ATOM 5438 O O . HIS B 1 268 ? 31.594 23.516 9.297 1 73.25 268 HIS B O 1
ATOM 5444 N N . GLU B 1 269 ? 30 24.312 10.648 1 73.12 269 GLU B N 1
ATOM 5445 C CA . GLU B 1 269 ? 31 24.891 11.539 1 73.12 269 GLU B CA 1
ATOM 5446 C C . GLU B 1 269 ? 31.641 23.828 12.438 1 73.12 269 GLU B C 1
ATOM 5448 O O . GLU B 1 269 ? 32.812 23.922 12.766 1 73.12 269 GLU B O 1
ATOM 5453 N N . GLN B 1 270 ? 30.984 22.906 12.961 1 67.62 270 GLN B N 1
ATOM 5454 C CA . GLN B 1 270 ? 31.469 22.031 14.031 1 67.62 270 GLN B CA 1
ATOM 5455 C C . GLN B 1 270 ? 32.188 20.812 13.469 1 67.62 270 GLN B C 1
ATOM 5457 O O . GLN B 1 270 ? 33.031 20.234 14.133 1 67.62 270 GLN B O 1
ATOM 5462 N N . HIS B 1 271 ? 31.828 20.188 12.312 1 63.12 271 HIS B N 1
ATOM 5463 C CA . HIS B 1 271 ? 32.438 18.891 12.102 1 63.12 271 HIS B CA 1
ATOM 5464 C C . HIS B 1 271 ? 32.938 18.734 10.664 1 63.12 271 HIS B C 1
ATOM 5466 O O . HIS B 1 271 ? 32.125 18.75 9.727 1 63.12 271 HIS B O 1
ATOM 5472 N N . PRO B 1 272 ? 34.25 19.047 10.562 1 64.5 272 PRO B N 1
ATOM 5473 C CA . PRO B 1 272 ? 34.75 18.703 9.234 1 64.5 272 PRO B CA 1
ATOM 5474 C C . PRO B 1 272 ? 34.5 17.234 8.875 1 64.5 272 PRO B C 1
ATOM 5476 O O . PRO B 1 272 ? 34.688 16.344 9.711 1 64.5 272 PRO B O 1
ATOM 5479 N N . VAL B 1 273 ? 33.781 16.938 7.922 1 68.56 273 VAL B N 1
ATOM 5480 C CA . VAL B 1 273 ? 33.438 15.586 7.484 1 68.56 273 VAL B CA 1
ATOM 5481 C C . VAL B 1 273 ? 34.688 14.93 6.871 1 68.56 273 VAL B C 1
ATOM 5483 O O . VAL B 1 273 ? 35.281 15.461 5.93 1 68.56 273 VAL B O 1
ATOM 5486 N N . HIS B 1 274 ? 35.406 14.062 7.676 1 70.62 274 HIS B N 1
ATOM 5487 C CA . HIS B 1 274 ? 36.5 13.273 7.102 1 70.62 274 HIS B CA 1
ATOM 5488 C C . HIS B 1 274 ? 35.969 12 6.449 1 70.62 274 HIS B C 1
ATOM 5490 O O . HIS B 1 274 ? 35.312 11.188 7.109 1 70.62 274 HIS B O 1
ATOM 5496 N N . HIS B 1 275 ? 36.156 12.062 5.102 1 72.75 275 HIS B N 1
ATOM 5497 C CA . HIS B 1 275 ? 35.719 10.859 4.398 1 72.75 275 HIS B CA 1
ATOM 5498 C C . HIS B 1 275 ? 36.812 9.805 4.395 1 72.75 275 HIS B C 1
ATOM 5500 O O . HIS B 1 275 ? 37.969 10.102 4.078 1 72.75 275 HIS B O 1
ATOM 5506 N N . HIS B 1 276 ? 37 8.867 5.266 1 80.25 276 HIS B N 1
ATOM 5507 C CA . HIS B 1 276 ? 37.938 7.762 5.305 1 80.25 276 HIS B CA 1
ATOM 5508 C C . HIS B 1 276 ? 38.031 7.051 3.957 1 80.25 276 HIS B C 1
ATOM 5510 O O . HIS B 1 276 ? 37.719 5.867 3.855 1 80.25 276 HIS B O 1
ATOM 5516 N N . ASN B 1 277 ? 38.656 7.66 2.963 1 85.38 277 ASN B N 1
ATOM 5517 C CA . ASN B 1 277 ? 38.688 7.203 1.576 1 85.38 277 ASN B CA 1
ATOM 5518 C C . ASN B 1 277 ? 39.375 5.848 1.45 1 85.38 277 ASN B C 1
ATOM 5520 O O . ASN B 1 277 ? 38.906 4.973 0.721 1 85.38 277 ASN B O 1
ATOM 5524 N N . LEU B 1 278 ? 40.438 5.656 2.213 1 88.81 278 LEU B N 1
ATOM 5525 C CA . LEU B 1 278 ? 41.25 4.441 2.08 1 88.81 278 LEU B CA 1
ATOM 5526 C C . LEU B 1 278 ? 40.438 3.217 2.514 1 88.81 278 LEU B C 1
ATOM 5528 O O . LEU B 1 278 ? 40.531 2.152 1.903 1 88.81 278 LEU B O 1
ATOM 5532 N N . VAL B 1 279 ? 39.656 3.346 3.51 1 89.62 279 VAL B N 1
ATOM 5533 C CA . VAL B 1 279 ? 38.875 2.225 4.023 1 89.62 279 VAL B CA 1
ATOM 5534 C C . VAL B 1 279 ? 37.812 1.806 2.986 1 89.62 279 VAL B C 1
ATOM 5536 O O . VAL B 1 279 ? 37.594 0.612 2.756 1 89.62 279 VAL B O 1
ATOM 5539 N N . TRP B 1 280 ? 37.25 2.779 2.344 1 91.69 280 TRP B N 1
ATOM 5540 C CA . TRP B 1 280 ? 36.219 2.484 1.334 1 91.69 280 TRP B CA 1
ATOM 5541 C C . TRP B 1 280 ? 36.875 1.826 0.111 1 91.69 280 TRP B C 1
ATOM 5543 O O . TRP B 1 280 ? 36.344 0.846 -0.417 1 91.69 280 TRP B O 1
ATOM 5553 N N . ILE B 1 281 ? 38 2.264 -0.29 1 93.62 281 ILE B N 1
ATOM 5554 C CA . ILE B 1 281 ? 38.688 1.749 -1.474 1 93.62 281 ILE B CA 1
ATOM 5555 C C . ILE B 1 281 ? 39.156 0.327 -1.211 1 93.62 281 ILE B C 1
ATOM 5557 O O . ILE B 1 281 ? 38.969 -0.571 -2.029 1 93.62 281 ILE B O 1
ATOM 5561 N N . MET B 1 282 ? 39.75 0.074 -0.086 1 94.94 282 MET B N 1
ATOM 5562 C CA . MET B 1 282 ? 40.312 -1.242 0.235 1 94.94 282 MET B CA 1
ATOM 5563 C C . MET B 1 282 ? 39.188 -2.275 0.367 1 94.94 282 MET B C 1
ATOM 5565 O O . MET B 1 282 ? 39.344 -3.408 -0.093 1 94.94 282 MET B O 1
ATOM 5569 N N . THR B 1 283 ? 38.125 -1.849 1.005 1 95.06 283 THR B N 1
ATOM 5570 C CA . THR B 1 283 ? 37 -2.773 1.165 1 95.06 283 THR B CA 1
ATOM 5571 C C . THR B 1 283 ? 36.406 -3.131 -0.189 1 95.06 283 THR B C 1
ATOM 5573 O O . THR B 1 283 ? 36.094 -4.293 -0.447 1 95.06 283 THR B O 1
ATOM 5576 N N . ALA B 1 284 ? 36.219 -2.148 -1.047 1 95.88 284 ALA B N 1
ATOM 5577 C CA . ALA B 1 284 ? 35.656 -2.385 -2.373 1 95.88 284 ALA B CA 1
ATOM 5578 C C . ALA B 1 284 ? 36.562 -3.295 -3.199 1 95.88 284 ALA B C 1
ATOM 5580 O O . ALA B 1 284 ? 36.094 -4.207 -3.875 1 95.88 284 ALA B O 1
ATOM 5581 N N . LEU B 1 285 ? 37.844 -3.057 -3.131 1 95.44 285 LEU B N 1
ATOM 5582 C CA . LEU B 1 285 ? 38.812 -3.855 -3.889 1 95.44 285 LEU B CA 1
ATOM 5583 C C . LEU B 1 285 ? 38.844 -5.293 -3.377 1 95.44 285 LEU B C 1
ATOM 5585 O O . LEU B 1 285 ? 38.906 -6.234 -4.168 1 95.44 285 LEU B O 1
ATOM 5589 N N . LEU B 1 286 ? 38.812 -5.426 -2.076 1 96.25 286 LEU B N 1
ATOM 5590 C CA . LEU B 1 286 ? 38.812 -6.754 -1.476 1 96.25 286 LEU B CA 1
ATOM 5591 C C . LEU B 1 286 ? 37.562 -7.547 -1.872 1 96.25 286 LEU B C 1
ATOM 5593 O O . LEU B 1 286 ? 37.656 -8.727 -2.217 1 96.25 286 LEU B O 1
ATOM 5597 N N . LEU B 1 287 ? 36.438 -6.891 -1.83 1 95.94 287 LEU B N 1
ATOM 5598 C CA . LEU B 1 287 ? 35.188 -7.562 -2.209 1 95.94 287 LEU B CA 1
ATOM 5599 C C . LEU B 1 287 ? 35.188 -7.91 -3.695 1 95.94 287 LEU B C 1
ATOM 5601 O O . LEU B 1 287 ? 34.719 -8.984 -4.086 1 95.94 287 LEU B O 1
ATOM 5605 N N . THR B 1 288 ? 35.719 -7 -4.531 1 96 288 THR B N 1
ATOM 5606 C CA . THR B 1 288 ? 35.781 -7.254 -5.965 1 96 288 THR B CA 1
ATOM 5607 C C . THR B 1 288 ? 36.688 -8.461 -6.258 1 96 288 THR B C 1
ATOM 5609 O O . THR B 1 288 ? 36.281 -9.344 -7.02 1 96 288 THR B O 1
ATOM 5612 N N . ALA B 1 289 ? 37.781 -8.5 -5.598 1 95.5 289 ALA B N 1
ATOM 5613 C CA . ALA B 1 289 ? 38.688 -9.625 -5.793 1 95.5 289 ALA B CA 1
ATOM 5614 C C . ALA B 1 289 ? 38.062 -10.93 -5.309 1 95.5 289 ALA B C 1
ATOM 5616 O O . ALA B 1 289 ? 38.156 -11.961 -5.984 1 95.5 289 ALA B O 1
ATOM 5617 N N . LEU B 1 290 ? 37.438 -10.852 -4.242 1 94.44 290 LEU B N 1
ATOM 5618 C CA . LEU B 1 290 ? 36.844 -12.031 -3.637 1 94.44 290 LEU B CA 1
ATOM 5619 C C . LEU B 1 290 ? 35.781 -12.625 -4.547 1 94.44 290 LEU B C 1
ATOM 5621 O O . LEU B 1 290 ? 35.812 -13.82 -4.859 1 94.44 290 LEU B O 1
ATOM 5625 N N . PHE B 1 291 ? 34.844 -11.844 -5.02 1 93.88 291 PHE B N 1
ATOM 5626 C CA . PHE B 1 291 ? 33.688 -12.359 -5.773 1 93.88 291 PHE B CA 1
ATOM 5627 C C . PHE B 1 291 ? 34.125 -12.758 -7.184 1 93.88 291 PHE B C 1
ATOM 5629 O O . PHE B 1 291 ? 33.594 -13.711 -7.75 1 93.88 291 PHE B O 1
ATOM 5636 N N . TRP B 1 292 ? 35.094 -12.078 -7.766 1 93.62 292 TRP B N 1
ATOM 5637 C CA . TRP B 1 292 ? 35.594 -12.445 -9.094 1 93.62 292 TRP B CA 1
ATOM 5638 C C . TRP B 1 292 ? 36.344 -13.766 -9.055 1 93.62 292 TRP B C 1
ATOM 5640 O O . TRP B 1 292 ? 36.25 -14.578 -9.977 1 93.62 292 TRP B O 1
ATOM 5650 N N . VAL B 1 293 ? 37.031 -14.031 -7.965 1 93.38 293 VAL B N 1
ATOM 5651 C CA . VAL B 1 293 ? 37.719 -15.297 -7.809 1 93.38 293 VAL B CA 1
ATOM 5652 C C . VAL B 1 293 ? 36.719 -16.422 -7.555 1 93.38 293 VAL B C 1
ATOM 5654 O O . VAL B 1 293 ? 36.844 -17.5 -8.133 1 93.38 293 VAL B O 1
ATOM 5657 N N . LEU B 1 294 ? 35.75 -16.141 -6.766 1 91.81 294 LEU B N 1
ATOM 5658 C CA . LEU B 1 294 ? 34.781 -17.141 -6.422 1 91.81 294 LEU B CA 1
ATOM 5659 C C . LEU B 1 294 ? 33.938 -17.531 -7.645 1 91.81 294 LEU B C 1
ATOM 5661 O O . LEU B 1 294 ? 33.531 -18.688 -7.77 1 91.81 294 LEU B O 1
ATOM 5665 N N . ALA B 1 295 ? 33.719 -16.578 -8.547 1 90.94 295 ALA B N 1
ATOM 5666 C CA . ALA B 1 295 ? 32.875 -16.828 -9.727 1 90.94 295 ALA B CA 1
ATOM 5667 C C . ALA B 1 295 ? 33.562 -17.812 -10.68 1 90.94 295 ALA B C 1
ATOM 5669 O O . ALA B 1 295 ? 32.906 -18.516 -11.445 1 90.94 295 ALA B O 1
ATOM 5670 N N . PHE B 1 296 ? 34.938 -17.938 -10.594 1 89.44 296 PHE B N 1
ATOM 5671 C CA . PHE B 1 296 ? 35.688 -18.781 -11.531 1 89.44 296 PHE B CA 1
ATOM 5672 C C . PHE B 1 296 ? 36.406 -19.891 -10.805 1 89.44 296 PHE B C 1
ATOM 5674 O O . PHE B 1 296 ? 37.375 -20.469 -11.328 1 89.44 296 PHE B O 1
ATOM 5681 N N . CYS B 1 297 ? 36 -20.25 -9.547 1 86.88 297 CYS B N 1
ATOM 5682 C CA . CYS B 1 297 ? 36.656 -21.266 -8.734 1 86.88 297 CYS B CA 1
ATOM 5683 C C . CYS B 1 297 ? 36.125 -22.656 -9.047 1 86.88 297 CYS B C 1
ATOM 5685 O O . CYS B 1 297 ? 36.344 -23.594 -8.289 1 86.88 297 CYS B O 1
ATOM 5687 N N . GLY B 1 298 ? 35.406 -22.875 -10.117 1 81.75 298 GLY B N 1
ATOM 5688 C CA . GLY B 1 298 ? 35.031 -24.203 -10.562 1 81.75 298 GLY B CA 1
ATOM 5689 C C . GLY B 1 298 ? 33.719 -24.688 -10.016 1 81.75 298 GLY B C 1
ATOM 5690 O O . GLY B 1 298 ? 33.5 -25.891 -9.812 1 81.75 298 GLY B O 1
ATOM 5691 N N . PHE B 1 299 ? 32.812 -23.859 -9.578 1 84.75 299 PHE B N 1
ATOM 5692 C CA . PHE B 1 299 ? 31.469 -24.266 -9.195 1 84.75 299 PHE B CA 1
ATOM 5693 C C . PHE B 1 299 ? 30.656 -24.688 -10.422 1 84.75 299 PHE B C 1
ATOM 5695 O O . PHE B 1 299 ? 31.109 -24.516 -11.555 1 84.75 299 PHE B O 1
ATOM 5702 N N . ASP B 1 300 ? 29.531 -25.344 -10.117 1 87.75 300 ASP B N 1
ATOM 5703 C CA . ASP B 1 300 ? 28.625 -25.719 -11.203 1 87.75 300 ASP B CA 1
ATOM 5704 C C . ASP B 1 300 ? 28.156 -24.469 -11.969 1 87.75 300 ASP B C 1
ATOM 5706 O O . ASP B 1 300 ? 28.328 -23.344 -11.5 1 87.75 300 ASP B O 1
ATOM 5710 N N . ASN B 1 301 ? 27.656 -24.672 -13.047 1 85.06 301 ASN B N 1
ATOM 5711 C CA . ASN B 1 301 ? 27.281 -23.594 -13.961 1 85.06 301 ASN B CA 1
ATOM 5712 C C . ASN B 1 301 ? 26.312 -22.625 -13.312 1 85.06 301 ASN B C 1
ATOM 5714 O O . ASN B 1 301 ? 26.5 -21.406 -13.398 1 85.06 301 ASN B O 1
ATOM 5718 N N . TYR B 1 302 ? 25.297 -23.141 -12.633 1 86.5 302 TYR B N 1
ATOM 5719 C CA . TYR B 1 302 ? 24.266 -22.266 -12.094 1 86.5 302 TYR B CA 1
ATOM 5720 C C . TYR B 1 302 ? 24.781 -21.438 -10.93 1 86.5 302 TYR B C 1
ATOM 5722 O O . TYR B 1 302 ? 24.672 -20.219 -10.938 1 86.5 302 TYR B O 1
ATOM 5730 N N . PRO B 1 303 ? 25.438 -22.031 -9.953 1 87.94 303 PRO B N 1
ATOM 5731 C CA . PRO B 1 303 ? 26 -21.219 -8.883 1 87.94 303 PRO B CA 1
ATOM 5732 C C . PRO B 1 303 ? 27.031 -20.219 -9.398 1 87.94 303 PRO B C 1
ATOM 5734 O O . PRO B 1 303 ? 27.109 -19.094 -8.898 1 87.94 303 PRO B O 1
ATOM 5737 N N . SER B 1 304 ? 27.766 -20.656 -10.398 1 88.88 304 SER B N 1
ATOM 5738 C CA . SER B 1 304 ? 28.734 -19.734 -10.984 1 88.88 304 SER B CA 1
ATOM 5739 C C . SER B 1 304 ? 28.047 -18.578 -11.688 1 88.88 304 SER B C 1
ATOM 5741 O O . SER B 1 304 ? 28.547 -17.438 -11.656 1 88.88 304 SER B O 1
ATOM 5743 N N . SER B 1 305 ? 26.969 -18.844 -12.297 1 92.44 305 SER B N 1
ATOM 5744 C CA . SER B 1 305 ? 26.188 -17.812 -12.961 1 92.44 305 SER B CA 1
ATOM 5745 C C . SER B 1 305 ? 25.703 -16.766 -11.961 1 92.44 305 SER B C 1
ATOM 5747 O O . SER B 1 305 ? 25.75 -15.562 -12.234 1 92.44 305 SER B O 1
ATOM 5749 N N . ARG B 1 306 ? 25.297 -17.203 -10.773 1 92.88 306 ARG B N 1
ATOM 5750 C CA . ARG B 1 306 ? 24.797 -16.297 -9.742 1 92.88 306 ARG B CA 1
ATOM 5751 C C . ARG B 1 306 ? 25.953 -15.492 -9.125 1 92.88 306 ARG B C 1
ATOM 5753 O O . ARG B 1 306 ? 25.781 -14.32 -8.781 1 92.88 306 ARG B O 1
ATOM 5760 N N . LEU B 1 307 ? 27.062 -16.156 -9.016 1 93.81 307 LEU B N 1
ATOM 5761 C CA . LEU B 1 307 ? 28.234 -15.438 -8.531 1 93.81 307 LEU B CA 1
ATOM 5762 C C . LEU B 1 307 ? 28.703 -14.414 -9.562 1 93.81 307 LEU B C 1
ATOM 5764 O O . LEU B 1 307 ? 29.188 -13.336 -9.203 1 93.81 307 LEU B O 1
ATOM 5768 N N . LEU B 1 308 ? 28.594 -14.711 -10.828 1 94.69 308 LEU B N 1
ATOM 5769 C CA . LEU B 1 308 ? 28.938 -13.766 -11.891 1 94.69 308 LEU B CA 1
ATOM 5770 C C . LEU B 1 308 ? 27.984 -12.578 -11.883 1 94.69 308 LEU B C 1
ATOM 5772 O O . LEU B 1 308 ? 28.375 -11.453 -12.211 1 94.69 308 LEU B O 1
ATOM 5776 N N . ALA B 1 309 ? 26.734 -12.828 -11.555 1 96.31 309 ALA B N 1
ATOM 5777 C CA . ALA B 1 309 ? 25.766 -11.742 -11.391 1 96.31 309 ALA B CA 1
ATOM 5778 C C . ALA B 1 309 ? 26.25 -10.727 -10.359 1 96.31 309 ALA B C 1
ATOM 5780 O O . ALA B 1 309 ? 26.109 -9.516 -10.555 1 96.31 309 ALA B O 1
ATOM 5781 N N . LEU B 1 310 ? 26.844 -11.219 -9.289 1 96.56 310 LEU B N 1
ATOM 5782 C CA . LEU B 1 310 ? 27.391 -10.352 -8.266 1 96.56 310 LEU B CA 1
ATOM 5783 C C . LEU B 1 310 ? 28.531 -9.5 -8.828 1 96.56 310 LEU B C 1
ATOM 5785 O O . LEU B 1 310 ? 28.688 -8.344 -8.438 1 96.56 310 LEU B O 1
ATOM 5789 N N . CYS B 1 311 ? 29.25 -10.07 -9.758 1 96.12 311 CYS B N 1
ATOM 5790 C CA . CYS B 1 311 ? 30.422 -9.391 -10.312 1 96.12 311 CYS B CA 1
ATOM 5791 C C . CYS B 1 311 ? 29.984 -8.266 -11.242 1 96.12 311 CYS B C 1
ATOM 5793 O O . CYS B 1 311 ? 30.656 -7.227 -11.312 1 96.12 311 CYS B O 1
ATOM 5795 N N . PHE B 1 312 ? 28.938 -8.406 -11.922 1 97.19 312 PHE B N 1
ATOM 5796 C CA . PHE B 1 312 ? 28.516 -7.414 -12.906 1 97.19 312 PHE B CA 1
ATOM 5797 C C . PHE B 1 312 ? 27.562 -6.395 -12.273 1 97.19 312 PHE B C 1
ATOM 5799 O O . PHE B 1 312 ? 27.297 -5.352 -12.867 1 97.19 312 PHE B O 1
ATOM 5806 N N . GLY B 1 313 ? 27.062 -6.652 -11.086 1 97.19 313 GLY B N 1
ATOM 5807 C CA . GLY B 1 313 ? 26.141 -5.766 -10.391 1 97.19 313 GLY B CA 1
ATOM 5808 C C . GLY B 1 313 ? 26.703 -4.367 -10.203 1 97.19 313 GLY B C 1
ATOM 5809 O O . GLY B 1 313 ? 26.047 -3.383 -10.562 1 97.19 313 GLY B O 1
ATOM 5810 N N . PRO B 1 314 ? 27.922 -4.277 -9.742 1 97.62 314 PRO B N 1
ATOM 5811 C CA . PRO B 1 314 ? 28.5 -2.961 -9.484 1 97.62 314 PRO B CA 1
ATOM 5812 C C . PRO B 1 314 ? 28.609 -2.107 -10.75 1 97.62 314 PRO B C 1
ATOM 5814 O O . PRO B 1 314 ? 28.5 -0.88 -10.68 1 97.62 314 PRO B O 1
ATOM 5817 N N . ILE B 1 315 ? 28.781 -2.697 -11.914 1 97.12 315 ILE B N 1
ATOM 5818 C CA . ILE B 1 315 ? 28.875 -1.946 -13.164 1 97.12 315 ILE B CA 1
ATOM 5819 C C . ILE B 1 315 ? 27.547 -1.271 -13.461 1 97.12 315 ILE B C 1
ATOM 5821 O O . ILE B 1 315 ? 27.5 -0.086 -13.797 1 97.12 315 ILE B O 1
ATOM 5825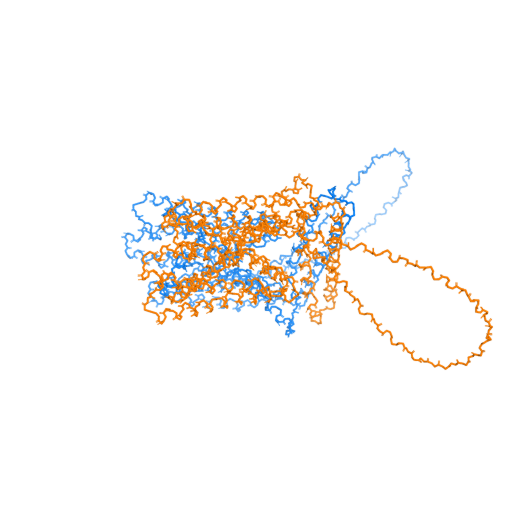 N N . GLY B 1 316 ? 26.484 -1.992 -13.344 1 97.62 316 GLY B N 1
ATOM 5826 C CA . GLY B 1 316 ? 25.172 -1.412 -13.531 1 97.62 316 GLY B CA 1
ATOM 5827 C C . GLY B 1 316 ? 24.844 -0.351 -12.5 1 97.62 316 GLY B C 1
ATOM 5828 O O . GLY B 1 316 ? 24.25 0.678 -12.828 1 97.62 316 GLY B O 1
ATOM 5829 N N . ALA B 1 317 ? 25.219 -0.608 -11.281 1 97.81 317 ALA B N 1
ATOM 5830 C CA . ALA B 1 317 ? 24.938 0.318 -10.188 1 97.81 317 ALA B CA 1
ATOM 5831 C C . ALA B 1 317 ? 25.688 1.639 -10.383 1 97.81 317 ALA B C 1
ATOM 5833 O O . ALA B 1 317 ? 25.125 2.711 -10.125 1 97.81 317 ALA B O 1
ATOM 5834 N N . LEU B 1 318 ? 26.953 1.528 -10.805 1 97.38 318 LEU B N 1
ATOM 5835 C CA . LEU B 1 318 ? 27.75 2.727 -11.008 1 97.38 318 LEU B CA 1
ATOM 5836 C C . LEU B 1 318 ? 27.203 3.562 -12.156 1 97.38 318 LEU B C 1
ATOM 5838 O O . LEU B 1 318 ? 27.172 4.793 -12.078 1 97.38 318 LEU B O 1
ATOM 5842 N N . LEU B 1 319 ? 26.797 2.885 -13.188 1 97.06 319 LEU B N 1
ATOM 5843 C CA . LEU B 1 319 ? 26.188 3.609 -14.297 1 97.06 319 LEU B CA 1
ATOM 5844 C C . LEU B 1 319 ? 24.891 4.293 -13.859 1 97.06 319 LEU B C 1
ATOM 5846 O O . LEU B 1 319 ? 24.641 5.449 -14.219 1 97.06 319 LEU B O 1
ATOM 5850 N N . ARG B 1 320 ? 24.094 3.637 -13.117 1 96.19 320 ARG B N 1
ATOM 5851 C CA . ARG B 1 320 ? 22.844 4.203 -12.594 1 96.19 320 ARG B CA 1
ATOM 5852 C C . ARG B 1 320 ? 23.125 5.391 -11.68 1 96.19 320 ARG B C 1
ATOM 5854 O O . ARG B 1 320 ? 22.438 6.406 -11.742 1 96.19 320 ARG B O 1
ATOM 5861 N N . TRP B 1 321 ? 24.141 5.215 -10.867 1 95.5 321 TRP B N 1
ATOM 5862 C CA . TRP B 1 321 ? 24.531 6.301 -9.984 1 95.5 321 TRP B CA 1
ATOM 5863 C C . TRP B 1 321 ? 24.984 7.52 -10.781 1 95.5 321 TRP B C 1
ATOM 5865 O O . TRP B 1 321 ? 24.578 8.648 -10.484 1 95.5 321 TRP B O 1
ATOM 5875 N N . TYR B 1 322 ? 25.797 7.258 -11.766 1 94.75 322 TYR B N 1
ATOM 5876 C CA . TYR B 1 322 ? 26.281 8.336 -12.617 1 94.75 322 TYR B CA 1
ATOM 5877 C C . TYR B 1 322 ? 25.125 9.062 -13.297 1 94.75 322 TYR B C 1
ATOM 5879 O O . TYR B 1 322 ? 25.094 10.297 -13.328 1 94.75 322 TYR B O 1
ATOM 5887 N N . LEU B 1 323 ? 24.203 8.375 -13.82 1 94.38 323 LEU B N 1
ATOM 5888 C CA . LEU B 1 323 ? 23.047 8.953 -14.5 1 94.38 323 LEU B CA 1
ATOM 5889 C C . LEU B 1 323 ? 22.156 9.703 -13.516 1 94.38 323 LEU B C 1
ATOM 5891 O O . LEU B 1 323 ? 21.578 10.727 -13.859 1 94.38 323 LEU B O 1
ATOM 5895 N N . SER B 1 324 ? 22.047 9.242 -12.289 1 92.62 324 SER B N 1
ATOM 5896 C CA . SER B 1 324 ? 21.172 9.828 -11.289 1 92.62 324 SER B CA 1
ATOM 5897 C C . SER B 1 324 ? 21.656 11.219 -10.883 1 92.62 324 SER B C 1
ATOM 5899 O O . SER B 1 324 ? 20.875 12.023 -10.359 1 92.62 324 SER B O 1
ATOM 5901 N N . LEU B 1 325 ? 22.953 11.453 -11.078 1 90.25 325 LEU B N 1
ATOM 5902 C CA . LEU B 1 325 ? 23.5 12.773 -10.766 1 90.25 325 LEU B CA 1
ATOM 5903 C C . LEU B 1 325 ? 22.844 13.852 -11.625 1 90.25 325 LEU B C 1
ATOM 5905 O O . LEU B 1 325 ? 22.75 15.008 -11.211 1 90.25 325 LEU B O 1
ATOM 5909 N N . TYR B 1 326 ? 22.312 13.461 -12.711 1 90.31 326 TYR B N 1
ATOM 5910 C CA . TYR B 1 326 ? 21.688 14.414 -13.633 1 90.31 326 TYR B CA 1
ATOM 5911 C C . TYR B 1 326 ? 20.234 14.648 -13.273 1 90.31 326 TYR B C 1
ATOM 5913 O O . TYR B 1 326 ? 19.578 15.523 -13.844 1 90.31 326 TYR B O 1
ATOM 5921 N N . ASN B 1 327 ? 19.688 13.961 -12.367 1 89.38 327 ASN B N 1
ATOM 5922 C CA . ASN B 1 327 ? 18.297 14.156 -11.922 1 89.38 327 ASN B CA 1
ATOM 5923 C C . ASN B 1 327 ? 18.156 15.414 -11.07 1 89.38 327 ASN B C 1
ATOM 5925 O O . ASN B 1 327 ? 17.047 15.82 -10.742 1 89.38 327 ASN B O 1
ATOM 5929 N N . SER B 1 328 ? 19.25 16.062 -10.688 1 83.88 328 SER B N 1
ATOM 5930 C CA . SER B 1 328 ? 19.203 17.297 -9.906 1 83.88 328 SER B CA 1
ATOM 5931 C C . SER B 1 328 ? 18.828 18.484 -10.773 1 83.88 328 SER B C 1
ATOM 5933 O O . SER B 1 328 ? 18.469 19.547 -10.25 1 83.88 328 SER B O 1
ATOM 5935 N N . GLU B 1 329 ? 18.797 18.297 -12.008 1 85.25 329 GLU B N 1
ATOM 5936 C CA . GLU B 1 329 ? 18.406 19.359 -12.914 1 85.25 329 GLU B CA 1
ATOM 5937 C C . GLU B 1 329 ? 16.922 19.719 -12.734 1 85.25 329 GLU B C 1
ATOM 5939 O O . GLU B 1 329 ? 16.109 18.859 -12.406 1 85.25 329 GLU B O 1
ATOM 5944 N N . PRO B 1 330 ? 16.594 20.922 -12.93 1 83.19 330 PRO B N 1
ATOM 5945 C CA . PRO B 1 330 ? 15.227 21.406 -12.672 1 83.19 330 PRO B CA 1
ATOM 5946 C C . PRO B 1 330 ? 14.172 20.672 -13.5 1 83.19 330 PRO B C 1
ATOM 5948 O O . PRO B 1 330 ? 13.07 20.422 -13.016 1 83.19 330 PRO B O 1
ATOM 5951 N N . ILE B 1 331 ? 14.547 20.328 -14.719 1 82.12 331 ILE B N 1
ATOM 5952 C CA . ILE B 1 331 ? 13.594 19.641 -15.586 1 82.12 331 ILE B CA 1
ATOM 5953 C C . ILE B 1 331 ? 13.281 18.266 -15.016 1 82.12 331 ILE B C 1
ATOM 5955 O O . ILE B 1 331 ? 12.172 17.75 -15.18 1 82.12 331 ILE B O 1
ATOM 5959 N N . CYS B 1 332 ? 14.156 17.766 -14.25 1 86.19 332 CYS B N 1
ATOM 5960 C CA . CYS B 1 332 ? 14.039 16.406 -13.742 1 86.19 332 CYS B CA 1
ATOM 5961 C C . CYS B 1 332 ? 13.344 16.391 -12.383 1 86.19 332 CYS B C 1
ATOM 5963 O O . CYS B 1 332 ? 13.086 15.312 -11.836 1 86.19 332 CYS B O 1
ATOM 5965 N N . LYS B 1 333 ? 12.961 17.516 -11.953 1 86 333 LYS B N 1
ATOM 5966 C CA . LYS B 1 333 ? 12.297 17.578 -10.656 1 86 333 LYS B CA 1
ATOM 5967 C C . LYS B 1 333 ? 10.844 17.141 -10.766 1 86 333 LYS B C 1
ATOM 5969 O O . LYS B 1 333 ? 10.258 16.656 -9.789 1 86 333 LYS B O 1
ATOM 5974 N N . ARG B 1 334 ? 10.266 17.25 -11.961 1 89.25 334 ARG B N 1
ATOM 5975 C CA . ARG B 1 334 ? 8.875 16.859 -12.18 1 89.25 334 ARG B CA 1
ATOM 5976 C C . ARG B 1 334 ? 8.789 15.43 -12.734 1 89.25 334 ARG B C 1
ATOM 5978 O O . ARG B 1 334 ? 7.758 14.773 -12.602 1 89.25 334 ARG B O 1
ATOM 5985 N N . PHE B 1 335 ? 9.859 15.078 -13.398 1 94.69 335 PHE B N 1
ATOM 5986 C CA . PHE B 1 335 ? 9.945 13.758 -14.023 1 94.69 335 PHE B CA 1
ATOM 5987 C C . PHE B 1 335 ? 11.391 13.266 -14.031 1 94.69 335 PHE B C 1
ATOM 5989 O O . PHE B 1 335 ? 12.164 13.625 -14.922 1 94.69 335 PHE B O 1
ATOM 5996 N N . PRO B 1 336 ? 11.719 12.461 -13.086 1 94.94 336 PRO B N 1
ATOM 5997 C CA . PRO B 1 336 ? 13.094 11.969 -13.047 1 94.94 336 PRO B CA 1
ATOM 5998 C C . PRO B 1 336 ? 13.453 11.117 -14.258 1 94.94 336 PRO B C 1
ATOM 6000 O O . PRO B 1 336 ? 13.383 9.883 -14.195 1 94.94 336 PRO B O 1
ATOM 6003 N N . PHE B 1 337 ? 13.977 11.656 -15.258 1 94.44 337 PHE B N 1
ATOM 6004 C CA . PHE B 1 337 ? 14.266 11.047 -16.547 1 94.44 337 PHE B CA 1
ATOM 6005 C C . PHE B 1 337 ? 15.383 10.023 -16.422 1 94.44 337 PHE B C 1
ATOM 6007 O O . PHE B 1 337 ? 15.391 9.008 -17.125 1 94.44 337 PHE B O 1
ATOM 6014 N N . PHE B 1 338 ? 16.297 10.289 -15.531 1 94.25 338 PHE B N 1
ATOM 6015 C CA . PHE B 1 338 ? 17.5 9.461 -15.492 1 94.25 338 PHE B CA 1
ATOM 6016 C C . PHE B 1 338 ? 17.312 8.273 -14.562 1 94.25 338 PHE B C 1
ATOM 6018 O O . PHE B 1 338 ? 18.266 7.555 -14.266 1 94.25 338 PHE B O 1
ATOM 6025 N N . THR B 1 339 ? 16.219 8.109 -14.047 1 95.12 339 THR B N 1
ATOM 6026 C CA . THR B 1 339 ? 15.766 6.852 -13.469 1 95.12 339 THR B CA 1
ATOM 6027 C C . THR B 1 339 ? 14.82 6.129 -14.422 1 95.12 339 THR B C 1
ATOM 6029 O O . THR B 1 339 ? 14.875 4.906 -14.562 1 95.12 339 THR B O 1
ATOM 6032 N N . PHE B 1 340 ? 14.039 6.879 -15.117 1 96.94 340 PHE B N 1
ATOM 6033 C CA . PHE B 1 340 ? 13.062 6.371 -16.062 1 96.94 340 PHE B CA 1
ATOM 6034 C C . PHE B 1 340 ? 13.742 5.688 -17.25 1 96.94 340 PHE B C 1
ATOM 6036 O O . PHE B 1 340 ? 13.398 4.562 -17.609 1 96.94 340 PHE B O 1
ATOM 6043 N N . ILE B 1 341 ? 14.734 6.332 -17.797 1 96.69 341 ILE B N 1
ATOM 6044 C CA . ILE B 1 341 ? 15.383 5.871 -19.016 1 96.69 341 ILE B CA 1
ATOM 6045 C C . ILE B 1 341 ? 16.109 4.559 -18.75 1 96.69 341 ILE B C 1
ATOM 6047 O O . ILE B 1 341 ? 15.938 3.584 -19.484 1 96.69 341 ILE B O 1
ATOM 6051 N N . PRO B 1 342 ? 16.922 4.496 -17.719 1 97.69 342 PRO B N 1
ATOM 6052 C CA . PRO B 1 342 ? 17.594 3.219 -17.453 1 97.69 342 PRO B CA 1
ATOM 6053 C C . PRO B 1 342 ? 16.609 2.092 -17.141 1 97.69 342 PRO B C 1
ATOM 6055 O O . PRO B 1 342 ? 16.844 0.937 -17.5 1 97.69 342 PRO B O 1
ATOM 6058 N N . ASN B 1 343 ? 15.523 2.32 -16.516 1 97.94 343 ASN B N 1
ATOM 6059 C CA . ASN B 1 343 ? 14.516 1.298 -16.25 1 97.94 343 ASN B CA 1
ATOM 6060 C C . ASN B 1 343 ? 13.891 0.773 -17.531 1 97.94 343 ASN B C 1
ATOM 6062 O O . ASN B 1 343 ? 13.766 -0.438 -17.719 1 97.94 343 ASN B O 1
ATOM 6066 N N . VAL B 1 344 ? 13.562 1.647 -18.406 1 98.06 344 VAL B N 1
ATOM 6067 C CA . VAL B 1 344 ? 12.953 1.258 -19.672 1 98.06 344 VAL B CA 1
ATOM 6068 C C . VAL B 1 344 ? 13.977 0.538 -20.547 1 98.06 344 VAL B C 1
ATOM 6070 O O . VAL B 1 344 ? 13.68 -0.51 -21.125 1 98.06 344 VAL B O 1
ATOM 6073 N N . ALA B 1 345 ? 15.188 1.122 -20.578 1 98.19 345 ALA B N 1
ATOM 6074 C CA . ALA B 1 345 ? 16.25 0.523 -21.391 1 98.19 345 ALA B CA 1
ATOM 6075 C C . ALA B 1 345 ? 16.594 -0.876 -20.891 1 98.19 345 ALA B C 1
ATOM 6077 O O . ALA B 1 345 ? 16.734 -1.81 -21.688 1 98.19 345 ALA B O 1
ATOM 6078 N N . ALA B 1 346 ? 16.75 -0.986 -19.609 1 98.5 346 ALA B N 1
ATOM 6079 C CA . ALA B 1 346 ? 17.062 -2.289 -19.016 1 98.5 346 ALA B CA 1
ATOM 6080 C C . ALA B 1 346 ? 15.938 -3.291 -19.297 1 98.5 346 ALA B C 1
ATOM 6082 O O . ALA B 1 346 ? 16.188 -4.48 -19.5 1 98.5 346 ALA B O 1
ATOM 6083 N N . SER B 1 347 ? 14.688 -2.85 -19.266 1 98.25 347 SER B N 1
ATOM 6084 C CA . SER B 1 347 ? 13.555 -3.719 -19.547 1 98.25 347 SER B CA 1
ATOM 6085 C C . SER B 1 347 ? 13.578 -4.207 -21 1 98.25 347 SER B C 1
ATOM 6087 O O . SER B 1 347 ? 13.375 -5.395 -21.266 1 98.25 347 SER B O 1
ATOM 6089 N N . CYS B 1 348 ? 13.859 -3.322 -21.906 1 98 348 CYS B N 1
ATOM 6090 C CA . CYS B 1 348 ? 13.938 -3.686 -23.312 1 98 348 CYS B CA 1
ATOM 6091 C C . CYS B 1 348 ? 15.07 -4.672 -23.562 1 98 348 CYS B C 1
ATOM 6093 O O . CYS B 1 348 ? 14.891 -5.676 -24.25 1 98 348 CYS B O 1
ATOM 6095 N N . LEU B 1 349 ? 16.188 -4.355 -22.938 1 98.12 349 LEU B N 1
ATOM 6096 C CA . LEU B 1 349 ? 17.359 -5.207 -23.141 1 98.12 349 LEU B CA 1
ATOM 6097 C C . LEU B 1 349 ? 17.141 -6.574 -22.484 1 98.12 349 LEU B C 1
ATOM 6099 O O . LEU B 1 349 ? 17.625 -7.586 -23 1 98.12 349 LEU B O 1
ATOM 6103 N N . SER B 1 350 ? 16.453 -6.605 -21.391 1 97.62 350 SER B N 1
ATOM 6104 C CA . SER B 1 350 ? 16.141 -7.879 -20.766 1 97.62 350 SER B CA 1
ATOM 6105 C C . SER B 1 350 ? 15.242 -8.734 -21.656 1 97.62 350 SER B C 1
ATOM 6107 O O . SER B 1 350 ? 15.383 -9.953 -21.703 1 97.62 350 SER B O 1
ATOM 6109 N N . CYS B 1 351 ? 14.289 -8.133 -22.328 1 97.12 351 CYS B N 1
ATOM 6110 C CA . CYS B 1 351 ? 13.438 -8.852 -23.266 1 97.12 351 CYS B CA 1
ATOM 6111 C C . CYS B 1 351 ? 14.25 -9.406 -24.422 1 97.12 351 CYS B C 1
ATOM 6113 O O . CYS B 1 351 ? 14.039 -10.547 -24.844 1 97.12 351 CYS B O 1
ATOM 6115 N N . ALA B 1 352 ? 15.203 -8.594 -24.938 1 96.5 352 ALA B N 1
ATOM 6116 C CA . ALA B 1 352 ? 16.078 -9.047 -26.016 1 96.5 352 ALA B CA 1
ATOM 6117 C C . ALA B 1 352 ? 16.906 -10.258 -25.562 1 96.5 352 ALA B C 1
ATOM 6119 O O . ALA B 1 352 ? 17.078 -11.203 -26.328 1 96.5 352 ALA B O 1
ATOM 6120 N N . MET B 1 353 ? 17.359 -10.188 -24.359 1 96.12 353 MET B N 1
ATOM 6121 C CA . MET B 1 353 ? 18.172 -11.289 -23.828 1 96.12 353 MET B CA 1
ATOM 6122 C C . MET B 1 353 ? 17.312 -12.539 -23.656 1 96.12 353 MET B C 1
ATOM 6124 O O . MET B 1 353 ? 17.812 -13.656 -23.828 1 96.12 353 MET B O 1
ATOM 6128 N N . GLU B 1 354 ? 16.078 -12.328 -23.266 1 94.88 354 GLU B N 1
ATOM 6129 C CA . GLU B 1 354 ? 15.172 -13.469 -23.156 1 94.88 354 GLU B CA 1
ATOM 6130 C C . GLU B 1 354 ? 15 -14.156 -24.5 1 94.88 354 GLU B C 1
ATOM 6132 O O . GLU B 1 354 ? 14.922 -15.391 -24.578 1 94.88 354 GLU B O 1
ATOM 6137 N N . ILE B 1 355 ? 14.938 -13.422 -25.562 1 94.69 355 ILE B N 1
ATOM 6138 C CA . ILE B 1 355 ? 14.82 -13.961 -26.922 1 94.69 355 ILE B CA 1
ATOM 6139 C C . ILE B 1 355 ? 16.094 -14.719 -27.281 1 94.69 355 ILE B C 1
ATOM 6141 O O . ILE B 1 355 ? 16.031 -15.844 -27.781 1 94.69 355 ILE B O 1
ATOM 6145 N N . VAL B 1 356 ? 17.266 -14.102 -26.969 1 93.94 356 VAL B N 1
ATOM 6146 C CA . VAL B 1 356 ? 18.531 -14.742 -27.25 1 93.94 356 VAL B CA 1
ATOM 6147 C C . VAL B 1 356 ? 18.625 -16.062 -26.5 1 93.94 356 VAL B C 1
ATOM 6149 O O . VAL B 1 356 ? 19.062 -17.078 -27.047 1 93.94 356 VAL B O 1
ATOM 6152 N N . GLY B 1 357 ? 18.25 -16.031 -25.266 1 92.94 357 GLY B N 1
ATOM 6153 C CA . GLY B 1 357 ? 18.266 -17.25 -24.469 1 92.94 357 GLY B CA 1
ATOM 6154 C C . GLY B 1 357 ? 17.375 -18.344 -25.047 1 92.94 357 GLY B C 1
ATOM 6155 O O . GLY B 1 357 ? 17.734 -19.516 -25.031 1 92.94 357 GLY B O 1
ATOM 6156 N N . SER B 1 358 ? 16.219 -17.984 -25.594 1 91.5 358 SER B N 1
ATOM 6157 C CA . SER B 1 358 ? 15.281 -18.938 -26.156 1 91.5 358 SER B CA 1
ATOM 6158 C C . SER B 1 358 ? 15.82 -19.531 -27.453 1 91.5 358 SER B C 1
ATOM 6160 O O . SER B 1 358 ? 15.656 -20.734 -27.703 1 91.5 358 SER B O 1
ATOM 6162 N N . VAL B 1 359 ? 16.5 -18.75 -28.219 1 91.12 359 VAL B N 1
ATOM 6163 C CA . VAL B 1 359 ? 17.062 -19.219 -29.484 1 91.12 359 VAL B CA 1
ATOM 6164 C C . VAL B 1 359 ? 18.219 -20.172 -29.203 1 91.12 359 VAL B C 1
ATOM 6166 O O . VAL B 1 359 ? 18.297 -21.25 -29.812 1 91.12 359 VAL B O 1
ATOM 6169 N N . VAL B 1 360 ? 19.016 -19.812 -28.25 1 90.94 360 VAL B N 1
ATOM 6170 C CA . VAL B 1 360 ? 20.203 -20.594 -27.938 1 90.94 360 VAL B CA 1
ATOM 6171 C C . VAL B 1 360 ? 19.781 -21.922 -27.297 1 90.94 360 VAL B C 1
ATOM 6173 O O . VAL B 1 360 ? 20.422 -22.953 -27.516 1 90.94 360 VAL B O 1
ATOM 6176 N N . TYR B 1 361 ? 18.781 -21.906 -26.5 1 88.56 361 TYR B N 1
ATOM 6177 C CA . TYR B 1 361 ? 18.25 -23.109 -25.859 1 88.56 361 TYR B CA 1
ATOM 6178 C C . TYR B 1 361 ? 17.875 -24.156 -26.891 1 88.56 361 TYR B C 1
ATOM 6180 O O . TYR B 1 361 ? 18.109 -25.359 -26.688 1 88.56 361 TYR B O 1
ATOM 6188 N N . HIS B 1 362 ? 17.312 -23.797 -28.047 1 86.81 362 HIS B N 1
ATOM 6189 C CA . HIS B 1 362 ? 16.844 -24.703 -29.094 1 86.81 362 HIS B CA 1
ATOM 6190 C C . HIS B 1 362 ? 17.984 -25.109 -30.016 1 86.81 362 HIS B C 1
ATOM 6192 O O . HIS B 1 362 ? 17.922 -26.156 -30.656 1 86.81 362 HIS B O 1
ATOM 6198 N N . ASP B 1 363 ? 19.047 -24.391 -30.047 1 87 363 ASP B N 1
ATOM 6199 C CA . ASP B 1 363 ? 20.125 -24.641 -30.984 1 87 363 ASP B CA 1
ATOM 6200 C C . ASP B 1 363 ? 21.094 -25.688 -30.438 1 87 363 ASP B C 1
ATOM 6202 O O . ASP B 1 363 ? 21.359 -26.688 -31.094 1 87 363 ASP B O 1
ATOM 6206 N N . SER B 1 364 ? 21.734 -25.312 -29.188 1 89.88 364 SER B N 1
ATOM 6207 C CA . SER B 1 364 ? 22.75 -26.203 -28.656 1 89.88 364 SER B CA 1
ATOM 6208 C C . SER B 1 364 ? 22.797 -26.141 -27.125 1 89.88 364 SER B C 1
ATOM 6210 O O . SER B 1 364 ? 22.703 -25.062 -26.547 1 89.88 364 SER B O 1
ATOM 6212 N N . ALA B 1 365 ? 23.062 -27.25 -26.547 1 88.06 365 ALA B N 1
ATOM 6213 C CA . ALA B 1 365 ? 23.156 -27.359 -25.094 1 88.06 365 ALA B CA 1
ATOM 6214 C C . ALA B 1 365 ? 24.391 -26.625 -24.562 1 88.06 365 ALA B C 1
ATOM 6216 O O . ALA B 1 365 ? 24.328 -26 -23.5 1 88.06 365 ALA B O 1
ATOM 6217 N N . SER B 1 366 ? 25.406 -26.766 -25.312 1 90 366 SER B N 1
ATOM 6218 C CA . SER B 1 366 ? 26.641 -26.094 -24.891 1 90 366 SER B CA 1
ATOM 6219 C C . SER B 1 366 ? 26.5 -24.578 -24.922 1 90 366 SER B C 1
ATOM 6221 O O . SER B 1 366 ? 26.953 -23.891 -24.016 1 90 366 SER B O 1
ATOM 6223 N N . ALA B 1 367 ? 25.875 -24.094 -25.938 1 90.12 367 ALA B N 1
ATOM 6224 C CA . ALA B 1 367 ? 25.656 -22.656 -26.078 1 90.12 367 ALA B CA 1
ATOM 6225 C C . ALA B 1 367 ? 24.719 -22.141 -24.984 1 90.12 367 ALA B C 1
ATOM 6227 O O . ALA B 1 367 ? 24.891 -21.031 -24.5 1 90.12 367 ALA B O 1
ATOM 6228 N N . TYR B 1 368 ? 23.828 -22.969 -24.641 1 91.31 368 TYR B N 1
ATOM 6229 C CA . TYR B 1 368 ? 22.891 -22.562 -23.594 1 91.31 368 TYR B CA 1
ATOM 6230 C C . TYR B 1 368 ? 23.578 -22.484 -22.234 1 91.31 368 TYR B C 1
ATOM 6232 O O . TYR B 1 368 ? 23.25 -21.609 -21.422 1 91.31 368 TYR B O 1
ATOM 6240 N N . ARG B 1 369 ? 24.516 -23.359 -22 1 91.5 369 ARG B N 1
ATOM 6241 C CA . ARG B 1 369 ? 25.297 -23.297 -20.75 1 91.5 369 ARG B CA 1
ATOM 6242 C C . ARG B 1 369 ? 26.062 -21.984 -20.641 1 91.5 369 ARG B C 1
ATOM 6244 O O . ARG B 1 369 ? 26.125 -21.391 -19.562 1 91.5 369 ARG B O 1
ATOM 6251 N N . HIS B 1 370 ? 26.594 -21.547 -21.781 1 92.19 370 HIS B N 1
ATOM 6252 C CA . HIS B 1 370 ? 27.281 -20.266 -21.797 1 92.19 370 HIS B CA 1
ATOM 6253 C C . HIS B 1 370 ? 26.328 -19.109 -21.594 1 92.19 370 HIS B C 1
ATOM 6255 O O . HIS B 1 370 ? 26.656 -18.109 -20.938 1 92.19 370 HIS B O 1
ATOM 6261 N N . PHE B 1 371 ? 25.172 -19.25 -22.141 1 93.38 371 PHE B N 1
ATOM 6262 C CA . PHE B 1 371 ? 24.172 -18.203 -22 1 93.38 371 PHE B CA 1
ATOM 6263 C C . PHE B 1 371 ? 23.75 -18.078 -20.531 1 93.38 371 PHE B C 1
ATOM 6265 O O . PHE B 1 371 ? 23.547 -16.969 -20.031 1 93.38 371 PHE B O 1
ATOM 6272 N N . VAL B 1 372 ? 23.594 -19.219 -19.906 1 93.12 372 VAL B N 1
ATOM 6273 C CA . VAL B 1 372 ? 23.188 -19.203 -18.5 1 93.12 372 VAL B CA 1
ATOM 6274 C C . VAL B 1 372 ? 24.219 -18.469 -17.656 1 93.12 372 VAL B C 1
ATOM 6276 O O . VAL B 1 372 ? 23.875 -17.656 -16.797 1 93.12 372 VAL B O 1
ATOM 6279 N N . MET B 1 373 ? 25.438 -18.688 -17.922 1 92.31 373 MET B N 1
ATOM 6280 C CA . MET B 1 373 ? 26.516 -18.094 -17.141 1 92.31 373 MET B CA 1
ATOM 6281 C C . MET B 1 373 ? 26.656 -16.609 -17.453 1 92.31 373 MET B C 1
ATOM 6283 O O . MET B 1 373 ? 26.516 -15.766 -16.562 1 92.31 373 MET B O 1
ATOM 6287 N N . TRP B 1 374 ? 26.781 -16.25 -18.703 1 93.69 374 TRP B N 1
ATOM 6288 C CA . TRP B 1 374 ? 27.109 -14.875 -19.094 1 93.69 374 TRP B CA 1
ATOM 6289 C C . TRP B 1 374 ? 25.828 -14.078 -19.359 1 93.69 374 TRP B C 1
ATOM 6291 O O . TRP B 1 374 ? 25.703 -12.93 -18.906 1 93.69 374 TRP B O 1
ATOM 6301 N N . GLY B 1 375 ? 24.922 -14.695 -20.078 1 94.62 375 GLY B N 1
ATOM 6302 C CA . GLY B 1 375 ? 23.703 -14.008 -20.469 1 94.62 375 GLY B CA 1
ATOM 6303 C C . GLY B 1 375 ? 22.734 -13.805 -19.328 1 94.62 375 GLY B C 1
ATOM 6304 O O . GLY B 1 375 ? 22.422 -12.672 -18.969 1 94.62 375 GLY B O 1
ATOM 6305 N N . GLN B 1 376 ? 22.312 -14.875 -18.75 1 93.75 376 GLN B N 1
ATOM 6306 C CA . GLN B 1 376 ? 21.328 -14.812 -17.672 1 93.75 376 GLN B CA 1
ATOM 6307 C C . GLN B 1 376 ? 21.953 -14.289 -16.391 1 93.75 376 GLN B C 1
ATOM 6309 O O . GLN B 1 376 ? 21.438 -13.344 -15.781 1 93.75 376 GLN B O 1
ATOM 6314 N N . GLY B 1 377 ? 23.062 -14.805 -15.969 1 94.06 377 GLY B N 1
ATOM 6315 C CA . GLY B 1 377 ? 23.703 -14.414 -14.727 1 94.06 377 GLY B CA 1
ATOM 6316 C C . GLY B 1 377 ? 24.375 -13.055 -14.805 1 94.06 377 GLY B C 1
ATOM 6317 O O . GLY B 1 377 ? 24 -12.117 -14.109 1 94.06 377 GLY B O 1
ATOM 6318 N N . GLY B 1 378 ? 25.312 -12.906 -15.688 1 95.19 378 GLY B N 1
ATOM 6319 C CA . GLY B 1 378 ? 26.109 -11.695 -15.789 1 95.19 378 GLY B CA 1
ATOM 6320 C C . GLY B 1 378 ? 25.328 -10.5 -16.297 1 95.19 378 GLY B C 1
ATOM 6321 O O . GLY B 1 378 ? 25.234 -9.477 -15.617 1 95.19 378 GLY B O 1
ATOM 6322 N N . VAL B 1 379 ? 24.625 -10.672 -17.359 1 96.69 379 VAL B N 1
ATOM 6323 C CA . VAL B 1 379 ? 24.016 -9.531 -18.047 1 96.69 379 VAL B CA 1
ATOM 6324 C C . VAL B 1 379 ? 22.625 -9.266 -17.469 1 96.69 379 VAL B C 1
ATOM 6326 O O . VAL B 1 379 ? 22.344 -8.172 -16.969 1 96.69 379 VAL B O 1
ATOM 6329 N N . MET B 1 380 ? 21.734 -10.242 -17.422 1 96.25 380 MET B N 1
ATOM 6330 C CA . MET B 1 380 ? 20.344 -10.023 -17.047 1 96.25 380 MET B CA 1
ATOM 6331 C C . MET B 1 380 ? 20.219 -9.781 -15.547 1 96.25 380 MET B C 1
ATOM 6333 O O . MET B 1 380 ? 19.719 -8.727 -15.125 1 96.25 380 MET B O 1
ATOM 6337 N N . VAL B 1 381 ? 20.734 -10.672 -14.734 1 95.5 381 VAL B N 1
ATOM 6338 C CA . VAL B 1 381 ? 20.578 -10.586 -13.289 1 95.5 381 VAL B CA 1
ATOM 6339 C C . VAL B 1 381 ? 21.562 -9.57 -12.711 1 95.5 381 VAL B C 1
ATOM 6341 O O . VAL B 1 381 ? 21.203 -8.773 -11.844 1 95.5 381 VAL B O 1
ATOM 6344 N N . GLY B 1 382 ? 22.75 -9.578 -13.227 1 97.06 382 GLY B N 1
ATOM 6345 C CA . GLY B 1 382 ? 23.797 -8.727 -12.672 1 97.06 382 GLY B CA 1
ATOM 6346 C C . GLY B 1 382 ? 23.734 -7.301 -13.188 1 97.06 382 GLY B C 1
ATOM 6347 O O . GLY B 1 382 ? 23.312 -6.387 -12.477 1 97.06 382 GLY B O 1
ATOM 6348 N N . PHE B 1 383 ? 23.984 -7.125 -14.461 1 97.88 383 PHE B N 1
ATOM 6349 C CA . PHE B 1 383 ? 24.125 -5.797 -15.039 1 97.88 383 PHE B CA 1
ATOM 6350 C C . PHE B 1 383 ? 22.766 -5.125 -15.203 1 97.88 383 PHE B C 1
ATOM 6352 O O . PHE B 1 383 ? 22.516 -4.07 -14.625 1 97.88 383 PHE B O 1
ATOM 6359 N N . LEU B 1 384 ? 21.828 -5.699 -15.953 1 98 384 LEU B N 1
ATOM 6360 C CA . LEU B 1 384 ? 20.547 -5.09 -16.25 1 98 384 LEU B CA 1
ATOM 6361 C C . LEU B 1 384 ? 19.688 -5.008 -14.984 1 98 384 LEU B C 1
ATOM 6363 O O . LEU B 1 384 ? 18.938 -4.043 -14.797 1 98 384 LEU B O 1
ATOM 6367 N N . GLY B 1 385 ? 19.781 -6.016 -14.125 1 97 385 GLY B N 1
ATOM 6368 C CA . GLY B 1 385 ? 19.078 -5.98 -12.852 1 97 385 GLY B CA 1
ATOM 6369 C C . GLY B 1 385 ? 19.531 -4.836 -11.961 1 97 385 GLY B C 1
ATOM 6370 O O . GLY B 1 385 ? 18.719 -4.27 -11.219 1 97 385 GLY B O 1
ATOM 6371 N N . SER B 1 386 ? 20.75 -4.512 -12.039 1 97.88 386 SER B N 1
ATOM 6372 C CA . SER B 1 386 ? 21.281 -3.453 -11.195 1 97.88 386 SER B CA 1
ATOM 6373 C C . SER B 1 386 ? 21.156 -2.092 -11.867 1 97.88 386 SER B C 1
ATOM 6375 O O . SER B 1 386 ? 21.266 -1.056 -11.203 1 97.88 386 SER B O 1
ATOM 6377 N N . LEU B 1 387 ? 21 -2.137 -13.164 1 97.75 387 LEU B N 1
ATOM 6378 C CA . LEU B 1 387 ? 20.766 -0.893 -13.891 1 97.75 387 LEU B CA 1
ATOM 6379 C C . LEU B 1 387 ? 19.344 -0.384 -13.656 1 97.75 387 LEU B C 1
ATOM 6381 O O . LEU B 1 387 ? 19.094 0.822 -13.719 1 97.75 387 LEU B O 1
ATOM 6385 N N . SER B 1 388 ? 18.453 -1.263 -13.406 1 97.81 388 SER B N 1
ATOM 6386 C CA . SER B 1 388 ? 17.062 -0.918 -13.133 1 97.81 388 SER B CA 1
ATOM 6387 C C . SER B 1 388 ? 16.75 -1.053 -11.648 1 97.81 388 SER B C 1
ATOM 6389 O O . SER B 1 388 ? 17.438 -1.775 -10.922 1 97.81 388 SER B O 1
ATOM 6391 N N . THR B 1 389 ? 15.797 -0.313 -11.18 1 97.31 389 THR B N 1
ATOM 6392 C CA . THR B 1 389 ? 15.5 -0.356 -9.758 1 97.31 389 THR B CA 1
ATOM 6393 C C . THR B 1 389 ? 14.039 0.004 -9.5 1 97.31 389 THR B C 1
ATOM 6395 O O . THR B 1 389 ? 13.453 0.811 -10.227 1 97.31 389 THR B O 1
ATOM 6398 N N . VAL B 1 390 ? 13.453 -0.641 -8.523 1 98 390 VAL B N 1
ATOM 6399 C CA . VAL B 1 390 ? 12.102 -0.333 -8.094 1 98 390 VAL B CA 1
ATOM 6400 C C . VAL B 1 390 ? 12.141 0.531 -6.832 1 98 390 VAL B C 1
ATOM 6402 O O . VAL B 1 390 ? 11.258 1.36 -6.609 1 98 390 VAL B O 1
ATOM 6405 N N . SER B 1 391 ? 13.148 0.373 -6.016 1 97.94 391 SER B N 1
ATOM 6406 C CA . SER B 1 391 ? 13.227 1.089 -4.746 1 97.94 391 SER B CA 1
ATOM 6407 C C . SER B 1 391 ? 13.328 2.594 -4.969 1 97.94 391 SER B C 1
ATOM 6409 O O . SER B 1 391 ? 12.578 3.367 -4.367 1 97.94 391 SER B O 1
ATOM 6411 N N . THR B 1 392 ? 14.266 3.029 -5.887 1 97.06 392 THR B N 1
ATOM 6412 C CA . THR B 1 392 ? 14.406 4.449 -6.188 1 97.06 392 THR B CA 1
ATOM 6413 C C . THR B 1 392 ? 13.156 4.977 -6.891 1 97.06 392 THR B C 1
ATOM 6415 O O . THR B 1 392 ? 12.719 6.098 -6.629 1 97.06 392 THR B O 1
ATOM 6418 N N . TRP B 1 393 ? 12.609 4.18 -7.762 1 97.31 393 TRP B N 1
ATOM 6419 C CA . TRP B 1 393 ? 11.398 4.555 -8.484 1 97.31 393 TRP B CA 1
ATOM 6420 C C . TRP B 1 393 ? 10.25 4.824 -7.523 1 97.31 393 TRP B C 1
ATOM 6422 O O . TRP B 1 393 ? 9.578 5.855 -7.621 1 97.31 393 TRP B O 1
ATOM 6432 N N . VAL B 1 394 ? 10.031 3.924 -6.582 1 97.31 394 VAL B N 1
ATOM 6433 C CA . VAL B 1 394 ? 8.953 4.051 -5.617 1 97.31 394 VAL B CA 1
ATOM 6434 C C . VAL B 1 394 ? 9.227 5.223 -4.676 1 97.31 394 VAL B C 1
ATOM 6436 O O . VAL B 1 394 ? 8.312 5.941 -4.281 1 97.31 394 VAL B O 1
ATOM 6439 N N . ASN B 1 395 ? 10.469 5.391 -4.266 1 95.81 395 ASN B N 1
ATOM 6440 C CA . ASN B 1 395 ? 10.836 6.52 -3.424 1 95.81 395 ASN B CA 1
ATOM 6441 C C . ASN B 1 395 ? 10.562 7.852 -4.121 1 95.81 395 ASN B C 1
ATOM 6443 O O . ASN B 1 395 ? 10.055 8.789 -3.5 1 95.81 395 ASN B O 1
ATOM 6447 N N . GLU B 1 396 ? 10.93 7.922 -5.391 1 95.5 396 GLU B N 1
ATOM 6448 C CA . GLU B 1 396 ? 10.656 9.125 -6.172 1 95.5 396 GLU B CA 1
ATOM 6449 C C . GLU B 1 396 ? 9.156 9.359 -6.32 1 95.5 396 GLU B C 1
ATOM 6451 O O . GLU B 1 396 ? 8.703 10.508 -6.289 1 95.5 396 GLU B O 1
ATOM 6456 N N . LEU B 1 397 ? 8.414 8.297 -6.473 1 95.69 397 LEU B N 1
ATOM 6457 C CA . LEU B 1 397 ? 6.961 8.398 -6.551 1 95.69 397 LEU B CA 1
ATOM 6458 C C . LEU B 1 397 ? 6.387 8.977 -5.258 1 95.69 397 LEU B C 1
ATOM 6460 O O . LEU B 1 397 ? 5.504 9.836 -5.297 1 95.69 397 LEU B O 1
ATOM 6464 N N . ASP B 1 398 ? 6.859 8.477 -4.195 1 92.38 398 ASP B N 1
ATOM 6465 C CA . ASP B 1 398 ? 6.402 8.945 -2.893 1 92.38 398 ASP B CA 1
ATOM 6466 C C . ASP B 1 398 ? 6.734 10.422 -2.693 1 92.38 398 ASP B C 1
ATOM 6468 O O . ASP B 1 398 ? 5.902 11.195 -2.207 1 92.38 398 ASP B O 1
ATOM 6472 N N . THR B 1 399 ? 7.914 10.812 -3.084 1 89.94 399 THR B N 1
ATOM 6473 C CA . THR B 1 399 ? 8.344 12.203 -2.955 1 89.94 399 THR B CA 1
ATOM 6474 C C . THR B 1 399 ? 7.508 13.109 -3.852 1 89.94 399 THR B C 1
ATOM 6476 O O . THR B 1 399 ? 7.074 14.18 -3.426 1 89.94 399 THR B O 1
ATOM 6479 N N . LEU B 1 400 ? 7.32 12.672 -5.078 1 91 400 LEU B N 1
ATOM 6480 C CA . LEU B 1 400 ? 6.531 13.453 -6.02 1 91 400 LEU B CA 1
ATOM 6481 C C . LEU B 1 400 ? 5.086 13.57 -5.555 1 91 400 LEU B C 1
ATOM 6483 O O . LEU B 1 400 ? 4.441 14.602 -5.77 1 91 400 LEU B O 1
ATOM 6487 N N . SER B 1 401 ? 4.547 12.477 -4.945 1 89.38 401 SER B N 1
ATOM 6488 C CA . SER B 1 401 ? 3.172 12.492 -4.457 1 89.38 401 SER B CA 1
ATOM 6489 C C . SER B 1 401 ? 2.984 13.531 -3.361 1 89.38 401 SER B C 1
ATOM 6491 O O . SER B 1 401 ? 1.891 14.078 -3.193 1 89.38 401 SER B O 1
ATOM 6493 N N . SER B 1 402 ? 4.039 13.781 -2.594 1 83.62 402 SER B N 1
ATOM 6494 C CA . SER B 1 402 ? 3.99 14.781 -1.531 1 83.62 402 SER B CA 1
ATOM 6495 C C . SER B 1 402 ? 4.035 16.203 -2.1 1 83.62 402 SER B C 1
ATOM 6497 O O . SER B 1 402 ? 3.617 17.156 -1.438 1 83.62 402 SER B O 1
ATOM 6499 N N . LYS B 1 403 ? 4.551 16.312 -3.336 1 85.62 403 LYS B N 1
ATOM 6500 C CA . LYS B 1 403 ? 4.602 17.625 -3.98 1 85.62 403 LYS B CA 1
ATOM 6501 C C . LYS B 1 403 ? 3.334 17.891 -4.793 1 85.62 403 LYS B C 1
ATOM 6503 O O . LYS B 1 403 ? 2.52 18.734 -4.422 1 85.62 403 LYS B O 1
ATOM 6508 N N . ARG B 1 404 ? 3.191 17.141 -5.84 1 86.62 404 ARG B N 1
ATOM 6509 C CA . ARG B 1 404 ? 2.002 17.188 -6.684 1 86.62 404 ARG B CA 1
ATOM 6510 C C . ARG B 1 404 ? 1.576 15.781 -7.109 1 86.62 404 ARG B C 1
ATOM 6512 O O . ARG B 1 404 ? 2.35 15.055 -7.734 1 86.62 404 ARG B O 1
ATOM 6519 N N . LEU B 1 405 ? 0.353 15.484 -6.906 1 88.75 405 LEU B N 1
ATOM 6520 C CA . LEU B 1 405 ? -0.162 14.148 -7.199 1 88.75 405 LEU B CA 1
ATOM 6521 C C . LEU B 1 405 ? -0.12 13.867 -8.695 1 88.75 405 LEU B C 1
ATOM 6523 O O . LEU B 1 405 ? 0.166 12.742 -9.109 1 88.75 405 LEU B O 1
ATOM 6527 N N . TYR B 1 406 ? -0.377 14.859 -9.5 1 90.12 406 TYR B N 1
ATOM 6528 C CA . TYR B 1 406 ? -0.391 14.688 -10.945 1 90.12 406 TYR B CA 1
ATOM 6529 C C . TYR B 1 406 ? 0.976 14.25 -11.461 1 90.12 406 TYR B C 1
ATOM 6531 O O . TYR B 1 406 ? 1.069 13.391 -12.344 1 90.12 406 TYR B O 1
ATOM 6539 N N . TRP B 1 407 ? 2.043 14.828 -10.914 1 92.62 407 TRP B N 1
ATOM 6540 C CA . TRP B 1 407 ? 3.398 14.477 -11.32 1 92.62 407 TRP B CA 1
ATOM 6541 C C . TRP B 1 407 ? 3.711 13.023 -10.969 1 92.62 407 TRP B C 1
ATOM 6543 O O . TRP B 1 407 ? 4.352 12.312 -11.742 1 92.62 407 TRP B O 1
ATOM 6553 N N . ALA B 1 408 ? 3.242 12.648 -9.805 1 94.38 408 ALA B N 1
ATOM 6554 C CA . ALA B 1 408 ? 3.514 11.297 -9.336 1 94.38 408 ALA B CA 1
ATOM 6555 C C . ALA B 1 408 ? 2.818 10.266 -10.227 1 94.38 408 ALA B C 1
ATOM 6557 O O . ALA B 1 408 ? 3.432 9.281 -10.641 1 94.38 408 ALA B O 1
ATOM 6558 N N . TYR B 1 409 ? 1.536 10.43 -10.594 1 95.19 409 TYR B N 1
ATOM 6559 C CA . TYR B 1 409 ? 0.78 9.477 -11.398 1 95.19 409 TYR B CA 1
ATOM 6560 C C . TYR B 1 409 ? 1.272 9.461 -12.836 1 95.19 409 TYR B C 1
ATOM 6562 O O . TYR B 1 409 ? 1.312 8.406 -13.477 1 95.19 409 TYR B O 1
ATOM 6570 N N . ARG B 1 410 ? 1.608 10.633 -13.383 1 95.56 410 ARG B N 1
ATOM 6571 C CA . ARG B 1 410 ? 2.182 10.688 -14.719 1 95.56 410 ARG B CA 1
ATOM 6572 C C . ARG B 1 410 ? 3.488 9.906 -14.789 1 95.56 410 ARG B C 1
ATOM 6574 O O . ARG B 1 410 ? 3.695 9.109 -15.711 1 95.56 410 ARG B O 1
ATOM 6581 N N . TYR B 1 411 ? 4.367 10.148 -13.805 1 96.56 411 TYR B N 1
ATOM 6582 C CA . TYR B 1 411 ? 5.652 9.469 -13.742 1 96.56 411 TYR B CA 1
ATOM 6583 C C . TYR B 1 411 ? 5.469 7.969 -13.562 1 96.56 411 TYR B C 1
ATOM 6585 O O . TYR B 1 411 ? 6.082 7.172 -14.273 1 96.56 411 TYR B O 1
ATOM 6593 N N . GLY B 1 412 ? 4.578 7.562 -12.641 1 96.94 412 GLY B N 1
ATOM 6594 C CA . GLY B 1 412 ? 4.336 6.156 -12.367 1 96.94 412 GLY B CA 1
ATOM 6595 C C . GLY B 1 412 ? 3.715 5.418 -13.539 1 96.94 412 GLY B C 1
ATOM 6596 O O . GLY B 1 412 ? 4.203 4.359 -13.938 1 96.94 412 GLY B O 1
ATOM 6597 N N . LEU B 1 413 ? 2.666 5.941 -14.156 1 96.62 413 LEU B N 1
ATOM 6598 C CA . LEU B 1 413 ? 1.959 5.305 -15.258 1 96.62 413 LEU B CA 1
ATOM 6599 C C . LEU B 1 413 ? 2.824 5.27 -16.516 1 96.62 413 LEU B C 1
ATOM 6601 O O . LEU B 1 413 ? 2.855 4.266 -17.219 1 96.62 413 LEU B O 1
ATOM 6605 N N . ALA B 1 414 ? 3.537 6.344 -16.734 1 97.31 414 ALA B N 1
ATOM 6606 C CA . ALA B 1 414 ? 4.41 6.379 -17.906 1 97.31 414 ALA B CA 1
ATOM 6607 C C . ALA B 1 414 ? 5.5 5.312 -17.812 1 97.31 414 ALA B C 1
ATOM 6609 O O . ALA B 1 414 ? 5.801 4.637 -18.797 1 97.31 414 ALA B O 1
ATOM 6610 N N . SER B 1 415 ? 6.105 5.207 -16.625 1 97.88 415 SER B N 1
ATOM 6611 C CA . SER B 1 415 ? 7.176 4.23 -16.453 1 97.88 415 SER B CA 1
ATOM 6612 C C . SER B 1 415 ? 6.684 2.814 -16.719 1 97.88 415 SER B C 1
ATOM 6614 O O . SER B 1 415 ? 7.336 2.051 -17.438 1 97.88 415 SER B O 1
ATOM 6616 N N . VAL B 1 416 ? 5.5 2.457 -16.234 1 97.56 416 VAL B N 1
ATOM 6617 C CA . VAL B 1 416 ? 4.988 1.095 -16.344 1 97.56 416 VAL B CA 1
ATOM 6618 C C . VAL B 1 416 ? 4.426 0.857 -17.734 1 97.56 416 VAL B C 1
ATOM 6620 O O . VAL B 1 416 ? 4.746 -0.148 -18.375 1 97.56 416 VAL B O 1
ATOM 6623 N N . ILE B 1 417 ? 3.646 1.769 -18.297 1 97.44 417 ILE B N 1
ATOM 6624 C CA . ILE B 1 417 ? 2.943 1.579 -19.562 1 97.44 417 ILE B CA 1
ATOM 6625 C C . ILE B 1 417 ? 3.945 1.569 -20.719 1 97.44 417 ILE B C 1
ATOM 6627 O O . ILE B 1 417 ? 3.896 0.693 -21.578 1 97.44 417 ILE B O 1
ATOM 6631 N N . ILE B 1 418 ? 4.867 2.506 -20.688 1 98 418 ILE B N 1
ATOM 6632 C CA . ILE B 1 418 ? 5.84 2.586 -21.781 1 98 418 ILE B CA 1
ATOM 6633 C C . ILE B 1 418 ? 6.738 1.354 -21.75 1 98 418 ILE B C 1
ATOM 6635 O O . ILE B 1 418 ? 7.016 0.762 -22.797 1 98 418 ILE B O 1
ATOM 6639 N N . SER B 1 419 ? 7.211 0.976 -20.594 1 98.19 419 SER B N 1
ATOM 6640 C CA . SER B 1 419 ? 8.062 -0.207 -20.5 1 98.19 419 SER B CA 1
ATOM 6641 C C . SER B 1 419 ? 7.309 -1.464 -20.922 1 98.19 419 SER B C 1
ATOM 6643 O O . SER B 1 419 ? 7.852 -2.312 -21.625 1 98.19 419 SER B O 1
ATOM 6645 N N . GLN B 1 420 ? 6.055 -1.573 -20.5 1 97.69 420 GLN B N 1
ATOM 6646 C CA . GLN B 1 420 ? 5.27 -2.76 -20.844 1 97.69 420 GLN B CA 1
ATOM 6647 C C . GLN B 1 420 ? 4.938 -2.797 -22.328 1 97.69 420 GLN B C 1
ATOM 6649 O O . GLN B 1 420 ? 4.965 -3.861 -22.953 1 97.69 420 GLN B O 1
ATOM 6654 N N . LEU B 1 421 ? 4.555 -1.682 -22.891 1 97.44 421 LEU B N 1
ATOM 6655 C CA . LEU B 1 421 ? 4.277 -1.634 -24.328 1 97.44 421 LEU B CA 1
ATOM 6656 C C . LEU B 1 421 ? 5.508 -2.039 -25.125 1 97.44 421 LEU B C 1
ATOM 6658 O O . LEU B 1 421 ? 5.398 -2.797 -26.094 1 97.44 421 LEU B O 1
ATOM 6662 N N . ALA B 1 422 ? 6.645 -1.559 -24.719 1 97.88 422 ALA B N 1
ATOM 6663 C CA . ALA B 1 422 ? 7.891 -1.919 -25.391 1 97.88 422 ALA B CA 1
ATOM 6664 C C . ALA B 1 422 ? 8.188 -3.408 -25.234 1 97.88 422 ALA B C 1
ATOM 6666 O O . ALA B 1 422 ? 8.57 -4.074 -26.203 1 97.88 422 ALA B O 1
ATOM 6667 N N . SER B 1 423 ? 8.047 -3.908 -24.062 1 97.44 423 SER B N 1
ATOM 6668 C CA . SER B 1 423 ? 8.328 -5.316 -23.797 1 97.44 423 SER B CA 1
ATOM 6669 C C . SER B 1 423 ? 7.387 -6.223 -24.594 1 97.44 423 SER B C 1
ATOM 6671 O O . SER B 1 423 ? 7.82 -7.219 -25.172 1 97.44 423 SER B O 1
ATOM 6673 N N . VAL B 1 424 ? 6.094 -5.91 -24.594 1 96.44 424 VAL B N 1
ATOM 6674 C CA . VAL B 1 424 ? 5.113 -6.711 -25.312 1 96.44 424 VAL B CA 1
ATOM 6675 C C . VAL B 1 424 ? 5.398 -6.656 -26.812 1 96.44 424 VAL B C 1
ATOM 6677 O O . VAL B 1 424 ? 5.227 -7.648 -27.531 1 96.44 424 VAL B O 1
ATOM 6680 N N . PHE B 1 425 ? 5.832 -5.492 -27.25 1 96.81 425 PHE B N 1
ATOM 6681 C CA . PHE B 1 425 ? 6.172 -5.348 -28.656 1 96.81 425 PHE B CA 1
ATOM 6682 C C . PHE B 1 425 ? 7.371 -6.215 -29.016 1 96.81 425 PHE B C 1
ATOM 6684 O O . PHE B 1 425 ? 7.34 -6.945 -30.016 1 96.81 425 PHE B O 1
ATOM 6691 N N . ILE B 1 426 ? 8.438 -6.199 -28.234 1 96.69 426 ILE B N 1
ATOM 6692 C CA . ILE B 1 426 ? 9.664 -6.93 -28.5 1 96.69 426 ILE B CA 1
ATOM 6693 C C . ILE B 1 426 ? 9.406 -8.43 -28.406 1 96.69 426 ILE B C 1
ATOM 6695 O O . ILE B 1 426 ? 9.734 -9.188 -29.328 1 96.69 426 ILE B O 1
ATOM 6699 N N . LEU B 1 427 ? 8.828 -8.852 -27.359 1 96.31 427 LEU B N 1
ATOM 6700 C CA . LEU B 1 427 ? 8.562 -10.266 -27.141 1 96.31 427 LEU B CA 1
ATOM 6701 C C . LEU B 1 427 ? 7.484 -10.766 -28.094 1 96.31 427 LEU B C 1
ATOM 6703 O O . LEU B 1 427 ? 7.562 -11.898 -28.594 1 96.31 427 LEU B O 1
ATOM 6707 N N . GLY B 1 428 ? 6.465 -9.938 -28.312 1 94.44 428 GLY B N 1
ATOM 6708 C CA . GLY B 1 428 ? 5.371 -10.305 -29.203 1 94.44 428 GLY B CA 1
ATOM 6709 C C . GLY B 1 428 ? 5.812 -10.492 -30.641 1 94.44 428 GLY B C 1
ATOM 6710 O O . GLY B 1 428 ? 5.348 -11.406 -31.328 1 94.44 428 GLY B O 1
ATOM 6711 N N . MET B 1 429 ? 6.695 -9.664 -31.094 1 93.5 429 MET B N 1
ATOM 6712 C CA . MET B 1 429 ? 7.215 -9.789 -32.469 1 93.5 429 MET B CA 1
ATOM 6713 C C . MET B 1 429 ? 7.949 -11.117 -32.625 1 93.5 429 MET B C 1
ATOM 6715 O O . MET B 1 429 ? 7.805 -11.773 -33.688 1 93.5 429 MET B O 1
ATOM 6719 N N . TYR B 1 430 ? 8.727 -11.5 -31.688 1 92.25 430 TYR B N 1
ATOM 6720 C CA . TYR B 1 430 ? 9.422 -12.781 -31.75 1 92.25 430 TYR B CA 1
ATOM 6721 C C . TYR B 1 430 ? 8.43 -13.938 -31.688 1 92.25 430 TYR B C 1
ATOM 6723 O O . TYR B 1 430 ? 8.578 -14.922 -32.406 1 92.25 430 TYR B O 1
ATOM 6731 N N . ASP B 1 431 ? 7.492 -13.891 -30.828 1 90.62 431 ASP B N 1
ATOM 6732 C CA . ASP B 1 431 ? 6.535 -14.977 -30.641 1 90.62 431 ASP B CA 1
ATOM 6733 C C . ASP B 1 431 ? 5.715 -15.211 -31.906 1 90.62 431 ASP B C 1
ATOM 6735 O O . ASP B 1 431 ? 5.367 -16.344 -32.219 1 90.62 431 ASP B O 1
ATOM 6739 N N . VAL B 1 432 ? 5.379 -14.141 -32.656 1 89.19 432 VAL B N 1
ATOM 6740 C CA . VAL B 1 432 ? 4.539 -14.25 -33.844 1 89.19 432 VAL B CA 1
ATOM 6741 C C . VAL B 1 432 ? 5.375 -14.742 -35.031 1 89.19 432 VAL B C 1
ATOM 6743 O O . VAL B 1 432 ? 4.902 -15.539 -35.844 1 89.19 432 VAL B O 1
ATOM 6746 N N . TYR B 1 433 ? 6.637 -14.312 -35.094 1 87.69 433 TYR B N 1
ATOM 6747 C CA . TYR B 1 433 ? 7.398 -14.547 -36.312 1 87.69 433 TYR B CA 1
ATOM 6748 C C . TYR B 1 433 ? 8.352 -15.727 -36.156 1 87.69 433 TYR B C 1
ATOM 6750 O O . TYR B 1 433 ? 8.906 -16.234 -37.125 1 87.69 433 TYR B O 1
ATOM 6758 N N . SER B 1 434 ? 8.539 -16.125 -34.969 1 84.56 434 SER B N 1
ATOM 6759 C CA . SER B 1 434 ? 9.484 -17.219 -34.75 1 84.56 434 SER B CA 1
ATOM 6760 C C . SER B 1 434 ? 8.766 -18.547 -34.531 1 84.56 434 SER B C 1
ATOM 6762 O O . SER B 1 434 ? 7.637 -18.578 -34.062 1 84.56 434 SER B O 1
ATOM 6764 N N . SER B 1 435 ? 9.398 -19.656 -34.969 1 80.81 435 SER B N 1
ATOM 6765 C CA . SER B 1 435 ? 8.852 -20.984 -34.812 1 80.81 435 SER B CA 1
ATOM 6766 C C . SER B 1 435 ? 9.172 -21.562 -33.438 1 80.81 435 SER B C 1
ATOM 6768 O O . SER B 1 435 ? 8.492 -22.469 -32.938 1 80.81 435 SER B O 1
ATOM 6770 N N . ASP B 1 436 ? 10.164 -20.969 -32.812 1 82.25 436 ASP B N 1
ATOM 6771 C CA . ASP B 1 436 ? 10.57 -21.484 -31.5 1 82.25 436 ASP B CA 1
ATOM 6772 C C . ASP B 1 436 ? 9.883 -20.719 -30.359 1 82.25 436 ASP B C 1
ATOM 6774 O O . ASP B 1 436 ? 9.859 -19.484 -30.359 1 82.25 436 ASP B O 1
ATOM 6778 N N . PRO B 1 437 ? 9.352 -21.438 -29.438 1 83.31 437 PRO B N 1
ATOM 6779 C CA . PRO B 1 437 ? 8.625 -20.781 -28.344 1 83.31 437 PRO B CA 1
ATOM 6780 C C . PRO B 1 437 ? 9.555 -20.125 -27.328 1 83.31 437 PRO B C 1
ATOM 6782 O O . PRO B 1 437 ? 10.719 -20.516 -27.219 1 83.31 437 PRO B O 1
ATOM 6785 N N . LEU B 1 438 ? 9.07 -19.141 -26.719 1 86.44 438 LEU B N 1
ATOM 6786 C CA . LEU B 1 438 ? 9.781 -18.484 -25.625 1 86.44 438 LEU B CA 1
ATOM 6787 C C . LEU B 1 438 ? 9.859 -19.391 -24.391 1 86.44 438 LEU B C 1
ATOM 6789 O O . LEU B 1 438 ? 8.883 -20.062 -24.047 1 86.44 438 LEU B O 1
ATOM 6793 N N . ILE B 1 439 ? 11.062 -19.484 -23.812 1 74 439 ILE B N 1
ATOM 6794 C CA . ILE B 1 439 ? 11.266 -20.359 -22.672 1 74 439 ILE B CA 1
ATOM 6795 C C . ILE B 1 439 ? 10.68 -19.734 -21.422 1 74 439 ILE B C 1
ATOM 6797 O O . ILE B 1 439 ? 10.188 -20.422 -20.531 1 74 439 ILE B O 1
ATOM 6801 N N . GLY B 1 440 ? 10.594 -18.469 -21.266 1 67.88 440 GLY B N 1
ATOM 6802 C CA . GLY B 1 440 ? 10.117 -17.875 -20.016 1 67.88 440 GLY B CA 1
ATOM 6803 C C . GLY B 1 440 ? 8.609 -17.906 -19.875 1 67.88 440 GLY B C 1
ATOM 6804 O O . GLY B 1 440 ? 7.895 -18.125 -20.859 1 67.88 440 GLY B O 1
#

Sequence (880 aa):
MHTISEDYATLATPVSESVADGSTSSEEGDVAVPVDQVLLTDEAASDGSTAAAPEQTSSSESKYIPMMMSVVIGAYFGVGVRVLLTEFADVMYESQTELLELLGFGFFLPNVVGCFVMGIATRIKPVLRGQYEVLLTGVTTGFCGCCTTFASWDLGAGLMFVRGRWLNAILMLCVQVASAMTSLRLGVHVAEGIVHYFTLQEYPYRKPPVNLGQLNLDLERNINHFRGIKMHMFGPLVARRVHA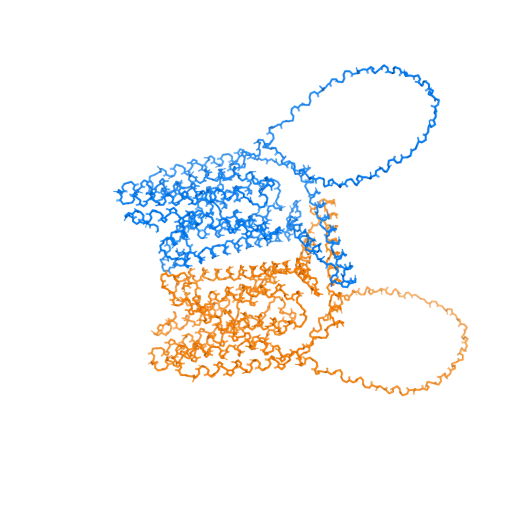TEESLAVARDSCNELMAEIVQVEHEQHPVHHHNLVWIMTALLLTALFWVLAFCGFDNYPSSRLLALCFGPIGALLRWYLSLYNSEPICKRFPFFTFIPNVAASCLSCAMEIVGSVVYHDSASAYRHFVMWGQGGVMVGFLGSLSTVSTWVNELDTLSSKRLYWAYRYGLASVIISQLASVFILGMYDVYSSDPLIGMHTISEDYATLATPVSESVADGSTSSEEGDVAVPVDQVLLTDEAASDGSTAAAPEQTSSSESKYIPMMMSVVIGAYFGVGVRVLLTEFADVMYESQTELLELLGFGFFLPNVVGCFVMGIATRIKPVLRGQYEVLLTGVTTGFCGCCTTFASWDLGAGLMFVRGRWLNAILMLCVQVASAMTSLRLGVHVAEGIVHYFTLQEYPYRKPPVNLGQLNLDLERNINHFRGIKMHMFGPLVARRVHATEESLAVARDSCNELMAEIVQVEHEQHPVHHHNLVWIMTALLLTALFWVLAFCGFDNYPSSRLLALCFGPIGALLRWYLSLYNSEPICKRFPFFTFIPNVAASCLSCAMEIVGSVVYHDSASAYRHFVMWGQGGVMVGFLGSLSTVSTWVNELDTLSSKRLYWAYRYGLASVIISQLASVFILGMYDVYSSDPLIG

Nearest PDB structures (foldseek):
  6b2a-assembly1_B  TM=8.637E-01  e=4.154E-02  Escherichia coli
  6b2b-assembly1_B  TM=8.670E-01  e=4.882E-02  Escherichia coli
  7kka-assembly1_B  TM=8.706E-01  e=7.019E-02  Escherichia coli
  6b2d-assembly1_A  TM=7.019E-01  e=4.689E-02  Escherichia coli
  5kbn-assembly1_A  TM=6.937E-01  e=7.923E-02  Escherichia coli

Solvent-accessible surface area (backbone atoms only — not comparable to full-atom values): 44595 Å² total; per-residue (Å²): 57,77,74,79,68,78,70,74,75,72,79,75,72,80,74,76,77,70,76,75,73,80,74,87,82,82,76,78,74,76,81,76,71,76,72,78,76,75,74,75,76,74,77,75,72,80,72,75,74,73,70,72,67,77,76,73,68,65,64,9,57,56,56,52,55,34,34,52,26,25,24,37,47,17,8,40,53,8,31,44,49,23,52,50,49,27,49,53,56,64,70,43,54,68,80,37,33,53,57,43,56,68,60,32,52,74,32,42,63,28,26,30,51,16,10,20,50,36,18,24,50,62,56,43,49,70,43,47,58,80,66,47,47,40,58,47,44,7,46,43,53,5,18,15,18,22,18,4,30,34,14,59,48,43,40,56,34,21,51,30,42,64,72,67,22,49,58,39,24,53,50,39,54,51,50,49,53,22,38,28,51,45,25,22,51,50,15,31,52,50,33,50,49,50,54,51,53,39,53,74,70,62,51,79,48,89,38,69,89,58,65,59,68,58,53,46,41,50,42,52,44,52,40,52,54,53,69,65,54,70,50,84,63,46,55,69,68,57,35,52,37,52,51,51,28,38,51,31,40,49,50,24,41,52,36,46,52,51,39,52,52,51,51,54,50,52,49,66,69,72,50,82,68,74,78,66,46,66,60,33,48,51,51,32,50,51,52,51,52,50,40,54,49,59,31,70,68,73,60,57,64,66,63,22,7,55,34,29,12,36,58,29,12,29,59,16,27,50,51,38,51,60,42,43,64,60,32,75,40,76,79,20,70,63,43,50,51,43,57,47,48,42,26,37,52,24,21,45,51,43,41,53,49,50,51,50,50,30,53,33,56,75,72,35,72,70,56,29,55,50,34,45,28,48,45,47,14,21,40,40,56,4,22,30,17,13,34,3,36,38,26,61,54,49,52,49,36,54,54,32,46,58,69,39,54,69,42,19,51,51,48,52,49,48,53,53,51,54,36,37,54,48,28,33,49,58,49,38,50,45,58,72,74,40,92,64,69,73,74,119,60,73,74,78,67,79,70,76,76,72,80,76,71,79,76,75,80,72,78,76,74,80,78,90,84,82,80,80,77,73,78,76,69,77,70,77,74,73,75,74,76,75,77,76,73,78,73,72,73,73,68,73,67,77,75,74,68,66,65,19,48,58,55,45,54,34,36,54,27,26,24,36,46,17,8,38,53,9,30,43,50,22,52,49,49,27,49,52,55,64,71,42,53,69,82,35,33,55,56,45,55,70,59,30,52,74,30,43,63,27,27,30,50,15,11,21,50,35,17,26,49,64,57,42,50,70,42,49,59,78,66,46,48,40,57,48,44,7,45,45,56,6,17,14,18,21,18,3,29,33,14,60,47,42,41,55,35,21,50,30,43,64,72,66,20,49,58,38,24,53,50,40,54,52,50,48,52,22,36,29,51,45,26,21,51,49,15,30,51,51,31,51,50,50,54,50,51,40,53,74,69,62,51,80,47,89,37,69,89,57,65,58,68,59,51,45,41,50,42,52,43,52,39,53,55,52,70,66,54,70,49,84,63,45,56,70,67,58,35,51,35,51,51,51,28,39,50,30,39,48,51,24,41,52,37,46,52,49,38,52,52,50,52,54,51,52,47,66,69,72,49,83,68,75,76,64,46,67,61,34,46,52,51,32,51,51,51,50,52,50,41,54,48,59,32,70,67,73,60,59,63,66,64,21,6,54,35,30,12,35,58,28,12,29,59,18,27,51,52,38,52,60,40,42,64,60,32,74,40,75,78,22,70,64,43,50,51,44,58,48,50,40,26,37,51,24,20,46,51,43,40,52,49,51,51,51,50,26,53,32,56,75,70,35,70,68,56,29,54,51,32,44,28,48,45,47,14,21,40,42,56,4,22,30,16,12,33,4,36,39,26,60,52,50,51,50,34,52,52,32,44,56,68,40,55,66,43,20,51,52,48,53,49,47,54,51,51,53,37,39,52,50,27,34,50,56,49,35,52,45,59,74,72,41,91,63,68,73,75,119

Radius of gyration: 34.52 Å; Cα contacts (8 Å, |Δi|>4): 1243; chains: 2; bounding box: 94×120×105 Å

Organism: NCBI:txid29920